Protein 7RBW (pdb70)

B-factor: mean 51.73, std 18.12, range [24.75, 126.08]

InterPro domains:
  IPR000215 Serpin family [PTHR11461] (55-416)
  IPR023796 Serpin domain [PF00079] (55-415)
  IPR023796 Serpin domain [SM00093] (61-415)
  IPR036186 Serpin superfamily [SSF56574] (24-415)
  IPR042178 Serpin superfamily, domain 1 [G3DSA:3.30.497.10] (59-372)
  IPR042185 Serpin superfamily, domain 2 [G3DSA:2.30.39.10] (221-313)

Foldseek 3Di:
DPDPDPDDPPDDDDDDDDDQDADPLQVLLQQLVLVLQLVVCVVPVQDWAKFFSLQVLLQLLLLLLLFDDPLNVLSCVLSPDDCVVPPSVVNLQLSQVVVVLQPPVVFPFPKFKAKEKEFAQVFDWDVVSQVSCCRRPVYYYHHDQCLPWVVCQCVVQVVVCVSNVNLRRHFDDTDHNPFGMAIEIEMEGEFAFPDFFDPVQWDWDWFALAPPDIDIFIKTKDWDWWFWDDDPFKIKTWTDHTRQKIKIKMDGPGPCVSVVSNPDGVVVVVVVVVVTDTDTEMEIDTFAKDKHKDFCQVSVVVSRNHQQADQNTGSVSTGPDDRRHHPTYMYMYIYGYDGHSDDDDPDHHYYHHNSAKMKMWMARSVNRHTRMIIICSDRVD/DDPDPDDPVDDDDPDDDDADADDLQVLLQQLVLVLQLLVCVVPVQDWDKFFSLLVLLQLLLLLLLFDDPLNVLSCVLSPHDPPPPHSVVNLQLSLVVVCLQPPPVQPWLKAKAKEKEFAPPFDWDVVSQCSCCPRVVYYYHHDQLLPWQGRQVVVQVVVCVSNVNPRRHFDDTDDNPFGMAIEIEMEGEFLFPAFFDPVQWDWDWFDLAPPDIDIFIKTKDKDKWFWDDDPFKIKTWTDHGRQKIKIKMDGPGPCVSVVSNPDGDVVVVVVSVVTDIDTAMEIDTWAKDKDKDFVQVSVVVSRNPQQADQNTGSVSTGPDHSHHHPTYMYMYIYGYDGNNDDDPDHHYYHHNRYKMKMWMARNVNRHTRMIIICSDRVD

Organism: Boana punctata (NCBI:txid2499473)

Structure (mmCIF, N/CA/C/O backbone):
data_7RBW
#
_entry.id   7RBW
#
_cell.length_a   72.069
_cell.length_b   75.910
_cell.length_c   143.751
_cell.angle_alpha   90.00
_cell.angle_beta   90.00
_cell.angle_gamma   90.00
#
_symmetry.space_group_name_H-M   'P 21 21 21'
#
loop_
_entity.id
_entity.type
_entity.pdbx_description
1 polymer 'Biliverdin bindin serpin'
2 non-polymer 'BILIVERDINE IX ALPHA'
3 water water
#
loop_
_atom_site.group_PDB
_atom_site.id
_atom_site.type_symbol
_atom_site.label_atom_id
_atom_site.label_alt_id
_atom_site.label_comp_id
_atom_site.label_asym_id
_atom_site.label_entity_id
_atom_site.label_seq_id
_atom_site.pdbx_PDB_ins_code
_atom_site.Cartn_x
_atom_site.Cartn_y
_atom_site.Cartn_z
_atom_site.occupancy
_atom_site.B_iso_or_equiv
_atom_site.auth_seq_id
_atom_site.auth_comp_id
_atom_site.auth_asym_id
_atom_site.auth_atom_id
_atom_site.pdbx_PDB_model_num
ATOM 1 N N . GLU A 1 22 ? 31.726 50.520 -23.087 1.00 109.28 28 GLU A N 1
ATOM 2 C CA . GLU A 1 22 ? 31.186 49.612 -22.041 1.00 107.28 28 GLU A CA 1
ATOM 3 C C . GLU A 1 22 ? 30.401 50.446 -21.031 1.00 108.09 28 GLU A C 1
ATOM 4 O O . GLU A 1 22 ? 30.823 50.528 -19.866 1.00 108.48 28 GLU A O 1
ATOM 10 N N . ASP A 1 23 ? 29.312 51.061 -21.482 1.00 97.12 29 ASP A N 1
ATOM 11 C CA . ASP A 1 23 ? 28.423 51.818 -20.573 1.00 88.49 29 ASP A CA 1
ATOM 12 C C . ASP A 1 23 ? 27.310 50.874 -20.116 1.00 77.97 29 ASP A C 1
ATOM 13 O O . ASP A 1 23 ? 26.174 51.332 -20.020 1.00 78.27 29 ASP A O 1
ATOM 18 N N . LEU A 1 24 ? 27.641 49.627 -19.791 1.00 70.73 30 LEU A N 1
ATOM 19 C CA . LEU A 1 24 ? 26.611 48.615 -19.441 1.00 58.77 30 LEU A CA 1
ATOM 20 C C . LEU A 1 24 ? 26.003 48.882 -18.060 1.00 51.67 30 LEU A C 1
ATOM 21 O O . LEU A 1 24 ? 26.738 49.266 -17.146 1.00 51.22 30 LEU A O 1
ATOM 26 N N . LYS A 1 25 ? 24.702 48.668 -17.930 1.00 44.27 31 LYS A N 1
ATOM 27 C CA . LYS A 1 25 ? 23.970 48.907 -16.688 1.00 43.59 31 LYS A CA 1
ATOM 28 C C . LYS A 1 25 ? 24.531 48.075 -15.539 1.00 43.60 31 LYS A C 1
ATOM 29 O O . LYS A 1 25 ? 24.583 48.540 -14.394 1.00 44.09 31 LYS A O 1
ATOM 35 N N . ASP A 1 26 ? 24.960 46.845 -15.824 1.00 42.13 32 ASP A N 1
ATOM 36 C CA . ASP A 1 26 ? 25.526 45.951 -14.824 1.00 43.62 32 ASP A CA 1
ATOM 37 C C . ASP A 1 26 ? 26.865 45.435 -15.331 1.00 44.78 32 ASP A C 1
ATOM 38 O O . ASP A 1 26 ? 27.027 45.198 -16.531 1.00 43.11 32 ASP A O 1
ATOM 43 N N . ASP A 1 27 ? 27.823 45.252 -14.419 1.00 45.77 33 ASP A N 1
ATOM 44 C CA . ASP A 1 27 ? 29.129 44.743 -14.825 1.00 46.86 33 ASP A CA 1
ATOM 45 C C . ASP A 1 27 ? 29.115 43.244 -15.113 1.00 49.71 33 ASP A C 1
ATOM 46 O O . ASP A 1 27 ? 30.028 42.748 -15.782 1.00 50.58 33 ASP A O 1
ATOM 51 N N . HIS A 1 28 ? 28.110 42.516 -14.628 1.00 44.22 34 HIS A N 1
ATOM 52 C CA . HIS A 1 28 ? 27.845 41.147 -15.044 1.00 43.42 34 HIS A CA 1
ATOM 53 C C . HIS A 1 28 ? 26.409 41.043 -15.535 1.00 41.99 34 HIS A C 1
ATOM 54 O O . HIS A 1 28 ? 25.528 41.774 -15.073 1.00 41.13 34 HIS A O 1
ATOM 61 N N . ASP A 1 29 ? 26.178 40.123 -16.477 1.00 38.46 35 ASP A N 1
ATOM 62 C CA . ASP A 1 29 ? 24.848 39.865 -17.019 1.00 37.29 35 ASP A CA 1
ATOM 63 C C . ASP A 1 29 ? 23.914 39.441 -15.891 1.00 40.40 35 ASP A C 1
ATOM 64 O O . ASP A 1 29 ? 24.080 38.355 -15.321 1.00 38.85 35 ASP A O 1
ATOM 69 N N . PRO A 1 30 ? 22.912 40.259 -15.552 1.00 39.00 36 PRO A N 1
ATOM 70 C CA . PRO A 1 30 ? 22.022 39.915 -14.433 1.00 40.99 36 PRO A CA 1
ATOM 71 C C . PRO A 1 30 ? 21.020 38.817 -14.752 1.00 37.45 36 PRO A C 1
ATOM 72 O O . PRO A 1 30 ? 20.369 38.311 -13.828 1.00 41.97 36 PRO A O 1
ATOM 76 N N . PHE A 1 31 ? 20.873 38.437 -16.018 1.00 35.07 37 PHE A N 1
ATOM 77 C CA . PHE A 1 31 ? 19.949 37.381 -16.406 1.00 38.58 37 PHE A CA 1
ATOM 78 C C . PHE A 1 31 ? 20.609 36.011 -16.494 1.00 40.35 37 PHE A C 1
ATOM 79 O O . PHE A 1 31 ? 19.895 35.004 -16.554 1.00 39.94 37 PHE A O 1
ATOM 87 N N . LEU A 1 32 ? 21.936 35.949 -16.502 1.00 37.74 38 LEU A N 1
ATOM 88 C CA . LEU A 1 32 ? 22.630 34.687 -16.716 1.00 40.10 38 LEU A CA 1
ATOM 89 C C . LEU A 1 32 ? 22.320 33.711 -15.583 1.00 40.44 38 LEU A C 1
ATOM 90 O O . LEU A 1 32 ? 22.415 34.085 -14.406 1.00 39.98 38 LEU A O 1
ATOM 95 N N . PRO A 1 33 ? 21.955 32.469 -15.887 1.00 41.41 39 PRO A N 1
ATOM 96 C CA . PRO A 1 33 ? 21.639 31.511 -14.822 1.00 45.41 39 PRO A CA 1
ATOM 97 C C . PRO A 1 33 ? 22.905 31.007 -14.148 1.00 51.32 39 PRO A C 1
ATOM 98 O O . PRO A 1 33 ? 24.031 31.270 -14.579 1.00 47.07 39 PRO A O 1
ATOM 102 N N . GLU A 1 34 ? 22.695 30.267 -13.060 1.00 52.26 40 GLU A N 1
ATOM 103 C CA . GLU A 1 34 ? 23.810 29.724 -12.299 1.00 59.77 40 GLU A CA 1
ATOM 104 C C . GLU A 1 34 ? 24.677 28.836 -13.180 1.00 62.72 40 GLU A C 1
ATOM 105 O O . GLU A 1 34 ? 24.179 28.080 -14.019 1.00 56.03 40 GLU A O 1
ATOM 111 N N . ASP A 1 35 ? 25.985 28.950 -12.988 1.00 75.14 41 ASP A N 1
ATOM 112 C CA . ASP A 1 35 ? 26.940 28.109 -13.689 1.00 77.07 41 ASP A CA 1
ATOM 113 C C . ASP A 1 35 ? 26.925 26.706 -13.092 1.00 76.03 41 ASP A C 1
ATOM 114 O O . ASP A 1 35 ? 26.897 26.542 -11.869 1.00 75.22 41 ASP A O 1
ATOM 119 N N . HIS A 1 36 ? 26.907 25.690 -13.959 1.00 71.79 42 HIS A N 1
ATOM 120 C CA . HIS A 1 36 ? 26.756 24.308 -13.515 1.00 71.85 42 HIS A CA 1
ATOM 121 C C . HIS A 1 36 ? 27.819 23.386 -14.101 1.00 74.72 42 HIS A C 1
ATOM 122 O O . HIS A 1 36 ? 27.653 22.163 -14.061 1.00 72.47 42 HIS A O 1
ATOM 129 N N . LYS A 1 37 ? 28.899 23.935 -14.648 1.00 74.80 43 LYS A N 1
ATOM 130 C CA . LYS A 1 37 ? 29.960 23.085 -15.162 1.00 76.59 43 LYS A CA 1
ATOM 131 C C . LYS A 1 37 ? 30.598 22.309 -14.019 1.00 73.96 43 LYS A C 1
ATOM 132 O O . LYS A 1 37 ? 30.644 22.776 -12.878 1.00 74.56 43 LYS A O 1
ATOM 138 N N . LYS A 1 38 ? 31.053 21.099 -14.319 1.00 70.93 44 LYS A N 1
ATOM 139 C CA . LYS A 1 38 ? 31.789 20.298 -13.355 1.00 69.85 44 LYS A CA 1
ATOM 140 C C . LYS A 1 38 ? 32.889 19.551 -14.092 1.00 63.89 44 LYS A C 1
ATOM 141 O O . LYS A 1 38 ? 32.919 19.500 -15.325 1.00 62.24 44 LYS A O 1
ATOM 147 N N . ALA A 1 39 ? 33.813 18.984 -13.324 1.00 68.60 45 ALA A N 1
ATOM 148 C CA . ALA A 1 39 ? 34.877 18.200 -13.925 1.00 66.49 45 ALA A CA 1
ATOM 149 C C . ALA A 1 39 ? 34.319 16.893 -14.481 1.00 70.45 45 ALA A C 1
ATOM 150 O O . ALA A 1 39 ? 33.210 16.464 -14.149 1.00 68.72 45 ALA A O 1
ATOM 152 N N . LEU A 1 40 ? 35.104 16.265 -15.353 1.00 63.38 46 LEU A N 1
ATOM 153 C CA . LEU A 1 40 ? 34.690 15.011 -15.967 1.00 66.62 46 LEU A CA 1
ATOM 154 C C . LEU A 1 40 ? 34.578 13.915 -14.916 1.00 71.11 46 LEU A C 1
ATOM 155 O O . LEU A 1 40 ? 35.457 13.767 -14.061 1.00 69.56 46 LEU A O 1
ATOM 160 N N . PHE A 1 41 ? 33.487 13.154 -14.975 1.00 79.70 47 PHE A N 1
ATOM 161 C CA . PHE A 1 41 ? 33.318 12.011 -14.089 1.00 80.69 47 PHE A CA 1
ATOM 162 C C . PHE A 1 41 ? 34.434 11.002 -14.324 1.00 80.06 47 PHE A C 1
ATOM 163 O O . PHE A 1 41 ? 34.564 10.454 -15.422 1.00 76.46 47 PHE A O 1
ATOM 171 N N . VAL A 1 42 ? 35.247 10.764 -13.299 1.00 68.53 48 VAL A N 1
ATOM 172 C CA . VAL A 1 42 ? 36.287 9.743 -13.354 1.00 67.67 48 VAL A CA 1
ATOM 173 C C . VAL A 1 42 ? 35.739 8.468 -12.730 1.00 68.64 48 VAL A C 1
ATOM 174 O O . VAL A 1 42 ? 35.042 8.507 -11.707 1.00 68.68 48 VAL A O 1
ATOM 178 N N . TYR A 1 43 ? 36.027 7.336 -13.364 1.00 58.58 49 TYR A N 1
ATOM 179 C CA . TYR A 1 43 ? 35.473 6.051 -12.967 1.00 52.66 49 TYR A CA 1
ATOM 180 C C . TYR A 1 43 ? 36.599 5.074 -12.674 1.00 52.20 49 TYR A C 1
ATOM 181 O O . TYR A 1 43 ? 37.582 5.007 -13.418 1.00 54.17 49 TYR A O 1
ATOM 190 N N . GLN A 1 44 ? 36.453 4.319 -11.592 1.00 44.72 50 GLN A N 1
ATOM 191 C CA . GLN A 1 44 ? 37.311 3.170 -11.355 1.00 45.60 50 GLN A CA 1
ATOM 192 C C . GLN A 1 44 ? 36.736 1.947 -12.063 1.00 44.32 50 GLN A C 1
ATOM 193 O O . GLN A 1 44 ? 35.535 1.861 -12.329 1.00 45.79 50 GLN A O 1
ATOM 199 N N . LYS A 1 45 ? 37.616 0.996 -12.371 1.00 41.72 51 LYS A N 1
ATOM 200 C CA . LYS A 1 45 ? 37.182 -0.197 -13.094 1.00 41.69 51 LYS A CA 1
ATOM 201 C C . LYS A 1 45 ? 36.135 -1.015 -12.337 1.00 39.91 51 LYS A C 1
ATOM 202 O O . LYS A 1 45 ? 35.179 -1.478 -12.985 1.00 38.64 51 LYS A O 1
ATOM 208 N N . PRO A 1 46 ? 36.231 -1.235 -11.017 1.00 37.97 52 PRO A N 1
ATOM 209 C CA . PRO A 1 46 ? 35.136 -1.956 -10.338 1.00 37.90 52 PRO A CA 1
ATOM 210 C C . PRO A 1 46 ? 33.780 -1.295 -10.525 1.00 36.30 52 PRO A C 1
ATOM 211 O O . PRO A 1 46 ? 32.791 -1.983 -10.813 1.00 32.83 52 PRO A O 1
ATOM 215 N N . ALA A 1 47 ? 33.708 0.031 -10.386 1.00 37.07 53 ALA A N 1
ATOM 216 C CA . ALA A 1 47 ? 32.438 0.726 -10.578 1.00 36.37 53 ALA A CA 1
ATOM 217 C C . ALA A 1 47 ? 31.900 0.521 -11.989 1.00 34.33 53 ALA A C 1
ATOM 218 O O . ALA A 1 47 ? 30.694 0.324 -12.176 1.00 34.05 53 ALA A O 1
ATOM 220 N N . LEU A 1 48 ? 32.779 0.568 -12.995 1.00 34.69 54 LEU A N 1
ATOM 221 C CA . LEU A 1 48 ? 32.339 0.361 -14.373 1.00 37.81 54 LEU A CA 1
ATOM 222 C C . LEU A 1 48 ? 31.785 -1.043 -14.575 1.00 35.14 54 LEU A C 1
ATOM 223 O O . LEU A 1 48 ? 30.779 -1.225 -15.272 1.00 32.71 54 LEU A O 1
ATOM 228 N N . ASN A 1 49 ? 32.437 -2.050 -13.990 1.00 33.63 55 ASN A N 1
ATOM 229 C CA . ASN A 1 49 ? 31.916 -3.411 -14.072 1.00 36.74 55 ASN A CA 1
ATOM 230 C C . ASN A 1 49 ? 30.556 -3.521 -13.395 1.00 32.83 55 ASN A C 1
ATOM 231 O O . ASN A 1 49 ? 29.636 -4.151 -13.930 1.00 31.08 55 ASN A O 1
ATOM 236 N N . ASN A 1 50 ? 30.408 -2.916 -12.214 1.00 32.87 56 ASN A N 1
ATOM 237 C CA . ASN A 1 50 ? 29.118 -2.955 -11.533 1.00 34.44 56 ASN A CA 1
ATOM 238 C C . ASN A 1 50 ? 28.050 -2.199 -12.314 1.00 32.41 56 ASN A C 1
ATOM 239 O O . ASN A 1 50 ? 26.883 -2.609 -12.321 1.00 28.92 56 ASN A O 1
ATOM 244 N N . ILE A 1 51 ? 28.428 -1.102 -12.975 1.00 32.13 57 ILE A N 1
ATOM 245 C CA . ILE A 1 51 ? 27.466 -0.330 -13.756 1.00 31.97 57 ILE A CA 1
ATOM 246 C C . ILE A 1 51 ? 26.977 -1.142 -14.948 1.00 31.33 57 ILE A C 1
ATOM 247 O O . ILE A 1 51 ? 25.773 -1.208 -15.226 1.00 30.66 57 ILE A O 1
ATOM 252 N N . ASN A 1 52 ? 27.903 -1.774 -15.672 1.00 31.17 58 ASN A N 1
ATOM 253 C CA . ASN A 1 52 ? 27.513 -2.573 -16.829 1.00 33.53 58 ASN A CA 1
ATOM 254 C C . ASN A 1 52 ? 26.722 -3.809 -16.416 1.00 33.57 58 ASN A C 1
ATOM 255 O O . ASN A 1 52 ? 25.811 -4.230 -17.141 1.00 34.18 58 ASN A O 1
ATOM 260 N N . PHE A 1 53 ? 27.046 -4.395 -15.260 1.00 32.35 59 PHE A N 1
ATOM 261 C CA . PHE A 1 53 ? 26.259 -5.516 -14.754 1.00 31.29 59 PHE A CA 1
ATOM 262 C C . PHE A 1 53 ? 24.842 -5.083 -14.401 1.00 31.28 59 PHE A C 1
ATOM 263 O O . PHE A 1 53 ? 23.887 -5.843 -14.599 1.00 31.76 59 PHE A O 1
ATOM 271 N N . ALA A 1 54 ? 24.689 -3.869 -13.866 1.00 30.33 60 ALA A N 1
ATOM 272 C CA . ALA A 1 54 ? 23.361 -3.349 -13.555 1.00 29.85 60 ALA A CA 1
ATOM 273 C C . ALA A 1 54 ? 22.482 -3.298 -14.800 1.00 30.34 60 ALA A C 1
ATOM 274 O O . ALA A 1 54 ? 21.317 -3.709 -14.768 1.00 30.36 60 ALA A O 1
ATOM 276 N N . PHE A 1 55 ? 23.024 -2.780 -15.906 1.00 29.23 61 PHE A N 1
ATOM 277 C CA . PHE A 1 55 ? 22.262 -2.704 -17.150 1.00 32.95 61 PHE A CA 1
ATOM 278 C C . PHE A 1 55 ? 21.850 -4.090 -17.627 1.00 33.87 61 PHE A C 1
ATOM 279 O O . PHE A 1 55 ? 20.676 -4.338 -17.926 1.00 32.79 61 PHE A O 1
ATOM 287 N N . LYS A 1 56 ? 22.823 -4.995 -17.733 1.00 33.37 62 LYS A N 1
ATOM 288 C CA . LYS A 1 56 ? 22.559 -6.365 -18.157 1.00 37.37 62 LYS A CA 1
ATOM 289 C C . LYS A 1 56 ? 21.464 -7.002 -17.312 1.00 34.49 62 LYS A C 1
ATOM 290 O O . LYS A 1 56 ? 20.518 -7.599 -17.840 1.00 36.30 62 LYS A O 1
ATOM 296 N N . MET A 1 57 ? 21.576 -6.875 -15.989 1.00 32.30 63 MET A N 1
ATOM 297 C CA . MET A 1 57 ? 20.620 -7.526 -15.102 1.00 34.54 63 MET A CA 1
ATOM 298 C C . MET A 1 57 ? 19.240 -6.887 -15.197 1.00 36.60 63 MET A C 1
ATOM 299 O O . MET A 1 57 ? 18.227 -7.595 -15.224 1.00 33.61 63 MET A O 1
ATOM 304 N N . TYR A 1 58 ? 19.174 -5.552 -15.252 1.00 32.35 64 TYR A N 1
ATOM 305 C CA . TYR A 1 58 ? 17.866 -4.904 -15.271 1.00 35.36 64 TYR A CA 1
ATOM 306 C C . TYR A 1 58 ? 17.109 -5.206 -16.557 1.00 35.28 64 TYR A C 1
ATOM 307 O O . TYR A 1 58 ? 15.901 -5.464 -16.519 1.00 36.30 64 TYR A O 1
ATOM 316 N N . ARG A 1 59 ? 17.790 -5.158 -17.707 1.00 33.58 65 ARG A N 1
ATOM 317 C CA . ARG A 1 59 ? 17.111 -5.456 -18.966 1.00 40.36 65 ARG A CA 1
ATOM 318 C C . ARG A 1 59 ? 16.461 -6.831 -18.921 1.00 43.02 65 ARG A C 1
ATOM 319 O O . ARG A 1 59 ? 15.323 -7.004 -19.373 1.00 38.58 65 ARG A O 1
ATOM 327 N N . GLN A 1 60 ? 17.162 -7.817 -18.357 1.00 40.41 66 GLN A N 1
ATOM 328 C CA A GLN A 1 60 ? 16.596 -9.158 -18.254 0.63 45.52 66 GLN A CA 1
ATOM 329 C CA B GLN A 1 60 ? 16.599 -9.160 -18.251 0.37 47.00 66 GLN A CA 1
ATOM 330 C C . GLN A 1 60 ? 15.437 -9.198 -17.266 1.00 44.07 66 GLN A C 1
ATOM 331 O O . GLN A 1 60 ? 14.399 -9.812 -17.544 1.00 42.11 66 GLN A O 1
ATOM 342 N N . LEU A 1 61 ? 15.596 -8.556 -16.107 1.00 40.87 67 LEU A N 1
ATOM 343 C CA . LEU A 1 61 ? 14.507 -8.493 -15.138 1.00 41.86 67 LEU A CA 1
ATOM 344 C C . LEU A 1 61 ? 13.282 -7.809 -15.731 1.00 46.90 67 LEU A C 1
ATOM 345 O O . LEU A 1 61 ? 12.144 -8.231 -15.486 1.00 43.84 67 LEU A O 1
ATOM 350 N N . ALA A 1 62 ? 13.495 -6.748 -16.512 1.00 41.86 68 ALA A N 1
ATOM 351 C CA . ALA A 1 62 ? 12.374 -6.038 -17.117 1.00 43.73 68 ALA A CA 1
ATOM 352 C C . ALA A 1 62 ? 11.658 -6.897 -18.151 1.00 45.42 68 ALA A C 1
ATOM 353 O O . ALA A 1 62 ? 10.459 -6.711 -18.382 1.00 45.37 68 ALA A O 1
ATOM 355 N N . ARG A 1 63 ? 12.372 -7.830 -18.784 1.00 43.85 69 ARG A N 1
ATOM 356 C CA . ARG A 1 63 ? 11.722 -8.781 -19.681 1.00 47.69 69 ARG A CA 1
ATOM 357 C C . ARG A 1 63 ? 10.900 -9.793 -18.896 1.00 49.93 69 ARG A C 1
ATOM 358 O O . ARG A 1 63 ? 9.754 -10.093 -19.251 1.00 52.48 69 ARG A O 1
ATOM 366 N N . ASP A 1 64 ? 11.474 -10.328 -17.819 1.00 47.32 70 ASP A N 1
ATOM 367 C CA . ASP A 1 64 ? 10.903 -11.466 -17.115 1.00 50.85 70 ASP A CA 1
ATOM 368 C C . ASP A 1 64 ? 9.792 -11.081 -16.147 1.00 49.82 70 ASP A C 1
ATOM 369 O O . ASP A 1 64 ? 9.055 -11.964 -15.699 1.00 49.12 70 ASP A O 1
ATOM 374 N N . HIS A 1 65 ? 9.654 -9.800 -15.811 1.00 49.47 71 HIS A N 1
ATOM 375 C CA . HIS A 1 65 ? 8.596 -9.315 -14.927 1.00 49.18 71 HIS A CA 1
ATOM 376 C C . HIS A 1 65 ? 7.963 -8.113 -15.612 1.00 51.27 71 HIS A C 1
ATOM 377 O O . HIS A 1 65 ? 8.288 -6.960 -15.301 1.00 49.63 71 HIS A O 1
ATOM 384 N N . PRO A 1 66 ? 7.047 -8.352 -16.553 1.00 48.43 72 PRO A N 1
ATOM 385 C CA . PRO A 1 66 ? 6.648 -7.275 -17.472 1.00 54.14 72 PRO A CA 1
ATOM 386 C C . PRO A 1 66 ? 5.816 -6.169 -16.840 1.00 54.36 72 PRO A C 1
ATOM 387 O O . PRO A 1 66 ? 5.887 -5.028 -17.313 1.00 57.07 72 PRO A O 1
ATOM 391 N N . THR A 1 67 ? 5.030 -6.450 -15.799 1.00 53.63 73 THR A N 1
ATOM 392 C CA . THR A 1 67 ? 4.040 -5.489 -15.329 1.00 56.90 73 THR A CA 1
ATOM 393 C C . THR A 1 67 ? 4.222 -5.015 -13.892 1.00 54.66 73 THR A C 1
ATOM 394 O O . THR A 1 67 ? 3.537 -4.068 -13.488 1.00 53.74 73 THR A O 1
ATOM 398 N N . GLU A 1 68 ? 5.107 -5.624 -13.113 1.00 52.40 74 GLU A N 1
ATOM 399 C CA . GLU A 1 68 ? 5.155 -5.329 -11.690 1.00 52.02 74 GLU A CA 1
ATOM 400 C C . GLU A 1 68 ? 6.171 -4.233 -11.378 1.00 45.60 74 GLU A C 1
ATOM 401 O O . GLU A 1 68 ? 7.003 -3.855 -12.206 1.00 44.08 74 GLU A O 1
ATOM 407 N N . ASN A 1 69 ? 6.080 -3.715 -10.155 1.00 41.40 75 ASN A N 1
ATOM 408 C CA . ASN A 1 69 ? 7.144 -2.882 -9.618 1.00 42.48 75 ASN A CA 1
ATOM 409 C C . ASN A 1 69 ? 8.433 -3.687 -9.532 1.00 43.93 75 ASN A C 1
ATOM 410 O O . ASN A 1 69 ? 8.421 -4.871 -9.182 1.00 39.45 75 ASN A O 1
ATOM 415 N N . ILE A 1 70 ? 9.549 -3.045 -9.859 1.00 36.44 76 ILE A N 1
ATOM 416 C CA . ILE A 1 70 ? 10.872 -3.632 -9.692 1.00 37.38 76 ILE A CA 1
ATOM 417 C C . ILE A 1 70 ? 11.691 -2.685 -8.832 1.00 35.75 76 ILE A C 1
ATOM 418 O O . ILE A 1 70 ? 11.734 -1.480 -9.101 1.00 33.54 76 ILE A O 1
ATOM 423 N N . VAL A 1 71 ? 12.298 -3.219 -7.774 1.00 33.61 77 VAL A N 1
ATOM 424 C CA . VAL A 1 71 ? 13.198 -2.461 -6.909 1.00 36.06 77 VAL A CA 1
ATOM 425 C C . VAL A 1 71 ? 14.362 -3.384 -6.588 1.00 34.59 77 VAL A C 1
ATOM 426 O O . VAL A 1 71 ? 14.187 -4.376 -5.872 1.00 31.31 77 VAL A O 1
ATOM 430 N N . ILE A 1 72 ? 15.543 -3.080 -7.125 1.00 31.12 78 ILE A N 1
ATOM 431 C CA . ILE A 1 72 ? 16.729 -3.886 -6.865 1.00 31.72 78 ILE A CA 1
ATOM 432 C C . ILE A 1 72 ? 17.916 -2.966 -6.628 1.00 31.34 78 ILE A C 1
ATOM 433 O O . ILE A 1 72 ? 17.975 -1.845 -7.144 1.00 29.11 78 ILE A O 1
ATOM 438 N N . SER A 1 73 ? 18.865 -3.452 -5.829 1.00 29.43 79 SER A N 1
ATOM 439 C CA . SER A 1 73 ? 20.139 -2.785 -5.614 1.00 29.12 79 SER A CA 1
ATOM 440 C C . SER A 1 73 ? 21.211 -3.553 -6.369 1.00 28.57 79 SER A C 1
ATOM 441 O O . SER A 1 73 ? 21.676 -4.595 -5.883 1.00 27.46 79 SER A O 1
ATOM 444 N N . PRO A 1 74 ? 21.625 -3.106 -7.556 1.00 30.11 80 PRO A N 1
ATOM 445 C CA . PRO A 1 74 ? 22.633 -3.873 -8.307 1.00 30.69 80 PRO A CA 1
ATOM 446 C C . PRO A 1 74 ? 23.959 -4.009 -7.581 1.00 31.67 80 PRO A C 1
ATOM 447 O O . PRO A 1 74 ? 24.547 -5.096 -7.587 1.00 31.20 80 PRO A O 1
ATOM 451 N N . VAL A 1 75 ? 24.453 -2.941 -6.947 1.00 31.46 81 VAL A N 1
ATOM 452 C CA . VAL A 1 75 ? 25.745 -3.047 -6.274 1.00 32.49 81 VAL A CA 1
ATOM 453 C C . VAL A 1 75 ? 25.660 -4.004 -5.090 1.00 34.28 81 VAL A C 1
ATOM 454 O O . VAL A 1 75 ? 26.639 -4.689 -4.766 1.00 32.39 81 VAL A O 1
ATOM 458 N N . SER A 1 76 ? 24.493 -4.097 -4.446 1.00 29.98 82 SER A N 1
ATOM 459 C CA . SER A 1 76 ? 24.349 -5.007 -3.316 1.00 33.13 82 SER A CA 1
ATOM 460 C C . SER A 1 76 ? 24.248 -6.455 -3.781 1.00 33.94 82 SER A C 1
ATOM 461 O O . SER A 1 76 ? 24.733 -7.362 -3.093 1.00 33.01 82 SER A O 1
ATOM 464 N N . ILE A 1 77 ? 23.636 -6.692 -4.943 1.00 29.57 83 ILE A N 1
ATOM 465 C CA . ILE A 1 77 ? 23.618 -8.036 -5.511 1.00 34.10 83 ILE A CA 1
ATOM 466 C C . ILE A 1 77 ? 25.025 -8.448 -5.929 1.00 34.26 83 ILE A C 1
ATOM 467 O O . ILE A 1 77 ? 25.472 -9.565 -5.641 1.00 33.91 83 ILE A O 1
ATOM 472 N N . SER A 1 78 ? 25.744 -7.548 -6.608 1.00 32.44 84 SER A N 1
ATOM 473 C CA . SER A 1 78 ? 27.133 -7.822 -6.965 1.00 32.91 84 SER A CA 1
ATOM 474 C C . SER A 1 78 ? 27.970 -8.104 -5.724 1.00 35.42 84 SER A C 1
ATOM 475 O O . SER A 1 78 ? 28.803 -9.019 -5.719 1.00 34.19 84 SER A O 1
ATOM 478 N N . SER A 1 79 ? 27.753 -7.328 -4.660 1.00 31.21 85 SER A N 1
ATOM 479 C CA . SER A 1 79 ? 28.498 -7.516 -3.420 1.00 35.13 85 SER A CA 1
ATOM 480 C C . SER A 1 79 ? 28.251 -8.900 -2.834 1.00 37.35 85 SER A C 1
ATOM 481 O O . SER A 1 79 ? 29.190 -9.591 -2.418 1.00 34.72 85 SER A O 1
ATOM 484 N N . ALA A 1 80 ? 26.985 -9.322 -2.796 1.00 36.13 86 ALA A N 1
ATOM 485 C CA . ALA A 1 80 ? 26.645 -10.598 -2.176 1.00 37.52 86 ALA A CA 1
ATOM 486 C C . ALA A 1 80 ? 27.269 -11.765 -2.931 1.00 38.84 86 ALA A C 1
ATOM 487 O O . ALA A 1 80 ? 27.673 -12.762 -2.322 1.00 38.04 86 ALA A O 1
ATOM 489 N N . LEU A 1 81 ? 27.363 -11.658 -4.258 1.00 37.12 87 LEU A N 1
ATOM 490 C CA . LEU A 1 81 ? 27.959 -12.731 -5.045 1.00 38.34 87 LEU A CA 1
ATOM 491 C C . LEU A 1 81 ? 29.475 -12.726 -4.924 1.00 38.88 87 LEU A C 1
ATOM 492 O O . LEU A 1 81 ? 30.100 -13.791 -4.876 1.00 39.52 87 LEU A O 1
ATOM 497 N N . ALA A 1 82 ? 30.080 -11.538 -4.880 1.00 36.27 88 ALA A N 1
ATOM 498 C CA . ALA A 1 82 ? 31.518 -11.454 -4.661 1.00 40.20 88 ALA A CA 1
ATOM 499 C C . ALA A 1 82 ? 31.895 -12.043 -3.308 1.00 41.46 88 ALA A C 1
ATOM 500 O O . ALA A 1 82 ? 32.944 -12.685 -3.171 1.00 42.16 88 ALA A O 1
ATOM 502 N N . LEU A 1 83 ? 31.040 -11.852 -2.299 1.00 39.75 89 LEU A N 1
ATOM 503 C CA . LEU A 1 83 ? 31.251 -12.521 -1.019 1.00 44.35 89 LEU A CA 1
ATOM 504 C C . LEU A 1 83 ? 31.141 -14.033 -1.169 1.00 44.82 89 LEU A C 1
ATOM 505 O O . LEU A 1 83 ? 31.943 -14.782 -0.601 1.00 41.83 89 LEU A O 1
ATOM 510 N N . LEU A 1 84 ? 30.146 -14.499 -1.928 1.00 40.55 90 LEU A N 1
ATOM 511 C CA . LEU A 1 84 ? 30.004 -15.930 -2.178 1.00 43.64 90 LEU A CA 1
ATOM 512 C C . LEU A 1 84 ? 31.235 -16.493 -2.875 1.00 42.91 90 LEU A C 1
ATOM 513 O O . LEU A 1 84 ? 31.634 -17.635 -2.618 1.00 41.78 90 LEU A O 1
ATOM 518 N N . SER A 1 85 ? 31.854 -15.704 -3.757 1.00 42.32 91 SER A N 1
ATOM 519 C CA . SER A 1 85 ? 33.061 -16.151 -4.444 1.00 44.13 91 SER A CA 1
ATOM 520 C C . SER A 1 85 ? 34.239 -16.334 -3.496 1.00 44.99 91 SER A C 1
ATOM 521 O O . SER A 1 85 ? 35.176 -17.067 -3.832 1.00 47.04 91 SER A O 1
ATOM 524 N N . LEU A 1 86 ? 34.220 -15.688 -2.326 1.00 42.43 92 LEU A N 1
ATOM 525 C CA . LEU A 1 86 ? 35.275 -15.917 -1.343 1.00 44.27 92 LEU A CA 1
ATOM 526 C C . LEU A 1 86 ? 35.269 -17.355 -0.842 1.00 46.65 92 LEU A C 1
ATOM 527 O O . LEU A 1 86 ? 36.331 -17.914 -0.540 1.00 48.06 92 LEU A O 1
ATOM 532 N N . GLY A 1 87 ? 34.092 -17.969 -0.746 1.00 45.87 93 GLY A N 1
ATOM 533 C CA . GLY A 1 87 ? 33.971 -19.347 -0.326 1.00 48.13 93 GLY A CA 1
ATOM 534 C C . GLY A 1 87 ? 33.944 -20.363 -1.442 1.00 48.45 93 GLY A C 1
ATOM 535 O O . GLY A 1 87 ? 33.834 -21.564 -1.172 1.00 52.07 93 GLY A O 1
ATOM 536 N N . ALA A 1 88 ? 34.046 -19.925 -2.692 1.00 43.84 94 ALA A N 1
ATOM 537 C CA . ALA A 1 88 ? 34.005 -20.812 -3.844 1.00 45.69 94 ALA A CA 1
ATOM 538 C C . ALA A 1 88 ? 35.410 -21.085 -4.366 1.00 48.14 94 ALA A C 1
ATOM 539 O O . ALA A 1 88 ? 36.334 -20.293 -4.168 1.00 44.55 94 ALA A O 1
ATOM 541 N N . LYS A 1 89 ? 35.560 -22.222 -5.041 1.00 48.27 95 LYS A N 1
ATOM 542 C CA . LYS A 1 89 ? 36.817 -22.606 -5.666 1.00 46.48 95 LYS A CA 1
ATOM 543 C C . LYS A 1 89 ? 36.558 -23.028 -7.106 1.00 50.29 95 LYS A C 1
ATOM 544 O O . LYS A 1 89 ? 35.414 -23.219 -7.528 1.00 49.05 95 LYS A O 1
ATOM 550 N N . GLY A 1 90 ? 37.647 -23.171 -7.857 1.00 48.63 96 GLY A N 1
ATOM 551 C CA . GLY A 1 90 ? 37.571 -23.723 -9.199 1.00 49.82 96 GLY A CA 1
ATOM 552 C C . GLY A 1 90 ? 36.677 -22.915 -10.119 1.00 48.14 96 GLY A C 1
ATOM 553 O O . GLY A 1 90 ? 36.635 -21.681 -10.070 1.00 46.45 96 GLY A O 1
ATOM 554 N N . HIS A 1 91 ? 35.944 -23.630 -10.976 1.00 48.32 97 HIS A N 1
ATOM 555 C CA . HIS A 1 91 ? 35.083 -22.971 -11.953 1.00 47.73 97 HIS A CA 1
ATOM 556 C C . HIS A 1 91 ? 33.936 -22.224 -11.285 1.00 46.84 97 HIS A C 1
ATOM 557 O O . HIS A 1 91 ? 33.469 -21.209 -11.816 1.00 46.20 97 HIS A O 1
ATOM 564 N N . THR A 1 92 ? 33.460 -22.711 -10.134 1.00 45.96 98 THR A N 1
ATOM 565 C CA . THR A 1 92 ? 32.411 -22.001 -9.409 1.00 48.95 98 THR A CA 1
ATOM 566 C C . THR A 1 92 ? 32.855 -20.588 -9.054 1.00 46.76 98 THR A C 1
ATOM 567 O O . THR A 1 92 ? 32.082 -19.631 -9.187 1.00 46.52 98 THR A O 1
ATOM 571 N N . HIS A 1 93 ? 34.107 -20.438 -8.619 1.00 46.30 99 HIS A N 1
ATOM 572 C CA . HIS A 1 93 ? 34.625 -19.124 -8.257 1.00 44.98 99 HIS A CA 1
ATOM 573 C C . HIS A 1 93 ? 34.825 -18.247 -9.487 1.00 44.92 99 HIS A C 1
ATOM 574 O O . HIS A 1 93 ? 34.343 -17.109 -9.534 1.00 43.85 99 HIS A O 1
ATOM 581 N N . SER A 1 94 ? 35.541 -18.759 -10.493 1.00 44.93 100 SER A N 1
ATOM 582 C CA . SER A 1 94 ? 35.884 -17.937 -11.651 1.00 43.47 100 SER A CA 1
ATOM 583 C C . SER A 1 94 ? 34.652 -17.543 -12.456 1.00 43.07 100 SER A C 1
ATOM 584 O O . SER A 1 94 ? 34.645 -16.480 -13.088 1.00 42.10 100 SER A O 1
ATOM 587 N N . GLN A 1 95 ? 33.606 -18.371 -12.445 1.00 43.47 101 GLN A N 1
ATOM 588 C CA . GLN A 1 95 ? 32.386 -18.022 -13.168 1.00 43.87 101 GLN A CA 1
ATOM 589 C C . GLN A 1 95 ? 31.681 -16.831 -12.526 1.00 42.63 101 GLN A C 1
ATOM 590 O O . GLN A 1 95 ? 31.196 -15.939 -13.231 1.00 39.11 101 GLN A O 1
ATOM 596 N N . ILE A 1 96 ? 31.613 -16.801 -11.193 1.00 40.93 102 ILE A N 1
ATOM 597 C CA . ILE A 1 96 ? 30.998 -15.667 -10.507 1.00 41.04 102 ILE A CA 1
ATOM 598 C C . ILE A 1 96 ? 31.771 -14.389 -10.802 1.00 40.71 102 ILE A C 1
ATOM 599 O O . ILE A 1 96 ? 31.189 -13.358 -11.160 1.00 40.40 102 ILE A O 1
ATOM 604 N N . VAL A 1 97 ? 33.097 -14.443 -10.664 1.00 38.55 103 VAL A N 1
ATOM 605 C CA . VAL A 1 97 ? 33.923 -13.257 -10.877 1.00 41.36 103 VAL A CA 1
ATOM 606 C C . VAL A 1 97 ? 33.768 -12.740 -12.302 1.00 42.08 103 VAL A C 1
ATOM 607 O O . VAL A 1 97 ? 33.660 -11.527 -12.530 1.00 40.07 103 VAL A O 1
ATOM 611 N N . GLU A 1 98 ? 33.744 -13.647 -13.282 1.00 39.78 104 GLU A N 1
ATOM 612 C CA . GLU A 1 98 ? 33.670 -13.228 -14.679 1.00 40.93 104 GLU A CA 1
ATOM 613 C C . GLU A 1 98 ? 32.288 -12.679 -15.023 1.00 42.62 104 GLU A C 1
ATOM 614 O O . GLU A 1 98 ? 32.169 -11.632 -15.670 1.00 40.47 104 GLU A O 1
ATOM 616 N N . ARG A 1 99 ? 31.227 -13.370 -14.596 1.00 41.34 105 ARG A N 1
ATOM 617 C CA . ARG A 1 99 ? 29.878 -12.939 -14.945 1.00 39.51 105 ARG A CA 1
ATOM 618 C C . ARG A 1 99 ? 29.477 -11.648 -14.239 1.00 40.31 105 ARG A C 1
ATOM 619 O O . ARG A 1 99 ? 28.578 -10.947 -14.718 1.00 37.11 105 ARG A O 1
ATOM 627 N N . LEU A 1 100 ? 30.121 -11.316 -13.118 1.00 39.19 106 LEU A N 1
ATOM 628 C CA . LEU A 1 100 ? 29.937 -9.997 -12.525 1.00 38.40 106 LEU A CA 1
ATOM 629 C C . LEU A 1 100 ? 30.592 -8.896 -13.348 1.00 38.66 106 LEU A C 1
ATOM 630 O O . LEU A 1 100 ? 30.348 -7.715 -13.077 1.00 37.96 106 LEU A O 1
ATOM 635 N N . GLY A 1 101 ? 31.414 -9.251 -14.337 1.00 37.81 107 GLY A N 1
ATOM 636 C CA . GLY A 1 101 ? 32.038 -8.290 -15.226 1.00 40.11 107 GLY A CA 1
ATOM 637 C C . GLY A 1 101 ? 33.505 -8.029 -14.968 1.00 42.19 107 GLY A C 1
ATOM 638 O O . GLY A 1 101 ? 34.085 -7.164 -15.635 1.00 41.08 107 GLY A O 1
ATOM 639 N N . TYR A 1 102 ? 34.131 -8.743 -14.040 1.00 40.19 108 TYR A N 1
ATOM 640 C CA . TYR A 1 102 ? 35.515 -8.494 -13.669 1.00 40.53 108 TYR A CA 1
ATOM 641 C C . TYR A 1 102 ? 36.452 -9.414 -14.442 1.00 49.95 108 TYR A C 1
ATOM 642 O O . TYR A 1 102 ? 36.183 -10.610 -14.593 1.00 46.78 108 TYR A O 1
ATOM 651 N N . ASN A 1 103 ? 37.553 -8.848 -14.929 1.00 54.82 109 ASN A N 1
ATOM 652 C CA . ASN A 1 103 ? 38.604 -9.604 -15.599 1.00 64.97 109 ASN A CA 1
ATOM 653 C C . ASN A 1 103 ? 39.802 -9.644 -14.659 1.00 70.24 109 ASN A C 1
ATOM 654 O O . ASN A 1 103 ? 40.486 -8.632 -14.472 1.00 70.92 109 ASN A O 1
ATOM 659 N N . THR A 1 104 ? 40.052 -10.813 -14.067 1.00 69.42 110 THR A N 1
ATOM 660 C CA . THR A 1 104 ? 41.131 -10.947 -13.097 1.00 75.79 110 THR A CA 1
ATOM 661 C C . THR A 1 104 ? 42.512 -10.814 -13.724 1.00 78.18 110 THR A C 1
ATOM 662 O O . THR A 1 104 ? 43.507 -10.808 -12.991 1.00 82.43 110 THR A O 1
ATOM 666 N N . SER A 1 105 ? 42.602 -10.718 -15.051 1.00 74.30 111 SER A N 1
ATOM 667 C CA . SER A 1 105 ? 43.854 -10.333 -15.686 1.00 80.73 111 SER A CA 1
ATOM 668 C C . SER A 1 105 ? 44.123 -8.840 -15.561 1.00 81.65 111 SER A C 1
ATOM 669 O O . SER A 1 105 ? 45.260 -8.406 -15.775 1.00 83.57 111 SER A O 1
ATOM 672 N N . GLU A 1 106 ? 43.104 -8.051 -15.220 1.00 75.80 112 GLU A N 1
ATOM 673 C CA . GLU A 1 106 ? 43.230 -6.613 -15.017 1.00 75.66 112 GLU A CA 1
ATOM 674 C C . GLU A 1 106 ? 43.126 -6.201 -13.559 1.00 70.40 112 GLU A C 1
ATOM 675 O O . GLU A 1 106 ? 43.832 -5.286 -13.130 1.00 70.66 112 GLU A O 1
ATOM 681 N N . ILE A 1 107 ? 42.262 -6.847 -12.786 1.00 68.03 113 ILE A N 1
ATOM 682 C CA . ILE A 1 107 ? 42.032 -6.506 -11.390 1.00 66.44 113 ILE A CA 1
ATOM 683 C C . ILE A 1 107 ? 42.426 -7.707 -10.539 1.00 64.65 113 ILE A C 1
ATOM 684 O O . ILE A 1 107 ? 41.848 -8.787 -10.694 1.00 64.61 113 ILE A O 1
ATOM 689 N N . PRO A 1 108 ? 43.397 -7.576 -9.640 1.00 67.98 114 PRO A N 1
ATOM 690 C CA . PRO A 1 108 ? 43.652 -8.656 -8.679 1.00 70.28 114 PRO A CA 1
ATOM 691 C C . PRO A 1 108 ? 42.416 -8.906 -7.830 1.00 65.56 114 PRO A C 1
ATOM 692 O O . PRO A 1 108 ? 41.653 -7.988 -7.519 1.00 60.41 114 PRO A O 1
ATOM 696 N N . GLU A 1 109 ? 42.224 -10.176 -7.463 1.00 62.82 115 GLU A N 1
ATOM 697 C CA . GLU A 1 109 ? 40.976 -10.585 -6.826 1.00 60.15 115 GLU A CA 1
ATOM 698 C C . GLU A 1 109 ? 40.744 -9.839 -5.517 1.00 57.04 115 GLU A C 1
ATOM 699 O O . GLU A 1 109 ? 39.605 -9.484 -5.191 1.00 56.13 115 GLU A O 1
ATOM 705 N N . GLN A 1 110 ? 41.809 -9.577 -4.755 1.00 54.69 116 GLN A N 1
ATOM 706 C CA . GLN A 1 110 ? 41.621 -8.883 -3.487 1.00 54.76 116 GLN A CA 1
ATOM 707 C C . GLN A 1 110 ? 41.238 -7.419 -3.672 1.00 52.28 116 GLN A C 1
ATOM 708 O O . GLN A 1 110 ? 40.617 -6.843 -2.774 1.00 46.94 116 GLN A O 1
ATOM 714 N N . GLN A 1 111 ? 41.571 -6.807 -4.813 1.00 49.74 117 GLN A N 1
ATOM 715 C CA . GLN A 1 111 ? 41.083 -5.458 -5.079 1.00 50.19 117 GLN A CA 1
ATOM 716 C C . GLN A 1 111 ? 39.583 -5.431 -5.343 1.00 48.80 117 GLN A C 1
ATOM 717 O O . GLN A 1 111 ? 38.949 -4.391 -5.136 1.00 45.57 117 GLN A O 1
ATOM 723 N N . ILE A 1 112 ? 39.005 -6.542 -5.803 1.00 46.64 118 ILE A N 1
ATOM 724 C CA . ILE A 1 112 ? 37.555 -6.616 -5.940 1.00 46.31 118 ILE A CA 1
ATOM 725 C C . ILE A 1 112 ? 36.896 -6.561 -4.569 1.00 43.53 118 ILE A C 1
ATOM 726 O O . ILE A 1 112 ? 35.960 -5.786 -4.340 1.00 37.91 118 ILE A O 1
ATOM 731 N N . HIS A 1 113 ? 37.381 -7.382 -3.634 1.00 40.18 119 HIS A N 1
ATOM 732 C CA . HIS A 1 113 ? 36.809 -7.392 -2.293 1.00 43.45 119 HIS A CA 1
ATOM 733 C C . HIS A 1 113 ? 37.042 -6.064 -1.586 1.00 42.26 119 HIS A C 1
ATOM 734 O O . HIS A 1 113 ? 36.175 -5.590 -0.842 1.00 41.33 119 HIS A O 1
ATOM 741 N N . GLU A 1 114 ? 38.206 -5.448 -1.809 1.00 37.63 120 GLU A N 1
ATOM 742 C CA . GLU A 1 114 ? 38.464 -4.128 -1.243 1.00 43.47 120 GLU A CA 1
ATOM 743 C C . GLU A 1 114 ? 37.484 -3.095 -1.781 1.00 40.42 120 GLU A C 1
ATOM 744 O O . GLU A 1 114 ? 37.018 -2.224 -1.036 1.00 41.30 120 GLU A O 1
ATOM 750 N N . SER A 1 115 ? 37.158 -3.174 -3.074 1.00 40.24 121 SER A N 1
ATOM 751 C CA . SER A 1 115 ? 36.255 -2.193 -3.669 1.00 39.19 121 SER A CA 1
ATOM 752 C C . SER A 1 115 ? 34.854 -2.301 -3.079 1.00 39.45 121 SER A C 1
ATOM 753 O O . SER A 1 115 ? 34.213 -1.281 -2.801 1.00 34.90 121 SER A O 1
ATOM 756 N N . PHE A 1 116 ? 34.357 -3.525 -2.879 1.00 37.02 122 PHE A N 1
ATOM 757 C CA . PHE A 1 116 ? 33.061 -3.679 -2.226 1.00 38.77 122 PHE A CA 1
ATOM 758 C C . PHE A 1 116 ? 33.130 -3.289 -0.756 1.00 39.17 122 PHE A C 1
ATOM 759 O O . PHE A 1 116 ? 32.142 -2.798 -0.199 1.00 36.86 122 PHE A O 1
ATOM 767 N N . HIS A 1 117 ? 34.284 -3.490 -0.118 1.00 39.30 123 HIS A N 1
ATOM 768 C CA . HIS A 1 117 ? 34.459 -3.040 1.259 1.00 40.27 123 HIS A CA 1
ATOM 769 C C . HIS A 1 117 ? 34.384 -1.521 1.346 1.00 41.57 123 HIS A C 1
ATOM 770 O O . HIS A 1 117 ? 33.685 -0.969 2.205 1.00 39.38 123 HIS A O 1
ATOM 777 N N . LYS A 1 118 ? 35.100 -0.829 0.455 1.00 39.48 124 LYS A N 1
ATOM 778 C CA . LYS A 1 118 ? 35.074 0.630 0.445 1.00 40.91 124 LYS A CA 1
ATOM 779 C C . LYS A 1 118 ? 33.662 1.158 0.228 1.00 40.67 124 LYS A C 1
ATOM 780 O O . LYS A 1 118 ? 33.262 2.148 0.851 1.00 38.65 124 LYS A O 1
ATOM 784 N N . GLN A 1 119 ? 32.892 0.505 -0.649 1.00 38.61 125 GLN A N 1
ATOM 785 C CA . GLN A 1 119 ? 31.523 0.941 -0.907 1.00 39.67 125 GLN A CA 1
ATOM 786 C C . GLN A 1 119 ? 30.672 0.866 0.355 1.00 42.30 125 GLN A C 1
ATOM 787 O O . GLN A 1 119 ? 29.825 1.735 0.595 1.00 39.12 125 GLN A O 1
ATOM 793 N N . LEU A 1 120 ? 30.887 -0.162 1.180 1.00 40.56 126 LEU A N 1
ATOM 794 C CA . LEU A 1 120 ? 30.168 -0.242 2.447 1.00 42.88 126 LEU A CA 1
ATOM 795 C C . LEU A 1 120 ? 30.576 0.887 3.384 1.00 44.05 126 LEU A C 1
ATOM 796 O O . LEU A 1 120 ? 29.727 1.477 4.062 1.00 44.21 126 LEU A O 1
ATOM 801 N N . ASP A 1 121 ? 31.870 1.209 3.428 1.00 41.83 127 ASP A N 1
ATOM 802 C CA . ASP A 1 121 ? 32.342 2.218 4.370 1.00 43.49 127 ASP A CA 1
ATOM 803 C C . ASP A 1 121 ? 31.862 3.613 3.981 1.00 44.10 127 ASP A C 1
ATOM 804 O O . ASP A 1 121 ? 31.444 4.392 4.846 1.00 47.39 127 ASP A O 1
ATOM 809 N N . VAL A 1 122 ? 31.912 3.949 2.688 1.00 43.64 128 VAL A N 1
ATOM 810 C CA . VAL A 1 122 ? 31.524 5.294 2.268 1.00 47.69 128 VAL A CA 1
ATOM 811 C C . VAL A 1 122 ? 30.025 5.502 2.432 1.00 48.68 128 VAL A C 1
ATOM 812 O O . VAL A 1 122 ? 29.571 6.626 2.669 1.00 44.77 128 VAL A O 1
ATOM 816 N N . VAL A 1 123 ? 29.235 4.435 2.312 1.00 45.32 129 VAL A N 1
ATOM 817 C CA . VAL A 1 123 ? 27.794 4.543 2.511 1.00 48.22 129 VAL A CA 1
ATOM 818 C C . VAL A 1 123 ? 27.450 4.590 3.994 1.00 49.55 129 VAL A C 1
ATOM 819 O O . VAL A 1 123 ? 26.548 5.328 4.409 1.00 54.74 129 VAL A O 1
ATOM 823 N N . ASP A 1 124 ? 28.164 3.821 4.815 1.00 48.09 130 ASP A N 1
ATOM 824 C CA . ASP A 1 124 ? 27.934 3.826 6.253 1.00 52.79 130 ASP A CA 1
ATOM 825 C C . ASP A 1 124 ? 28.562 5.027 6.951 1.00 57.30 130 ASP A C 1
ATOM 826 O O . ASP A 1 124 ? 28.333 5.211 8.152 1.00 62.94 130 ASP A O 1
ATOM 831 N N . ASP A 1 125 ? 29.350 5.833 6.242 1.00 56.85 131 ASP A N 1
ATOM 832 C CA . ASP A 1 125 ? 29.855 7.076 6.810 1.00 62.07 131 ASP A CA 1
ATOM 833 C C . ASP A 1 125 ? 28.680 7.968 7.186 1.00 66.79 131 ASP A C 1
ATOM 834 O O . ASP A 1 125 ? 27.844 8.303 6.342 1.00 66.59 131 ASP A O 1
ATOM 839 N N . LYS A 1 126 ? 28.611 8.341 8.459 1.00 73.59 132 LYS A N 1
ATOM 840 C CA . LYS A 1 126 ? 27.478 9.082 8.992 1.00 78.08 132 LYS A CA 1
ATOM 841 C C . LYS A 1 126 ? 27.689 10.588 8.987 1.00 77.20 132 LYS A C 1
ATOM 842 O O . LYS A 1 126 ? 26.714 11.331 9.133 1.00 79.80 132 LYS A O 1
ATOM 848 N N . ASP A 1 127 ? 28.929 11.054 8.825 1.00 75.78 133 ASP A N 1
ATOM 849 C CA . ASP A 1 127 ? 29.132 12.426 8.379 1.00 77.48 133 ASP A CA 1
ATOM 850 C C . ASP A 1 127 ? 28.523 12.643 7.002 1.00 73.89 133 ASP A C 1
ATOM 851 O O . ASP A 1 127 ? 28.299 13.790 6.599 1.00 75.30 133 ASP A O 1
ATOM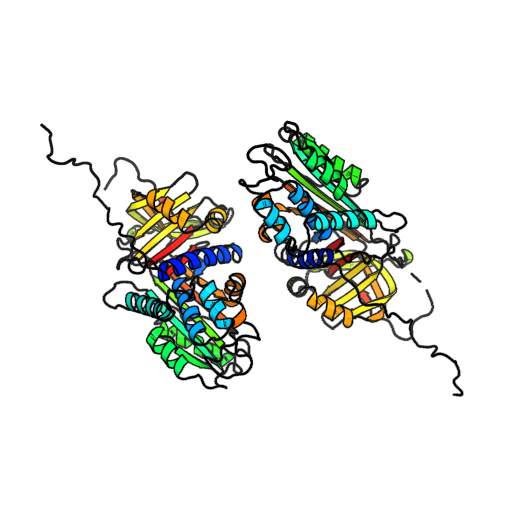 856 N N . ARG A 1 128 ? 28.268 11.560 6.276 1.00 71.50 134 ARG A N 1
ATOM 857 C CA . ARG A 1 128 ? 27.461 11.574 5.067 1.00 68.56 134 ARG A CA 1
ATOM 858 C C . ARG A 1 128 ? 25.993 11.414 5.445 1.00 67.42 134 ARG A C 1
ATOM 859 O O . ARG A 1 128 ? 25.633 10.488 6.178 1.00 67.68 134 ARG A O 1
ATOM 867 N N . ASP A 1 129 ? 25.151 12.318 4.951 1.00 64.57 135 ASP A N 1
ATOM 868 C CA . ASP A 1 129 ? 23.732 12.337 5.308 1.00 66.78 135 ASP A CA 1
ATOM 869 C C . ASP A 1 129 ? 22.979 11.442 4.331 1.00 63.86 135 ASP A C 1
ATOM 870 O O . ASP A 1 129 ? 22.472 11.893 3.303 1.00 65.54 135 ASP A O 1
ATOM 875 N N . LEU A 1 130 ? 22.903 10.153 4.659 1.00 60.17 136 LEU A N 1
ATOM 876 C CA . LEU A 1 130 ? 22.280 9.165 3.788 1.00 59.77 136 LEU A CA 1
ATOM 877 C C . LEU A 1 130 ? 21.405 8.236 4.614 1.00 61.10 136 LEU A C 1
ATOM 878 O O . LEU A 1 130 ? 21.844 7.724 5.648 1.00 63.89 136 LEU A O 1
ATOM 883 N N . GLU A 1 131 ? 20.173 8.018 4.155 1.00 60.86 137 GLU A N 1
ATOM 884 C CA . GLU A 1 131 ? 19.266 7.061 4.790 1.00 62.23 137 GLU A CA 1
ATOM 885 C C . GLU A 1 131 ? 19.188 5.794 3.938 1.00 58.53 137 GLU A C 1
ATOM 886 O O . GLU A 1 131 ? 18.176 5.484 3.307 1.00 56.30 137 GLU A O 1
ATOM 892 N N . PHE A 1 132 ? 20.296 5.055 3.936 1.00 53.13 138 PHE A N 1
ATOM 893 C CA . PHE A 1 132 ? 20.469 3.862 3.107 1.00 50.06 138 PHE A CA 1
ATOM 894 C C . PHE A 1 132 ? 20.836 2.697 4.024 1.00 49.73 138 PHE A C 1
ATOM 895 O O . PHE A 1 132 ? 22.004 2.516 4.373 1.00 51.61 138 PHE A O 1
ATOM 903 N N . GLU A 1 133 ? 19.837 1.904 4.409 1.00 48.61 139 GLU A N 1
ATOM 904 C CA . GLU A 1 133 ? 20.060 0.740 5.257 1.00 47.99 139 GLU A CA 1
ATOM 905 C C . GLU A 1 133 ? 20.250 -0.499 4.390 1.00 45.04 139 GLU A C 1
ATOM 906 O O . GLU A 1 133 ? 19.484 -0.731 3.448 1.00 39.68 139 GLU A O 1
ATOM 912 N N . HIS A 1 134 ? 21.275 -1.287 4.706 1.00 39.70 140 HIS A N 1
ATOM 913 C CA . HIS A 1 134 ? 21.634 -2.445 3.903 1.00 44.29 140 HIS A CA 1
ATOM 914 C C . HIS A 1 134 ? 22.046 -3.588 4.819 1.00 44.02 140 HIS A C 1
ATOM 915 O O . HIS A 1 134 ? 22.443 -3.381 5.968 1.00 44.09 140 HIS A O 1
ATOM 922 N N . GLY A 1 135 ? 21.946 -4.803 4.294 1.00 42.38 141 GLY A N 1
ATOM 923 C CA . GLY A 1 135 ? 22.289 -5.978 5.069 1.00 42.50 141 GLY A CA 1
ATOM 924 C C . GLY A 1 135 ? 22.498 -7.174 4.175 1.00 42.00 141 GLY A C 1
ATOM 925 O O . GLY A 1 135 ? 21.869 -7.303 3.120 1.00 39.70 141 GLY A O 1
ATOM 926 N N . ASN A 1 136 ? 23.392 -8.057 4.608 1.00 39.30 142 ASN A N 1
ATOM 927 C CA . ASN A 1 136 ? 23.712 -9.286 3.896 1.00 39.96 142 ASN A CA 1
ATOM 928 C C . ASN A 1 136 ? 24.048 -10.352 4.926 1.00 42.19 142 ASN A C 1
ATOM 929 O O . ASN A 1 136 ? 24.848 -10.103 5.833 1.00 40.18 142 ASN A O 1
ATOM 934 N N . ALA A 1 137 ? 23.438 -11.528 4.796 1.00 40.44 143 ALA A N 1
ATOM 935 C CA . ALA A 1 137 ? 23.695 -12.607 5.738 1.00 47.65 143 ALA A CA 1
ATOM 936 C C . ALA A 1 137 ? 23.584 -13.947 5.029 1.00 46.69 143 ALA A C 1
ATOM 937 O O . ALA A 1 137 ? 22.781 -14.115 4.107 1.00 43.25 143 ALA A O 1
ATOM 939 N N . LEU A 1 138 ? 24.406 -14.896 5.467 1.00 46.36 144 LEU A N 1
ATOM 940 C CA . LEU A 1 138 ? 24.340 -16.279 5.013 1.00 47.01 144 LEU A CA 1
ATOM 941 C C . LEU A 1 138 ? 23.859 -17.140 6.171 1.00 52.63 144 LEU A C 1
ATOM 942 O O . LEU A 1 138 ? 24.486 -17.158 7.236 1.00 52.86 144 LEU A O 1
ATOM 947 N N . PHE A 1 139 ? 22.750 -17.842 5.965 1.00 50.25 145 PHE A N 1
ATOM 948 C CA . PHE A 1 139 ? 22.203 -18.757 6.957 1.00 56.23 145 PHE A CA 1
ATOM 949 C C . PHE A 1 139 ? 22.543 -20.181 6.534 1.00 60.76 145 PHE A C 1
ATOM 950 O O . PHE A 1 139 ? 22.163 -20.612 5.440 1.00 56.41 145 PHE A O 1
ATOM 958 N N . THR A 1 140 ? 23.267 -20.898 7.390 1.00 63.97 146 THR A N 1
ATOM 959 C CA . THR A 1 140 ? 23.762 -22.231 7.077 1.00 67.34 146 THR A CA 1
ATOM 960 C C . THR A 1 140 ? 23.238 -23.244 8.086 1.00 72.86 146 THR A C 1
ATOM 961 O O . THR A 1 140 ? 22.572 -22.903 9.068 1.00 72.51 146 THR A O 1
ATOM 965 N N . CYS A 1 141 ? 23.559 -24.509 7.831 1.00 74.81 147 CYS A N 1
ATOM 966 C CA . CYS A 1 141 ? 23.139 -25.586 8.716 1.00 77.61 147 CYS A CA 1
ATOM 967 C C . CYS A 1 141 ? 23.966 -25.571 9.998 1.00 80.51 147 CYS A C 1
ATOM 968 O O . CYS A 1 141 ? 25.193 -25.436 9.958 1.00 80.62 147 CYS A O 1
ATOM 971 N N . LYS A 1 142 ? 23.282 -25.710 11.139 1.00 85.77 148 LYS A N 1
ATOM 972 C CA . LYS A 1 142 ? 23.958 -25.677 12.434 1.00 88.95 148 LYS A CA 1
ATOM 973 C C . LYS A 1 142 ? 24.983 -26.797 12.564 1.00 94.67 148 LYS A C 1
ATOM 974 O O . LYS A 1 142 ? 26.059 -26.601 13.142 1.00 95.03 148 LYS A O 1
ATOM 980 N N . GLU A 1 143 ? 24.675 -27.973 12.023 1.00 103.43 149 GLU A N 1
ATOM 981 C CA . GLU A 1 143 ? 25.479 -29.167 12.249 1.00 108.62 149 GLU A CA 1
ATOM 982 C C . GLU A 1 143 ? 26.783 -29.187 11.458 1.00 107.49 149 GLU A C 1
ATOM 983 O O . GLU A 1 143 ? 27.511 -30.182 11.531 1.00 112.05 149 GLU A O 1
ATOM 989 N N . HIS A 1 144 ? 27.115 -28.123 10.732 1.00 99.04 150 HIS A N 1
ATOM 990 C CA . HIS A 1 144 ? 28.356 -28.067 9.973 1.00 95.57 150 HIS A CA 1
ATOM 991 C C . HIS A 1 144 ? 29.174 -26.845 10.366 1.00 90.67 150 HIS A C 1
ATOM 992 O O . HIS A 1 144 ? 28.631 -25.755 10.570 1.00 89.78 150 HIS A O 1
ATOM 999 N N . LYS A 1 145 ? 30.486 -27.044 10.464 1.00 83.10 151 LYS A N 1
ATOM 1000 C CA . LYS A 1 145 ? 31.410 -26.014 10.921 1.00 79.38 151 LYS A CA 1
ATOM 1001 C C . LYS A 1 145 ? 31.854 -25.162 9.739 1.00 71.54 151 LYS A C 1
ATOM 1002 O O . LYS A 1 145 ? 32.384 -25.686 8.754 1.00 72.84 151 LYS A O 1
ATOM 1008 N N . ILE A 1 146 ? 31.640 -23.856 9.839 1.00 70.93 152 ILE A N 1
ATOM 1009 C CA . ILE A 1 146 ? 32.069 -22.933 8.796 1.00 66.62 152 ILE A CA 1
ATOM 1010 C C . ILE A 1 146 ? 33.555 -22.653 8.967 1.00 63.64 152 ILE A C 1
ATOM 1011 O O . ILE A 1 146 ? 34.041 -22.460 10.088 1.00 64.18 152 ILE A O 1
ATOM 1016 N N . HIS A 1 147 ? 34.286 -22.649 7.853 1.00 61.67 153 HIS A N 1
ATOM 1017 C CA . HIS A 1 147 ? 35.716 -22.375 7.895 1.00 60.43 153 HIS A CA 1
ATOM 1018 C C . HIS A 1 147 ? 35.978 -20.981 8.450 1.00 58.27 153 HIS A C 1
ATOM 1019 O O . HIS A 1 147 ? 35.277 -20.019 8.120 1.00 53.45 153 HIS A O 1
ATOM 1026 N N . GLN A 1 148 ? 36.999 -20.876 9.305 1.00 56.62 154 GLN A N 1
ATOM 1027 C CA . GLN A 1 148 ? 37.289 -19.600 9.949 1.00 57.33 154 GLN A CA 1
ATOM 1028 C C . GLN A 1 148 ? 37.753 -18.549 8.948 1.00 55.57 154 GLN A C 1
ATOM 1029 O O . GLN A 1 148 ? 37.446 -17.364 9.114 1.00 53.64 154 GLN A O 1
ATOM 1035 N N . THR A 1 149 ? 38.488 -18.958 7.910 1.00 56.04 155 THR A N 1
ATOM 1036 C CA . THR A 1 149 ? 38.950 -17.999 6.912 1.00 52.76 155 THR A CA 1
ATOM 1037 C C . THR A 1 149 ? 37.785 -17.353 6.173 1.00 53.82 155 THR A C 1
ATOM 1038 O O . THR A 1 149 ? 37.865 -16.178 5.797 1.00 50.79 155 THR A O 1
ATOM 1042 N N . PHE A 1 150 ? 36.699 -18.099 5.954 1.00 53.29 156 PHE A N 1
ATOM 1043 C CA . PHE A 1 150 ? 35.515 -17.508 5.337 1.00 55.25 156 PHE A CA 1
ATOM 1044 C C . PHE A 1 150 ? 34.777 -16.605 6.316 1.00 52.34 156 PHE A C 1
ATOM 1045 O O . PHE A 1 150 ? 34.324 -15.517 5.943 1.00 53.22 156 PHE A O 1
ATOM 1053 N N . LEU A 1 151 ? 34.636 -17.047 7.569 1.00 52.58 157 LEU A N 1
ATOM 1054 C CA . LEU A 1 151 ? 34.045 -16.198 8.600 1.00 54.40 157 LEU A CA 1
ATOM 1055 C C . LEU A 1 151 ? 34.793 -14.876 8.714 1.00 53.06 157 LEU A C 1
ATOM 1056 O O . LEU A 1 151 ? 34.176 -13.809 8.827 1.00 52.38 157 LEU A O 1
ATOM 1061 N N . ASP A 1 152 ? 36.127 -14.930 8.670 1.00 54.42 158 ASP A N 1
ATOM 1062 C CA . ASP A 1 152 ? 36.946 -13.731 8.826 1.00 53.81 158 ASP A CA 1
ATOM 1063 C C . ASP A 1 152 ? 36.741 -12.761 7.667 1.00 50.93 158 ASP A C 1
ATOM 1064 O O . ASP A 1 152 ? 36.533 -11.561 7.879 1.00 49.76 158 ASP A O 1
ATOM 1069 N N . ASP A 1 153 ? 36.795 -13.262 6.428 1.00 51.88 159 ASP A N 1
ATOM 1070 C CA . ASP A 1 153 ? 36.672 -12.376 5.271 1.00 50.81 159 ASP A CA 1
ATOM 1071 C C . ASP A 1 153 ? 35.242 -11.889 5.069 1.00 50.33 159 ASP A C 1
ATOM 1072 O O . ASP A 1 153 ? 35.036 -10.759 4.610 1.00 48.37 159 ASP A O 1
ATOM 1077 N N . ALA A 1 154 ? 34.247 -12.722 5.384 1.00 50.80 160 ALA A N 1
ATOM 1078 C CA . ALA A 1 154 ? 32.861 -12.276 5.283 1.00 49.79 160 ALA A CA 1
ATOM 1079 C C . ALA A 1 154 ? 32.595 -11.112 6.226 1.00 50.39 160 ALA A C 1
ATOM 1080 O O . ALA A 1 154 ? 31.885 -10.162 5.871 1.00 47.37 160 ALA A O 1
ATOM 1082 N N . LYS A 1 155 ? 33.171 -11.160 7.427 1.00 48.46 161 LYS A N 1
ATOM 1083 C CA . LYS A 1 155 ? 33.020 -10.055 8.365 1.00 50.06 161 LYS A CA 1
ATOM 1084 C C . LYS A 1 155 ? 33.891 -8.868 7.969 1.00 49.50 161 LYS A C 1
ATOM 1085 O O . LYS A 1 155 ? 33.433 -7.720 7.996 1.00 49.04 161 LYS A O 1
ATOM 1091 N N . LYS A 1 156 ? 35.146 -9.124 7.591 1.00 48.83 162 LYS A N 1
ATOM 1092 C CA . LYS A 1 156 ? 36.082 -8.034 7.326 1.00 47.05 162 LYS A CA 1
ATOM 1093 C C . LYS A 1 156 ? 35.697 -7.258 6.069 1.00 46.79 162 LYS A C 1
ATOM 1094 O O . LYS A 1 156 ? 35.552 -6.030 6.104 1.00 47.88 162 LYS A O 1
ATOM 1100 N N . PHE A 1 157 ? 35.527 -7.957 4.948 1.00 47.64 163 PHE A N 1
ATOM 1101 C CA . PHE A 1 157 ? 35.327 -7.294 3.665 1.00 45.69 163 PHE A CA 1
ATOM 1102 C C . PHE A 1 157 ? 33.876 -6.919 3.402 1.00 46.10 163 PHE A C 1
ATOM 1103 O O . PHE A 1 157 ? 33.620 -5.933 2.701 1.00 43.95 163 PHE A O 1
ATOM 1111 N N . TYR A 1 158 ? 32.920 -7.670 3.945 1.00 45.07 164 TYR A N 1
ATOM 1112 C CA . TYR A 1 158 ? 31.522 -7.496 3.581 1.00 44.95 164 TYR A CA 1
ATOM 1113 C C . TYR A 1 158 ? 30.594 -7.237 4.758 1.00 45.45 164 TYR A C 1
ATOM 1114 O O . TYR A 1 158 ? 29.382 -7.110 4.544 1.00 45.42 164 TYR A O 1
ATOM 1123 N N . HIS A 1 159 ? 31.119 -7.138 5.982 1.00 44.23 165 HIS A N 1
ATOM 1124 C CA . HIS A 1 159 ? 30.298 -6.900 7.173 1.00 46.97 165 HIS A CA 1
ATOM 1125 C C . HIS A 1 159 ? 29.122 -7.871 7.237 1.00 49.04 165 HIS A C 1
ATOM 1126 O O . HIS A 1 159 ? 28.006 -7.508 7.615 1.00 48.18 165 HIS A O 1
ATOM 1133 N N . SER A 1 160 ? 29.372 -9.117 6.849 1.00 46.24 166 SER A N 1
ATOM 1134 C CA . SER A 1 160 ? 28.327 -10.117 6.713 1.00 49.66 166 SER A CA 1
ATOM 1135 C C . SER A 1 160 ? 28.529 -11.231 7.727 1.00 52.27 166 SER A C 1
ATOM 1136 O O . SER A 1 160 ? 29.656 -11.679 7.959 1.00 51.80 166 SER A O 1
ATOM 1139 N N . GLU A 1 161 ? 27.430 -11.679 8.318 1.00 54.77 167 GLU A N 1
ATOM 1140 C CA . GLU A 1 161 ? 27.445 -12.763 9.284 1.00 56.36 167 GLU A CA 1
ATOM 1141 C C . GLU A 1 161 ? 27.025 -14.067 8.620 1.00 54.72 167 GLU A C 1
ATOM 1142 O O . GLU A 1 161 ? 26.191 -14.087 7.710 1.00 50.44 167 GLU A O 1
ATOM 1148 N N . VAL A 1 162 ? 27.627 -15.158 9.077 1.00 55.71 168 VAL A N 1
ATOM 1149 C CA . VAL A 1 162 ? 27.221 -16.508 8.708 1.00 54.99 168 VAL A CA 1
ATOM 1150 C C . VAL A 1 162 ? 26.571 -17.117 9.942 1.00 58.28 168 VAL A C 1
ATOM 1151 O O . VAL A 1 162 ? 27.251 -17.414 10.932 1.00 62.36 168 VAL A O 1
ATOM 1155 N N . ILE A 1 163 ? 25.257 -17.296 9.892 1.00 59.17 169 ILE A N 1
ATOM 1156 C CA . ILE A 1 163 ? 24.444 -17.580 11.070 1.00 63.11 169 ILE A CA 1
ATOM 1157 C C . ILE A 1 163 ? 24.007 -19.045 11.019 1.00 66.68 169 ILE A C 1
ATOM 1158 O O . ILE A 1 163 ? 23.338 -19.452 10.062 1.00 64.61 169 ILE A O 1
ATOM 1163 N N . PRO A 1 164 ? 24.369 -19.857 12.010 1.00 69.65 170 PRO A N 1
ATOM 1164 C CA . PRO A 1 164 ? 23.887 -21.244 12.038 1.00 74.90 170 PRO A CA 1
ATOM 1165 C C . PRO A 1 164 ? 22.374 -21.305 12.202 1.00 75.52 170 PRO A C 1
ATOM 1166 O O . PRO A 1 164 ? 21.764 -20.477 12.883 1.00 73.47 170 PRO A O 1
ATOM 1170 N N . THR A 1 165 ? 21.768 -22.306 11.563 1.00 79.80 171 THR A N 1
ATOM 1171 C CA . THR A 1 165 ? 20.321 -22.472 11.576 1.00 80.78 171 THR A CA 1
ATOM 1172 C C . THR A 1 165 ? 19.988 -23.956 11.495 1.00 83.63 171 THR A C 1
ATOM 1173 O O . THR A 1 165 ? 20.834 -24.784 11.148 1.00 85.94 171 THR A O 1
ATOM 1177 N N . ASP A 1 166 ? 18.739 -24.285 11.826 1.00 86.64 172 ASP A N 1
ATOM 1178 C CA . ASP A 1 166 ? 18.191 -25.626 11.645 1.00 91.71 172 ASP A CA 1
ATOM 1179 C C . ASP A 1 166 ? 17.041 -25.529 10.652 1.00 94.34 172 ASP A C 1
ATOM 1180 O O . ASP A 1 166 ? 15.950 -25.065 11.002 1.00 96.82 172 ASP A O 1
ATOM 1185 N N . PHE A 1 167 ? 17.283 -25.965 9.416 1.00 90.95 173 PHE A N 1
ATOM 1186 C CA . PHE A 1 167 ? 16.243 -25.933 8.397 1.00 92.68 173 PHE A CA 1
ATOM 1187 C C . PHE A 1 167 ? 15.272 -27.101 8.510 1.00 101.28 173 PHE A C 1
ATOM 1188 O O . PHE A 1 167 ? 14.162 -27.015 7.973 1.00 100.06 173 PHE A O 1
ATOM 1196 N N . LYS A 1 168 ? 15.661 -28.185 9.191 1.00 113.09 174 LYS A N 1
ATOM 1197 C CA . LYS A 1 168 ? 14.739 -29.299 9.394 1.00 118.65 174 LYS A CA 1
ATOM 1198 C C . LYS A 1 168 ? 13.505 -28.862 10.171 1.00 120.19 174 LYS A C 1
ATOM 1199 O O . LYS A 1 168 ? 12.404 -29.367 9.925 1.00 122.77 174 LYS A O 1
ATOM 1205 N N . ASN A 1 169 ? 13.670 -27.933 11.113 1.00 112.30 175 ASN A N 1
ATOM 1206 C CA . ASN A 1 169 ? 12.544 -27.243 11.741 1.00 113.03 175 ASN A CA 1
ATOM 1207 C C . ASN A 1 169 ? 12.322 -25.976 10.927 1.00 111.83 175 ASN A C 1
ATOM 1208 O O . ASN A 1 169 ? 12.960 -24.946 11.149 1.00 110.05 175 ASN A O 1
ATOM 1213 N N . THR A 1 170 ? 11.403 -26.061 9.963 1.00 112.54 176 THR A N 1
ATOM 1214 C CA . THR A 1 170 ? 11.265 -25.000 8.971 1.00 108.60 176 THR A CA 1
ATOM 1215 C C . THR A 1 170 ? 10.691 -23.725 9.578 1.00 109.09 176 THR A C 1
ATOM 1216 O O . THR A 1 170 ? 11.071 -22.618 9.178 1.00 106.09 176 THR A O 1
ATOM 1220 N N . GLU A 1 171 ? 9.779 -23.854 10.543 1.00 109.97 177 GLU A N 1
ATOM 1221 C CA . GLU A 1 171 ? 9.040 -22.684 11.004 1.00 112.27 177 GLU A CA 1
ATOM 1222 C C . GLU A 1 171 ? 9.875 -21.771 11.893 1.00 111.03 177 GLU A C 1
ATOM 1223 O O . GLU A 1 171 ? 9.617 -20.563 11.937 1.00 105.59 177 GLU A O 1
ATOM 1229 N N . GLU A 1 172 ? 10.871 -22.307 12.603 1.00 104.88 178 GLU A N 1
ATOM 1230 C CA . GLU A 1 172 ? 11.730 -21.427 13.388 1.00 101.38 178 GLU A CA 1
ATOM 1231 C C . GLU A 1 172 ? 12.700 -20.661 12.497 1.00 92.84 178 GLU A C 1
ATOM 1232 O O . GLU A 1 172 ? 13.047 -19.516 12.807 1.00 87.08 178 GLU A O 1
ATOM 1238 N N . ALA A 1 173 ? 13.136 -21.266 11.387 1.00 94.57 179 ALA A N 1
ATOM 1239 C CA . ALA A 1 173 ? 14.018 -20.566 10.458 1.00 87.31 179 ALA A CA 1
ATOM 1240 C C . ALA A 1 173 ? 13.290 -19.420 9.768 1.00 76.93 179 ALA A C 1
ATOM 1241 O O . ALA A 1 173 ? 13.876 -18.355 9.538 1.00 72.47 179 ALA A O 1
ATOM 1243 N N . LYS A 1 174 ? 12.016 -19.623 9.424 1.00 80.54 180 LYS A N 1
ATOM 1244 C CA . LYS A 1 174 ? 11.215 -18.548 8.847 1.00 78.61 180 LYS A CA 1
ATOM 1245 C C . LYS A 1 174 ? 11.154 -17.349 9.785 1.00 76.77 180 LYS A C 1
ATOM 1246 O O . LYS A 1 174 ? 11.439 -16.214 9.384 1.00 69.52 180 LYS A O 1
ATOM 1252 N N . ASN A 1 175 ? 10.789 -17.589 11.046 1.00 75.23 181 ASN A N 1
ATOM 1253 C CA . ASN A 1 175 ? 10.705 -16.503 12.014 1.00 72.78 181 ASN A CA 1
ATOM 1254 C C . ASN A 1 175 ? 12.078 -15.920 12.326 1.00 68.45 181 ASN A C 1
ATOM 1255 O O . ASN A 1 175 ? 12.198 -14.708 12.538 1.00 66.04 181 ASN A O 1
ATOM 1260 N N . GLN A 1 176 ? 13.119 -16.755 12.343 1.00 68.69 182 GLN A N 1
ATOM 1261 C CA . GLN A 1 176 ? 14.455 -16.275 12.690 1.00 67.22 182 GLN A CA 1
ATOM 1262 C C . GLN A 1 176 ? 15.049 -15.426 11.572 1.00 64.32 182 GLN A C 1
ATOM 1263 O O . GLN A 1 176 ? 15.600 -14.348 11.825 1.00 58.13 182 GLN A O 1
ATOM 1269 N N . ILE A 1 177 ? 14.959 -15.902 10.328 1.00 63.92 183 ILE A N 1
ATOM 1270 C CA . ILE A 1 177 ? 15.479 -15.131 9.201 1.00 62.52 183 ILE A CA 1
ATOM 1271 C C . ILE A 1 177 ? 14.740 -13.805 9.084 1.00 61.45 183 ILE A C 1
ATOM 1272 O O . ILE A 1 177 ? 15.354 -12.748 8.898 1.00 58.50 183 ILE A O 1
ATOM 1277 N N . ASN A 1 178 ? 13.413 -13.837 9.216 1.00 60.70 184 ASN A N 1
ATOM 1278 C CA . ASN A 1 178 ? 12.630 -12.613 9.098 1.00 59.85 184 ASN A CA 1
ATOM 1279 C C . ASN A 1 178 ? 12.907 -11.661 10.255 1.00 59.09 184 ASN A C 1
ATOM 1280 O O . ASN A 1 178 ? 12.946 -10.440 10.061 1.00 54.92 184 ASN A O 1
ATOM 1285 N N . SER A 1 179 ? 13.100 -12.195 11.465 1.00 58.95 185 SER A N 1
ATOM 1286 C CA . SER A 1 179 ? 13.423 -11.338 12.602 1.00 60.28 185 SER A CA 1
ATOM 1287 C C . SER A 1 179 ? 14.809 -10.724 12.463 1.00 59.18 185 SER A C 1
ATOM 1288 O O . SER A 1 179 ? 15.029 -9.590 12.903 1.00 57.01 185 SER A O 1
ATOM 1291 N N . TYR A 1 180 ? 15.753 -11.453 11.866 1.00 56.04 186 TYR A N 1
ATOM 1292 C CA . TYR A 1 180 ? 17.065 -10.876 11.595 1.00 55.81 186 TYR A CA 1
ATOM 1293 C C . TYR A 1 180 ? 16.951 -9.708 10.625 1.00 55.42 186 TYR A C 1
ATOM 1294 O O . TYR A 1 180 ? 17.565 -8.654 10.825 1.00 54.36 186 TYR A O 1
ATOM 1303 N N . VAL A 1 181 ? 16.169 -9.883 9.558 1.00 54.93 187 VAL A N 1
ATOM 1304 C CA . VAL A 1 181 ? 15.971 -8.797 8.604 1.00 54.25 187 VAL A CA 1
ATOM 1305 C C . VAL A 1 181 ? 15.230 -7.644 9.267 1.00 56.81 187 VAL A C 1
ATOM 1306 O O . VAL A 1 181 ? 15.549 -6.469 9.044 1.00 53.42 187 VAL A O 1
ATOM 1310 N N . GLU A 1 182 ? 14.240 -7.962 10.105 1.00 53.93 188 GLU A N 1
ATOM 1311 C CA . GLU A 1 182 ? 13.520 -6.921 10.830 1.00 58.32 188 GLU A CA 1
ATOM 1312 C C . GLU A 1 182 ? 14.450 -6.148 11.757 1.00 59.47 188 GLU A C 1
ATOM 1313 O O . GLU A 1 182 ? 14.359 -4.918 11.853 1.00 59.71 188 GLU A O 1
ATOM 1319 N N . LYS A 1 183 ? 15.358 -6.850 12.440 1.00 56.54 189 LYS A N 1
ATOM 1320 C CA . LYS A 1 183 ? 16.235 -6.187 13.400 1.00 59.88 189 LYS A CA 1
ATOM 1321 C C . LYS A 1 183 ? 17.239 -5.275 12.704 1.00 58.62 189 LYS A C 1
ATOM 1322 O O . LYS A 1 183 ? 17.451 -4.135 13.134 1.00 60.91 189 LYS A O 1
ATOM 1328 N N . SER A 1 184 ? 17.865 -5.754 11.628 1.00 57.29 190 SER A N 1
ATOM 1329 C CA . SER A 1 184 ? 18.904 -4.975 10.965 1.00 58.38 190 SER A CA 1
ATOM 1330 C C . SER A 1 184 ? 18.350 -3.833 10.122 1.00 59.76 190 SER A C 1
ATOM 1331 O O . SER A 1 184 ? 19.095 -2.897 9.815 1.00 58.57 190 SER A O 1
ATOM 1334 N N . THR A 1 185 ? 17.078 -3.886 9.732 1.00 60.26 191 THR A N 1
ATOM 1335 C CA . THR A 1 185 ? 16.439 -2.774 9.041 1.00 63.68 191 THR A CA 1
ATOM 1336 C C . THR A 1 185 ? 15.618 -1.900 9.977 1.00 65.92 191 THR A C 1
ATOM 1337 O O . THR A 1 185 ? 14.947 -0.975 9.507 1.00 66.81 191 THR A O 1
ATOM 1341 N N . HIS A 1 186 ? 15.649 -2.178 11.281 1.00 64.10 192 HIS A N 1
ATOM 1342 C CA . HIS A 1 186 ? 14.898 -1.416 12.278 1.00 68.69 192 HIS A CA 1
ATOM 1343 C C . HIS A 1 186 ? 13.411 -1.381 11.936 1.00 69.06 192 HIS A C 1
ATOM 1344 O O . HIS A 1 186 ? 12.753 -0.340 11.990 1.00 72.98 192 HIS A O 1
ATOM 1351 N N . GLY A 1 187 ? 12.882 -2.548 11.574 1.00 67.44 193 GLY A N 1
ATOM 1352 C CA . GLY A 1 187 ? 11.471 -2.704 11.299 1.00 66.13 193 GLY A CA 1
ATOM 1353 C C . GLY A 1 187 ? 11.010 -2.214 9.945 1.00 65.95 193 GLY A C 1
ATOM 1354 O O . GLY A 1 187 ? 9.808 -2.288 9.659 1.00 67.40 193 GLY A O 1
ATOM 1355 N N . LYS A 1 188 ? 11.916 -1.717 9.099 1.00 64.26 194 LYS A N 1
ATOM 1356 C CA . LYS A 1 188 ? 11.491 -1.223 7.793 1.00 63.09 194 LYS A CA 1
ATOM 1357 C C . LYS A 1 188 ? 11.186 -2.365 6.832 1.00 65.03 194 LYS A C 1
ATOM 1358 O O . LYS A 1 188 ? 10.263 -2.260 6.016 1.00 64.93 194 LYS A O 1
ATOM 1364 N N . ILE A 1 189 ? 11.939 -3.456 6.909 1.00 59.29 195 ILE A N 1
ATOM 1365 C CA . ILE A 1 189 ? 11.647 -4.669 6.156 1.00 61.11 195 ILE A CA 1
ATOM 1366 C C . ILE A 1 189 ? 11.299 -5.740 7.179 1.00 61.75 195 ILE A C 1
ATOM 1367 O O . ILE A 1 189 ? 12.184 -6.268 7.863 1.00 58.99 195 ILE A O 1
ATOM 1372 N N . THR A 1 190 ? 10.008 -6.054 7.294 1.00 63.69 196 THR A N 1
ATOM 1373 C CA . THR A 1 190 ? 9.528 -6.967 8.325 1.00 66.67 196 THR A CA 1
ATOM 1374 C C . THR A 1 190 ? 9.457 -8.411 7.852 1.00 70.05 196 THR A C 1
ATOM 1375 O O . THR A 1 190 ? 9.517 -9.329 8.679 1.00 68.60 196 THR A O 1
ATOM 1379 N N . ASN A 1 191 ? 9.321 -8.635 6.547 1.00 77.37 197 ASN A N 1
ATOM 1380 C CA . ASN A 1 191 ? 9.167 -9.979 6.008 1.00 75.66 197 ASN A CA 1
ATOM 1381 C C . ASN A 1 191 ? 10.017 -10.105 4.755 1.00 71.71 197 ASN A C 1
ATOM 1382 O O . ASN A 1 191 ? 10.005 -9.216 3.898 1.00 69.32 197 ASN A O 1
ATOM 1387 N N . ILE A 1 192 ? 10.764 -11.203 4.661 1.00 65.47 198 ILE A N 1
ATOM 1388 C CA . ILE A 1 192 ? 11.550 -11.499 3.468 1.00 63.53 198 ILE A CA 1
ATOM 1389 C C . ILE A 1 192 ? 11.366 -12.925 2.981 1.00 64.44 198 ILE A C 1
ATOM 1390 O O . ILE A 1 192 ? 11.600 -13.203 1.790 1.00 60.62 198 ILE A O 1
ATOM 1395 N N . LEU A 1 193 ? 10.915 -13.845 3.828 1.00 66.62 199 LEU A N 1
ATOM 1396 C CA . LEU A 1 193 ? 10.883 -15.266 3.518 1.00 70.17 199 LEU A CA 1
ATOM 1397 C C . LEU A 1 193 ? 9.534 -15.828 3.934 1.00 76.04 199 LEU A C 1
ATOM 1398 O O . LEU A 1 193 ? 9.090 -15.600 5.062 1.00 74.37 199 LEU A O 1
ATOM 1403 N N . ASP A 1 194 ? 8.881 -16.550 3.022 1.00 87.39 200 ASP A N 1
ATOM 1404 C CA . ASP A 1 194 ? 7.589 -17.162 3.315 1.00 90.02 200 ASP A CA 1
ATOM 1405 C C . ASP A 1 194 ? 7.728 -18.602 3.797 1.00 85.80 200 ASP A C 1
ATOM 1406 O O . ASP A 1 194 ? 6.991 -19.028 4.694 1.00 88.07 200 ASP A O 1
ATOM 1411 N N . SER A 1 195 ? 8.657 -19.356 3.217 1.00 80.58 201 SER A N 1
ATOM 1412 C CA . SER A 1 195 ? 8.928 -20.723 3.637 1.00 80.68 201 SER A CA 1
ATOM 1413 C C . SER A 1 195 ? 10.288 -21.128 3.089 1.00 76.56 201 SER A C 1
ATOM 1414 O O . SER A 1 195 ? 10.795 -20.531 2.136 1.00 75.39 201 SER A O 1
ATOM 1417 N N . VAL A 1 196 ? 10.879 -22.141 3.716 1.00 76.11 202 VAL A N 1
ATOM 1418 C CA . VAL A 1 196 ? 12.181 -22.657 3.311 1.00 75.62 202 VAL A CA 1
ATOM 1419 C C . VAL A 1 196 ? 12.118 -24.177 3.339 1.00 76.05 202 VAL A C 1
ATOM 1420 O O . VAL A 1 196 ? 11.469 -24.766 4.211 1.00 77.92 202 VAL A O 1
ATOM 1424 N N . ASP A 1 197 ? 12.773 -24.811 2.369 1.00 70.04 203 ASP A N 1
ATOM 1425 C CA . ASP A 1 197 ? 12.788 -26.266 2.292 1.00 75.94 203 ASP A CA 1
ATOM 1426 C C . ASP A 1 197 ? 13.577 -26.854 3.459 1.00 75.33 203 ASP A C 1
ATOM 1427 O O . ASP A 1 197 ? 14.578 -26.285 3.901 1.00 76.31 203 ASP A O 1
ATOM 1432 N N . GLN A 1 198 ? 13.122 -28.007 3.960 1.00 78.21 204 GLN A N 1
ATOM 1433 C CA . GLN A 1 198 ? 13.807 -28.638 5.085 1.00 82.24 204 GLN A CA 1
ATOM 1434 C C . GLN A 1 198 ? 15.176 -29.192 4.700 1.00 80.72 204 GLN A C 1
ATOM 1435 O O . GLN A 1 198 ? 15.982 -29.482 5.591 1.00 84.13 204 GLN A O 1
ATOM 1441 N N . ASP A 1 199 ? 15.454 -29.344 3.404 1.00 74.01 205 ASP A N 1
ATOM 1442 C CA . ASP A 1 199 ? 16.742 -29.823 2.917 1.00 74.30 205 ASP A CA 1
ATOM 1443 C C . ASP A 1 199 ? 17.695 -28.688 2.546 1.00 71.77 205 ASP A C 1
ATOM 1444 O O . ASP A 1 199 ? 18.681 -28.926 1.838 1.00 69.31 205 ASP A O 1
ATOM 1449 N N . ALA A 1 200 ? 17.430 -27.470 3.008 1.00 73.77 206 ALA A N 1
ATOM 1450 C CA . ALA A 1 200 ? 18.252 -26.332 2.623 1.00 73.86 206 ALA A CA 1
ATOM 1451 C C . ALA A 1 200 ? 19.625 -26.396 3.284 1.00 63.13 206 ALA A C 1
ATOM 1452 O O . ALA A 1 200 ? 19.763 -26.815 4.436 1.00 63.29 206 ALA A O 1
ATOM 1454 N N . MET A 1 201 ? 20.645 -25.963 2.541 1.00 63.54 207 MET A N 1
ATOM 1455 C CA . MET A 1 201 ? 22.020 -25.938 3.023 1.00 63.02 207 MET A CA 1
ATOM 1456 C C . MET A 1 201 ? 22.489 -24.521 3.332 1.00 58.89 207 MET A C 1
ATOM 1457 O O . MET A 1 201 ? 22.929 -24.246 4.451 1.00 63.70 207 MET A O 1
ATOM 1462 N N . ILE A 1 202 ? 22.412 -23.615 2.361 1.00 58.80 208 ILE A N 1
ATOM 1463 C CA . ILE A 1 202 ? 22.776 -22.215 2.545 1.00 53.04 208 ILE A CA 1
ATOM 1464 C C . ILE A 1 202 ? 21.644 -21.356 2.003 1.00 54.14 208 ILE A C 1
ATOM 1465 O O . ILE A 1 202 ? 21.141 -21.609 0.902 1.00 55.26 208 ILE A O 1
ATOM 1470 N N . ALA A 1 203 ? 21.243 -20.346 2.771 1.00 51.02 209 ALA A N 1
ATOM 1471 C CA . ALA A 1 203 ? 20.233 -19.381 2.348 1.00 49.37 209 ALA A CA 1
ATOM 1472 C C . ALA A 1 203 ? 20.870 -17.997 2.350 1.00 49.54 209 ALA A C 1
ATOM 1473 O O . ALA A 1 203 ? 21.245 -17.483 3.409 1.00 49.91 209 ALA A O 1
ATOM 1475 N N . LEU A 1 204 ? 21.001 -17.403 1.167 1.00 44.64 210 LEU A N 1
ATOM 1476 C CA . LEU A 1 204 ? 21.549 -16.060 1.022 1.00 45.08 210 LEU A CA 1
ATOM 1477 C C . LEU A 1 204 ? 20.415 -15.050 1.152 1.00 44.46 210 LEU A C 1
ATOM 1478 O O . LEU A 1 204 ? 19.437 -15.106 0.399 1.00 45.29 210 LEU A O 1
ATOM 1483 N N . ILE A 1 205 ? 20.546 -14.134 2.107 1.00 41.81 211 ILE A N 1
ATOM 1484 C CA . ILE A 1 205 ? 19.518 -13.144 2.403 1.00 42.77 211 ILE A CA 1
ATOM 1485 C C . ILE A 1 205 ? 20.146 -11.763 2.282 1.00 43.22 211 ILE A C 1
ATOM 1486 O O . ILE A 1 205 ? 21.095 -11.441 3.008 1.00 39.51 211 ILE A O 1
ATOM 1491 N N . ASN A 1 206 ? 19.610 -10.951 1.371 1.00 40.12 212 ASN A N 1
ATOM 1492 C CA . ASN A 1 206 ? 20.161 -9.645 1.033 1.00 38.73 212 ASN A CA 1
ATOM 1493 C C . ASN A 1 206 ? 19.021 -8.645 0.919 1.00 39.74 212 ASN A C 1
ATOM 1494 O O . ASN A 1 206 ? 18.046 -8.898 0.208 1.00 39.94 212 ASN A O 1
ATOM 1499 N N . PHE A 1 207 ? 19.141 -7.513 1.611 1.00 37.83 213 PHE A N 1
ATOM 1500 C CA . PHE A 1 207 ? 18.021 -6.589 1.711 1.00 40.57 213 PHE A CA 1
ATOM 1501 C C . PHE A 1 207 ? 18.516 -5.149 1.731 1.00 41.39 213 PHE A C 1
ATOM 1502 O O . PHE A 1 207 ? 19.641 -4.866 2.157 1.00 38.79 213 PHE A O 1
ATOM 1510 N N . ILE A 1 208 ? 17.656 -4.244 1.263 1.00 39.67 214 ILE A N 1
ATOM 1511 C CA . ILE A 1 208 ? 17.978 -2.825 1.116 1.00 38.13 214 ILE A CA 1
ATOM 1512 C C . ILE A 1 208 ? 16.731 -2.003 1.423 1.00 40.22 214 ILE A C 1
ATOM 1513 O O . ILE A 1 208 ? 15.638 -2.323 0.946 1.00 37.65 214 ILE A O 1
ATOM 1518 N N . TYR A 1 209 ? 16.893 -0.939 2.211 1.00 41.79 215 TYR A N 1
ATOM 1519 C CA . TYR A 1 209 ? 15.866 0.088 2.360 1.00 41.29 215 TYR A CA 1
ATOM 1520 C C . TYR A 1 209 ? 16.481 1.451 2.083 1.00 42.36 215 TYR A C 1
ATOM 1521 O O . TYR A 1 209 ? 17.523 1.790 2.653 1.00 40.62 215 TYR A O 1
ATOM 1530 N N . LEU A 1 210 ? 15.828 2.235 1.228 1.00 39.32 216 LEU A N 1
ATOM 1531 C CA . LEU A 1 210 ? 16.291 3.573 0.882 1.00 41.44 216 LEU A CA 1
ATOM 1532 C C . LEU A 1 210 ? 15.137 4.556 0.999 1.00 45.71 216 LEU A C 1
ATOM 1533 O O . LEU A 1 210 ? 14.085 4.360 0.382 1.00 39.32 216 LEU A O 1
ATOM 1538 N N . ARG A 1 211 ? 15.337 5.609 1.782 1.00 45.80 217 ARG A N 1
ATOM 1539 C CA . ARG A 1 211 ? 14.418 6.736 1.848 1.00 46.87 217 ARG A CA 1
ATOM 1540 C C . ARG A 1 211 ? 15.059 7.916 1.132 1.00 44.66 217 ARG A C 1
ATOM 1541 O O . ARG A 1 211 ? 16.179 8.314 1.468 1.00 42.95 217 ARG A O 1
ATOM 1549 N N . ALA A 1 212 ? 14.359 8.463 0.144 1.00 42.63 218 ALA A N 1
ATOM 1550 C CA . ALA A 1 212 ? 14.883 9.607 -0.590 1.00 42.28 218 ALA A CA 1
ATOM 1551 C C . ALA A 1 212 ? 14.995 10.816 0.331 1.00 41.63 218 ALA A C 1
ATOM 1552 O O . ALA A 1 212 ? 13.990 11.300 0.862 1.00 45.70 218 ALA A O 1
ATOM 1554 N N . ASN A 1 213 ? 16.222 11.291 0.536 1.00 40.49 219 ASN A N 1
ATOM 1555 C CA . ASN A 1 213 ? 16.488 12.472 1.356 1.00 44.37 219 ASN A CA 1
ATOM 1556 C C . ASN A 1 213 ? 16.804 13.628 0.410 1.00 41.94 219 ASN A C 1
ATOM 1557 O O . ASN A 1 213 ? 17.963 13.951 0.153 1.00 33.96 219 ASN A O 1
ATOM 1562 N N . TRP A 1 214 ? 15.745 14.258 -0.102 1.00 41.00 220 TRP A N 1
ATOM 1563 C CA . TRP A 1 214 ? 15.878 15.301 -1.114 1.00 39.92 220 TRP A CA 1
ATOM 1564 C C . TRP A 1 214 ? 16.799 16.420 -0.651 1.00 39.08 220 TRP A C 1
ATOM 1565 O O . TRP A 1 214 ? 16.687 16.910 0.476 1.00 38.71 220 TRP A O 1
ATOM 1576 N N . GLN A 1 215 ? 17.713 16.826 -1.535 1.00 36.88 221 GLN A N 1
ATOM 1577 C CA . GLN A 1 215 ? 18.501 18.024 -1.274 1.00 38.39 221 GLN A CA 1
ATOM 1578 C C . GLN A 1 215 ? 17.596 19.238 -1.111 1.00 41.02 221 GLN A C 1
ATOM 1579 O O . GLN A 1 215 ? 17.863 20.118 -0.285 1.00 39.69 221 GLN A O 1
ATOM 1585 N N . HIS A 1 216 ? 16.513 19.294 -1.883 1.00 38.38 222 HIS A N 1
ATOM 1586 C CA . HIS A 1 216 ? 15.504 20.346 -1.761 1.00 41.17 222 HIS A CA 1
ATOM 1587 C C . HIS A 1 216 ? 14.168 19.686 -1.459 1.00 41.74 222 HIS A C 1
ATOM 1588 O O . HIS A 1 216 ? 13.507 19.167 -2.377 1.00 40.07 222 HIS A O 1
ATOM 1595 N N . PRO A 1 217 ? 13.732 19.673 -0.202 1.00 42.00 223 PRO A N 1
ATOM 1596 C CA . PRO A 1 217 ? 12.530 18.915 0.161 1.00 46.38 223 PRO A CA 1
ATOM 1597 C C . PRO A 1 217 ? 11.266 19.543 -0.408 1.00 45.59 223 PRO A C 1
ATOM 1598 O O . PRO A 1 217 ? 11.249 20.693 -0.851 1.00 38.52 223 PRO A O 1
ATOM 1602 N N . PHE A 1 218 ? 10.195 18.755 -0.390 1.00 46.69 224 PHE A N 1
ATOM 1603 C CA . PHE A 1 218 ? 8.895 19.199 -0.865 1.00 48.93 224 PHE A CA 1
ATOM 1604 C C . PHE A 1 218 ? 8.091 19.825 0.271 1.00 52.54 224 PHE A C 1
ATOM 1605 O O . PHE A 1 218 ? 8.302 19.535 1.450 1.00 51.30 224 PHE A O 1
ATOM 1613 N N . ASP A 1 219 ? 7.157 20.694 -0.104 1.00 49.23 225 ASP A N 1
ATOM 1614 C CA . ASP A 1 219 ? 6.243 21.317 0.846 1.00 53.85 225 ASP A CA 1
ATOM 1615 C C . ASP A 1 219 ? 4.994 20.450 0.958 1.00 53.95 225 ASP A C 1
ATOM 1616 O O . ASP A 1 219 ? 4.292 20.235 -0.037 1.00 52.78 225 ASP A O 1
ATOM 1621 N N . GLU A 1 220 ? 4.724 19.948 2.167 1.00 53.63 226 GLU A N 1
ATOM 1622 C CA . GLU A 1 220 ? 3.536 19.128 2.381 1.00 56.29 226 GLU A CA 1
ATOM 1623 C C . GLU A 1 220 ? 2.256 19.896 2.076 1.00 55.52 226 GLU A C 1
ATOM 1624 O O . GLU A 1 220 ? 1.245 19.290 1.704 1.00 56.47 226 GLU A O 1
ATOM 1630 N N . LYS A 1 221 ? 2.281 21.225 2.217 1.00 54.08 227 LYS A N 1
ATOM 1631 C CA . LYS A 1 221 ? 1.104 22.029 1.900 1.00 58.94 227 LYS A CA 1
ATOM 1632 C C . LYS A 1 221 ? 0.738 21.939 0.423 1.00 57.32 227 LYS A C 1
ATOM 1633 O O . LYS A 1 221 ? -0.433 22.105 0.064 1.00 56.32 227 LYS A O 1
ATOM 1639 N N . LEU A 1 222 ? 1.715 21.685 -0.444 1.00 57.61 228 LEU A N 1
ATOM 1640 C CA . LEU A 1 222 ? 1.480 21.616 -1.880 1.00 56.96 228 LEU A CA 1
ATOM 1641 C C . LEU A 1 222 ? 1.188 20.204 -2.373 1.00 56.94 228 LEU A C 1
ATOM 1642 O O . LEU A 1 222 ? 0.955 20.021 -3.572 1.00 55.35 228 LEU A O 1
ATOM 1647 N N . THR A 1 223 ? 1.195 19.210 -1.489 1.00 57.85 229 THR A N 1
ATOM 1648 C CA . THR A 1 223 ? 0.895 17.839 -1.880 1.00 55.39 229 THR A CA 1
ATOM 1649 C C . THR A 1 223 ? -0.603 17.668 -2.108 1.00 59.58 229 THR A C 1
ATOM 1650 O O . THR A 1 223 ? -1.412 17.997 -1.236 1.00 57.45 229 THR A O 1
ATOM 1654 N N . LYS A 1 224 ? -0.968 17.147 -3.279 1.00 54.52 230 LYS A N 1
ATOM 1655 C CA . LYS A 1 224 ? -2.361 16.928 -3.643 1.00 57.50 230 LYS A CA 1
ATOM 1656 C C . LYS A 1 224 ? -2.553 15.500 -4.130 1.00 52.66 230 LYS A C 1
ATOM 1657 O O . LYS A 1 224 ? -1.620 14.865 -4.629 1.00 53.78 230 LYS A O 1
ATOM 1663 N N . GLU A 1 225 ? -3.780 15.003 -3.990 1.00 56.35 231 GLU A N 1
ATOM 1664 C CA . GLU A 1 225 ? -4.144 13.719 -4.567 1.00 56.58 231 GLU A CA 1
ATOM 1665 C C . GLU A 1 225 ? -4.318 13.861 -6.074 1.00 55.25 231 GLU A C 1
ATOM 1666 O O . GLU A 1 225 ? -4.889 14.843 -6.558 1.00 56.37 231 GLU A O 1
ATOM 1672 N N . GLY A 1 226 ? -3.814 12.878 -6.818 1.00 54.54 232 GLY A N 1
ATOM 1673 C CA . GLY A 1 226 ? -3.898 12.904 -8.262 1.00 55.97 232 GLY A CA 1
ATOM 1674 C C . GLY A 1 226 ? -4.027 11.505 -8.825 1.00 59.04 232 GLY A C 1
ATOM 1675 O O . GLY A 1 226 ? -4.019 10.513 -8.093 1.00 58.63 232 GLY A O 1
ATOM 1676 N N . ASP A 1 227 ? -4.148 11.437 -10.148 1.00 57.30 233 ASP A N 1
ATOM 1677 C CA . ASP A 1 227 ? -4.255 10.171 -10.859 1.00 55.51 233 ASP A CA 1
ATOM 1678 C C . ASP A 1 227 ? -2.870 9.652 -11.220 1.00 54.93 233 ASP A C 1
ATOM 1679 O O . ASP A 1 227 ? -2.064 10.377 -11.813 1.00 52.01 233 ASP A O 1
ATOM 1684 N N . PHE A 1 228 ? -2.596 8.401 -10.861 1.00 55.94 234 PHE A N 1
ATOM 1685 C CA . PHE A 1 228 ? -1.489 7.649 -11.435 1.00 52.63 234 PHE A CA 1
ATOM 1686 C C . PHE A 1 228 ? -2.068 6.605 -12.375 1.00 55.01 234 PHE A C 1
ATOM 1687 O O . PHE A 1 228 ? -2.952 5.836 -11.986 1.00 51.47 234 PHE A O 1
ATOM 1695 N N . HIS A 1 229 ? -1.574 6.582 -13.607 1.00 50.11 235 HIS A N 1
ATOM 1696 C CA . HIS A 1 229 ? -2.102 5.696 -14.637 1.00 54.13 235 HIS A CA 1
ATOM 1697 C C . HIS A 1 229 ? -1.278 4.414 -14.646 1.00 55.64 235 HIS A C 1
ATOM 1698 O O . HIS A 1 229 ? -0.109 4.421 -15.042 1.00 46.44 235 HIS A O 1
ATOM 1705 N N . VAL A 1 230 ? -1.883 3.314 -14.194 1.00 53.66 236 VAL A N 1
ATOM 1706 C CA . VAL A 1 230 ? -1.167 2.042 -14.155 1.00 56.60 236 VAL A CA 1
ATOM 1707 C C . VAL A 1 230 ? -1.030 1.461 -15.558 1.00 59.44 236 VAL A C 1
ATOM 1708 O O . VAL A 1 230 ? 0.016 0.907 -15.915 1.00 54.28 236 VAL A O 1
ATOM 1712 N N . ASP A 1 231 ? -2.072 1.580 -16.372 1.00 60.47 237 ASP A N 1
ATOM 1713 C CA . ASP A 1 231 ? -2.018 1.167 -17.770 1.00 65.00 237 ASP A CA 1
ATOM 1714 C C . ASP A 1 231 ? -3.085 1.946 -18.538 1.00 72.01 237 ASP A C 1
ATOM 1715 O O . ASP A 1 231 ? -3.700 2.876 -18.005 1.00 68.47 237 ASP A O 1
ATOM 1720 N N . LYS A 1 232 ? -3.315 1.553 -19.794 1.00 76.64 238 LYS A N 1
ATOM 1721 C CA . LYS A 1 232 ? -4.188 2.319 -20.678 1.00 77.80 238 LYS A CA 1
ATOM 1722 C C . LYS A 1 232 ? -5.626 2.400 -20.176 1.00 78.56 238 LYS A C 1
ATOM 1723 O O . LYS A 1 232 ? -6.382 3.255 -20.649 1.00 78.56 238 LYS A O 1
ATOM 1729 N N . ASP A 1 233 ? -6.024 1.544 -19.229 1.00 80.84 239 ASP A N 1
ATOM 1730 C CA . ASP A 1 233 ? -7.388 1.570 -18.713 1.00 84.22 239 ASP A CA 1
ATOM 1731 C C . ASP A 1 233 ? -7.472 1.470 -17.192 1.00 82.46 239 ASP A C 1
ATOM 1732 O O . ASP A 1 233 ? -8.574 1.296 -16.661 1.00 83.67 239 ASP A O 1
ATOM 1737 N N . THR A 1 234 ? -6.355 1.578 -16.476 1.00 75.80 240 THR A N 1
ATOM 1738 C CA . THR A 1 234 ? -6.357 1.470 -15.022 1.00 73.22 240 THR A CA 1
ATOM 1739 C C . THR A 1 234 ? -5.681 2.690 -14.413 1.00 67.84 240 THR A C 1
ATOM 1740 O O . THR A 1 234 ? -4.544 3.018 -14.767 1.00 59.57 240 THR A O 1
ATOM 1744 N N . THR A 1 235 ? -6.382 3.347 -13.491 1.00 65.03 241 THR A N 1
ATOM 1745 C CA . THR A 1 235 ? -5.917 4.557 -12.828 1.00 63.85 241 THR A CA 1
ATOM 1746 C C . THR A 1 235 ? -6.137 4.414 -11.328 1.00 63.59 241 THR A C 1
ATOM 1747 O O . THR A 1 235 ? -7.186 3.932 -10.895 1.00 64.80 241 THR A O 1
ATOM 1751 N N . VAL A 1 236 ? -5.140 4.815 -10.536 1.00 62.13 242 VAL A N 1
ATOM 1752 C CA . VAL A 1 236 ? -5.244 4.792 -9.083 1.00 61.55 242 VAL A CA 1
ATOM 1753 C C . VAL A 1 236 ? -4.947 6.184 -8.541 1.00 59.74 242 VAL A C 1
ATOM 1754 O O . VAL A 1 236 ? -4.273 6.998 -9.177 1.00 59.41 242 VAL A O 1
ATOM 1758 N N . LYS A 1 237 ? -5.467 6.450 -7.345 1.00 61.88 243 LYS A N 1
ATOM 1759 C CA . LYS A 1 237 ? -5.348 7.753 -6.702 1.00 62.35 243 LYS A CA 1
ATOM 1760 C C . LYS A 1 237 ? -4.201 7.714 -5.699 1.00 61.07 243 LYS A C 1
ATOM 1761 O O . LYS A 1 237 ? -4.192 6.875 -4.792 1.00 61.61 243 LYS A O 1
ATOM 1767 N N . VAL A 1 238 ? -3.238 8.618 -5.863 1.00 57.14 244 VAL A N 1
ATOM 1768 C CA . VAL A 1 238 ? -2.089 8.692 -4.958 1.00 55.66 244 VAL A CA 1
ATOM 1769 C C . VAL A 1 238 ? -1.764 10.142 -4.674 1.00 55.83 244 VAL A C 1
ATOM 1770 O O . VAL A 1 238 ? -2.060 11.045 -5.476 1.00 57.24 244 VAL A O 1
ATOM 1774 N N . PRO A 1 239 ? -1.155 10.411 -3.520 1.00 54.20 245 PRO A N 1
ATOM 1775 C CA . PRO A 1 239 ? -0.684 11.770 -3.236 1.00 51.39 245 PRO A CA 1
ATOM 1776 C C . PRO A 1 239 ? 0.505 12.133 -4.113 1.00 50.10 245 PRO A C 1
ATOM 1777 O O . PRO A 1 239 ? 1.430 11.339 -4.300 1.00 48.16 245 PRO A O 1
ATOM 1781 N N . PHE A 1 240 ? 0.468 13.348 -4.656 1.00 50.25 246 PHE A N 1
ATOM 1782 C CA . PHE A 1 240 ? 1.523 13.862 -5.522 1.00 47.57 246 PHE A CA 1
ATOM 1783 C C . PHE A 1 240 ? 2.201 15.043 -4.842 1.00 47.64 246 PHE A C 1
ATOM 1784 O O . PHE A 1 240 ? 1.539 16.019 -4.473 1.00 49.27 246 PHE A O 1
ATOM 1792 N N . MET A 1 241 ? 3.512 14.939 -4.675 1.00 41.26 247 MET A N 1
ATOM 1793 C CA . MET A 1 241 ? 4.324 16.032 -4.169 1.00 45.56 247 MET A CA 1
ATOM 1794 C C . MET A 1 241 ? 4.686 16.952 -5.329 1.00 41.52 247 MET A C 1
ATOM 1795 O O . MET A 1 241 ? 4.917 16.486 -6.446 1.00 39.56 247 MET A O 1
ATOM 1800 N N . ARG A 1 242 ? 4.726 18.260 -5.074 1.00 43.64 248 ARG A N 1
ATOM 1801 C CA . ARG A 1 242 ? 4.949 19.232 -6.142 1.00 41.28 248 ARG A CA 1
ATOM 1802 C C . ARG A 1 242 ? 5.931 20.301 -5.690 1.00 42.13 248 ARG A C 1
ATOM 1803 O O . ARG A 1 242 ? 5.762 20.886 -4.616 1.00 44.13 248 ARG A O 1
ATOM 1811 N N . ARG A 1 243 ? 6.958 20.529 -6.509 1.00 40.43 249 ARG A N 1
ATOM 1812 C CA . ARG A 1 243 ? 7.973 21.566 -6.211 1.00 37.81 249 ARG A CA 1
ATOM 1813 C C . ARG A 1 243 ? 8.445 22.261 -7.485 1.00 39.90 249 ARG A C 1
ATOM 1814 O O . ARG A 1 243 ? 8.611 21.590 -8.501 1.00 36.52 249 ARG A O 1
ATOM 1822 N N . ARG A 1 244 ? 8.653 23.562 -7.406 1.00 34.63 250 ARG A N 1
ATOM 1823 C CA . ARG A 1 244 ? 9.215 24.346 -8.498 1.00 38.11 250 ARG A CA 1
ATOM 1824 C C . ARG A 1 244 ? 10.685 24.620 -8.209 1.00 40.36 250 ARG A C 1
ATOM 1825 O O . ARG A 1 244 ? 11.025 25.131 -7.136 1.00 42.80 250 ARG A O 1
ATOM 1833 N N . GLY A 1 245 ? 11.550 24.279 -9.155 1.00 37.25 251 GLY A N 1
ATOM 1834 C CA . GLY A 1 245 ? 12.971 24.483 -8.945 1.00 37.60 251 GLY A CA 1
ATOM 1835 C C . GLY A 1 245 ? 13.759 24.128 -10.185 1.00 37.54 251 GLY A C 1
ATOM 1836 O O . GLY A 1 245 ? 13.211 23.687 -11.202 1.00 35.14 251 GLY A O 1
ATOM 1837 N N . ILE A 1 246 ? 15.069 24.328 -10.080 1.00 33.52 252 ILE A N 1
ATOM 1838 C CA . ILE A 1 246 ? 15.992 24.075 -11.180 1.00 33.19 252 ILE A CA 1
ATOM 1839 C C . ILE A 1 246 ? 16.511 22.647 -11.063 1.00 35.32 252 ILE A C 1
ATOM 1840 O O . ILE A 1 246 ? 17.136 22.284 -10.061 1.00 32.69 252 ILE A O 1
ATOM 1845 N N . TYR A 1 247 ? 16.249 21.837 -12.087 1.00 32.99 253 TYR A N 1
ATOM 1846 C CA . TYR A 1 247 ? 16.710 20.459 -12.140 1.00 33.43 253 TYR A CA 1
ATOM 1847 C C . TYR A 1 247 ? 17.340 20.181 -13.496 1.00 34.83 253 TYR A C 1
ATOM 1848 O O . TYR A 1 247 ? 16.929 20.738 -14.518 1.00 29.66 253 TYR A O 1
ATOM 1857 N N . LYS A 1 248 ? 18.344 19.310 -13.496 1.00 32.23 254 LYS A N 1
ATOM 1858 C CA . LYS A 1 248 ? 18.850 18.768 -14.747 1.00 33.58 254 LYS A CA 1
ATOM 1859 C C . LYS A 1 248 ? 17.775 17.891 -15.379 1.00 32.56 254 LYS A C 1
ATOM 1860 O O . LYS A 1 248 ? 17.252 16.974 -14.739 1.00 31.00 254 LYS A O 1
ATOM 1866 N N . MET A 1 249 ? 17.435 18.174 -16.633 1.00 31.79 255 MET A N 1
ATOM 1867 C CA . MET A 1 249 ? 16.274 17.550 -17.247 1.00 28.16 255 MET A CA 1
ATOM 1868 C C . MET A 1 249 ? 16.481 17.449 -18.749 1.00 30.12 255 MET A C 1
ATOM 1869 O O . MET A 1 249 ? 17.345 18.114 -19.325 1.00 32.73 255 MET A O 1
ATOM 1874 N N . ALA A 1 250 ? 15.655 16.616 -19.377 1.00 29.00 256 ALA A N 1
ATOM 1875 C CA . ALA A 1 250 ? 15.535 16.567 -20.826 1.00 32.44 256 ALA A CA 1
ATOM 1876 C C . ALA A 1 250 ? 14.143 16.062 -21.158 1.00 32.10 256 ALA A C 1
ATOM 1877 O O . ALA A 1 250 ? 13.501 15.386 -20.352 1.00 29.84 256 ALA A O 1
ATOM 1879 N N . TYR A 1 251 ? 13.674 16.404 -22.354 1.00 32.80 257 TYR A N 1
ATOM 1880 C CA . TYR A 1 251 ? 12.342 15.982 -22.758 1.00 32.29 257 TYR A CA 1
ATOM 1881 C C . TYR A 1 251 ? 12.231 16.027 -24.272 1.00 32.69 257 TYR A C 1
ATOM 1882 O O . TYR A 1 251 ? 12.844 16.870 -24.934 1.00 32.62 257 TYR A O 1
ATOM 1891 N N . THR A 1 252 ? 11.461 15.083 -24.807 1.00 33.51 258 THR A N 1
ATOM 1892 C CA . THR A 1 252 ? 10.978 15.154 -26.178 1.00 37.93 258 THR A CA 1
ATOM 1893 C C . THR A 1 252 ? 9.464 15.011 -26.136 1.00 39.43 258 THR A C 1
ATOM 1894 O O . THR A 1 252 ? 8.853 15.132 -25.068 1.00 37.33 258 THR A O 1
ATOM 1898 N N . ASP A 1 253 ? 8.845 14.749 -27.286 1.00 39.28 259 ASP A N 1
ATOM 1899 C CA . ASP A 1 253 ? 7.422 14.443 -27.292 1.00 44.26 259 ASP A CA 1
ATOM 1900 C C . ASP A 1 253 ? 7.116 13.056 -26.737 1.00 43.47 259 ASP A C 1
ATOM 1901 O O . ASP A 1 253 ? 5.953 12.780 -26.424 1.00 44.71 259 ASP A O 1
ATOM 1906 N N . ASP A 1 254 ? 8.126 12.191 -26.586 1.00 40.13 260 ASP A N 1
ATOM 1907 C CA . ASP A 1 254 ? 7.914 10.800 -26.206 1.00 41.79 260 ASP A CA 1
ATOM 1908 C C . ASP A 1 254 ? 8.509 10.418 -24.857 1.00 39.10 260 ASP A C 1
ATOM 1909 O O . ASP A 1 254 ? 8.255 9.303 -24.386 1.00 37.22 260 ASP A O 1
ATOM 1914 N N . ILE A 1 255 ? 9.297 11.289 -24.225 1.00 33.76 261 ILE A N 1
ATOM 1915 C CA . ILE A 1 255 ? 9.994 10.920 -23.000 1.00 35.89 261 ILE A CA 1
ATOM 1916 C C . ILE A 1 255 ? 10.305 12.185 -22.216 1.00 36.69 261 ILE A C 1
ATOM 1917 O O . ILE A 1 255 ? 10.521 13.254 -22.795 1.00 35.20 261 ILE A O 1
ATOM 1922 N N . ILE A 1 256 ? 10.306 12.064 -20.889 1.00 31.88 262 ILE A N 1
ATOM 1923 C CA . ILE A 1 256 ? 10.854 13.082 -20.002 1.00 32.36 262 ILE A CA 1
ATOM 1924 C C . ILE A 1 256 ? 11.808 12.398 -19.034 1.00 32.59 262 ILE A C 1
ATOM 1925 O O . ILE A 1 256 ? 11.616 11.237 -18.659 1.00 30.63 262 ILE A O 1
ATOM 1930 N N . MET A 1 257 ? 12.856 13.120 -18.641 1.00 29.69 263 MET A N 1
ATOM 1931 C CA . MET A 1 257 ? 13.812 12.580 -17.687 1.00 31.16 263 MET A CA 1
ATOM 1932 C C . MET A 1 257 ? 14.352 13.709 -16.822 1.00 33.81 263 MET A C 1
ATOM 1933 O O . MET A 1 257 ? 14.543 14.835 -17.290 1.00 27.95 263 MET A O 1
ATOM 1938 N N . VAL A 1 258 ? 14.615 13.390 -15.556 1.00 31.30 264 VAL A N 1
ATOM 1939 C CA . VAL A 1 258 ? 15.084 14.380 -14.596 1.00 29.73 264 VAL A CA 1
ATOM 1940 C C . VAL A 1 258 ? 16.063 13.708 -13.648 1.00 31.31 264 VAL A C 1
ATOM 1941 O O . VAL A 1 258 ? 15.965 12.509 -13.369 1.00 30.66 264 VAL A O 1
ATOM 1945 N N . THR A 1 259 ? 17.033 14.484 -13.175 1.00 28.77 265 THR A N 1
ATOM 1946 C CA . THR A 1 259 ? 17.945 14.059 -12.123 1.00 30.46 265 THR A CA 1
ATOM 1947 C C . THR A 1 259 ? 17.658 14.880 -10.876 1.00 32.94 265 THR A C 1
ATOM 1948 O O . THR A 1 259 ? 17.632 16.115 -10.934 1.00 32.01 265 THR A O 1
ATOM 1952 N N . ILE A 1 260 ? 17.430 14.195 -9.760 1.00 30.38 266 ILE A N 1
ATOM 1953 C CA . ILE A 1 260 ? 17.055 14.834 -8.502 1.00 30.41 266 ILE A CA 1
ATOM 1954 C C . ILE A 1 260 ? 18.121 14.529 -7.459 1.00 32.20 266 ILE A C 1
ATOM 1955 O O . ILE A 1 260 ? 18.271 13.368 -7.052 1.00 33.26 266 ILE A O 1
ATOM 1960 N N . PRO A 1 261 ? 18.874 15.521 -6.994 1.00 34.38 267 PRO A N 1
ATOM 1961 C CA . PRO A 1 261 ? 19.915 15.239 -6.003 1.00 35.08 267 PRO A CA 1
ATOM 1962 C C . PRO A 1 261 ? 19.320 14.944 -4.634 1.00 36.40 267 PRO A C 1
ATOM 1963 O O . PRO A 1 261 ? 18.340 15.562 -4.211 1.00 32.97 267 PRO A O 1
ATOM 1967 N N . TYR A 1 262 ? 19.906 13.963 -3.960 1.00 31.29 268 TYR A N 1
ATOM 1968 C CA . TYR A 1 262 ? 19.737 13.811 -2.527 1.00 35.32 268 TYR A CA 1
ATOM 1969 C C . TYR A 1 262 ? 20.832 14.602 -1.821 1.00 38.29 268 TYR A C 1
ATOM 1970 O O . TYR A 1 262 ? 21.775 15.098 -2.443 1.00 38.45 268 TYR A O 1
ATOM 1979 N N . ASN A 1 263 ? 20.712 14.707 -0.502 1.00 37.95 269 ASN A N 1
ATOM 1980 C CA . ASN A 1 263 ? 21.868 15.110 0.280 1.00 41.53 269 ASN A CA 1
ATOM 1981 C C . ASN A 1 263 ? 22.871 13.961 0.339 1.00 40.68 269 ASN A C 1
ATOM 1982 O O . ASN A 1 263 ? 22.534 12.795 0.118 1.00 36.97 269 ASN A O 1
ATOM 1987 N N . GLY A 1 264 ? 24.121 14.307 0.624 1.00 40.87 270 GLY A N 1
ATOM 1988 C CA . GLY A 1 264 ? 25.146 13.296 0.778 1.00 42.88 270 GLY A CA 1
ATOM 1989 C C . GLY A 1 264 ? 25.690 12.721 -0.509 1.00 40.25 270 GLY A C 1
ATOM 1990 O O . GLY A 1 264 ? 26.084 11.550 -0.533 1.00 41.03 270 GLY A O 1
ATOM 1991 N N . SER A 1 265 ? 25.715 13.509 -1.586 1.00 33.34 271 SER A N 1
ATOM 1992 C CA . SER A 1 265 ? 26.378 13.125 -2.834 1.00 36.37 271 SER A CA 1
ATOM 1993 C C . SER A 1 265 ? 25.748 11.870 -3.435 1.00 37.25 271 SER A C 1
ATOM 1994 O O . SER A 1 265 ? 26.424 10.886 -3.742 1.00 33.21 271 SER A O 1
ATOM 1997 N N . VAL A 1 266 ? 24.429 11.913 -3.590 1.00 34.65 272 VAL A N 1
ATOM 1998 C CA . VAL A 1 266 ? 23.662 10.849 -4.225 1.00 31.88 272 VAL A CA 1
ATOM 1999 C C . VAL A 1 266 ? 22.610 11.512 -5.101 1.00 33.71 272 VAL A C 1
ATOM 2000 O O . VAL A 1 266 ? 21.982 12.493 -4.690 1.00 32.25 272 VAL A O 1
ATOM 2004 N N . GLU A 1 267 ? 22.432 10.998 -6.317 1.00 30.02 273 GLU A N 1
ATOM 2005 C CA . GLU A 1 267 ? 21.445 11.546 -7.238 1.00 32.94 273 GLU A CA 1
ATOM 2006 C C . GLU A 1 267 ? 20.530 10.450 -7.753 1.00 29.89 273 GLU A C 1
ATOM 2007 O O . GLU A 1 267 ? 20.976 9.337 -8.048 1.00 30.28 273 GLU A O 1
ATOM 2013 N N . MET A 1 268 ? 19.247 10.778 -7.869 1.00 28.70 274 MET A N 1
ATOM 2014 C CA . MET A 1 268 ? 18.255 9.874 -8.427 1.00 27.58 274 MET A CA 1
ATOM 2015 C C . MET A 1 268 ? 17.879 10.347 -9.821 1.00 31.05 274 MET A C 1
ATOM 2016 O O . MET A 1 268 ? 17.519 11.515 -10.013 1.00 29.88 274 MET A O 1
ATOM 2021 N N . PHE A 1 269 ? 17.958 9.442 -10.786 1.00 27.19 275 PHE A N 1
ATOM 2022 C CA . PHE A 1 269 ? 17.522 9.717 -12.144 1.00 29.07 275 PHE A CA 1
ATOM 2023 C C . PHE A 1 269 ? 16.165 9.066 -12.380 1.00 30.48 275 PHE A C 1
ATOM 2024 O O . PHE A 1 269 ? 15.940 7.922 -11.975 1.00 29.55 275 PHE A O 1
ATOM 2032 N N . LEU A 1 270 ? 15.262 9.802 -13.029 1.00 25.07 276 LEU A N 1
ATOM 2033 C CA . LEU A 1 270 ? 13.927 9.318 -13.364 1.00 26.71 276 LEU A CA 1
ATOM 2034 C C . LEU A 1 270 ? 13.685 9.485 -14.857 1.00 27.24 276 LEU A C 1
ATOM 2035 O O . LEU A 1 270 ? 14.083 10.494 -15.442 1.00 27.18 276 LEU A O 1
ATOM 2040 N N . ALA A 1 271 ? 13.020 8.505 -15.468 1.00 26.21 277 ALA A N 1
ATOM 2041 C CA . ALA A 1 271 ? 12.668 8.577 -16.880 1.00 27.57 277 ALA A CA 1
ATOM 2042 C C . ALA A 1 271 ? 11.273 8.008 -17.088 1.00 33.05 277 ALA A C 1
ATOM 2043 O O . ALA A 1 271 ? 10.918 6.986 -16.493 1.00 30.67 277 ALA A O 1
ATOM 2045 N N . MET A 1 272 ? 10.489 8.670 -17.943 1.00 31.00 278 MET A N 1
ATOM 2046 C CA . MET A 1 272 ? 9.098 8.308 -18.187 1.00 31.85 278 MET A CA 1
ATOM 2047 C C . MET A 1 272 ? 8.774 8.418 -19.667 1.00 35.95 278 MET A C 1
ATOM 2048 O O . MET A 1 272 ? 9.154 9.392 -20.323 1.00 33.14 278 MET A O 1
ATOM 2053 N N . THR A 1 273 ? 8.045 7.432 -20.176 1.00 36.95 279 THR A N 1
ATOM 2054 C CA . THR A 1 273 ? 7.572 7.414 -21.551 1.00 36.19 279 THR A CA 1
ATOM 2055 C C . THR A 1 273 ? 6.052 7.487 -21.582 1.00 39.64 279 THR A C 1
ATOM 2056 O O . THR A 1 273 ? 5.376 7.465 -20.549 1.00 35.30 279 THR A O 1
ATOM 2060 N N . LYS A 1 274 ? 5.515 7.568 -22.797 1.00 39.51 280 LYS A N 1
ATOM 2061 C CA . LYS A 1 274 ? 4.077 7.464 -22.973 1.00 43.68 280 LYS A CA 1
ATOM 2062 C C . LYS A 1 274 ? 3.588 6.084 -22.541 1.00 44.53 280 LYS A C 1
ATOM 2063 O O . LYS A 1 274 ? 4.363 5.133 -22.400 1.00 41.03 280 LYS A O 1
ATOM 2069 N N . MET A 1 275 ? 2.276 5.988 -22.338 1.00 45.11 281 MET A N 1
ATOM 2070 C CA . MET A 1 275 ? 1.657 4.763 -21.846 1.00 50.38 281 MET A CA 1
ATOM 2071 C C . MET A 1 275 ? 1.978 3.588 -22.763 1.00 52.25 281 MET A C 1
ATOM 2072 O O . MET A 1 275 ? 1.694 3.629 -23.965 1.00 52.88 281 MET A O 1
ATOM 2077 N N . GLY A 1 276 ? 2.569 2.539 -22.192 1.00 49.75 282 GLY A N 1
ATOM 2078 C CA . GLY A 1 276 ? 2.876 1.335 -22.933 1.00 49.72 282 GLY A CA 1
ATOM 2079 C C . GLY A 1 276 ? 4.198 1.346 -23.667 1.00 49.38 282 GLY A C 1
ATOM 2080 O O . GLY A 1 276 ? 4.540 0.343 -24.307 1.00 48.10 282 GLY A O 1
ATOM 2081 N N . LYS A 1 277 ? 4.953 2.440 -23.599 1.00 46.82 283 LYS A N 1
ATOM 2082 C CA . LYS A 1 277 ? 6.240 2.541 -24.271 1.00 43.87 283 LYS A CA 1
ATOM 2083 C C . LYS A 1 277 ? 7.417 2.310 -23.334 1.00 42.42 283 LYS A C 1
ATOM 2084 O O . LYS A 1 277 ? 8.564 2.307 -23.795 1.00 40.67 283 LYS A O 1
ATOM 2090 N N . LEU A 1 278 ? 7.166 2.121 -22.035 1.00 40.31 284 LEU A N 1
ATOM 2091 C CA . LEU A 1 278 ? 8.268 1.985 -21.085 1.00 42.51 284 LEU A CA 1
ATOM 2092 C C . LEU A 1 278 ? 9.144 0.782 -21.404 1.00 39.42 284 LEU A C 1
ATOM 2093 O O . LEU A 1 278 ? 10.364 0.837 -21.210 1.00 39.61 284 LEU A O 1
ATOM 2098 N N . SER A 1 279 ? 8.549 -0.304 -21.902 1.00 39.29 285 SER A N 1
ATOM 2099 C CA . SER A 1 279 ? 9.341 -1.477 -22.260 1.00 40.08 285 SER A CA 1
ATOM 2100 C C . SER A 1 279 ? 10.317 -1.159 -23.386 1.00 41.98 285 SER A C 1
ATOM 2101 O O . SER A 1 279 ? 11.446 -1.662 -23.400 1.00 40.16 285 SER A O 1
ATOM 2104 N N . GLU A 1 280 ? 9.899 -0.318 -24.338 1.00 40.51 286 GLU A N 1
ATOM 2105 C CA . GLU A 1 280 ? 10.799 0.100 -25.408 1.00 41.68 286 GLU A CA 1
ATOM 2106 C C . GLU A 1 280 ? 11.998 0.863 -24.860 1.00 42.07 286 GLU A C 1
ATOM 2107 O O . GLU A 1 280 ? 13.095 0.789 -25.424 1.00 41.30 286 GLU A O 1
ATOM 2110 N N . LEU A 1 281 ? 11.810 1.598 -23.763 1.00 39.68 287 LEU A N 1
ATOM 2111 C CA . LEU A 1 281 ? 12.932 2.279 -23.129 1.00 38.47 287 LEU A CA 1
ATOM 2112 C C . LEU A 1 281 ? 13.809 1.293 -22.366 1.00 37.70 287 LEU A C 1
ATOM 2113 O O . LEU A 1 281 ? 15.037 1.299 -22.512 1.00 37.10 287 LEU A O 1
ATOM 2118 N N . GLU A 1 282 ? 13.193 0.423 -21.560 1.00 36.29 288 GLU A N 1
ATOM 2119 C CA . GLU A 1 282 ? 13.966 -0.462 -20.691 1.00 37.95 288 GLU A CA 1
ATOM 2120 C C . GLU A 1 282 ? 14.845 -1.420 -21.485 1.00 36.58 288 GLU A C 1
ATOM 2121 O O . GLU A 1 282 ? 15.972 -1.721 -21.075 1.00 35.79 288 GLU A O 1
ATOM 2127 N N . GLN A 1 283 ? 14.350 -1.920 -22.614 1.00 38.47 289 GLN A N 1
ATOM 2128 C CA . GLN A 1 283 ? 15.117 -2.884 -23.394 1.00 39.97 289 GLN A CA 1
ATOM 2129 C C . GLN A 1 283 ? 16.177 -2.235 -24.274 1.00 40.65 289 GLN A C 1
ATOM 2130 O O . GLN A 1 283 ? 16.864 -2.949 -25.012 1.00 41.98 289 GLN A O 1
ATOM 2136 N N . ASN A 1 284 ? 16.334 -0.913 -24.208 1.00 40.48 290 ASN A N 1
ATOM 2137 C CA . ASN A 1 284 ? 17.351 -0.205 -24.976 1.00 40.98 290 ASN A CA 1
ATOM 2138 C C . ASN A 1 284 ? 18.385 0.472 -24.084 1.00 39.19 290 ASN A C 1
ATOM 2139 O O . ASN A 1 284 ? 19.247 1.196 -24.593 1.00 37.36 290 ASN A O 1
ATOM 2144 N N . LEU A 1 285 ? 18.329 0.244 -22.773 1.00 36.64 291 LEU A N 1
ATOM 2145 C CA . LEU A 1 285 ? 19.231 0.906 -21.840 1.00 33.45 291 LEU A CA 1
ATOM 2146 C C . LEU A 1 285 ? 20.638 0.321 -21.920 1.00 35.52 291 LEU A C 1
ATOM 2147 O O . LEU A 1 285 ? 20.815 -0.902 -21.917 1.00 35.88 291 LEU A O 1
ATOM 2152 N N . ASN A 1 286 ? 21.641 1.196 -21.982 1.00 32.70 292 ASN A N 1
ATOM 2153 C CA . ASN A 1 286 ? 23.024 0.807 -21.727 1.00 36.26 292 ASN A CA 1
ATOM 2154 C C . ASN A 1 286 ? 23.804 2.060 -21.340 1.00 34.67 292 ASN A C 1
ATOM 2155 O O . ASN A 1 286 ? 23.271 3.173 -21.344 1.00 32.33 292 ASN A O 1
ATOM 2160 N N . ARG A 1 287 ? 25.079 1.868 -20.995 1.00 34.56 293 ARG A N 1
ATOM 2161 C CA . ARG A 1 287 ? 25.878 2.982 -20.495 1.00 35.59 293 ARG A CA 1
ATOM 2162 C C . ARG A 1 287 ? 26.174 3.997 -21.593 1.00 33.44 293 ARG A C 1
ATOM 2163 O O . ARG A 1 287 ? 26.126 5.209 -21.351 1.00 35.01 293 ARG A O 1
ATOM 2171 N N . GLU A 1 288 ? 26.481 3.526 -22.802 1.00 34.47 294 GLU A N 1
ATOM 2172 C CA . GLU A 1 288 ? 26.822 4.443 -23.886 1.00 39.19 294 GLU A CA 1
ATOM 2173 C C . GLU A 1 288 ? 25.664 5.381 -24.205 1.00 38.52 294 GLU A C 1
ATOM 2174 O O . GLU A 1 288 ? 25.866 6.583 -24.416 1.00 36.45 294 GLU A O 1
ATOM 2176 N N . ARG A 1 289 ? 24.441 4.852 -24.232 1.00 33.69 295 ARG A N 1
ATOM 2177 C CA . ARG A 1 289 ? 23.279 5.694 -24.497 1.00 34.90 295 ARG A CA 1
ATOM 2178 C C . ARG A 1 289 ? 22.943 6.577 -23.303 1.00 35.85 295 ARG A C 1
ATOM 2179 O O . ARG A 1 289 ? 22.421 7.684 -23.479 1.00 34.33 295 ARG A O 1
ATOM 2187 N N . SER A 1 290 ? 23.232 6.102 -22.089 1.00 31.09 296 SER A N 1
ATOM 2188 C CA . SER A 1 290 ? 23.093 6.933 -20.899 1.00 31.66 296 SER A CA 1
ATOM 2189 C C . SER A 1 290 ? 23.993 8.160 -20.972 1.00 36.07 296 SER A C 1
ATOM 2190 O O . SER A 1 290 ? 23.563 9.278 -20.658 1.00 31.28 296 SER A O 1
ATOM 2193 N N . LEU A 1 291 ? 25.252 7.966 -21.368 1.00 34.02 297 LEU A N 1
ATOM 2194 C CA . LEU A 1 291 ? 26.184 9.084 -21.455 1.00 38.89 297 LEU A CA 1
ATOM 2195 C C . LEU A 1 291 ? 25.748 10.092 -22.508 1.00 38.55 297 LEU A C 1
ATOM 2196 O O . LEU A 1 291 ? 25.962 11.296 -22.334 1.00 38.62 297 LEU A O 1
ATOM 2201 N N . LYS A 1 292 ? 25.142 9.623 -23.601 1.00 39.15 298 LYS A N 1
ATOM 2202 C CA . LYS A 1 292 ? 24.648 10.537 -24.625 1.00 38.85 298 LYS A CA 1
ATOM 2203 C C . LYS A 1 292 ? 23.526 11.413 -24.083 1.00 38.98 298 LYS A C 1
ATOM 2204 O O . LYS A 1 292 ? 23.492 12.621 -24.343 1.00 37.65 298 LYS A O 1
ATOM 2210 N N . TRP A 1 293 ? 22.601 10.824 -23.323 1.00 35.56 299 TRP A N 1
ATOM 2211 C CA . TRP A 1 293 ? 21.528 11.612 -22.727 1.00 37.00 299 TRP A CA 1
ATOM 2212 C C . TRP A 1 293 ? 22.050 12.544 -21.641 1.00 35.40 299 TRP A C 1
ATOM 2213 O O . TRP A 1 293 ? 21.491 13.628 -21.438 1.00 31.09 299 TRP A O 1
ATOM 2224 N N . ARG A 1 294 ? 23.112 12.142 -20.934 1.00 34.58 300 ARG A N 1
ATOM 2225 C CA . ARG A 1 294 ? 23.708 13.019 -19.929 1.00 37.71 300 ARG A CA 1
ATOM 2226 C C . ARG A 1 294 ? 24.168 14.335 -20.546 1.00 36.52 300 ARG A C 1
ATOM 2227 O O . ARG A 1 294 ? 24.050 15.397 -19.922 1.00 33.54 300 ARG A O 1
ATOM 2235 N N . GLU A 1 295 ? 24.697 14.287 -21.772 1.00 35.88 301 GLU A N 1
ATOM 2236 C CA . GLU A 1 295 ? 25.133 15.511 -22.436 1.00 37.16 301 GLU A CA 1
ATOM 2237 C C . GLU A 1 295 ? 23.953 16.333 -22.937 1.00 35.39 301 GLU A C 1
ATOM 2238 O O . GLU A 1 295 ? 24.060 17.560 -23.052 1.00 36.64 301 GLU A O 1
ATOM 2244 N N . ILE A 1 296 ? 22.825 15.686 -23.238 1.00 36.00 302 ILE A N 1
ATOM 2245 C CA . ILE A 1 296 ? 21.656 16.413 -23.725 1.00 33.73 302 ILE A CA 1
ATOM 2246 C C . ILE A 1 296 ? 20.962 17.150 -22.586 1.00 36.82 302 ILE A C 1
ATOM 2247 O O . ILE A 1 296 ? 20.493 18.283 -22.758 1.00 34.60 302 ILE A O 1
ATOM 2252 N N . MET A 1 297 ? 20.886 16.528 -21.410 1.00 31.50 303 MET A N 1
ATOM 2253 C CA . MET A 1 297 ? 20.197 17.148 -20.286 1.00 32.38 303 MET A CA 1
ATOM 2254 C C . MET A 1 297 ? 20.866 18.457 -19.890 1.00 32.11 303 MET A C 1
ATOM 2255 O O . MET A 1 297 ? 22.087 18.611 -19.978 1.00 31.48 303 MET A O 1
ATOM 2260 N N . GLN A 1 298 ? 20.043 19.405 -19.451 1.00 31.31 304 GLN A N 1
ATOM 2261 C CA . GLN A 1 298 ? 20.507 20.702 -18.986 1.00 35.37 304 GLN A CA 1
ATOM 2262 C C . GLN A 1 298 ? 19.723 21.080 -17.739 1.00 33.50 304 GLN A C 1
ATOM 2263 O O . GLN A 1 298 ? 18.603 20.614 -17.520 1.00 33.83 304 GLN A O 1
ATOM 2269 N N . TYR A 1 299 ? 20.325 21.937 -16.922 1.00 31.32 305 TYR A N 1
ATOM 2270 C CA . TYR A 1 299 ? 19.632 22.457 -15.750 1.00 35.77 305 TYR A CA 1
ATOM 2271 C C . TYR A 1 299 ? 18.602 23.490 -16.189 1.00 35.10 305 TYR A C 1
ATOM 2272 O O . TYR A 1 299 ? 18.949 24.491 -16.825 1.00 34.06 305 TYR A O 1
ATOM 2281 N N . GLN A 1 300 ? 17.333 23.237 -15.877 1.00 32.85 306 GLN A N 1
ATOM 2282 C CA . GLN A 1 300 ? 16.261 24.138 -16.271 1.00 36.35 306 GLN A CA 1
ATOM 2283 C C . GLN A 1 300 ? 15.297 24.315 -15.111 1.00 35.75 306 GLN A C 1
ATOM 2284 O O . GLN A 1 300 ? 15.198 23.466 -14.223 1.00 32.72 306 GLN A O 1
ATOM 2290 N N . LEU A 1 301 ? 14.593 25.443 -15.130 1.00 31.79 307 LEU A N 1
ATOM 2291 C CA . LEU A 1 301 ? 13.498 25.671 -14.198 1.00 33.11 307 LEU A CA 1
ATOM 2292 C C . LEU A 1 301 ? 12.299 24.838 -14.626 1.00 34.86 307 LEU A C 1
ATOM 2293 O O . LEU A 1 301 ? 11.815 24.974 -15.755 1.00 33.37 307 LEU A O 1
ATOM 2298 N N . ILE A 1 302 ? 11.825 23.966 -13.734 1.00 34.06 308 ILE A N 1
ATOM 2299 C CA . ILE A 1 302 ? 10.705 23.080 -14.025 1.00 34.32 308 ILE A CA 1
ATOM 2300 C C . ILE A 1 302 ? 9.799 22.995 -12.806 1.00 35.57 308 ILE A C 1
ATOM 2301 O O . ILE A 1 302 ? 10.181 23.344 -11.687 1.00 33.96 308 ILE A O 1
ATOM 2306 N N . ASP A 1 303 ? 8.582 22.520 -13.043 1.00 32.95 309 ASP A N 1
ATOM 2307 C CA . ASP A 1 303 ? 7.700 22.057 -11.984 1.00 34.71 309 ASP A CA 1
ATOM 2308 C C . ASP A 1 303 ? 7.816 20.540 -11.923 1.00 36.33 309 ASP A C 1
ATOM 2309 O O . ASP A 1 303 ? 7.631 19.861 -12.938 1.00 36.12 309 ASP A O 1
ATOM 2314 N N . LEU A 1 304 ? 8.145 20.012 -10.748 1.00 35.74 310 LEU A N 1
ATOM 2315 C CA . LEU A 1 304 ? 8.376 18.583 -10.573 1.00 36.58 310 LEU A CA 1
ATOM 2316 C C . LEU A 1 304 ? 7.306 18.008 -9.655 1.00 38.46 310 LEU A C 1
ATOM 2317 O O . LEU A 1 304 ? 7.161 18.454 -8.511 1.00 37.41 310 LEU A O 1
ATOM 2322 N N . SER A 1 305 ? 6.565 17.021 -10.158 1.00 38.35 311 SER A N 1
ATOM 2323 C CA . SER A 1 305 ? 5.533 16.330 -9.394 1.00 38.68 311 SER A CA 1
ATOM 2324 C C . SER A 1 305 ? 5.928 14.870 -9.236 1.00 39.11 311 SER A C 1
ATOM 2325 O O . SER A 1 305 ? 6.147 14.175 -10.233 1.00 38.18 311 SER A O 1
ATOM 2328 N N . LEU A 1 306 ? 6.007 14.408 -7.987 1.00 38.61 312 LEU A N 1
ATOM 2329 C CA . LEU A 1 306 ? 6.410 13.045 -7.683 1.00 40.72 312 LEU A CA 1
ATOM 2330 C C . LEU A 1 306 ? 5.332 12.369 -6.844 1.00 40.92 312 LEU A C 1
ATOM 2331 O O . LEU A 1 306 ? 4.835 12.968 -5.875 1.00 40.17 312 LEU A O 1
ATOM 2336 N N . PRO A 1 307 ? 4.956 11.133 -7.164 1.00 38.59 313 PRO A N 1
ATOM 2337 C CA . PRO A 1 307 ? 4.010 10.415 -6.301 1.00 44.01 313 PRO A CA 1
ATOM 2338 C C . PRO A 1 307 ? 4.663 10.060 -4.973 1.00 43.38 313 PRO A C 1
ATOM 2339 O O . PRO A 1 307 ? 5.802 9.590 -4.932 1.00 41.60 313 PRO A O 1
ATOM 2343 N N . LYS A 1 308 ? 3.948 10.324 -3.883 1.00 43.28 314 LYS A N 1
ATOM 2344 C CA . LYS A 1 308 ? 4.327 9.744 -2.604 1.00 42.97 314 LYS A CA 1
ATOM 2345 C C . LYS A 1 308 ? 4.229 8.230 -2.715 1.00 46.50 314 LYS A C 1
ATOM 2346 O O . LYS A 1 308 ? 3.321 7.697 -3.361 1.00 47.83 314 LYS A O 1
ATOM 2352 N N . LEU A 1 309 ? 5.169 7.530 -2.093 1.00 43.19 315 LEU A N 1
ATOM 2353 C CA . LEU A 1 309 ? 5.428 6.179 -2.555 1.00 45.90 315 LEU A CA 1
ATOM 2354 C C . LEU A 1 309 ? 6.183 5.396 -1.491 1.00 46.56 315 LEU A C 1
ATOM 2355 O O . LEU A 1 309 ? 6.970 5.958 -0.725 1.00 42.66 315 LEU A O 1
ATOM 2360 N N . SER A 1 310 ? 5.924 4.088 -1.458 1.00 45.27 316 SER A N 1
ATOM 2361 C CA . SER A 1 310 ? 6.655 3.169 -0.582 1.00 45.30 316 SER A CA 1
ATOM 2362 C C . SER A 1 310 ? 6.514 1.781 -1.216 1.00 47.19 316 SER A C 1
ATOM 2363 O O . SER A 1 310 ? 5.570 1.049 -0.919 1.00 45.17 316 SER A O 1
ATOM 2366 N N . VAL A 1 311 ? 7.458 1.443 -2.091 1.00 44.95 317 VAL A N 1
ATOM 2367 C CA . VAL A 1 311 ? 7.325 0.312 -2.999 1.00 46.31 317 VAL A CA 1
ATOM 2368 C C . VAL A 1 311 ? 8.408 -0.714 -2.693 1.00 46.12 317 VAL A C 1
ATOM 2369 O O . VAL A 1 311 ? 9.540 -0.355 -2.349 1.00 42.46 317 VAL A O 1
ATOM 2373 N N . SER A 1 312 ? 8.053 -1.994 -2.817 1.00 45.22 318 SER A N 1
ATOM 2374 C CA . SER A 1 312 ? 8.927 -3.110 -2.491 1.00 43.84 318 SER A CA 1
ATOM 2375 C C . SER A 1 312 ? 9.136 -4.007 -3.705 1.00 45.27 318 SER A C 1
ATOM 2376 O O . SER A 1 312 ? 8.252 -4.153 -4.556 1.00 42.12 318 SER A O 1
ATOM 2379 N N . GLY A 1 313 ? 10.317 -4.613 -3.768 1.00 41.53 319 GLY A N 1
ATOM 2380 C CA . GLY A 1 313 ? 10.609 -5.621 -4.767 1.00 42.93 319 GLY A CA 1
ATOM 2381 C C . GLY A 1 313 ? 11.314 -6.813 -4.152 1.00 43.37 319 GLY A C 1
ATOM 2382 O O . GLY A 1 313 ? 12.282 -6.644 -3.407 1.00 41.02 319 GLY A O 1
ATOM 2383 N N . ILE A 1 314 ? 10.834 -8.020 -4.438 1.00 44.01 320 ILE A N 1
ATOM 2384 C CA . ILE A 1 314 ? 11.439 -9.251 -3.943 1.00 44.15 320 ILE A CA 1
ATOM 2385 C C . ILE A 1 314 ? 11.967 -10.030 -5.137 1.00 45.67 320 ILE A C 1
ATOM 2386 O O . ILE A 1 314 ? 11.252 -10.218 -6.128 1.00 47.83 320 ILE A O 1
ATOM 2391 N N . LEU A 1 315 ? 13.211 -10.485 -5.039 1.00 41.62 321 LEU A N 1
ATOM 2392 C CA . LEU A 1 315 ? 13.908 -11.119 -6.147 1.00 41.79 321 LEU A CA 1
ATOM 2393 C C . LEU A 1 315 ? 14.385 -12.506 -5.739 1.00 45.49 321 LEU A C 1
ATOM 2394 O O . LEU A 1 315 ? 15.062 -12.657 -4.717 1.00 44.68 321 LEU A O 1
ATOM 2399 N N . ASN A 1 316 ? 14.017 -13.512 -6.529 1.00 44.13 322 ASN A N 1
ATOM 2400 C CA . ASN A 1 316 ? 14.616 -14.842 -6.427 1.00 46.09 322 ASN A CA 1
ATOM 2401 C C . ASN A 1 316 ? 15.912 -14.803 -7.224 1.00 45.73 322 ASN A C 1
ATOM 2402 O O . ASN A 1 316 ? 15.903 -14.881 -8.454 1.00 47.41 322 ASN A O 1
ATOM 2407 N N . LEU A 1 317 ? 17.038 -14.679 -6.519 1.00 44.99 323 LEU A N 1
ATOM 2408 C CA . LEU A 1 317 ? 18.318 -14.504 -7.193 1.00 46.94 323 LEU A CA 1
ATOM 2409 C C . LEU A 1 317 ? 18.768 -15.753 -7.938 1.00 46.52 323 LEU A C 1
ATOM 2410 O O . LEU A 1 317 ? 19.605 -15.645 -8.839 1.00 45.25 323 LEU A O 1
ATOM 2415 N N . LYS A 1 318 ? 18.243 -16.929 -7.591 1.00 47.95 324 LYS A N 1
ATOM 2416 C CA . LYS A 1 318 ? 18.647 -18.142 -8.296 1.00 47.13 324 LYS A CA 1
ATOM 2417 C C . LYS A 1 318 ? 18.227 -18.090 -9.760 1.00 46.56 324 LYS A C 1
ATOM 2418 O O . LYS A 1 318 ? 19.047 -18.309 -10.659 1.00 46.14 324 LYS A O 1
ATOM 2424 N N . GLU A 1 319 ? 16.950 -17.798 -10.017 1.00 47.37 325 GLU A N 1
ATOM 2425 C CA . GLU A 1 319 ? 16.461 -17.759 -11.393 1.00 48.76 325 GLU A CA 1
ATOM 2426 C C . GLU A 1 319 ? 17.076 -16.601 -12.169 1.00 46.91 325 GLU A C 1
ATOM 2427 O O . GLU A 1 319 ? 17.422 -16.748 -13.347 1.00 48.26 325 GLU A O 1
ATOM 2429 N N . THR A 1 320 ? 17.224 -15.444 -11.525 1.00 46.14 326 THR A N 1
ATOM 2430 C CA . THR A 1 320 ? 17.729 -14.267 -12.225 1.00 44.96 326 THR A CA 1
ATOM 2431 C C . THR A 1 320 ? 19.202 -14.418 -12.581 1.00 44.53 326 THR A C 1
ATOM 2432 O O . THR A 1 320 ? 19.605 -14.154 -13.720 1.00 44.63 326 THR A O 1
ATOM 2436 N N . LEU A 1 321 ? 20.023 -14.838 -11.616 1.00 43.64 327 LEU A N 1
ATOM 2437 C CA . LEU A 1 321 ? 21.459 -14.935 -11.859 1.00 45.24 327 LEU A CA 1
ATOM 2438 C C . LEU A 1 321 ? 21.799 -16.096 -12.782 1.00 46.65 327 LEU A C 1
ATOM 2439 O O . LEU A 1 321 ? 22.806 -16.039 -13.498 1.00 44.08 327 LEU A O 1
ATOM 2444 N N . SER A 1 322 ? 20.986 -17.155 -12.774 1.00 45.11 328 SER A N 1
ATOM 2445 C CA . SER A 1 322 ? 21.227 -18.269 -13.683 1.00 43.70 328 SER A CA 1
ATOM 2446 C C . SER A 1 322 ? 21.087 -17.828 -15.132 1.00 45.54 328 SER A C 1
ATOM 2447 O O . SER A 1 322 ? 21.894 -18.211 -15.987 1.00 47.76 328 SER A O 1
ATOM 2450 N N . LYS A 1 323 ? 20.072 -17.011 -15.425 1.00 49.41 329 LYS A N 1
ATOM 2451 C CA . LYS A 1 323 ? 19.929 -16.456 -16.764 1.00 50.13 329 LYS A CA 1
ATOM 2452 C C . LYS A 1 323 ? 21.099 -15.555 -17.133 1.00 48.44 329 LYS A C 1
ATOM 2453 O O . LYS A 1 323 ? 21.343 -15.327 -18.322 1.00 51.44 329 LYS A O 1
ATOM 2459 N N . LEU A 1 324 ? 21.823 -15.040 -16.144 1.00 45.85 330 LEU A N 1
ATOM 2460 C CA . LEU A 1 324 ? 22.989 -14.201 -16.381 1.00 46.42 330 LEU A CA 1
ATOM 2461 C C . LEU A 1 324 ? 24.293 -14.989 -16.408 1.00 46.74 330 LEU A C 1
ATOM 2462 O O . LEU A 1 324 ? 25.362 -14.380 -16.515 1.00 48.03 330 LEU A O 1
ATOM 2467 N N . GLY A 1 325 ? 24.237 -16.318 -16.309 1.00 47.14 331 GLY A N 1
ATOM 2468 C CA . GLY A 1 325 ? 25.419 -17.152 -16.406 1.00 44.53 331 GLY A CA 1
ATOM 2469 C C . GLY A 1 325 ? 25.996 -17.637 -15.092 1.00 45.24 331 GLY A C 1
ATOM 2470 O O . GLY A 1 325 ? 26.965 -18.406 -15.110 1.00 44.73 331 GLY A O 1
ATOM 2471 N N . ILE A 1 326 ? 25.448 -17.210 -13.956 1.00 44.11 332 ILE A N 1
ATOM 2472 C CA . ILE A 1 326 ? 25.907 -17.668 -12.649 1.00 45.83 332 ILE A CA 1
ATOM 2473 C C . ILE A 1 326 ? 25.059 -18.882 -12.283 1.00 45.62 332 ILE A C 1
ATOM 2474 O O . ILE A 1 326 ? 23.929 -18.751 -11.811 1.00 44.21 332 ILE A O 1
ATOM 2479 N N . VAL A 1 327 ? 25.612 -20.075 -12.502 1.00 44.68 333 VAL A N 1
ATOM 2480 C CA . VAL A 1 327 ? 24.870 -21.318 -12.380 1.00 46.26 333 VAL A CA 1
ATOM 2481 C C . VAL A 1 327 ? 25.518 -22.277 -11.389 1.00 45.95 333 VAL A C 1
ATOM 2482 O O . VAL A 1 327 ? 24.822 -22.893 -10.574 1.00 47.08 333 VAL A O 1
ATOM 2486 N N . ASP A 1 328 ? 26.849 -22.403 -11.428 1.00 48.27 334 ASP A N 1
ATOM 2487 C CA . ASP A 1 328 ? 27.536 -23.423 -10.635 1.00 46.95 334 ASP A CA 1
ATOM 2488 C C . ASP A 1 328 ? 27.202 -23.314 -9.152 1.00 45.13 334 ASP A C 1
ATOM 2489 O O . ASP A 1 328 ? 26.940 -24.329 -8.496 1.00 44.48 334 ASP A O 1
ATOM 2494 N N . VAL A 1 329 ? 27.194 -22.094 -8.609 1.00 43.88 335 VAL A N 1
ATOM 2495 C CA . VAL A 1 329 ? 27.018 -21.906 -7.172 1.00 46.71 335 VAL A CA 1
ATOM 2496 C C . VAL A 1 329 ? 25.651 -22.386 -6.696 1.00 44.13 335 VAL A C 1
ATOM 2497 O O . VAL A 1 329 ? 25.492 -22.731 -5.520 1.00 43.48 335 VAL A O 1
ATOM 2501 N N . PHE A 1 330 ? 24.660 -22.435 -7.585 1.00 42.96 336 PHE A N 1
ATOM 2502 C CA . PHE A 1 330 ? 23.331 -22.931 -7.253 1.00 44.29 336 PHE A CA 1
ATOM 2503 C C . PHE A 1 330 ? 23.125 -24.385 -7.655 1.00 49.72 336 PHE A C 1
ATOM 2504 O O . PHE A 1 330 ? 22.014 -24.903 -7.507 1.00 49.95 336 PHE A O 1
ATOM 2512 N N . SER A 1 331 ? 24.162 -25.055 -8.146 1.00 46.51 337 SER A N 1
ATOM 2513 C CA . SER A 1 331 ? 24.029 -26.365 -8.764 1.00 47.43 337 SER A CA 1
ATOM 2514 C C . SER A 1 331 ? 24.483 -27.475 -7.823 1.00 50.75 337 SER A C 1
ATOM 2515 O O . SER A 1 331 ? 25.044 -27.238 -6.750 1.00 49.53 337 SER A O 1
ATOM 2518 N N . ASN A 1 332 ? 24.243 -28.710 -8.258 1.00 53.03 338 ASN A N 1
ATOM 2519 C CA . ASN A 1 332 ? 24.669 -29.904 -7.538 1.00 56.00 338 ASN A CA 1
ATOM 2520 C C . ASN A 1 332 ? 26.143 -30.224 -7.739 1.00 56.83 338 ASN A C 1
ATOM 2521 O O . ASN A 1 332 ? 26.603 -31.275 -7.280 1.00 59.72 338 ASN A O 1
ATOM 2526 N N . HIS A 1 333 ? 26.885 -29.357 -8.427 1.00 54.74 339 HIS A N 1
ATOM 2527 C CA . HIS A 1 333 ? 28.332 -29.487 -8.541 1.00 55.45 339 HIS A CA 1
ATOM 2528 C C . HIS A 1 333 ? 29.042 -28.232 -8.050 1.00 52.42 339 HIS A C 1
ATOM 2529 O O . HIS A 1 333 ? 30.206 -28.004 -8.396 1.00 52.57 339 HIS A O 1
ATOM 2536 N N . ALA A 1 334 ? 28.354 -27.407 -7.262 1.00 49.99 340 ALA A N 1
ATOM 2537 C CA . ALA A 1 334 ? 28.978 -26.238 -6.662 1.00 50.38 340 ALA A CA 1
ATOM 2538 C C . ALA A 1 334 ? 30.188 -26.648 -5.835 1.00 49.01 340 ALA A C 1
ATOM 2539 O O . ALA A 1 334 ? 30.144 -27.626 -5.084 1.00 51.30 340 ALA A O 1
ATOM 2541 N N . ASP A 1 335 ? 31.277 -25.904 -5.985 1.00 48.13 341 ASP A N 1
ATOM 2542 C CA . ASP A 1 335 ? 32.470 -26.103 -5.168 1.00 49.57 341 ASP A CA 1
ATOM 2543 C C . ASP A 1 335 ? 32.494 -24.922 -4.199 1.00 50.53 341 ASP A C 1
ATOM 2544 O O . ASP A 1 335 ? 33.028 -23.855 -4.506 1.00 48.31 341 ASP A O 1
ATOM 2549 N N . LEU A 1 336 ? 31.874 -25.116 -3.035 1.00 51.73 342 LEU A N 1
ATOM 2550 C CA . LEU A 1 336 ? 31.864 -24.132 -1.961 1.00 50.58 342 LEU A CA 1
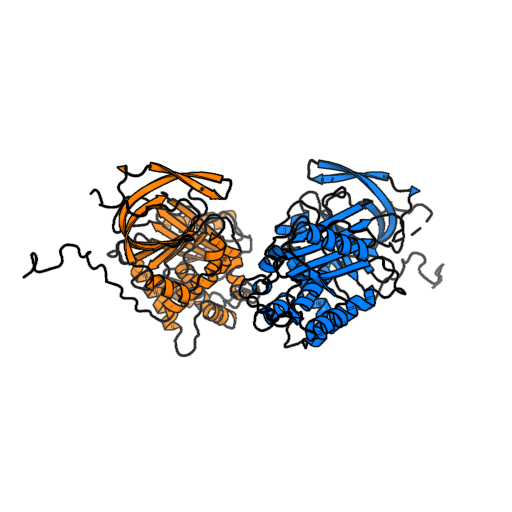ATOM 2551 C C . LEU A 1 336 ? 32.671 -24.613 -0.758 1.00 53.03 342 LEU A C 1
ATOM 2552 O O . LEU A 1 336 ? 32.329 -24.320 0.391 1.00 52.32 342 LEU A O 1
ATOM 2557 N N . SER A 1 337 ? 33.753 -25.352 -1.016 1.00 52.56 343 SER A N 1
ATOM 2558 C CA . SER A 1 337 ? 34.577 -25.892 0.057 1.00 56.91 343 SER A CA 1
ATOM 2559 C C . SER A 1 337 ? 35.340 -24.815 0.816 1.00 57.54 343 SER A C 1
ATOM 2560 O O . SER A 1 337 ? 35.985 -25.132 1.821 1.00 55.21 343 SER A O 1
ATOM 2563 N N . GLY A 1 338 ? 35.289 -23.558 0.365 1.00 54.73 344 GLY A N 1
ATOM 2564 C CA . GLY A 1 338 ? 35.811 -22.468 1.167 1.00 52.07 344 GLY A CA 1
ATOM 2565 C C . GLY A 1 338 ? 34.939 -22.103 2.348 1.00 53.12 344 GLY A C 1
ATOM 2566 O O . GLY A 1 338 ? 35.405 -21.412 3.260 1.00 54.74 344 GLY A O 1
ATOM 2567 N N . ILE A 1 339 ? 33.689 -22.552 2.352 1.00 53.56 345 ILE A N 1
ATOM 2568 C CA . ILE A 1 339 ? 32.762 -22.291 3.446 1.00 56.92 345 ILE A CA 1
ATOM 2569 C C . ILE A 1 339 ? 32.699 -23.464 4.414 1.00 63.22 345 ILE A C 1
ATOM 2570 O O . ILE A 1 339 ? 32.902 -23.298 5.617 1.00 62.77 345 ILE A O 1
ATOM 2575 N N . THR A 1 340 ? 32.415 -24.660 3.902 1.00 63.12 346 THR A N 1
ATOM 2576 C CA . THR A 1 340 ? 32.337 -25.863 4.717 1.00 68.14 346 THR A CA 1
ATOM 2577 C C . THR A 1 340 ? 32.774 -27.043 3.860 1.00 71.30 346 THR A C 1
ATOM 2578 O O . THR A 1 340 ? 32.681 -27.008 2.631 1.00 68.47 346 THR A O 1
ATOM 2582 N N . ASP A 1 341 ? 33.267 -28.090 4.521 1.00 83.67 347 ASP A N 1
ATOM 2583 C CA . ASP A 1 341 ? 33.673 -29.312 3.844 1.00 86.55 347 ASP A CA 1
ATOM 2584 C C . ASP A 1 341 ? 32.525 -30.302 3.665 1.00 87.08 347 ASP A C 1
ATOM 2585 O O . ASP A 1 341 ? 32.779 -31.496 3.467 1.00 88.99 347 ASP A O 1
ATOM 2590 N N . GLU A 1 342 ? 31.276 -29.840 3.737 1.00 89.11 348 GLU A N 1
ATOM 2591 C CA . GLU A 1 342 ? 30.150 -30.701 3.400 1.00 89.43 348 GLU A CA 1
ATOM 2592 C C . GLU A 1 342 ? 30.236 -31.102 1.934 1.00 90.56 348 GLU A C 1
ATOM 2593 O O . GLU A 1 342 ? 30.673 -30.319 1.086 1.00 90.10 348 GLU A O 1
ATOM 2599 N N . SER A 1 343 ? 29.825 -32.337 1.643 1.00 87.88 349 SER A N 1
ATOM 2600 C CA . SER A 1 343 ? 29.997 -32.935 0.324 1.00 89.68 349 SER A CA 1
ATOM 2601 C C . SER A 1 343 ? 29.405 -32.080 -0.791 1.00 88.50 349 SER A C 1
ATOM 2602 O O . SER A 1 343 ? 30.142 -31.543 -1.626 1.00 88.89 349 SER A O 1
ATOM 2605 N N . HIS A 1 344 ? 28.081 -31.939 -0.813 1.00 84.55 350 HIS A N 1
ATOM 2606 C CA . HIS A 1 344 ? 27.421 -31.277 -1.931 1.00 83.60 350 HIS A CA 1
ATOM 2607 C C . HIS A 1 344 ? 26.822 -29.943 -1.503 1.00 77.93 350 HIS A C 1
ATOM 2608 O O . HIS A 1 344 ? 25.668 -29.639 -1.825 1.00 77.58 350 HIS A O 1
ATOM 2615 N N . LEU A 1 345 ? 27.609 -29.141 -0.789 1.00 78.25 351 LEU A N 1
ATOM 2616 C CA . LEU A 1 345 ? 27.145 -27.841 -0.321 1.00 72.58 351 LEU A CA 1
ATOM 2617 C C . LEU A 1 345 ? 26.822 -26.925 -1.493 1.00 63.58 351 LEU A C 1
ATOM 2618 O O . LEU A 1 345 ? 27.630 -26.758 -2.410 1.00 58.11 351 LEU A O 1
ATOM 2623 N N . LYS A 1 346 ? 25.634 -26.326 -1.456 1.00 58.66 352 LYS A N 1
ATOM 2624 C CA . LYS A 1 346 ? 25.220 -25.393 -2.492 1.00 57.33 352 LYS A CA 1
ATOM 2625 C C . LYS A 1 346 ? 24.266 -24.371 -1.890 1.00 53.13 352 LYS A C 1
ATOM 2626 O O . LYS A 1 346 ? 23.650 -24.605 -0.847 1.00 55.01 352 LYS A O 1
ATOM 2632 N N . VAL A 1 347 ? 24.153 -23.230 -2.563 1.00 53.69 353 VAL A N 1
ATOM 2633 C CA . VAL A 1 347 ? 23.190 -22.202 -2.179 1.00 54.65 353 VAL A CA 1
ATOM 2634 C C . VAL A 1 347 ? 21.807 -22.670 -2.625 1.00 54.18 353 VAL A C 1
ATOM 2635 O O . VAL A 1 347 ? 21.505 -22.689 -3.821 1.00 54.04 353 VAL A O 1
ATOM 2639 N N . SER A 1 348 ? 20.966 -23.052 -1.662 1.00 51.78 354 SER A N 1
ATOM 2640 C CA . SER A 1 348 ? 19.624 -23.537 -1.961 1.00 54.86 354 SER A CA 1
ATOM 2641 C C . SER A 1 348 ? 18.607 -22.415 -2.116 1.00 53.41 354 SER A C 1
ATOM 2642 O O . SER A 1 348 ? 17.602 -22.593 -2.816 1.00 54.13 354 SER A O 1
ATOM 2645 N N . LYS A 1 349 ? 18.840 -21.267 -1.481 1.00 49.87 355 LYS A N 1
ATOM 2646 C CA . LYS A 1 349 ? 17.917 -20.141 -1.526 1.00 50.80 355 LYS A CA 1
ATOM 2647 C C . LYS A 1 349 ? 18.716 -18.850 -1.580 1.00 46.34 355 LYS A C 1
ATOM 2648 O O . LYS A 1 349 ? 19.689 -18.692 -0.838 1.00 45.90 355 LYS A O 1
ATOM 2654 N N . ALA A 1 350 ? 18.308 -17.934 -2.455 1.00 44.47 356 ALA A N 1
ATOM 2655 C CA . ALA A 1 350 ? 18.980 -16.644 -2.598 1.00 44.67 356 ALA A CA 1
ATOM 2656 C C . ALA A 1 350 ? 17.920 -15.586 -2.866 1.00 46.01 356 ALA A C 1
ATOM 2657 O O . ALA A 1 350 ? 17.299 -15.583 -3.933 1.00 46.95 356 ALA A O 1
ATOM 2659 N N . ILE A 1 351 ? 17.718 -14.688 -1.902 1.00 43.01 357 ILE A N 1
ATOM 2660 C CA . ILE A 1 351 ? 16.630 -13.719 -1.935 1.00 43.63 357 ILE A CA 1
ATOM 2661 C C . ILE A 1 351 ? 17.206 -12.314 -1.831 1.00 41.75 357 ILE A C 1
ATOM 2662 O O . ILE A 1 351 ? 18.105 -12.056 -1.023 1.00 34.62 357 ILE A O 1
ATOM 2667 N N . HIS A 1 352 ? 16.681 -11.408 -2.654 1.00 37.32 358 HIS A N 1
ATOM 2668 C CA . HIS A 1 352 ? 17.018 -9.991 -2.598 1.00 38.51 358 HIS A CA 1
ATOM 2669 C C . HIS A 1 352 ? 15.723 -9.202 -2.484 1.00 40.64 358 HIS A C 1
ATOM 2670 O O . HIS A 1 352 ? 14.864 -9.287 -3.368 1.00 37.60 358 HIS A O 1
ATOM 2677 N N . LYS A 1 353 ? 15.574 -8.448 -1.398 1.00 36.29 359 LYS A N 1
ATOM 2678 C CA . LYS A 1 353 ? 14.416 -7.588 -1.201 1.00 42.67 359 LYS A CA 1
ATOM 2679 C C . LYS A 1 353 ? 14.880 -6.148 -1.049 1.00 38.33 359 LYS A C 1
ATOM 2680 O O . LYS A 1 353 ? 15.778 -5.863 -0.252 1.00 36.16 359 LYS A O 1
ATOM 2686 N N . ALA A 1 354 ? 14.270 -5.246 -1.809 1.00 35.53 360 ALA A N 1
ATOM 2687 C CA . ALA A 1 354 ? 14.616 -3.833 -1.760 1.00 36.88 360 ALA A CA 1
ATOM 2688 C C . ALA A 1 354 ? 13.355 -3.004 -1.574 1.00 40.67 360 ALA A C 1
ATOM 2689 O O . ALA A 1 354 ? 12.303 -3.327 -2.135 1.00 40.34 360 ALA A O 1
ATOM 2691 N N . MET A 1 355 ? 13.464 -1.943 -0.775 1.00 35.37 361 MET A N 1
ATOM 2692 C CA . MET A 1 355 ? 12.353 -1.049 -0.491 1.00 41.79 361 MET A CA 1
ATOM 2693 C C . MET A 1 355 ? 12.800 0.380 -0.762 1.00 40.20 361 MET A C 1
ATOM 2694 O O . MET A 1 355 ? 13.927 0.757 -0.424 1.00 37.80 361 MET A O 1
ATOM 2699 N N . MET A 1 356 ? 11.924 1.176 -1.369 1.00 38.93 362 MET A N 1
ATOM 2700 C CA . MET A 1 356 ? 12.195 2.592 -1.578 1.00 38.34 362 MET A CA 1
ATOM 2701 C C . MET A 1 356 ? 10.972 3.405 -1.179 1.00 42.39 362 MET A C 1
ATOM 2702 O O . MET A 1 356 ? 9.835 3.011 -1.457 1.00 43.54 362 MET A O 1
ATOM 2707 N N . SER A 1 357 ? 11.213 4.540 -0.525 1.00 41.56 363 SER A N 1
ATOM 2708 C CA . SER A 1 357 ? 10.154 5.371 0.032 1.00 44.13 363 SER A CA 1
ATOM 2709 C C . SER A 1 357 ? 10.321 6.809 -0.441 1.00 44.10 363 SER A C 1
ATOM 2710 O O . SER A 1 357 ? 11.424 7.361 -0.377 1.00 43.00 363 S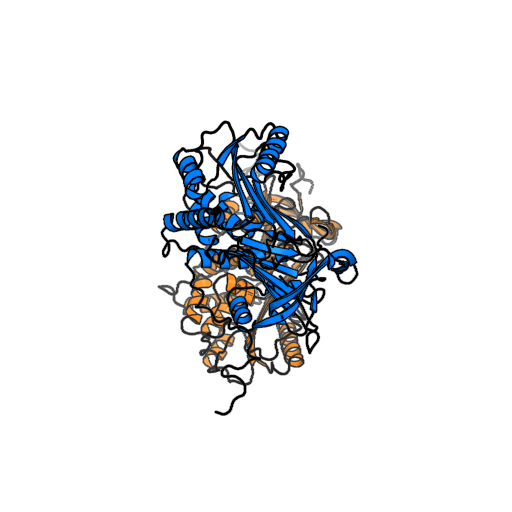ER A O 1
ATOM 2713 N N . PHE A 1 358 ? 9.231 7.405 -0.923 1.00 43.00 364 PHE A N 1
ATOM 2714 C CA . PHE A 1 358 ? 9.182 8.814 -1.301 1.00 45.38 364 PHE A CA 1
ATOM 2715 C C . PHE A 1 358 ? 8.257 9.547 -0.338 1.00 46.19 364 PHE A C 1
ATOM 2716 O O . PHE A 1 358 ? 7.062 9.239 -0.273 1.00 44.20 364 PHE A O 1
ATOM 2724 N N . ASP A 1 359 ? 8.801 10.518 0.394 1.00 47.79 365 ASP A N 1
ATOM 2725 C CA . ASP A 1 359 ? 7.999 11.408 1.222 1.00 51.12 365 ASP A CA 1
ATOM 2726 C C . ASP A 1 359 ? 8.544 12.825 1.076 1.00 52.33 365 ASP A C 1
ATOM 2727 O O . ASP A 1 359 ? 9.484 13.073 0.313 1.00 46.43 365 ASP A O 1
ATOM 2732 N N . GLU A 1 360 ? 7.941 13.765 1.809 1.00 52.66 366 GLU A N 1
ATOM 2733 C CA . GLU A 1 360 ? 8.192 15.184 1.559 1.00 58.71 366 GLU A CA 1
ATOM 2734 C C . GLU A 1 360 ? 9.568 15.616 2.054 1.00 60.60 366 GLU A C 1
ATOM 2735 O O . GLU A 1 360 ? 10.340 16.227 1.307 1.00 53.87 366 GLU A O 1
ATOM 2741 N N . HIS A 1 361 ? 9.888 15.330 3.313 1.00 72.80 367 HIS A N 1
ATOM 2742 C CA . HIS A 1 361 ? 11.155 15.742 3.916 1.00 73.61 367 HIS A CA 1
ATOM 2743 C C . HIS A 1 361 ? 11.936 14.486 4.282 1.00 77.14 367 HIS A C 1
ATOM 2744 O O . HIS A 1 361 ? 11.731 13.908 5.352 1.00 85.65 367 HIS A O 1
ATOM 2751 N N . GLY A 1 362 ? 12.841 14.073 3.399 1.00 61.15 368 GLY A N 1
ATOM 2752 C CA . GLY A 1 362 ? 13.671 12.907 3.653 1.00 62.12 368 GLY A CA 1
ATOM 2753 C C . GLY A 1 362 ? 14.639 13.095 4.805 1.00 68.64 368 GLY A C 1
ATOM 2754 O O . GLY A 1 362 ? 15.127 14.202 5.041 1.00 75.16 368 GLY A O 1
ATOM 2755 N N . GLU A 1 372 ? 8.938 34.456 -3.660 1.00 89.28 378 GLU A N 1
ATOM 2756 C CA . GLU A 1 372 ? 8.859 33.424 -4.688 1.00 88.24 378 GLU A CA 1
ATOM 2757 C C . GLU A 1 372 ? 7.876 33.835 -5.781 1.00 86.83 378 GLU A C 1
ATOM 2758 O O . GLU A 1 372 ? 6.861 33.173 -5.998 1.00 89.85 378 GLU A O 1
ATOM 2764 N N . ALA A 1 373 ? 8.197 34.927 -6.472 1.00 79.44 379 ALA A N 1
ATOM 2765 C CA . ALA A 1 373 ? 7.290 35.511 -7.448 1.00 72.09 379 ALA A CA 1
ATOM 2766 C C . ALA A 1 373 ? 7.054 34.557 -8.619 1.00 69.47 379 ALA A C 1
ATOM 2767 O O . ALA A 1 373 ? 7.740 33.546 -8.793 1.00 68.19 379 ALA A O 1
ATOM 2769 N N . ASP A 1 374 ? 6.059 34.903 -9.431 1.00 61.36 380 ASP A N 1
ATOM 2770 C CA . ASP A 1 374 ? 5.698 34.073 -10.570 1.00 59.65 380 ASP A CA 1
ATOM 2771 C C . ASP A 1 374 ? 6.751 34.192 -11.670 1.00 54.24 380 ASP A C 1
ATOM 2772 O O . ASP A 1 374 ? 7.273 35.283 -11.919 1.00 47.48 380 ASP A O 1
ATOM 2777 N N . PRO A 1 375 ? 7.087 33.094 -12.340 1.00 52.27 381 PRO A N 1
ATOM 2778 C CA . PRO A 1 375 ? 7.993 33.181 -13.488 1.00 46.40 381 PRO A CA 1
ATOM 2779 C C . PRO A 1 375 ? 7.307 33.821 -14.684 1.00 45.82 381 PRO A C 1
ATOM 2780 O O . PRO A 1 375 ? 6.079 33.855 -14.793 1.00 47.69 381 PRO A O 1
ATOM 2784 N N . LEU A 1 376 ? 8.135 34.341 -15.593 1.00 44.46 382 LEU A N 1
ATOM 2785 C CA . LEU A 1 376 ? 7.611 34.978 -16.797 1.00 43.14 382 LEU A CA 1
ATOM 2786 C C . LEU A 1 376 ? 6.843 33.982 -17.656 1.00 42.98 382 LEU A C 1
ATOM 2787 O O . LEU A 1 376 ? 5.756 34.292 -18.161 1.00 37.98 382 LEU A O 1
ATOM 2792 N N . MET A 1 377 ? 7.405 32.789 -17.839 1.00 38.34 383 MET A N 1
ATOM 2793 C CA . MET A 1 377 ? 6.781 31.686 -18.552 1.00 41.98 383 MET A CA 1
ATOM 2794 C C . MET A 1 377 ? 6.457 30.559 -17.582 1.00 41.18 383 MET A C 1
ATOM 2795 O O . MET A 1 377 ? 7.267 30.228 -16.712 1.00 39.65 383 MET A O 1
ATOM 2800 N N . LEU A 1 378 ? 5.290 29.955 -17.753 1.00 41.52 384 LEU A N 1
ATOM 2801 C CA . LEU A 1 378 ? 4.948 28.763 -16.990 1.00 40.99 384 LEU A CA 1
ATOM 2802 C C . LEU A 1 378 ? 5.952 27.654 -17.285 1.00 39.05 384 LEU A C 1
ATOM 2803 O O . LEU A 1 378 ? 6.071 27.230 -18.444 1.00 38.27 384 LEU A O 1
ATOM 2808 N N . PRO A 1 379 ? 6.685 27.163 -16.291 1.00 40.62 385 PRO A N 1
ATOM 2809 C CA . PRO A 1 379 ? 7.707 26.145 -16.553 1.00 38.57 385 PRO A CA 1
ATOM 2810 C C . PRO A 1 379 ? 7.072 24.843 -17.001 1.00 38.70 385 PRO A C 1
ATOM 2811 O O . PRO A 1 379 ? 5.887 24.594 -16.731 1.00 38.42 385 PRO A O 1
ATOM 2815 N N . PRO A 1 380 ? 7.816 23.996 -17.709 1.00 38.90 386 PRO A N 1
ATOM 2816 C CA . PRO A 1 380 ? 7.296 22.662 -18.026 1.00 39.86 386 PRO A CA 1
ATOM 2817 C C . PRO A 1 380 ? 7.051 21.872 -16.750 1.00 38.97 386 PRO A C 1
ATOM 2818 O O . PRO A 1 380 ? 7.824 21.949 -15.792 1.00 37.28 386 PRO A O 1
ATOM 2822 N N . HIS A 1 381 ? 5.959 21.114 -16.743 1.00 38.18 387 HIS A N 1
ATOM 2823 C CA . HIS A 1 381 ? 5.537 20.355 -15.570 1.00 35.08 387 HIS A CA 1
ATOM 2824 C C . HIS A 1 381 ? 5.920 18.895 -15.778 1.00 39.80 387 HIS A C 1
ATOM 2825 O O . HIS A 1 381 ? 5.241 18.159 -16.498 1.00 37.98 387 HIS A O 1
ATOM 2832 N N . PHE A 1 382 ? 7.016 18.482 -15.141 1.00 33.67 388 PHE A N 1
ATOM 2833 C CA . PHE A 1 382 ? 7.453 17.086 -15.123 1.00 36.55 388 PHE A CA 1
ATOM 2834 C C . PHE A 1 382 ? 6.638 16.352 -14.068 1.00 38.20 388 PHE A C 1
ATOM 2835 O O . PHE A 1 382 ? 7.018 16.284 -12.898 1.00 37.30 388 PHE A O 1
ATOM 2843 N N . LYS A 1 383 ? 5.500 15.801 -14.476 1.00 37.07 389 LYS A N 1
ATOM 2844 C CA . LYS A 1 383 ? 4.654 15.022 -13.582 1.00 38.17 389 LYS A CA 1
ATOM 2845 C C . LYS A 1 383 ? 4.830 13.542 -13.893 1.00 37.46 389 LYS A C 1
ATOM 2846 O O . LYS A 1 383 ? 4.565 13.099 -15.015 1.00 34.66 389 LYS A O 1
ATOM 2852 N N . PHE A 1 384 ? 5.271 12.784 -12.897 1.00 37.09 390 PHE A N 1
ATOM 2853 C CA . PHE A 1 384 ? 5.506 11.356 -13.070 1.00 37.23 390 PHE A CA 1
ATOM 2854 C C . PHE A 1 384 ? 4.281 10.579 -12.589 1.00 36.56 390 PHE A C 1
ATOM 2855 O O . PHE A 1 384 ? 4.268 9.947 -11.533 1.00 35.65 390 PHE A O 1
ATOM 2863 N N . ASP A 1 385 ? 3.227 10.662 -13.403 1.00 39.58 391 ASP A N 1
ATOM 2864 C CA . ASP A 1 385 ? 1.973 9.957 -13.161 1.00 41.06 391 ASP A CA 1
ATOM 2865 C C . ASP A 1 385 ? 1.762 8.775 -14.103 1.00 45.20 391 ASP A C 1
ATOM 2866 O O . ASP A 1 385 ? 0.662 8.211 -14.138 1.00 47.07 391 ASP A O 1
ATOM 2871 N N . TYR A 1 386 ? 2.776 8.403 -14.876 1.00 40.94 392 TYR A N 1
ATOM 2872 C CA . TYR A 1 386 ? 2.788 7.209 -15.705 1.00 42.44 392 TYR A CA 1
ATOM 2873 C C . TYR A 1 386 ? 3.937 6.319 -15.245 1.00 39.87 392 TYR A C 1
ATOM 2874 O O . TYR A 1 386 ? 4.858 6.793 -14.567 1.00 38.55 392 TYR A O 1
ATOM 2883 N N . PRO A 1 387 ? 3.909 5.025 -15.569 1.00 40.77 393 PRO A N 1
ATOM 2884 C CA . PRO A 1 387 ? 5.014 4.146 -15.168 1.00 37.54 393 PRO A CA 1
ATOM 2885 C C . PRO A 1 387 ? 6.362 4.719 -15.577 1.00 36.89 393 PRO A C 1
ATOM 2886 O O . PRO A 1 387 ? 6.558 5.154 -16.714 1.00 34.24 393 PRO A O 1
ATOM 2890 N N . PHE A 1 388 ? 7.292 4.745 -14.625 1.00 35.20 394 PHE A N 1
ATOM 2891 C CA . PHE A 1 388 ? 8.596 5.344 -14.847 1.00 33.50 394 PHE A CA 1
ATOM 2892 C C . PHE A 1 388 ? 9.669 4.465 -14.224 1.00 35.62 394 PHE A C 1
ATOM 2893 O O . PHE A 1 388 ? 9.392 3.609 -13.380 1.00 31.06 394 PHE A O 1
ATOM 2901 N N . ILE A 1 389 ? 10.903 4.678 -14.669 1.00 31.20 395 ILE A N 1
ATOM 2902 C CA . ILE A 1 389 ? 12.056 3.953 -14.155 1.00 31.58 395 ILE A CA 1
ATOM 2903 C C . ILE A 1 389 ? 12.892 4.918 -13.332 1.00 32.49 395 ILE A C 1
ATOM 2904 O O . ILE A 1 389 ? 12.849 6.138 -13.535 1.00 29.68 395 ILE A O 1
ATOM 2909 N N . PHE A 1 390 ? 13.652 4.369 -12.388 1.00 28.73 396 PHE A N 1
ATOM 2910 C CA . PHE A 1 390 ? 14.456 5.188 -11.497 1.00 29.14 396 PHE A CA 1
ATOM 2911 C C . PHE A 1 390 ? 15.838 4.579 -11.341 1.00 30.03 396 PHE A C 1
ATOM 2912 O O . PHE A 1 390 ? 16.020 3.366 -11.479 1.00 27.57 396 PHE A O 1
ATOM 2920 N N . ARG A 1 391 ? 16.804 5.449 -11.051 1.00 26.40 397 ARG A N 1
ATOM 2921 C CA . ARG A 1 391 ? 18.184 4.972 -10.803 1.00 27.29 397 ARG A CA 1
ATOM 2922 C C . ARG A 1 391 ? 18.801 5.869 -9.732 1.00 29.56 397 ARG A C 1
ATOM 2923 O O . ARG A 1 391 ? 18.796 7.082 -9.915 1.00 27.98 397 ARG A O 1
ATOM 2931 N N . VAL A 1 392 ? 19.212 5.293 -8.614 1.00 28.28 398 VAL A N 1
ATOM 2932 C CA . VAL A 1 392 ? 19.899 6.004 -7.545 1.00 27.45 398 VAL A CA 1
ATOM 2933 C C . VAL A 1 392 ? 21.382 5.672 -7.641 1.00 29.60 398 VAL A C 1
ATOM 2934 O O . VAL A 1 392 ? 21.764 4.496 -7.621 1.00 28.46 398 VAL A O 1
ATOM 2938 N N . GLN A 1 393 ? 22.223 6.699 -7.747 1.00 30.46 399 GLN A N 1
ATOM 2939 C CA . GLN A 1 393 ? 23.658 6.516 -7.930 1.00 29.17 399 GLN A CA 1
ATOM 2940 C C . GLN A 1 393 ? 24.435 7.203 -6.815 1.00 31.59 399 GLN A C 1
ATOM 2941 O O . GLN A 1 393 ? 24.152 8.355 -6.466 1.00 29.04 399 GLN A O 1
ATOM 2947 N N . ASP A 1 394 ? 25.412 6.489 -6.263 1.00 30.22 400 ASP A N 1
ATOM 2948 C CA . ASP A 1 394 ? 26.378 7.069 -5.339 1.00 32.52 400 ASP A CA 1
ATOM 2949 C C . ASP A 1 394 ? 27.378 7.893 -6.143 1.00 34.89 400 ASP A C 1
ATOM 2950 O O . ASP A 1 394 ? 28.109 7.343 -6.969 1.00 34.36 400 ASP A O 1
ATOM 2955 N N . LEU A 1 395 ? 27.421 9.206 -5.911 1.00 33.22 401 LEU A N 1
ATOM 2956 C CA . LEU A 1 395 ? 28.312 10.044 -6.706 1.00 36.44 401 LEU A CA 1
ATOM 2957 C C . LEU A 1 395 ? 29.776 9.914 -6.307 1.00 37.79 401 LEU A C 1
ATOM 2958 O O . LEU A 1 395 ? 30.652 10.280 -7.099 1.00 39.60 401 LEU A O 1
ATOM 2963 N N . LYS A 1 396 ? 30.064 9.420 -5.103 1.00 34.65 402 LYS A N 1
ATOM 2964 C CA . LYS A 1 396 ? 31.455 9.243 -4.702 1.00 37.14 402 LYS A CA 1
ATOM 2965 C C . LYS A 1 396 ? 32.078 8.022 -5.370 1.00 39.40 402 LYS A C 1
ATOM 2966 O O . LYS A 1 396 ? 33.237 8.072 -5.797 1.00 39.11 402 LYS A O 1
ATOM 2972 N N . THR A 1 397 ? 31.324 6.926 -5.482 1.00 35.53 403 THR A N 1
ATOM 2973 C CA . THR A 1 397 ? 31.831 5.691 -6.069 1.00 38.21 403 THR A CA 1
ATOM 2974 C C . THR A 1 397 ? 31.335 5.436 -7.485 1.00 37.26 403 THR A C 1
ATOM 2975 O O . THR A 1 397 ? 31.958 4.644 -8.200 1.00 35.14 403 THR A O 1
ATOM 2979 N N . LYS A 1 398 ? 30.246 6.090 -7.901 1.00 34.76 404 LYS A N 1
ATOM 2980 C CA . LYS A 1 398 ? 29.535 5.898 -9.170 1.00 34.64 404 LYS A CA 1
ATOM 2981 C C . LYS A 1 398 ? 28.749 4.594 -9.219 1.00 32.97 404 LYS A C 1
ATOM 2982 O O . LYS A 1 398 ? 28.168 4.274 -10.263 1.00 31.38 404 LYS A O 1
ATOM 2988 N N . ASN A 1 399 ? 28.697 3.838 -8.123 1.00 31.97 405 ASN A N 1
ATOM 2989 C CA . ASN A 1 399 ? 27.993 2.566 -8.137 1.00 30.44 405 ASN A CA 1
ATOM 2990 C C . ASN A 1 399 ? 26.480 2.779 -8.154 1.00 31.61 405 ASN A C 1
ATOM 2991 O O . ASN A 1 399 ? 25.972 3.735 -7.561 1.00 29.33 405 ASN A O 1
ATOM 2996 N N . PRO A 1 400 ? 25.738 1.891 -8.821 1.00 31.94 406 PRO A N 1
ATOM 2997 C CA . PRO A 1 400 ? 24.268 1.953 -8.780 1.00 29.93 406 PRO A CA 1
ATOM 2998 C C . PRO A 1 400 ? 23.731 1.406 -7.471 1.00 30.53 406 PRO A C 1
ATOM 2999 O O . PRO A 1 400 ? 23.764 0.193 -7.219 1.00 32.49 406 PRO A O 1
ATOM 3003 N N . LEU A 1 401 ? 23.227 2.301 -6.620 1.00 29.10 407 LEU A N 1
ATOM 3004 C CA . LEU A 1 401 ? 22.706 1.899 -5.318 1.00 29.59 407 LEU A CA 1
ATOM 3005 C C . LEU A 1 401 ? 21.342 1.232 -5.423 1.00 32.22 407 LEU A C 1
ATOM 3006 O O . LEU A 1 401 ? 21.035 0.331 -4.633 1.00 30.41 407 LEU A O 1
ATOM 3011 N N . LEU A 1 402 ? 20.520 1.664 -6.376 1.00 30.33 408 LEU A N 1
ATOM 3012 C CA . LEU A 1 402 ? 19.154 1.177 -6.506 1.00 29.97 408 LEU A CA 1
ATOM 3013 C C . LEU A 1 402 ? 18.633 1.564 -7.880 1.00 30.68 408 LEU A C 1
ATOM 3014 O O . LEU A 1 402 ? 18.847 2.692 -8.333 1.00 30.77 408 LEU A O 1
ATOM 3019 N N . VAL A 1 403 ? 17.963 0.619 -8.543 1.00 26.24 409 VAL A N 1
ATOM 3020 C CA . VAL A 1 403 ? 17.312 0.863 -9.824 1.00 27.86 409 VAL A CA 1
ATOM 3021 C C . VAL A 1 403 ? 15.991 0.109 -9.820 1.00 31.34 409 VAL A C 1
ATOM 3022 O O . VAL A 1 403 ? 15.763 -0.783 -9.001 1.00 29.93 409 VAL A O 1
ATOM 3026 N N . GLY A 1 404 ? 15.116 0.468 -10.750 1.00 29.84 410 GLY A N 1
ATOM 3027 C CA . GLY A 1 404 ? 13.910 -0.320 -10.913 1.00 30.71 410 GLY A CA 1
ATOM 3028 C C . GLY A 1 404 ? 12.839 0.435 -11.680 1.00 33.24 410 GLY A C 1
ATOM 3029 O O . GLY A 1 404 ? 13.124 1.393 -12.395 1.00 33.73 410 GLY A O 1
ATOM 3030 N N . ARG A 1 405 ? 11.605 -0.036 -11.503 1.00 32.94 411 ARG A N 1
ATOM 3031 C CA . ARG A 1 405 ? 10.440 0.453 -12.224 1.00 35.92 411 ARG A CA 1
ATOM 3032 C C . ARG A 1 405 ? 9.316 0.720 -11.238 1.00 36.60 411 ARG A C 1
ATOM 3033 O O . ARG A 1 405 ? 9.004 -0.134 -10.402 1.00 32.88 411 ARG A O 1
ATOM 3041 N N . ILE A 1 406 ? 8.709 1.896 -11.335 1.00 34.82 412 ILE A N 1
ATOM 3042 C CA . ILE A 1 406 ? 7.514 2.222 -10.562 1.00 37.24 412 ILE A CA 1
ATOM 3043 C C . ILE A 1 406 ? 6.339 2.051 -11.517 1.00 41.24 412 ILE A C 1
ATOM 3044 O O . ILE A 1 406 ? 5.975 2.957 -12.269 1.00 37.50 412 ILE A O 1
ATOM 3049 N N . ALA A 1 407 ? 5.741 0.861 -11.493 1.00 39.67 413 ALA A N 1
ATOM 3050 C CA . ALA A 1 407 ? 4.574 0.576 -12.314 1.00 43.89 413 ALA A CA 1
ATOM 3051 C C . ALA A 1 407 ? 3.265 0.879 -11.601 1.00 45.04 413 ALA A C 1
ATOM 3052 O O . ALA A 1 407 ? 2.244 1.088 -12.268 1.00 45.29 413 ALA A O 1
ATOM 3054 N N . ASN A 1 408 ? 3.278 0.912 -10.269 1.00 48.27 414 ASN A N 1
ATOM 3055 C CA . ASN A 1 408 ? 2.100 1.184 -9.458 1.00 55.44 414 ASN A CA 1
ATOM 3056 C C . ASN A 1 408 ? 2.541 1.592 -8.057 1.00 58.74 414 ASN A C 1
ATOM 3057 O O . ASN A 1 408 ? 3.010 0.748 -7.284 1.00 58.85 414 ASN A O 1
ATOM 3062 N N . PRO A 1 409 ? 2.388 2.867 -7.682 1.00 56.38 415 PRO A N 1
ATOM 3063 C CA . PRO A 1 409 ? 2.855 3.310 -6.359 1.00 60.93 415 PRO A CA 1
ATOM 3064 C C . PRO A 1 409 ? 1.985 2.804 -5.217 1.00 69.42 415 PRO A C 1
ATOM 3065 O O . PRO A 1 409 ? 2.184 3.189 -4.061 1.00 70.07 415 PRO A O 1
ATOM 3069 N N . GLN A 1 410 ? 1.019 1.939 -5.530 1.00 81.89 416 GLN A N 1
ATOM 3070 C CA . GLN A 1 410 ? 0.181 1.281 -4.535 1.00 84.76 416 GLN A CA 1
ATOM 3071 C C . GLN A 1 410 ? 0.542 -0.193 -4.384 1.00 88.49 416 GLN A C 1
ATOM 3072 O O . GLN A 1 410 ? -0.323 -1.015 -4.070 1.00 94.69 416 GLN A O 1
ATOM 3078 N N . LYS A 1 411 ? 1.814 -0.528 -4.599 1.00 86.13 417 LYS A N 1
ATOM 3079 C CA . LYS A 1 411 ? 2.297 -1.909 -4.707 1.00 86.54 417 LYS A CA 1
ATOM 3080 C C . LYS A 1 411 ? 1.662 -2.611 -5.905 1.00 85.21 417 LYS A C 1
ATOM 3081 O O . LYS A 1 411 ? 0.466 -2.904 -5.910 1.00 84.61 417 LYS A O 1
ATOM 3087 N N . ASP B 1 23 ? 22.746 -82.837 -26.919 1.00 70.72 29 ASP B N 1
ATOM 3088 C CA . ASP B 1 23 ? 21.480 -83.484 -26.599 1.00 72.85 29 ASP B CA 1
ATOM 3089 C C . ASP B 1 23 ? 20.396 -82.435 -26.352 1.00 72.43 29 ASP B C 1
ATOM 3090 O O . ASP B 1 23 ? 19.694 -82.483 -25.343 1.00 72.29 29 ASP B O 1
ATOM 3095 N N . LEU B 1 24 ? 20.271 -81.482 -27.272 1.00 62.59 30 LEU B N 1
ATOM 3096 C CA . LEU B 1 24 ? 19.309 -80.396 -27.157 1.00 55.01 30 LEU B CA 1
ATOM 3097 C C . LEU B 1 24 ? 18.203 -80.553 -28.193 1.00 52.43 30 LEU B C 1
ATOM 3098 O O . LEU B 1 24 ? 18.360 -81.242 -29.204 1.00 53.42 30 LEU B O 1
ATOM 3103 N N . LYS B 1 25 ? 17.075 -79.890 -27.928 1.00 50.87 31 LYS B N 1
ATOM 3104 C CA . LYS B 1 25 ? 15.924 -79.991 -28.822 1.00 51.22 31 LYS B CA 1
ATOM 3105 C C . LYS B 1 25 ? 16.211 -79.338 -30.170 1.00 50.88 31 LYS B C 1
ATOM 3106 O O . LYS B 1 25 ? 15.905 -79.907 -31.224 1.00 51.05 31 LYS B O 1
ATOM 3112 N N . ASP B 1 26 ? 16.797 -78.144 -30.156 1.00 48.83 32 ASP B N 1
ATOM 3113 C CA . ASP B 1 26 ? 17.101 -77.399 -31.369 1.00 51.17 32 ASP B CA 1
ATOM 3114 C C . ASP B 1 26 ? 18.601 -77.162 -31.478 1.00 55.04 32 ASP B C 1
ATOM 3115 O O . ASP B 1 26 ? 19.297 -77.003 -30.470 1.00 52.73 32 ASP B O 1
ATOM 3120 N N . ASP B 1 27 ? 19.091 -77.127 -32.720 1.00 55.01 33 ASP B N 1
ATOM 3121 C CA . ASP B 1 27 ? 20.499 -76.824 -32.952 1.00 57.09 33 ASP B CA 1
ATOM 3122 C C . ASP B 1 27 ? 20.835 -75.393 -32.554 1.00 55.55 33 ASP B C 1
ATOM 3123 O O . ASP B 1 27 ? 21.987 -75.098 -32.216 1.00 54.33 33 ASP B O 1
ATOM 3128 N N . HIS B 1 28 ? 19.849 -74.500 -32.583 1.00 55.61 34 HIS B N 1
ATOM 3129 C CA A HIS B 1 28 ? 20.052 -73.109 -32.219 0.62 52.35 34 HIS B CA 1
ATOM 3130 C CA B HIS B 1 28 ? 20.032 -73.097 -32.244 0.38 51.08 34 HIS B CA 1
ATOM 3131 C C . HIS B 1 28 ? 18.986 -72.686 -31.219 1.00 53.91 34 HIS B C 1
ATOM 3132 O O . HIS B 1 28 ? 17.878 -73.226 -31.198 1.00 52.07 34 HIS B O 1
ATOM 3145 N N . ASP B 1 29 ? 19.346 -71.723 -30.372 1.00 48.18 35 ASP B N 1
ATOM 3146 C CA . ASP B 1 29 ? 18.437 -71.213 -29.352 1.00 48.59 35 ASP B CA 1
ATOM 3147 C C . ASP B 1 29 ? 17.247 -70.547 -30.035 1.00 48.87 35 ASP B C 1
ATOM 3148 O O . ASP B 1 29 ? 17.396 -69.482 -30.644 1.00 48.18 35 ASP B O 1
ATOM 3153 N N . PRO B 1 30 ? 16.049 -71.136 -29.948 1.00 47.74 36 PRO B N 1
ATOM 3154 C CA . PRO B 1 30 ? 14.903 -70.595 -30.690 1.00 46.83 36 PRO B CA 1
ATOM 3155 C C . PRO B 1 30 ? 14.281 -69.355 -30.068 1.00 45.86 36 PRO B C 1
ATOM 3156 O O . PRO B 1 30 ? 13.375 -68.772 -30.679 1.00 45.92 36 PRO B O 1
ATOM 3160 N N . PHE B 1 31 ? 14.729 -68.931 -28.886 1.00 42.89 37 PHE B N 1
ATOM 3161 C CA . PHE B 1 31 ? 14.206 -67.729 -28.252 1.00 43.09 37 PHE B CA 1
ATOM 3162 C C . PHE B 1 31 ? 15.062 -66.495 -28.508 1.00 43.11 37 PHE B C 1
ATOM 3163 O O . PHE B 1 31 ? 14.658 -65.393 -28.123 1.00 39.67 37 PHE B O 1
ATOM 3171 N N . LEU B 1 32 ? 16.220 -66.650 -29.145 1.00 45.00 38 LEU B N 1
ATOM 3172 C CA . LEU B 1 32 ? 17.139 -65.533 -29.312 1.00 44.61 38 LEU B CA 1
ATOM 3173 C C . LEU B 1 32 ? 16.539 -64.481 -30.244 1.00 47.72 38 LEU B C 1
ATOM 3174 O O . LEU B 1 32 ? 15.965 -64.824 -31.283 1.00 46.72 38 LEU B O 1
ATOM 3179 N N . PRO B 1 33 ? 16.654 -63.200 -29.903 1.00 49.75 39 PRO B N 1
ATOM 3180 C CA . PRO B 1 33 ? 16.151 -62.151 -30.796 1.00 53.45 39 PRO B CA 1
ATOM 3181 C C . PRO B 1 33 ? 16.985 -62.067 -32.065 1.00 58.31 39 PRO B C 1
ATOM 3182 O O . PRO B 1 33 ? 18.102 -62.585 -32.148 1.00 58.87 39 PRO B O 1
ATOM 3186 N N . GLU B 1 34 ? 16.419 -61.408 -33.071 1.00 61.62 40 GLU B N 1
ATOM 3187 C CA . GLU B 1 34 ? 17.167 -61.157 -34.295 1.00 69.91 40 GLU B CA 1
ATOM 3188 C C . GLU B 1 34 ? 18.288 -60.169 -34.005 1.00 74.56 40 GLU B C 1
ATOM 3189 O O . GLU B 1 34 ? 18.055 -59.106 -33.420 1.00 73.71 40 GLU B O 1
ATOM 3195 N N . ASP B 1 35 ? 19.508 -60.525 -34.396 1.00 77.71 41 ASP B N 1
ATOM 3196 C CA . ASP B 1 35 ? 20.657 -59.657 -34.160 1.00 80.03 41 ASP B CA 1
ATOM 3197 C C . ASP B 1 35 ? 20.542 -58.418 -35.040 1.00 81.36 41 ASP B C 1
ATOM 3198 O O . ASP B 1 35 ? 20.672 -58.498 -36.265 1.00 82.65 41 ASP B O 1
ATOM 3203 N N . HIS B 1 36 ? 20.283 -57.272 -34.412 1.00 81.68 42 HIS B N 1
ATOM 3204 C CA . HIS B 1 36 ? 20.134 -56.001 -35.103 1.00 79.79 42 HIS B CA 1
ATOM 3205 C C . HIS B 1 36 ? 21.440 -55.225 -35.183 1.00 84.89 42 HIS B C 1
ATOM 3206 O O . HIS B 1 36 ? 21.413 -54.003 -35.371 1.00 85.46 42 HIS B O 1
ATOM 3213 N N . LYS B 1 37 ? 22.577 -55.894 -35.033 1.00 91.23 43 LYS B N 1
ATOM 3214 C CA . LYS B 1 37 ? 23.846 -55.191 -34.868 1.00 94.92 43 LYS B CA 1
ATOM 3215 C C . LYS B 1 37 ? 24.382 -54.815 -36.241 1.00 99.64 43 LYS B C 1
ATOM 3216 O O . LYS B 1 37 ? 24.909 -55.655 -36.972 1.00 100.07 43 LYS B O 1
ATOM 3222 N N . LYS B 1 38 ? 24.257 -53.540 -36.591 1.00 101.58 44 LYS B N 1
ATOM 3223 C CA . LYS B 1 38 ? 24.868 -52.979 -37.784 1.00 102.54 44 LYS B CA 1
ATOM 3224 C C . LYS B 1 38 ? 25.173 -51.519 -37.445 1.00 104.81 44 LYS B C 1
ATOM 3225 O O . LYS B 1 38 ? 24.526 -50.583 -37.909 1.00 108.86 44 LYS B O 1
ATOM 3231 N N . ALA B 1 39 ? 26.190 -51.326 -36.605 1.00 101.14 45 ALA B N 1
ATOM 3232 C CA . ALA B 1 39 ? 26.442 -50.026 -35.997 1.00 94.93 45 ALA B CA 1
ATOM 3233 C C . ALA B 1 39 ? 27.786 -49.436 -36.409 1.00 91.43 45 ALA B C 1
ATOM 3234 O O . ALA B 1 39 ? 28.623 -49.130 -35.554 1.00 86.88 45 ALA B O 1
ATOM 3236 N N . LEU B 1 40 ? 27.994 -49.258 -37.712 1.00 93.15 46 LEU B N 1
ATOM 3237 C CA . LEU B 1 40 ? 29.211 -48.634 -38.224 1.00 89.88 46 LEU B CA 1
ATOM 3238 C C . LEU B 1 40 ? 29.111 -47.124 -38.032 1.00 84.01 46 LEU B C 1
ATOM 3239 O O . LEU B 1 40 ? 28.275 -46.465 -38.660 1.00 80.93 46 LEU B O 1
ATOM 3244 N N . PHE B 1 41 ? 29.964 -46.569 -37.165 1.00 76.66 47 PHE B N 1
ATOM 3245 C CA . PHE B 1 41 ? 29.983 -45.131 -36.881 1.00 69.69 47 PHE B CA 1
ATOM 3246 C C . PHE B 1 41 ? 31.411 -44.619 -37.071 1.00 65.33 47 PHE B C 1
ATOM 3247 O O . PHE B 1 41 ? 32.167 -44.470 -36.109 1.00 62.83 47 PHE B O 1
ATOM 3255 N N . VAL B 1 42 ? 31.768 -44.347 -38.325 1.00 65.36 48 VAL B N 1
ATOM 3256 C CA . VAL B 1 42 ? 33.066 -43.794 -38.695 1.00 62.35 48 VAL B CA 1
ATOM 3257 C C . VAL B 1 42 ? 32.865 -42.339 -39.097 1.00 59.74 48 VAL B C 1
ATOM 3258 O O . VAL B 1 42 ? 31.938 -42.017 -39.850 1.00 63.10 48 VAL B O 1
ATOM 3262 N N . TYR B 1 43 ? 33.739 -41.462 -38.605 1.00 59.37 49 TYR B N 1
ATOM 3263 C CA . TYR B 1 43 ? 33.541 -40.024 -38.713 1.00 57.26 49 TYR B CA 1
ATOM 3264 C C . TYR B 1 43 ? 34.702 -39.352 -39.435 1.00 57.41 49 TYR B C 1
ATOM 3265 O O . TYR B 1 43 ? 35.858 -39.772 -39.323 1.00 55.22 49 TYR B O 1
ATOM 3274 N N . GLN B 1 44 ? 34.377 -38.294 -40.170 1.00 50.78 50 GLN B N 1
ATOM 3275 C CA . GLN B 1 44 ? 35.352 -37.379 -40.742 1.00 50.40 50 GLN B CA 1
ATOM 3276 C C . GLN B 1 44 ? 35.398 -36.100 -39.911 1.00 48.34 50 GLN B C 1
ATOM 3277 O O . GLN B 1 44 ? 34.464 -35.778 -39.174 1.00 45.03 50 GLN B O 1
ATOM 3283 N N . LYS B 1 45 ? 36.502 -35.368 -40.044 1.00 45.70 51 LYS B N 1
ATOM 3284 C CA . LYS B 1 45 ? 36.694 -34.175 -39.222 1.00 44.29 51 LYS B CA 1
ATOM 3285 C C . LYS B 1 45 ? 35.664 -33.077 -39.477 1.00 45.89 51 LYS B C 1
ATOM 3286 O O . LYS B 1 45 ? 35.188 -32.486 -38.491 1.00 44.41 51 LYS B O 1
ATOM 3292 N N . PRO B 1 46 ? 35.291 -32.735 -40.720 1.00 42.80 52 PRO B N 1
ATOM 3293 C CA . PRO B 1 46 ? 34.265 -31.691 -40.889 1.00 42.96 52 PRO B CA 1
ATOM 3294 C C . PRO B 1 46 ? 32.941 -32.041 -40.234 1.00 40.72 52 PRO B C 1
ATOM 3295 O O . PRO B 1 46 ? 32.319 -31.175 -39.608 1.00 37.49 52 PRO B O 1
ATOM 3299 N N . ALA B 1 47 ? 32.498 -33.295 -40.352 1.00 40.66 53 ALA B N 1
ATOM 3300 C CA . ALA B 1 47 ? 31.247 -33.699 -39.714 1.00 40.29 53 ALA B CA 1
ATOM 3301 C C . ALA B 1 47 ? 31.333 -33.575 -38.198 1.00 38.13 53 ALA B C 1
ATOM 3302 O O . ALA B 1 47 ? 30.369 -33.155 -37.548 1.00 34.96 53 ALA B O 1
ATOM 3304 N N . LEU B 1 48 ? 32.477 -33.938 -37.614 1.00 36.29 54 LEU B N 1
ATOM 3305 C CA . LEU B 1 48 ? 32.639 -33.780 -36.172 1.00 38.31 54 LEU B CA 1
ATOM 3306 C C . LEU B 1 48 ? 32.523 -32.318 -35.764 1.00 37.50 54 LEU B C 1
ATOM 3307 O O . LEU B 1 48 ? 31.890 -31.998 -34.750 1.00 36.62 54 LEU B O 1
ATOM 3312 N N . ASN B 1 49 ? 33.125 -31.415 -36.543 1.00 35.57 55 ASN B N 1
ATOM 3313 C CA . ASN B 1 49 ? 32.984 -29.991 -36.261 1.00 36.67 55 ASN B CA 1
ATOM 3314 C C . ASN B 1 49 ? 31.535 -29.549 -36.399 1.00 35.01 55 ASN B C 1
ATOM 3315 O O . ASN B 1 49 ? 31.030 -28.784 -35.570 1.00 32.64 55 ASN B O 1
ATOM 3320 N N . ASN B 1 50 ? 30.847 -30.032 -37.438 1.00 34.52 56 ASN B N 1
ATOM 3321 C CA . ASN B 1 50 ? 29.441 -29.691 -37.628 1.00 33.48 56 ASN B CA 1
ATOM 3322 C C . ASN B 1 50 ? 28.580 -30.252 -36.503 1.00 34.46 56 ASN B C 1
ATOM 3323 O O . ASN B 1 50 ? 27.600 -29.620 -36.088 1.00 30.77 56 ASN B O 1
ATOM 3328 N N . ILE B 1 51 ? 28.928 -31.439 -36.005 1.00 34.33 57 ILE B N 1
ATOM 3329 C CA . ILE B 1 51 ? 28.172 -32.049 -34.917 1.00 32.71 57 ILE B CA 1
ATOM 3330 C C . ILE B 1 51 ? 28.323 -31.230 -33.643 1.00 32.25 57 ILE B C 1
ATOM 3331 O O . ILE B 1 51 ? 27.341 -30.934 -32.953 1.00 29.38 57 ILE B O 1
ATOM 3336 N N . ASN B 1 52 ? 29.558 -30.853 -33.312 1.00 33.16 58 ASN B N 1
ATOM 3337 C CA . ASN B 1 52 ? 29.795 -30.092 -32.091 1.00 33.34 58 ASN B CA 1
ATOM 3338 C C . ASN B 1 52 ? 29.229 -28.684 -32.187 1.00 32.13 58 ASN B C 1
ATOM 3339 O O . ASN B 1 52 ? 28.798 -28.122 -31.173 1.00 32.12 58 ASN B O 1
ATOM 3344 N N . PHE B 1 53 ? 29.217 -28.105 -33.391 1.00 30.82 59 PHE B N 1
ATOM 3345 C CA . PHE B 1 53 ? 28.574 -26.811 -33.588 1.00 34.01 59 PHE B CA 1
ATOM 3346 C C . PHE B 1 53 ? 27.071 -26.907 -33.367 1.00 31.11 59 PHE B C 1
ATOM 3347 O O . PHE B 1 53 ? 26.459 -25.984 -32.818 1.00 32.62 59 PHE B O 1
ATOM 3355 N N . ALA B 1 54 ? 26.461 -28.018 -33.789 1.00 29.95 60 ALA B N 1
ATOM 3356 C CA . ALA B 1 54 ? 25.025 -28.206 -33.604 1.00 30.47 60 ALA B CA 1
ATOM 3357 C C . ALA B 1 54 ? 24.653 -28.193 -32.125 1.00 31.49 60 ALA B C 1
ATOM 3358 O O . ALA B 1 54 ? 23.664 -27.565 -31.725 1.00 27.70 60 ALA B O 1
ATOM 3360 N N . PHE B 1 55 ? 25.434 -28.892 -31.300 1.00 29.24 61 PHE B N 1
ATOM 3361 C CA . PHE B 1 55 ? 25.181 -28.910 -29.862 1.00 29.65 61 PHE B CA 1
ATOM 3362 C C . PHE B 1 55 ? 25.246 -27.512 -29.275 1.00 30.28 61 PHE B C 1
ATOM 3363 O O . PHE B 1 55 ? 24.318 -27.065 -28.589 1.00 31.26 61 PHE B O 1
ATOM 3371 N N . LYS B 1 56 ? 26.363 -26.822 -29.507 1.00 32.42 62 LYS B N 1
ATOM 3372 C CA . LYS B 1 56 ? 26.549 -25.478 -28.975 1.00 35.44 62 LYS B CA 1
ATOM 3373 C C . LYS B 1 56 ? 25.435 -24.546 -29.437 1.00 31.74 62 LYS B C 1
ATOM 3374 O O . LYS B 1 56 ? 24.877 -23.787 -28.636 1.00 32.38 62 LYS B O 1
ATOM 3380 N N . MET B 1 57 ? 25.073 -24.616 -30.720 1.00 30.55 63 MET B N 1
ATOM 3381 C CA . MET B 1 57 ? 24.024 -23.747 -31.242 1.00 32.85 63 MET B CA 1
ATOM 3382 C C . MET B 1 57 ? 22.660 -24.094 -30.657 1.00 33.72 63 MET B C 1
ATOM 3383 O O . MET B 1 57 ? 21.875 -23.195 -30.331 1.00 33.99 63 MET B O 1
ATOM 3388 N N . TYR B 1 58 ? 22.352 -25.386 -30.519 1.00 30.06 64 TYR B N 1
ATOM 3389 C CA . TYR B 1 58 ? 21.032 -25.754 -30.017 1.00 30.20 64 TYR B CA 1
ATOM 3390 C C . TYR B 1 58 ? 20.872 -25.386 -28.548 1.00 31.94 64 TYR B C 1
ATOM 3391 O O . TYR B 1 58 ? 19.801 -24.925 -28.137 1.00 31.30 64 TYR B O 1
ATOM 3400 N N . ARG B 1 59 ? 21.911 -25.603 -27.736 1.00 29.64 65 ARG B N 1
ATOM 3401 C CA . ARG B 1 59 ? 21.826 -25.217 -26.331 1.00 35.59 65 ARG B CA 1
ATOM 3402 C C . ARG B 1 59 ? 21.563 -23.723 -26.196 1.00 36.14 65 ARG B C 1
ATOM 3403 O O . ARG B 1 59 ? 20.788 -23.294 -25.334 1.00 35.04 65 ARG B O 1
ATOM 3411 N N . GLN B 1 60 ? 22.198 -22.916 -27.048 1.00 33.67 66 GLN B N 1
ATOM 3412 C CA . GLN B 1 60 ? 21.938 -21.480 -27.056 1.00 42.01 66 GLN B CA 1
ATOM 3413 C C . GLN B 1 60 ? 20.504 -21.187 -27.480 1.00 38.18 66 GLN B C 1
ATOM 3414 O O . GLN B 1 60 ? 19.806 -20.386 -26.846 1.00 37.92 66 GLN B O 1
ATOM 3420 N N . LEU B 1 61 ? 20.045 -21.835 -28.552 1.00 38.22 67 LEU B N 1
ATOM 3421 C CA . LEU B 1 61 ? 18.687 -21.609 -29.038 1.00 39.30 67 LEU B CA 1
ATOM 3422 C C . LEU B 1 61 ? 17.647 -21.983 -27.992 1.00 42.02 67 LEU B C 1
ATOM 3423 O O . LEU B 1 61 ? 16.671 -21.251 -27.787 1.00 39.03 67 LEU B O 1
ATOM 3428 N N . ALA B 1 62 ? 17.833 -23.127 -27.329 1.00 36.99 68 ALA B N 1
ATOM 3429 C CA . ALA B 1 62 ? 16.873 -23.562 -26.322 1.00 39.26 68 ALA B CA 1
ATOM 3430 C C . ALA B 1 62 ? 16.833 -22.608 -25.135 1.00 40.33 68 ALA B C 1
ATOM 3431 O O . ALA B 1 62 ? 15.806 -22.510 -24.455 1.00 39.76 68 ALA B O 1
ATOM 3433 N N . ARG B 1 63 ? 17.936 -21.903 -24.872 1.00 39.04 69 ARG B N 1
ATOM 3434 C CA . ARG B 1 63 ? 17.943 -20.893 -23.818 1.00 41.55 69 ARG B CA 1
ATOM 3435 C C . ARG B 1 63 ? 17.156 -19.657 -24.240 1.00 42.34 69 ARG B C 1
ATOM 3436 O O . ARG B 1 63 ? 16.335 -19.139 -23.474 1.00 45.57 69 ARG B O 1
ATOM 3444 N N . ASP B 1 64 ? 17.397 -19.170 -25.460 1.00 41.79 70 ASP B N 1
ATOM 3445 C CA . ASP B 1 64 ? 16.793 -17.926 -25.927 1.00 46.81 70 ASP B CA 1
ATOM 3446 C C . ASP B 1 64 ? 15.329 -18.077 -26.317 1.00 46.40 70 ASP B C 1
ATOM 3447 O O . ASP B 1 64 ? 14.615 -17.072 -26.388 1.00 47.03 70 ASP B O 1
ATOM 3452 N N . HIS B 1 65 ? 14.869 -19.298 -26.583 1.00 46.45 71 HIS B N 1
ATOM 3453 C CA . HIS B 1 65 ? 13.492 -19.561 -27.000 1.00 45.46 71 HIS B CA 1
ATOM 3454 C C . HIS B 1 65 ? 12.960 -20.673 -26.110 1.00 47.19 71 HIS B C 1
ATOM 3455 O O . HIS B 1 65 ? 12.897 -21.840 -26.518 1.00 44.17 71 HIS B O 1
ATOM 3462 N N . PRO B 1 66 ? 12.559 -20.342 -24.880 1.00 45.85 72 PRO B N 1
ATOM 3463 C CA . PRO B 1 66 ? 12.350 -21.393 -23.871 1.00 46.40 72 PRO B CA 1
ATOM 3464 C C . PRO B 1 66 ? 11.063 -22.188 -24.030 1.00 47.34 72 PRO B C 1
ATOM 3465 O O . PRO B 1 66 ? 10.985 -23.299 -23.491 1.00 49.75 72 PRO B O 1
ATOM 3469 N N . THR B 1 67 ? 10.052 -21.676 -24.737 1.00 45.61 73 THR B N 1
ATOM 3470 C CA . THR B 1 67 ? 8.739 -22.307 -24.739 1.00 46.57 73 THR B CA 1
ATOM 3471 C C . THR B 1 67 ? 8.212 -22.710 -26.111 1.00 44.08 73 THR B C 1
ATOM 3472 O O . THR B 1 67 ? 7.206 -23.425 -26.172 1.00 47.31 73 THR B O 1
ATOM 3476 N N . GLU B 1 68 ? 8.835 -22.284 -27.201 1.00 42.75 74 GLU B N 1
ATOM 3477 C CA . GLU B 1 68 ? 8.276 -22.508 -28.525 1.00 45.30 74 GLU B CA 1
ATOM 3478 C C . GLU B 1 68 ? 8.864 -23.758 -29.175 1.00 38.16 74 GLU B C 1
ATOM 3479 O O . GLU B 1 68 ? 9.841 -24.345 -28.702 1.00 36.03 74 GLU B O 1
ATOM 3485 N N . ASN B 1 69 ? 8.242 -24.165 -30.280 1.00 35.26 75 ASN B N 1
ATOM 3486 C CA . ASN B 1 69 ? 8.839 -25.183 -31.131 1.00 37.77 75 ASN B CA 1
ATOM 3487 C C . ASN B 1 69 ? 10.138 -24.659 -31.723 1.00 35.91 75 ASN B C 1
ATOM 3488 O O . ASN B 1 69 ? 10.251 -23.481 -32.065 1.00 33.34 75 ASN B O 1
ATOM 3493 N N . ILE B 1 70 ? 11.123 -25.539 -31.836 1.00 31.05 76 ILE B N 1
ATOM 3494 C CA . ILE B 1 70 ? 12.389 -25.229 -32.485 1.00 32.73 76 ILE B CA 1
ATOM 3495 C C . ILE B 1 70 ? 12.595 -26.249 -33.595 1.00 33.82 76 ILE B C 1
ATOM 3496 O O . ILE B 1 70 ? 12.443 -27.454 -33.371 1.00 30.43 76 ILE B O 1
ATOM 3501 N N . VAL B 1 71 ? 12.876 -25.764 -34.803 1.00 32.48 77 VAL B N 1
ATOM 3502 C CA . VAL B 1 71 ? 13.207 -26.618 -35.941 1.00 30.42 77 VAL B CA 1
ATOM 3503 C C . VAL B 1 71 ? 14.326 -25.918 -36.698 1.00 34.50 77 VAL B C 1
ATOM 3504 O O . VAL B 1 71 ? 14.098 -24.869 -37.310 1.00 32.12 77 VAL B O 1
ATOM 3508 N N . ILE B 1 72 ? 15.531 -26.482 -36.652 1.00 29.57 78 ILE B N 1
ATOM 3509 C CA . ILE B 1 72 ? 16.675 -25.923 -37.359 1.00 30.44 78 ILE B CA 1
ATOM 3510 C C . ILE B 1 72 ? 17.444 -27.050 -38.029 1.00 30.77 78 ILE B C 1
ATOM 3511 O O . ILE B 1 72 ? 17.421 -28.200 -37.580 1.00 28.65 78 ILE B O 1
ATOM 3516 N N . SER B 1 73 ? 18.131 -26.705 -39.117 1.00 30.80 79 SER B N 1
ATOM 3517 C CA . SER B 1 73 ? 19.058 -27.611 -39.785 1.00 31.83 79 SER B CA 1
ATOM 3518 C C . SER B 1 73 ? 20.474 -27.126 -39.520 1.00 31.70 79 SER B C 1
ATOM 3519 O O . SER B 1 73 ? 20.935 -26.176 -40.171 1.00 31.50 79 SER B O 1
ATOM 3522 N N . PRO B 1 74 ? 21.199 -27.727 -38.575 1.00 30.77 80 PRO B N 1
ATOM 3523 C CA . PRO B 1 74 ? 22.540 -27.216 -38.253 1.00 32.98 80 PRO B CA 1
ATOM 3524 C C . PRO B 1 74 ? 23.519 -27.284 -39.413 1.00 30.37 80 PRO B C 1
ATOM 3525 O O . PRO B 1 74 ? 24.299 -26.344 -39.605 1.00 31.50 80 PRO B O 1
ATOM 3529 N N . VAL B 1 75 ? 23.508 -28.371 -40.191 1.00 31.67 81 VAL B N 1
ATOM 3530 C CA . VAL B 1 75 ? 24.448 -28.469 -41.304 1.00 32.04 81 VAL B CA 1
ATOM 3531 C C . VAL B 1 75 ? 24.105 -27.449 -42.381 1.00 33.67 81 VAL B C 1
ATOM 3532 O O . VAL B 1 75 ? 25.000 -26.901 -43.037 1.00 32.86 81 VAL B O 1
ATOM 3536 N N . SER B 1 76 ? 22.816 -27.149 -42.561 1.00 31.44 82 SER B N 1
ATOM 3537 C CA . SER B 1 76 ? 22.428 -26.126 -43.523 1.00 32.08 82 SER B CA 1
ATOM 3538 C C . SER B 1 76 ? 22.879 -24.746 -43.063 1.00 33.28 82 SER B C 1
ATOM 3539 O O . SER B 1 76 ? 23.292 -23.915 -43.880 1.00 32.74 82 SER B O 1
ATOM 3542 N N . ILE B 1 77 ? 22.822 -24.486 -41.756 1.00 31.85 83 ILE B N 1
ATOM 3543 C CA . ILE B 1 77 ? 23.306 -23.210 -41.237 1.00 32.26 83 ILE B CA 1
ATOM 3544 C C . ILE B 1 77 ? 24.824 -23.133 -41.362 1.00 31.26 83 ILE B C 1
ATOM 3545 O O . ILE B 1 77 ? 25.378 -22.108 -41.779 1.00 30.46 83 ILE B O 1
ATOM 3550 N N . SER B 1 78 ? 25.519 -24.221 -41.013 1.00 31.06 84 SER B N 1
ATOM 3551 C CA . SER B 1 78 ? 26.971 -24.256 -41.179 1.00 33.07 84 SER B CA 1
ATOM 3552 C C . SER B 1 78 ? 27.362 -24.056 -42.638 1.00 33.32 84 SER B C 1
ATOM 3553 O O . SER B 1 78 ? 28.308 -23.319 -42.941 1.00 34.15 84 SER B O 1
ATOM 3556 N N . SER B 1 79 ? 26.637 -24.702 -43.555 1.00 31.70 85 SER B N 1
ATOM 3557 C CA . SER B 1 79 ? 26.939 -24.585 -44.979 1.00 34.37 85 SER B CA 1
ATOM 3558 C C . SER B 1 79 ? 26.783 -23.150 -45.466 1.00 34.30 85 SER B C 1
ATOM 3559 O O . SER B 1 79 ? 27.631 -22.644 -46.212 1.00 34.38 85 SER B O 1
ATOM 3562 N N . ALA B 1 80 ? 25.700 -22.480 -45.061 1.00 32.66 86 ALA B N 1
ATOM 3563 C CA . ALA B 1 80 ? 25.481 -21.102 -45.488 1.00 33.62 86 ALA B CA 1
ATOM 3564 C C . ALA B 1 80 ? 26.580 -20.181 -44.974 1.00 34.82 86 ALA B C 1
ATOM 3565 O O . ALA B 1 80 ? 26.995 -19.246 -45.670 1.00 33.52 86 ALA B O 1
ATOM 3567 N N . LEU B 1 81 ? 27.062 -20.426 -43.754 1.00 33.79 87 LEU B N 1
ATOM 3568 C CA . LEU B 1 81 ? 28.126 -19.594 -43.200 1.00 34.51 87 LEU B CA 1
ATOM 3569 C C . LEU B 1 81 ? 29.465 -19.890 -43.867 1.00 34.70 87 LEU B C 1
ATOM 3570 O O . LEU B 1 81 ? 30.279 -18.980 -44.070 1.00 38.37 87 LEU B O 1
ATOM 3575 N N . ALA B 1 82 ? 29.714 -21.156 -44.208 1.00 33.33 88 ALA B N 1
ATOM 3576 C CA . ALA B 1 82 ? 30.951 -21.504 -44.899 1.00 36.94 88 ALA B CA 1
ATOM 3577 C C . ALA B 1 82 ? 31.014 -20.850 -46.275 1.00 39.16 88 ALA B C 1
ATOM 3578 O O . ALA B 1 82 ? 32.072 -20.364 -46.694 1.00 37.17 88 ALA B O 1
ATOM 3580 N N . LEU B 1 83 ? 29.888 -20.825 -46.993 1.00 36.27 89 LEU B N 1
ATOM 3581 C CA . LEU B 1 83 ? 29.838 -20.081 -48.247 1.00 39.44 89 LEU B CA 1
ATOM 3582 C C . LEU B 1 83 ? 30.068 -18.594 -48.006 1.00 39.95 89 LEU B C 1
ATOM 3583 O O . LEU B 1 83 ? 30.793 -17.938 -48.764 1.00 38.27 89 LEU B O 1
ATOM 3588 N N . LEU B 1 84 ? 29.460 -18.050 -46.949 1.00 37.65 90 LEU B N 1
ATOM 3589 C CA . LEU B 1 84 ? 29.656 -16.645 -46.606 1.00 38.38 90 LEU B CA 1
ATOM 3590 C C . LEU B 1 84 ? 31.133 -16.319 -46.413 1.00 39.98 90 LEU B C 1
ATOM 3591 O O . LEU B 1 84 ? 31.607 -15.266 -46.856 1.00 40.34 90 LEU B O 1
ATOM 3596 N N . SER B 1 85 ? 31.882 -17.217 -45.764 1.00 37.94 91 SER B N 1
ATOM 3597 C CA . SER B 1 85 ? 33.299 -16.969 -45.518 1.00 41.84 91 SER B CA 1
ATOM 3598 C C . SER B 1 85 ? 34.117 -16.927 -46.801 1.00 43.30 91 SER B C 1
ATOM 3599 O O . SER B 1 85 ? 35.217 -16.365 -46.798 1.00 46.21 91 SER B O 1
ATOM 3602 N N . LEU B 1 86 ? 33.616 -17.512 -47.893 1.00 41.26 92 LEU B N 1
ATOM 3603 C CA . LEU B 1 86 ? 34.314 -17.397 -49.169 1.00 44.08 92 LEU B CA 1
ATOM 3604 C C . LEU B 1 86 ? 34.321 -15.962 -49.675 1.00 43.36 92 LEU B C 1
ATOM 3605 O O . LEU B 1 86 ? 35.231 -15.572 -50.413 1.00 44.15 92 LEU B O 1
ATOM 3610 N N . GLY B 1 87 ? 33.320 -15.171 -49.302 1.00 46.01 93 GLY B N 1
ATOM 3611 C CA . GLY B 1 87 ? 33.283 -13.767 -49.646 1.00 47.38 93 GLY B CA 1
ATOM 3612 C C . GLY B 1 87 ? 33.868 -12.843 -48.606 1.00 51.67 93 GLY B C 1
ATOM 3613 O O . GLY B 1 87 ? 33.896 -11.626 -48.814 1.00 52.46 93 GLY B O 1
ATOM 3614 N N . ALA B 1 88 ? 34.343 -13.383 -47.490 1.00 47.47 94 ALA B N 1
ATOM 3615 C CA . ALA B 1 88 ? 34.885 -12.594 -46.396 1.00 52.68 94 ALA B CA 1
ATOM 3616 C C . ALA B 1 88 ? 36.407 -12.652 -46.393 1.00 54.10 94 ALA B C 1
ATOM 3617 O O . ALA B 1 88 ? 37.013 -13.613 -46.874 1.00 51.66 94 ALA B O 1
ATOM 3619 N N . LYS B 1 89 ? 37.021 -11.604 -45.848 1.00 54.88 95 LYS B N 1
ATOM 3620 C CA . LYS B 1 89 ? 38.468 -11.526 -45.711 1.00 56.39 95 LYS B CA 1
ATOM 3621 C C . LYS B 1 89 ? 38.808 -11.027 -44.314 1.00 57.91 95 LYS B C 1
ATOM 3622 O O . LYS B 1 89 ? 37.939 -10.580 -43.560 1.00 56.76 95 LYS B O 1
ATOM 3628 N N . GLY B 1 90 ? 40.092 -11.112 -43.974 1.00 57.65 96 GLY B N 1
ATOM 3629 C CA . GLY B 1 90 ? 40.561 -10.589 -42.703 1.00 57.20 96 GLY B CA 1
ATOM 3630 C C . GLY B 1 90 ? 39.936 -11.304 -41.523 1.00 58.42 96 GLY B C 1
ATOM 3631 O O . GLY B 1 90 ? 39.728 -12.522 -41.535 1.00 55.87 96 GLY B O 1
ATOM 3632 N N . HIS B 1 91 ? 39.620 -10.527 -40.483 1.00 59.00 97 HIS B N 1
ATOM 3633 C CA . HIS B 1 91 ? 39.082 -11.102 -39.256 1.00 59.85 97 HIS B CA 1
ATOM 3634 C C . HIS B 1 91 ? 37.653 -11.598 -39.450 1.00 60.07 97 HIS B C 1
ATOM 3635 O O . HIS B 1 91 ? 37.215 -12.514 -38.745 1.00 55.81 97 HIS B O 1
ATOM 3642 N N . THR B 1 92 ? 36.918 -11.015 -40.401 1.00 61.65 98 THR B N 1
ATOM 3643 C CA . THR B 1 92 ? 35.570 -11.496 -40.689 1.00 59.37 98 THR B CA 1
ATOM 3644 C C . THR B 1 92 ? 35.588 -12.940 -41.178 1.00 56.12 98 THR B C 1
ATOM 3645 O O . THR B 1 92 ? 34.668 -13.711 -40.878 1.00 52.89 98 THR B O 1
ATOM 3649 N N . HIS B 1 93 ? 36.632 -13.325 -41.915 1.00 54.98 99 HIS B N 1
ATOM 3650 C CA . HIS B 1 93 ? 36.736 -14.682 -42.443 1.00 52.52 99 HIS B CA 1
ATOM 3651 C C . HIS B 1 93 ? 37.119 -15.680 -41.355 1.00 52.77 99 HIS B C 1
ATOM 3652 O O . HIS B 1 93 ? 36.433 -16.690 -41.163 1.00 48.30 99 HIS B O 1
ATOM 3659 N N . SER B 1 94 ? 38.218 -15.417 -40.640 1.00 52.40 100 SER B N 1
ATOM 3660 C CA . SER B 1 94 ? 38.694 -16.364 -39.636 1.00 50.44 100 SER B CA 1
ATOM 3661 C C . SER B 1 94 ? 37.688 -16.546 -38.507 1.00 50.34 100 SER B C 1
ATOM 3662 O O . SER B 1 94 ? 37.589 -17.638 -37.936 1.00 45.90 100 SER B O 1
ATOM 3665 N N . GLN B 1 95 ? 36.935 -15.497 -38.173 1.00 50.95 101 GLN B N 1
ATOM 3666 C CA . GLN B 1 95 ? 35.933 -15.614 -37.119 1.00 48.51 101 GLN B CA 1
ATOM 3667 C C . GLN B 1 95 ? 34.863 -16.633 -37.492 1.00 47.64 101 GLN B C 1
ATOM 3668 O O . GLN B 1 95 ? 34.481 -17.477 -36.674 1.00 47.49 101 GLN B O 1
ATOM 3674 N N . ILE B 1 96 ? 34.373 -16.578 -38.733 1.00 46.57 102 ILE B N 1
ATOM 3675 C CA . ILE B 1 96 ? 33.340 -17.516 -39.165 1.00 48.34 102 ILE B CA 1
ATOM 3676 C C . ILE B 1 96 ? 33.877 -18.941 -39.150 1.00 47.61 102 ILE B C 1
ATOM 3677 O O . ILE B 1 96 ? 33.246 -19.858 -38.610 1.00 43.33 102 ILE B O 1
ATOM 3682 N N . VAL B 1 97 ? 35.060 -19.143 -39.735 1.00 44.77 103 VAL B N 1
ATOM 3683 C CA . VAL B 1 97 ? 35.617 -20.488 -39.862 1.00 45.70 103 VAL B CA 1
ATOM 3684 C C . VAL B 1 97 ? 35.890 -21.084 -38.485 1.00 49.47 103 VAL B C 1
ATOM 3685 O O . VAL B 1 97 ? 35.544 -22.240 -38.208 1.00 46.19 103 VAL B O 1
ATOM 3689 N N . GLU B 1 98 ? 36.500 -20.297 -37.595 1.00 47.56 104 GLU B N 1
ATOM 3690 C CA . GLU B 1 98 ? 36.828 -20.800 -36.264 1.00 49.66 104 GLU B CA 1
ATOM 3691 C C . GLU B 1 98 ? 35.570 -21.085 -35.450 1.00 48.20 104 GLU B C 1
ATOM 3692 O O . GLU B 1 98 ? 35.461 -22.136 -34.807 1.00 47.36 104 GLU B O 1
ATOM 3694 N N . ARG B 1 99 ? 34.605 -20.159 -35.464 1.00 44.38 105 ARG B N 1
ATOM 3695 C CA . ARG B 1 99 ? 33.397 -20.349 -34.665 1.00 46.08 105 ARG B CA 1
ATOM 3696 C C . ARG B 1 99 ? 32.549 -21.506 -35.178 1.00 43.60 105 ARG B C 1
ATOM 3697 O O . ARG B 1 99 ? 31.808 -22.118 -34.402 1.00 43.49 105 ARG B O 1
ATOM 3705 N N . LEU B 1 100 ? 32.637 -21.823 -36.471 1.00 44.47 106 LEU B N 1
ATOM 3706 C CA . LEU B 1 100 ? 32.002 -23.036 -36.970 1.00 43.19 106 LEU B CA 1
ATOM 3707 C C . LEU B 1 100 ? 32.689 -24.299 -36.466 1.00 41.45 106 LEU B C 1
ATOM 3708 O O . LEU B 1 100 ? 32.170 -25.398 -36.690 1.00 39.63 106 LEU B O 1
ATOM 3713 N N . GLY B 1 101 ? 33.831 -24.170 -35.792 1.00 43.75 107 GLY B N 1
ATOM 3714 C CA . GLY B 1 101 ? 34.547 -25.304 -35.249 1.00 42.42 107 GLY B CA 1
ATOM 3715 C C . GLY B 1 101 ? 35.744 -25.753 -36.056 1.00 48.00 107 GLY B C 1
ATOM 3716 O O . GLY B 1 101 ? 36.382 -26.747 -35.685 1.00 46.67 107 GLY B O 1
ATOM 3717 N N . TYR B 1 102 ? 36.076 -25.054 -37.137 1.00 48.39 108 TYR B N 1
ATOM 3718 C CA . TYR B 1 102 ? 37.155 -25.451 -38.030 1.00 50.41 108 TYR B CA 1
ATOM 3719 C C . TYR B 1 102 ? 38.417 -24.677 -37.674 1.00 59.66 108 TYR B C 1
ATOM 3720 O O . TYR B 1 102 ? 38.406 -23.442 -37.642 1.00 60.51 108 TYR B O 1
ATOM 3729 N N . ASN B 1 103 ? 39.496 -25.401 -37.407 1.00 63.85 109 ASN B N 1
ATOM 3730 C CA . ASN B 1 103 ? 40.802 -24.803 -37.167 1.00 77.28 109 ASN B CA 1
ATOM 3731 C C . ASN B 1 103 ? 41.617 -24.937 -38.447 1.00 84.06 109 ASN B C 1
ATOM 3732 O O . ASN B 1 103 ? 41.937 -26.050 -38.875 1.00 84.58 109 ASN B O 1
ATOM 3737 N N . THR B 1 104 ? 41.950 -23.795 -39.053 1.00 99.26 110 THR B N 1
ATOM 3738 C CA . THR B 1 104 ? 42.491 -23.787 -40.406 1.00 102.93 110 THR B CA 1
ATOM 3739 C C . THR B 1 104 ? 43.882 -24.404 -40.502 1.00 100.63 110 THR B C 1
ATOM 3740 O O . THR B 1 104 ? 44.340 -24.676 -41.618 1.00 97.08 110 THR B O 1
ATOM 3744 N N . SER B 1 105 ? 44.565 -24.634 -39.380 1.00 93.81 111 SER B N 1
ATOM 3745 C CA . SER B 1 105 ? 45.889 -25.239 -39.447 1.00 88.89 111 SER B CA 1
ATOM 3746 C C . SER B 1 105 ? 45.792 -26.708 -39.830 1.00 88.48 111 SER B C 1
ATOM 3747 O O . SER B 1 105 ? 44.903 -27.435 -39.371 1.00 89.92 111 SER B O 1
ATOM 3750 N N . GLU B 1 106 ? 46.706 -27.123 -40.709 1.00 81.67 112 GLU B N 1
ATOM 3751 C CA . GLU B 1 106 ? 46.922 -28.507 -41.111 1.00 85.28 112 GLU B CA 1
ATOM 3752 C C . GLU B 1 106 ? 45.796 -29.014 -42.004 1.00 82.11 112 GLU B C 1
ATOM 3753 O O . GLU B 1 106 ? 46.053 -29.686 -43.009 1.00 80.23 112 GLU B O 1
ATOM 3759 N N . ILE B 1 107 ? 44.552 -28.667 -41.676 1.00 83.68 113 ILE B N 1
ATOM 3760 C CA . ILE B 1 107 ? 43.389 -29.124 -42.422 1.00 80.45 113 ILE B CA 1
ATOM 3761 C C . ILE B 1 107 ? 42.943 -27.990 -43.350 1.00 73.52 113 ILE B C 1
ATOM 3762 O O . ILE B 1 107 ? 42.473 -26.950 -42.861 1.00 74.34 113 ILE B O 1
ATOM 3767 N N . PRO B 1 108 ? 43.057 -28.153 -44.659 1.00 68.70 114 PRO B N 1
ATOM 3768 C CA . PRO B 1 108 ? 42.866 -27.025 -45.578 1.00 62.94 114 PRO B CA 1
ATOM 3769 C C . PRO B 1 108 ? 41.411 -26.602 -45.698 1.00 63.62 114 PRO B C 1
ATOM 3770 O O . PRO B 1 108 ? 40.481 -27.357 -45.410 1.00 58.72 114 PRO B O 1
ATOM 3774 N N . GLU B 1 109 ? 41.232 -25.356 -46.154 1.00 54.85 115 GLU B N 1
ATOM 3775 C CA . GLU B 1 109 ? 39.896 -24.806 -46.353 1.00 57.10 115 GLU B CA 1
ATOM 3776 C C . GLU B 1 109 ? 39.197 -25.436 -47.548 1.00 51.95 115 GLU B C 1
ATOM 3777 O O . GLU B 1 109 ? 37.965 -25.525 -47.562 1.00 49.97 115 GLU B O 1
ATOM 3783 N N . GLN B 1 110 ? 39.956 -25.841 -48.571 1.00 53.29 116 GLN B N 1
ATOM 3784 C CA . GLN B 1 110 ? 39.365 -26.556 -49.698 1.00 50.77 116 GLN B CA 1
ATOM 3785 C C . GLN B 1 110 ? 38.605 -27.788 -49.226 1.00 47.89 116 GLN B C 1
ATOM 3786 O O . GLN B 1 110 ? 37.535 -28.111 -49.756 1.00 46.52 116 GLN B O 1
ATOM 3792 N N . GLN B 1 111 ? 39.140 -28.481 -48.218 1.00 47.50 117 GLN B N 1
ATOM 3793 C CA . GLN B 1 111 ? 38.445 -29.634 -47.655 1.00 48.19 117 GLN B CA 1
ATOM 3794 C C . GLN B 1 111 ? 37.131 -29.236 -46.997 1.00 46.13 117 GLN B C 1
ATOM 3795 O O . GLN B 1 111 ? 36.161 -30.002 -47.038 1.00 44.73 117 GLN B O 1
ATOM 3801 N N . ILE B 1 112 ? 37.076 -28.048 -46.388 1.00 46.47 118 ILE B N 1
ATOM 3802 C CA . ILE B 1 112 ? 35.833 -27.584 -45.773 1.00 47.59 118 ILE B CA 1
ATOM 3803 C C . ILE B 1 112 ? 34.736 -27.477 -46.823 1.00 44.12 118 ILE B C 1
ATOM 3804 O O . ILE B 1 112 ? 33.661 -28.073 -46.694 1.00 39.92 118 ILE B O 1
ATOM 3809 N N . HIS B 1 113 ? 34.999 -26.715 -47.885 1.00 42.91 119 HIS B N 1
ATOM 3810 C CA . HIS B 1 113 ? 33.984 -26.497 -48.906 1.00 44.92 119 HIS B CA 1
ATOM 3811 C C . HIS B 1 113 ? 33.676 -27.780 -49.667 1.00 44.64 119 HIS B C 1
ATOM 3812 O O . HIS B 1 113 ? 32.521 -28.029 -50.027 1.00 41.71 119 HIS B O 1
ATOM 3819 N N . GLU B 1 114 ? 34.693 -28.610 -49.912 1.00 40.94 120 GLU B N 1
ATOM 3820 C CA . GLU B 1 114 ? 34.447 -29.903 -50.539 1.00 42.73 120 GLU B CA 1
ATOM 3821 C C . GLU B 1 114 ? 33.536 -30.767 -49.678 1.00 41.50 120 GLU B C 1
ATOM 3822 O O . GLU B 1 114 ? 32.703 -31.516 -50.200 1.00 41.45 120 GLU B O 1
ATOM 3828 N N . SER B 1 115 ? 33.678 -30.677 -48.354 1.00 39.90 121 SER B N 1
ATOM 3829 C CA . SER B 1 115 ? 32.829 -31.476 -47.476 1.00 41.33 121 SER B CA 1
ATOM 3830 C C . SER B 1 115 ? 31.377 -31.019 -47.548 1.00 40.88 121 SER B C 1
ATOM 3831 O O . SER B 1 115 ? 30.460 -31.847 -47.545 1.00 40.18 121 SER B O 1
ATOM 3834 N N . PHE B 1 116 ? 31.144 -29.704 -47.613 1.00 39.92 122 PHE B N 1
ATOM 3835 C CA . PHE B 1 116 ? 29.776 -29.213 -47.745 1.00 40.11 122 PHE B CA 1
ATOM 3836 C C . PHE B 1 116 ? 29.213 -29.504 -49.128 1.00 43.67 122 PHE B C 1
ATOM 3837 O O . PHE B 1 116 ? 28.008 -29.741 -49.267 1.00 39.75 122 PHE B O 1
ATOM 3845 N N . HIS B 1 117 ? 30.061 -29.488 -50.158 1.00 41.53 123 HIS B N 1
ATOM 3846 C CA . HIS B 1 117 ? 29.615 -29.897 -51.485 1.00 44.20 123 HIS B CA 1
ATOM 3847 C C . HIS B 1 117 ? 29.229 -31.371 -51.501 1.00 45.27 123 HIS B C 1
ATOM 3848 O O . HIS B 1 117 ? 28.227 -31.752 -52.117 1.00 46.05 123 HIS B O 1
ATOM 3855 N N . LYS B 1 118 ? 30.015 -32.213 -50.824 1.00 42.71 124 LYS B N 1
ATOM 3856 C CA . LYS B 1 118 ? 29.677 -33.630 -50.721 1.00 44.57 124 LYS B CA 1
ATOM 3857 C C . LYS B 1 118 ? 28.337 -33.826 -50.019 1.00 43.30 124 LYS B C 1
ATOM 3858 O O . LYS B 1 118 ? 27.539 -34.683 -50.418 1.00 44.43 124 LYS B O 1
ATOM 3864 N N . GLN B 1 119 ? 28.067 -33.035 -48.976 1.00 43.23 125 GLN B N 1
ATOM 3865 C CA . GLN B 1 119 ? 26.812 -33.184 -48.244 1.00 42.39 125 GLN B CA 1
ATOM 3866 C C . GLN B 1 119 ? 25.615 -32.827 -49.116 1.00 45.51 125 GLN B C 1
ATOM 3867 O O . GLN B 1 119 ? 24.586 -33.510 -49.076 1.00 43.48 125 GLN B O 1
ATOM 3873 N N . LEU B 1 120 ? 25.729 -31.761 -49.913 1.00 44.09 126 LEU B N 1
ATOM 3874 C CA . LEU B 1 120 ? 24.640 -31.407 -50.816 1.00 48.76 126 LEU B CA 1
ATOM 3875 C C . LEU B 1 120 ? 24.408 -32.492 -51.857 1.00 51.80 126 LEU B C 1
ATOM 3876 O O . LEU B 1 120 ? 23.268 -32.718 -52.276 1.00 54.23 126 LEU B O 1
ATOM 3881 N N . ASP B 1 121 ? 25.472 -33.179 -52.276 1.00 48.00 127 ASP B N 1
ATOM 3882 C CA . ASP B 1 121 ? 25.336 -34.186 -53.322 1.00 50.12 127 ASP B CA 1
ATOM 3883 C C . ASP B 1 121 ? 24.635 -35.438 -52.808 1.00 50.33 127 ASP B C 1
ATOM 3884 O O . ASP B 1 121 ? 23.825 -36.036 -53.525 1.00 52.28 127 ASP B O 1
ATOM 3889 N N . VAL B 1 122 ? 24.930 -35.853 -51.572 1.00 50.31 128 VAL B N 1
ATOM 3890 C CA . VAL B 1 122 ? 24.358 -37.09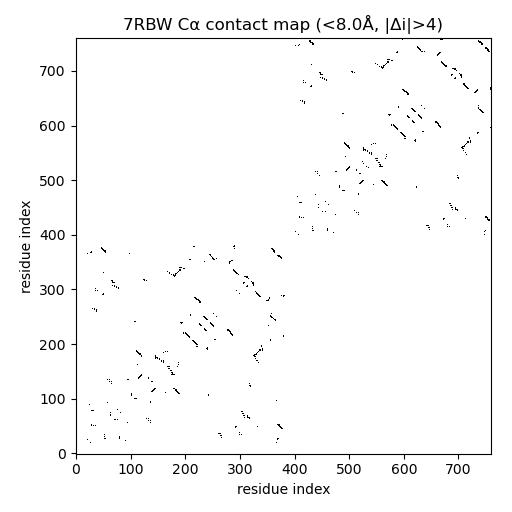8 -51.068 1.00 52.98 128 VAL B CA 1
ATOM 3891 C C . VAL B 1 122 ? 22.880 -36.951 -50.726 1.00 53.90 128 VAL B C 1
ATOM 3892 O O . VAL B 1 122 ? 22.164 -37.956 -50.668 1.00 55.86 128 VAL B O 1
ATOM 3896 N N . VAL B 1 123 ? 22.396 -35.727 -50.503 1.00 52.59 129 VAL B N 1
ATOM 3897 C CA . VAL B 1 123 ? 20.967 -35.528 -50.279 1.00 57.09 129 VAL B CA 1
ATOM 3898 C C . VAL B 1 123 ? 20.217 -35.196 -51.564 1.00 61.10 129 VAL B C 1
ATOM 3899 O O . VAL B 1 123 ? 19.002 -35.431 -51.640 1.00 64.63 129 VAL B O 1
ATOM 3903 N N . ASP B 1 124 ? 20.900 -34.656 -52.573 1.00 56.27 130 ASP B N 1
ATOM 3904 C CA . ASP B 1 124 ? 20.292 -34.433 -53.878 1.00 60.44 130 ASP B CA 1
ATOM 3905 C C . ASP B 1 124 ? 20.276 -35.689 -54.737 1.00 63.54 130 ASP B C 1
ATOM 3906 O O . ASP B 1 124 ? 19.686 -35.669 -55.824 1.00 67.11 130 ASP B O 1
ATOM 3911 N N . ASP B 1 125 ? 20.912 -36.766 -54.280 1.00 64.62 131 ASP B N 1
ATOM 3912 C CA . ASP B 1 125 ? 20.947 -38.015 -55.028 1.00 70.13 131 ASP B CA 1
ATOM 3913 C C . ASP B 1 125 ? 19.527 -38.516 -55.259 1.00 74.34 131 ASP B C 1
ATOM 3914 O O . ASP B 1 125 ? 18.801 -38.815 -54.305 1.00 73.26 131 ASP B O 1
ATOM 3919 N N . LYS B 1 126 ? 19.128 -38.601 -56.532 1.00 77.60 132 LYS B N 1
ATOM 3920 C CA . LYS B 1 126 ? 17.766 -39.017 -56.850 1.00 77.64 132 LYS B CA 1
ATOM 3921 C C . LYS B 1 126 ? 17.518 -40.479 -56.498 1.00 79.45 132 LYS B C 1
ATOM 3922 O O . LYS B 1 126 ? 16.376 -40.859 -56.217 1.00 79.75 132 LYS B O 1
ATOM 3928 N N . ASP B 1 127 ? 18.562 -41.313 -56.510 1.00 78.21 133 ASP B N 1
ATOM 3929 C CA . ASP B 1 127 ? 18.390 -42.707 -56.113 1.00 78.65 133 ASP B CA 1
ATOM 3930 C C . ASP B 1 127 ? 18.147 -42.838 -54.615 1.00 75.30 133 ASP B C 1
ATOM 3931 O O . ASP B 1 127 ? 17.404 -43.727 -54.185 1.00 71.96 133 ASP B O 1
ATOM 3936 N N . ARG B 1 128 ? 18.757 -41.972 -53.810 1.00 75.30 134 ARG B N 1
ATOM 3937 C CA . ARG B 1 128 ? 18.553 -42.014 -52.368 1.00 74.01 134 ARG B CA 1
ATOM 3938 C C . ARG B 1 128 ? 17.137 -41.560 -52.034 1.00 73.59 134 ARG B C 1
ATOM 3939 O O . ARG B 1 128 ? 16.724 -40.458 -52.409 1.00 74.00 134 ARG B O 1
ATOM 3947 N N . ASP B 1 129 ? 16.395 -42.411 -51.328 1.00 65.91 135 ASP B N 1
ATOM 3948 C CA . ASP B 1 129 ? 15.005 -42.134 -50.970 1.00 68.01 135 ASP B CA 1
ATOM 3949 C C . ASP B 1 129 ? 15.010 -41.346 -49.666 1.00 68.53 135 ASP B C 1
ATOM 3950 O O . ASP B 1 129 ? 14.994 -41.910 -48.572 1.00 67.18 135 ASP B O 1
ATOM 3955 N N . LEU B 1 130 ? 15.034 -40.019 -49.784 1.00 67.60 136 LEU B N 1
ATOM 3956 C CA . LEU B 1 130 ? 15.209 -39.148 -48.628 1.00 66.92 136 LEU B CA 1
ATOM 3957 C C . LEU B 1 130 ? 14.387 -38.139 -49.416 1.00 69.41 136 LEU B C 1
ATOM 3958 O O . LEU B 1 130 ? 14.556 -38.043 -50.634 1.00 73.97 136 LEU B O 1
ATOM 3963 N N . GLU B 1 131 ? 13.517 -37.371 -48.760 1.00 63.60 137 GLU B N 1
ATOM 3964 C CA . GLU B 1 131 ? 12.614 -36.432 -49.433 1.00 64.98 137 GLU B CA 1
ATOM 3965 C C . GLU B 1 131 ? 13.053 -35.332 -48.463 1.00 61.87 137 GLU B C 1
ATOM 3966 O O . GLU B 1 131 ? 12.390 -35.025 -47.470 1.00 56.52 137 GLU B O 1
ATOM 3972 N N . PHE B 1 132 ? 14.203 -34.740 -48.775 1.00 59.21 138 PHE B N 1
ATOM 3973 C CA . PHE B 1 132 ? 14.815 -33.695 -47.957 1.00 55.07 138 PHE B CA 1
ATOM 3974 C C . PHE B 1 132 ? 15.071 -32.504 -48.871 1.00 54.15 138 PHE B C 1
ATOM 3975 O O . PHE B 1 132 ? 16.017 -32.510 -49.665 1.00 55.19 138 PHE B O 1
ATOM 3983 N N . GLU B 1 133 ? 14.227 -31.490 -48.765 1.00 52.51 139 GLU B N 1
ATOM 3984 C CA . GLU B 1 133 ? 14.291 -30.347 -49.657 1.00 51.44 139 GLU B CA 1
ATOM 3985 C C . GLU B 1 133 ? 14.968 -29.179 -48.947 1.00 48.28 139 GLU B C 1
ATOM 3986 O O . GLU B 1 133 ? 14.819 -28.992 -47.736 1.00 44.24 139 GLU B O 1
ATOM 3992 N N . HIS B 1 134 ? 15.727 -28.396 -49.710 1.00 47.29 140 HIS B N 1
ATOM 3993 C CA . HIS B 1 134 ? 16.599 -27.396 -49.109 1.00 46.95 140 HIS B CA 1
ATOM 3994 C C . HIS B 1 134 ? 16.967 -26.348 -50.146 1.00 45.66 140 HIS B C 1
ATOM 3995 O O . HIS B 1 134 ? 16.928 -26.596 -51.353 1.00 46.66 140 HIS B O 1
ATOM 4002 N N . GLY B 1 135 ? 17.349 -25.178 -49.652 1.00 43.05 141 GLY B N 1
ATOM 4003 C CA . GLY B 1 135 ? 17.807 -24.112 -50.519 1.00 41.36 141 GLY B CA 1
ATOM 4004 C C . GLY B 1 135 ? 18.544 -23.069 -49.717 1.00 37.96 141 GLY B C 1
ATOM 4005 O O . GLY B 1 135 ? 18.374 -22.958 -48.498 1.00 31.73 141 GLY B O 1
ATOM 4006 N N . ASN B 1 136 ? 19.375 -22.303 -50.417 1.00 37.24 142 ASN B N 1
ATOM 4007 C CA . ASN B 1 136 ? 20.170 -21.257 -49.794 1.00 39.18 142 ASN B CA 1
ATOM 4008 C C . ASN B 1 136 ? 20.390 -20.153 -50.814 1.00 41.05 142 ASN B C 1
ATOM 4009 O O . ASN B 1 136 ? 20.709 -20.427 -51.974 1.00 37.19 142 ASN B O 1
ATOM 4014 N N . ALA B 1 137 ? 20.214 -18.907 -50.383 1.00 38.26 143 ALA B N 1
ATOM 4015 C CA . ALA B 1 137 ? 20.350 -17.786 -51.299 1.00 44.42 143 ALA B CA 1
ATOM 4016 C C . ALA B 1 137 ? 20.877 -16.572 -50.552 1.00 44.79 143 ALA B C 1
ATOM 4017 O O . ALA B 1 137 ? 20.629 -16.400 -49.356 1.00 42.50 143 ALA B O 1
ATOM 4019 N N . LEU B 1 138 ? 21.612 -15.738 -51.276 1.00 42.02 144 LEU B N 1
ATOM 4020 C CA . LEU B 1 138 ? 22.041 -14.432 -50.798 1.00 45.08 144 LEU B CA 1
ATOM 4021 C C . LEU B 1 138 ? 21.369 -13.377 -51.661 1.00 48.47 144 LEU B C 1
ATOM 4022 O O . LEU B 1 138 ? 21.532 -13.376 -52.886 1.00 49.64 144 LEU B O 1
ATOM 4027 N N . PHE B 1 139 ? 20.605 -12.496 -51.029 1.00 50.19 145 PHE B N 1
ATOM 4028 C CA . PHE B 1 139 ? 19.936 -11.403 -51.723 1.00 53.45 145 PHE B CA 1
ATOM 4029 C C . PHE B 1 139 ? 20.708 -10.122 -51.431 1.00 56.33 145 PHE B C 1
ATOM 4030 O O . PHE B 1 139 ? 20.742 -9.656 -50.288 1.00 56.83 145 PHE B O 1
ATOM 4038 N N . THR B 1 140 ? 21.338 -9.567 -52.463 1.00 59.45 146 THR B N 1
ATOM 4039 C CA . THR B 1 140 ? 22.205 -8.408 -52.330 1.00 59.99 146 THR B CA 1
ATOM 4040 C C . THR B 1 140 ? 21.615 -7.231 -53.093 1.00 64.39 146 THR B C 1
ATOM 4041 O O . THR B 1 140 ? 20.932 -7.407 -54.107 1.00 61.65 146 THR B O 1
ATOM 4045 N N . CYS B 1 141 ? 21.880 -6.026 -52.595 1.00 64.64 147 CYS B N 1
ATOM 4046 C CA . CYS B 1 141 ? 21.413 -4.829 -53.278 1.00 69.31 147 CYS B CA 1
ATOM 4047 C C . CYS B 1 141 ? 22.065 -4.729 -54.651 1.00 70.45 147 CYS B C 1
ATOM 4048 O O . CYS B 1 141 ? 23.275 -4.926 -54.797 1.00 71.79 147 CYS B O 1
ATOM 4051 N N . LYS B 1 142 ? 21.250 -4.437 -55.666 1.00 72.84 148 LYS B N 1
ATOM 4052 C CA . LYS B 1 142 ? 21.741 -4.389 -57.037 1.00 75.47 148 LYS B CA 1
ATOM 4053 C C . LYS B 1 142 ? 22.610 -3.172 -57.317 1.00 78.32 148 LYS B C 1
ATOM 4054 O O . LYS B 1 142 ? 23.157 -3.070 -58.420 1.00 83.06 148 LYS B O 1
ATOM 4060 N N . GLU B 1 143 ? 22.756 -2.256 -56.357 1.00 80.97 149 GLU B N 1
ATOM 4061 C CA . GLU B 1 143 ? 23.568 -1.063 -56.569 1.00 84.15 149 GLU B CA 1
ATOM 4062 C C . GLU B 1 143 ? 25.048 -1.374 -56.749 1.00 87.88 149 GLU B C 1
ATOM 4063 O O . GLU B 1 143 ? 25.815 -0.467 -57.092 1.00 89.37 149 GLU B O 1
ATOM 4069 N N . HIS B 1 144 ? 25.471 -2.618 -56.532 1.00 89.58 150 HIS B N 1
ATOM 4070 C CA . HIS B 1 144 ? 26.875 -2.977 -56.657 1.00 90.20 150 HIS B CA 1
ATOM 4071 C C . HIS B 1 144 ? 27.003 -4.366 -57.263 1.00 84.12 150 HIS B C 1
ATOM 4072 O O . HIS B 1 144 ? 26.186 -5.251 -56.996 1.00 80.12 150 HIS B O 1
ATOM 4079 N N . LYS B 1 145 ? 28.043 -4.547 -58.074 1.00 79.68 151 LYS B N 1
ATOM 4080 C CA . LYS B 1 145 ? 28.234 -5.758 -58.860 1.00 72.12 151 LYS B CA 1
ATOM 4081 C C . LYS B 1 145 ? 28.950 -6.831 -58.048 1.00 68.00 151 LYS B C 1
ATOM 4082 O O . LYS B 1 145 ? 29.937 -6.556 -57.360 1.00 64.83 151 LYS B O 1
ATOM 4088 N N . ILE B 1 146 ? 28.454 -8.061 -58.151 1.00 66.68 152 ILE B N 1
ATOM 4089 C CA . ILE B 1 146 ? 29.010 -9.180 -57.399 1.00 61.45 152 ILE B CA 1
ATOM 4090 C C . ILE B 1 146 ? 30.235 -9.715 -58.127 1.00 60.93 152 ILE B C 1
ATOM 4091 O O . ILE B 1 146 ? 30.206 -9.925 -59.345 1.00 61.72 152 ILE B O 1
ATOM 4096 N N . HIS B 1 147 ? 31.316 -9.938 -57.379 1.00 60.36 153 HIS B N 1
ATOM 4097 C CA . HIS B 1 147 ? 32.523 -10.518 -57.952 1.00 59.33 153 HIS B CA 1
ATOM 4098 C C . HIS B 1 147 ? 32.227 -11.895 -58.534 1.00 55.06 153 HIS B C 1
ATOM 4099 O O . HIS B 1 147 ? 31.542 -12.714 -57.917 1.00 52.16 153 HIS B O 1
ATOM 4106 N N . GLN B 1 148 ? 32.748 -12.145 -59.738 1.00 55.05 154 GLN B N 1
ATOM 4107 C CA . GLN B 1 148 ? 32.473 -13.409 -60.413 1.00 54.26 154 GLN B CA 1
ATOM 4108 C C . GLN B 1 148 ? 33.052 -14.594 -59.654 1.00 54.45 154 GLN B C 1
ATOM 4109 O O . GLN B 1 148 ? 32.493 -15.696 -59.707 1.00 52.40 154 GLN B O 1
ATOM 4115 N N . THR B 1 149 ? 34.165 -14.389 -58.945 1.00 52.78 155 THR B N 1
ATOM 4116 C CA . THR B 1 149 ? 34.734 -15.457 -58.129 1.00 53.94 155 THR B CA 1
ATOM 4117 C C . THR B 1 149 ? 33.737 -15.946 -57.085 1.00 52.43 155 THR B C 1
ATOM 4118 O O . THR B 1 149 ? 33.581 -17.157 -56.884 1.00 51.90 155 THR B O 1
ATOM 4122 N N . PHE B 1 150 ? 33.044 -15.021 -56.416 1.00 52.08 156 PHE B N 1
ATOM 4123 C CA . PHE B 1 150 ? 32.063 -15.427 -55.416 1.00 49.59 156 PHE B CA 1
ATOM 4124 C C . PHE B 1 150 ? 30.815 -16.018 -56.058 1.00 52.32 156 PHE B C 1
ATOM 4125 O O . PHE B 1 150 ? 30.177 -16.899 -55.471 1.00 50.44 156 PHE B O 1
ATOM 4133 N N . LEU B 1 151 ? 30.449 -15.549 -57.251 1.00 52.09 157 LEU B N 1
ATOM 4134 C CA . LEU B 1 151 ? 29.290 -16.111 -57.936 1.00 53.66 157 LEU B CA 1
ATOM 4135 C C . LEU B 1 151 ? 29.543 -17.557 -58.349 1.00 56.32 157 LEU B C 1
ATOM 4136 O O . LEU B 1 151 ? 28.652 -18.406 -58.236 1.00 54.59 157 LEU B O 1
ATOM 4141 N N . ASP B 1 152 ? 30.756 -17.859 -58.816 1.00 53.14 158 ASP B N 1
ATOM 4142 C CA . ASP B 1 152 ? 31.075 -19.228 -59.210 1.00 54.57 158 ASP B CA 1
ATOM 4143 C C . ASP B 1 152 ? 31.144 -20.151 -57.998 1.00 54.24 158 ASP B C 1
ATOM 4144 O O . ASP B 1 152 ? 30.693 -21.301 -58.061 1.00 55.86 158 ASP B O 1
ATOM 4149 N N . ASP B 1 153 ? 31.702 -19.668 -56.885 1.00 51.28 159 ASP B N 1
ATOM 4150 C CA . ASP B 1 153 ? 31.760 -20.481 -55.673 1.00 52.14 159 ASP B CA 1
ATOM 4151 C C . ASP B 1 153 ? 30.367 -20.766 -55.126 1.00 52.05 159 ASP B C 1
ATOM 4152 O O . ASP B 1 153 ? 30.080 -21.889 -54.697 1.00 52.01 159 ASP B O 1
ATOM 4157 N N . ALA B 1 154 ? 29.490 -19.760 -55.132 1.00 53.25 160 ALA B N 1
ATOM 4158 C CA . ALA B 1 154 ? 28.139 -19.950 -54.615 1.00 55.60 160 ALA B CA 1
ATOM 4159 C C . ALA B 1 154 ? 27.357 -20.949 -55.457 1.00 56.83 160 ALA B C 1
ATOM 4160 O O . ALA B 1 154 ? 26.575 -21.743 -54.921 1.00 54.75 160 ALA B O 1
ATOM 4162 N N . LYS B 1 155 ? 27.559 -20.932 -56.775 1.00 57.64 161 LYS B N 1
ATOM 4163 C CA . LYS B 1 155 ? 26.804 -21.812 -57.661 1.00 60.37 161 LYS B CA 1
ATOM 4164 C C . LYS B 1 155 ? 27.361 -23.233 -57.652 1.00 63.02 161 LYS B C 1
ATOM 4165 O O . LYS B 1 155 ? 26.636 -24.193 -57.370 1.00 63.37 161 LYS B O 1
ATOM 4171 N N . LYS B 1 156 ? 28.653 -23.383 -57.951 1.00 71.62 162 LYS B N 1
ATOM 4172 C CA . LYS B 1 156 ? 29.213 -24.712 -58.186 1.00 71.90 162 LYS B CA 1
ATOM 4173 C C . LYS B 1 156 ? 29.291 -25.521 -56.897 1.00 74.56 162 LYS B C 1
ATOM 4174 O O . LYS B 1 156 ? 28.884 -26.688 -56.860 1.00 77.67 162 LYS B O 1
ATOM 4180 N N . PHE B 1 157 ? 29.809 -24.920 -55.827 1.00 59.62 163 PHE B N 1
ATOM 4181 C CA . PHE B 1 157 ? 30.046 -25.658 -54.593 1.00 57.77 163 PHE B CA 1
ATOM 4182 C C . PHE B 1 157 ? 28.814 -25.740 -53.703 1.00 54.57 163 PHE B C 1
ATOM 4183 O O . PHE B 1 157 ? 28.577 -26.777 -53.073 1.00 53.00 163 PHE B O 1
ATOM 4191 N N . TYR B 1 158 ? 28.024 -24.672 -53.625 1.00 50.57 164 TYR B N 1
ATOM 4192 C CA . TYR B 1 158 ? 26.952 -24.597 -52.646 1.00 48.98 164 TYR B CA 1
ATOM 4193 C C . TYR B 1 158 ? 25.561 -24.607 -53.259 1.00 48.23 164 TYR B C 1
ATOM 4194 O O . TYR B 1 158 ? 24.578 -24.584 -52.510 1.00 48.45 164 TYR B O 1
ATOM 4203 N N . HIS B 1 159 ? 25.450 -24.655 -54.588 1.00 50.27 165 HIS B N 1
ATOM 4204 C CA . HIS B 1 159 ? 24.154 -24.652 -55.270 1.00 50.25 165 HIS B CA 1
ATOM 4205 C C . HIS B 1 159 ? 23.275 -23.510 -54.767 1.00 49.82 165 HIS B C 1
ATOM 4206 O O . HIS B 1 159 ? 22.056 -23.641 -54.632 1.00 47.67 165 HIS B O 1
ATOM 4213 N N . SER B 1 160 ? 23.910 -22.381 -54.471 1.00 47.61 166 SER B N 1
ATOM 4214 C CA . SER B 1 160 ? 23.244 -21.207 -53.937 1.00 49.27 166 SER B CA 1
ATOM 4215 C C . SER B 1 160 ? 23.201 -20.115 -54.995 1.00 52.80 166 SER B C 1
ATOM 4216 O O . SER B 1 160 ? 24.104 -19.994 -55.827 1.00 55.38 166 SER B O 1
ATOM 4219 N N . GLU B 1 161 ? 22.141 -19.319 -54.957 1.00 50.44 167 GLU B N 1
ATOM 4220 C CA . GLU B 1 161 ? 21.990 -18.190 -55.859 1.00 52.40 167 GLU B CA 1
ATOM 4221 C C . GLU B 1 161 ? 22.323 -16.898 -55.127 1.00 49.42 167 GLU B C 1
ATOM 4222 O O . GLU B 1 161 ? 22.009 -16.742 -53.944 1.00 44.16 167 GLU B O 1
ATOM 4228 N N . VAL B 1 162 ? 22.983 -15.986 -55.830 1.00 50.86 168 VAL B N 1
ATOM 4229 C CA . VAL B 1 162 ? 23.176 -14.619 -55.366 1.00 50.25 168 VAL B CA 1
ATOM 4230 C C . VAL B 1 162 ? 22.314 -13.738 -56.256 1.00 51.78 168 VAL B C 1
ATOM 4231 O O . VAL B 1 162 ? 22.592 -13.586 -57.452 1.00 51.10 168 VAL B O 1
ATOM 4235 N N . ILE B 1 163 ? 21.262 -13.169 -55.688 1.00 51.40 169 ILE B N 1
ATOM 4236 C CA . ILE B 1 163 ? 20.202 -12.530 -56.460 1.00 54.61 169 ILE B CA 1
ATOM 4237 C C . ILE B 1 163 ? 20.239 -11.032 -56.179 1.00 56.38 169 ILE B C 1
ATOM 4238 O O . ILE B 1 163 ? 20.101 -10.623 -55.018 1.00 54.56 169 ILE B O 1
ATOM 4243 N N . PRO B 1 164 ? 20.423 -10.186 -57.191 1.00 57.68 170 PRO B N 1
ATOM 4244 C CA . PRO B 1 164 ? 20.332 -8.738 -56.965 1.00 58.64 170 PRO B CA 1
ATOM 4245 C C . PRO B 1 164 ? 18.907 -8.333 -56.627 1.00 62.40 170 PRO B C 1
ATOM 4246 O O . PRO B 1 164 ? 17.947 -8.794 -57.250 1.00 61.92 170 PRO B O 1
ATOM 4250 N N . THR B 1 165 ? 18.772 -7.460 -55.630 1.00 67.23 171 THR B N 1
ATOM 4251 C CA . THR B 1 165 ? 17.462 -7.065 -55.135 1.00 69.61 171 THR B CA 1
ATOM 4252 C C . THR B 1 165 ? 17.445 -5.576 -54.821 1.00 74.03 171 THR B C 1
ATOM 4253 O O . THR B 1 165 ? 18.408 -5.039 -54.267 1.00 72.81 171 THR B O 1
ATOM 4257 N N . ASP B 1 166 ? 16.343 -4.914 -55.174 1.00 69.40 172 ASP B N 1
ATOM 4258 C CA . ASP B 1 166 ? 16.139 -3.502 -54.852 1.00 75.11 172 ASP B CA 1
ATOM 4259 C C . ASP B 1 166 ? 15.496 -3.443 -53.471 1.00 78.68 172 ASP B C 1
ATOM 4260 O O . ASP B 1 166 ? 14.274 -3.510 -53.324 1.00 80.20 172 ASP B O 1
ATOM 4265 N N . PHE B 1 167 ? 16.335 -3.315 -52.441 1.00 77.30 173 PHE B N 1
ATOM 4266 C CA . PHE B 1 167 ? 15.851 -3.298 -51.067 1.00 81.02 173 PHE B CA 1
ATOM 4267 C C . PHE B 1 167 ? 15.194 -1.977 -50.686 1.00 89.52 173 PHE B C 1
ATOM 4268 O O . PHE B 1 167 ? 14.416 -1.946 -49.725 1.00 91.54 173 PHE B O 1
ATOM 4276 N N . LYS B 1 168 ? 15.493 -0.890 -51.404 1.00 89.97 174 LYS B N 1
ATOM 4277 C CA . LYS B 1 168 ? 14.737 0.345 -51.216 1.00 92.94 174 LYS B CA 1
ATOM 4278 C C . LYS B 1 168 ? 13.252 0.102 -51.447 1.00 93.22 174 LYS B C 1
ATOM 4279 O O . LYS B 1 168 ? 12.406 0.574 -50.678 1.00 98.51 174 LYS B O 1
ATOM 4285 N N . ASN B 1 169 ? 12.920 -0.636 -52.504 1.00 91.04 175 ASN B N 1
ATOM 4286 C CA . ASN B 1 169 ? 11.551 -1.061 -52.785 1.00 90.97 175 ASN B CA 1
ATOM 4287 C C . ASN B 1 169 ? 11.270 -2.269 -51.899 1.00 95.26 175 ASN B C 1
ATOM 4288 O O . ASN B 1 169 ? 11.497 -3.418 -52.282 1.00 92.69 175 ASN B O 1
ATOM 4293 N N . THR B 1 170 ? 10.775 -2.000 -50.687 1.00 103.37 176 THR B N 1
ATOM 4294 C CA . THR B 1 170 ? 10.642 -3.055 -49.684 1.00 99.37 176 THR B CA 1
ATOM 4295 C C . THR B 1 170 ? 9.553 -4.052 -50.057 1.00 93.87 176 THR B C 1
ATOM 4296 O O . THR B 1 170 ? 9.736 -5.265 -49.895 1.00 94.72 176 THR B O 1
ATOM 4300 N N . GLU B 1 171 ? 8.409 -3.561 -50.541 1.00 92.55 177 GLU B N 1
ATOM 4301 C CA . GLU B 1 171 ? 7.338 -4.457 -50.968 1.00 94.66 177 GLU B CA 1
ATOM 4302 C C . GLU B 1 171 ? 7.807 -5.403 -52.063 1.00 91.55 177 GLU B C 1
ATOM 4303 O O . GLU B 1 171 ? 7.338 -6.545 -52.143 1.00 91.11 177 GLU B O 1
ATOM 4309 N N . GLU B 1 172 ? 8.743 -4.961 -52.901 1.00 90.10 178 GLU B N 1
ATOM 4310 C CA . GLU B 1 172 ? 9.143 -5.790 -54.029 1.00 88.27 178 GLU B CA 1
ATOM 4311 C C . GLU B 1 172 ? 10.208 -6.818 -53.664 1.00 80.58 178 GLU B C 1
ATOM 4312 O O . GLU B 1 172 ? 10.237 -7.902 -54.259 1.00 75.67 178 GLU B O 1
ATOM 4318 N N . ALA B 1 173 ? 11.092 -6.506 -52.713 1.00 83.77 179 ALA B N 1
ATOM 4319 C CA . ALA B 1 173 ? 12.069 -7.495 -52.265 1.00 82.45 179 ALA B CA 1
ATOM 4320 C C . ALA B 1 173 ? 11.380 -8.694 -51.627 1.00 78.08 179 ALA B C 1
ATOM 4321 O O . ALA B 1 173 ? 11.810 -9.839 -51.808 1.00 72.73 179 ALA B O 1
ATOM 4323 N N . LYS B 1 174 ? 10.302 -8.445 -50.883 1.00 76.02 180 LYS B N 1
ATOM 4324 C CA . LYS B 1 174 ? 9.581 -9.521 -50.211 1.00 75.16 180 LYS B CA 1
ATOM 4325 C C . LYS B 1 174 ? 9.009 -10.517 -51.213 1.00 73.96 180 LYS B C 1
ATOM 4326 O O . LYS B 1 174 ? 9.133 -11.735 -51.036 1.00 69.62 180 LYS B O 1
ATOM 4332 N N . ASN B 1 175 ? 8.387 -10.016 -52.284 1.00 73.02 181 ASN B N 1
ATOM 4333 C CA . ASN B 1 175 ? 7.786 -10.906 -53.272 1.00 73.16 181 ASN B CA 1
ATOM 4334 C C . ASN B 1 175 ? 8.838 -11.681 -54.050 1.00 72.27 181 ASN B C 1
ATOM 4335 O O . ASN B 1 175 ? 8.569 -12.796 -54.512 1.00 70.93 181 ASN B O 1
ATOM 4340 N N . GLN B 1 176 ? 10.034 -11.113 -54.208 1.00 70.22 182 GLN B N 1
ATOM 4341 C CA . GLN B 1 176 ? 11.112 -11.824 -54.886 1.00 67.74 182 GLN B CA 1
ATOM 4342 C C . GLN B 1 176 ? 11.637 -12.967 -54.026 1.00 63.62 182 GLN B C 1
ATOM 4343 O O . GLN B 1 176 ? 11.830 -14.088 -54.512 1.00 61.76 182 GLN B O 1
ATOM 4349 N N . ILE B 1 177 ? 11.865 -12.701 -52.738 1.00 68.73 183 ILE B N 1
ATOM 4350 C CA . ILE B 1 177 ? 12.416 -13.719 -51.847 1.00 65.71 183 ILE B CA 1
ATOM 4351 C C . ILE B 1 177 ? 11.427 -14.865 -51.670 1.00 66.57 183 ILE B C 1
ATOM 4352 O O . ILE B 1 177 ? 11.787 -16.043 -51.788 1.00 61.88 183 ILE B O 1
ATOM 4357 N N . ASN B 1 178 ? 10.162 -14.536 -51.390 1.00 67.25 184 ASN B N 1
ATOM 4358 C CA . ASN B 1 178 ? 9.168 -15.572 -51.123 1.00 66.26 184 ASN B CA 1
ATOM 4359 C C . ASN B 1 178 ? 8.931 -16.449 -52.346 1.00 67.76 184 ASN B C 1
ATOM 4360 O O . ASN B 1 178 ? 8.809 -17.674 -52.224 1.00 66.20 184 ASN B O 1
ATOM 4365 N N . SER B 1 179 ? 8.862 -15.844 -53.534 1.00 66.11 185 SER B N 1
ATOM 4366 C CA . SER B 1 179 ? 8.640 -16.635 -54.740 1.00 67.61 185 SER B CA 1
ATOM 4367 C C . SER B 1 179 ? 9.831 -17.533 -55.046 1.00 68.99 185 SER B C 1
ATOM 4368 O O . SER B 1 179 ? 9.649 -18.652 -55.541 1.00 72.34 185 SER B O 1
ATOM 4371 N N . TYR B 1 180 ? 11.050 -17.069 -54.756 1.00 64.19 186 TYR B N 1
ATOM 4372 C CA . TYR B 1 180 ? 12.217 -17.927 -54.924 1.00 62.43 186 TYR B CA 1
ATOM 4373 C C . TYR B 1 180 ? 12.151 -19.128 -53.990 1.00 62.21 186 TYR B C 1
ATOM 4374 O O . TYR B 1 180 ? 12.535 -20.241 -54.370 1.00 62.22 186 TYR B O 1
ATOM 4383 N N . VAL B 1 181 ? 11.679 -18.922 -52.760 1.00 67.02 187 VAL B N 1
ATOM 4384 C CA . VAL B 1 181 ? 11.563 -20.029 -51.817 1.00 64.97 187 VAL B CA 1
ATOM 4385 C C . VAL B 1 181 ? 10.505 -21.019 -52.290 1.00 69.62 187 VAL B C 1
ATOM 4386 O O . VAL B 1 181 ? 10.668 -22.238 -52.153 1.00 69.33 187 VAL B O 1
ATOM 4390 N N . GLU B 1 182 ? 9.412 -20.515 -52.868 1.00 64.83 188 GLU B N 1
ATOM 4391 C CA . GLU B 1 182 ? 8.367 -21.399 -53.377 1.00 69.26 188 GLU B CA 1
ATOM 4392 C C . GLU B 1 182 ? 8.896 -22.269 -54.511 1.00 71.74 188 GLU B C 1
ATOM 4393 O O . GLU B 1 182 ? 8.763 -23.498 -54.480 1.00 71.81 188 GLU B O 1
ATOM 4399 N N . LYS B 1 183 ? 9.498 -21.643 -55.527 1.00 69.67 189 LYS B N 1
ATOM 4400 C CA . LYS B 1 183 ? 10.066 -22.402 -56.637 1.00 72.02 189 LYS B CA 1
ATOM 4401 C C . LYS B 1 183 ? 11.125 -23.383 -56.151 1.00 72.53 189 LYS B C 1
ATOM 4402 O O . LYS B 1 183 ? 11.145 -24.547 -56.570 1.00 75.43 189 LYS B O 1
ATOM 4408 N N . SER B 1 184 ? 12.005 -22.937 -55.255 1.00 69.44 190 SER B N 1
ATOM 4409 C CA . SER B 1 184 ? 13.097 -23.787 -54.803 1.00 69.54 190 SER B CA 1
ATOM 4410 C C . SER B 1 184 ? 12.621 -24.947 -53.941 1.00 70.86 190 SER B C 1
ATOM 4411 O O . SER B 1 184 ? 13.390 -25.888 -53.733 1.00 72.28 190 SER B O 1
ATOM 4414 N N . THR B 1 185 ? 11.386 -24.904 -53.434 1.00 76.85 191 THR B N 1
ATOM 4415 C CA . THR B 1 185 ? 10.854 -25.973 -52.598 1.00 77.99 191 THR B CA 1
ATOM 4416 C C . THR B 1 185 ? 9.670 -26.705 -53.213 1.00 79.75 191 THR B C 1
ATOM 4417 O O . THR B 1 185 ? 9.130 -27.614 -52.571 1.00 79.10 191 THR B O 1
ATOM 4421 N N . HIS B 1 186 ? 9.255 -26.344 -54.429 1.00 80.13 192 HIS B N 1
ATOM 4422 C CA . HIS B 1 186 ? 8.088 -26.942 -55.081 1.00 81.62 192 HIS B CA 1
ATOM 4423 C C . HIS B 1 186 ? 6.839 -26.801 -54.211 1.00 80.67 192 HIS B C 1
ATOM 4424 O O . HIS B 1 186 ? 6.096 -27.758 -53.987 1.00 82.16 192 HIS B O 1
ATOM 4431 N N . GLY B 1 187 ? 6.618 -25.588 -53.707 1.00 76.14 193 GLY B N 1
ATOM 4432 C CA . GLY B 1 187 ? 5.415 -25.265 -52.967 1.00 76.54 193 GLY B CA 1
ATOM 4433 C C . GLY B 1 187 ? 5.368 -25.741 -51.530 1.00 76.79 193 GLY B C 1
ATOM 4434 O O . GLY B 1 187 ? 4.403 -25.416 -50.824 1.00 77.33 193 GLY B O 1
ATOM 4435 N N . LYS B 1 188 ? 6.367 -26.498 -51.069 1.00 74.82 194 LYS B N 1
ATOM 4436 C CA . LYS B 1 188 ? 6.337 -26.993 -49.695 1.00 73.48 194 LYS B CA 1
ATOM 4437 C C . LYS B 1 188 ? 6.462 -25.851 -48.692 1.00 71.65 194 LYS B C 1
ATOM 4438 O O . LYS B 1 188 ? 5.786 -25.850 -47.657 1.00 72.22 194 LYS B O 1
ATOM 4444 N N . ILE B 1 189 ? 7.318 -24.874 -48.979 1.00 70.84 195 ILE B N 1
ATOM 4445 C CA . ILE B 1 189 ? 7.449 -23.665 -48.173 1.00 71.37 195 ILE B CA 1
ATOM 4446 C C . ILE B 1 189 ? 7.093 -22.488 -49.070 1.00 72.73 195 ILE B C 1
ATOM 4447 O O . ILE B 1 189 ? 7.851 -22.144 -49.987 1.00 70.52 195 ILE B O 1
ATOM 4452 N N . THR B 1 190 ? 5.939 -21.871 -48.811 1.00 76.74 196 THR B N 1
ATOM 4453 C CA . THR B 1 190 ? 5.432 -20.799 -49.657 1.00 78.14 196 THR B CA 1
ATOM 4454 C C . THR B 1 190 ? 5.819 -19.411 -49.168 1.00 79.23 196 THR B C 1
ATOM 4455 O O . THR B 1 190 ? 5.876 -18.478 -49.978 1.00 76.90 196 THR B O 1
ATOM 4459 N N . ASN B 1 191 ? 6.080 -19.251 -47.873 1.00 83.78 197 ASN B N 1
ATOM 4460 C CA . ASN B 1 191 ? 6.414 -17.956 -47.302 1.00 78.79 197 ASN B CA 1
ATOM 4461 C C . ASN B 1 191 ? 7.595 -18.109 -46.358 1.00 78.78 197 ASN B C 1
ATOM 4462 O O . ASN B 1 191 ? 7.670 -19.075 -45.594 1.00 80.70 197 ASN B O 1
ATOM 4467 N N . ILE B 1 192 ? 8.519 -17.151 -46.421 1.00 71.32 198 ILE B N 1
ATOM 4468 C CA . ILE B 1 192 ? 9.651 -17.123 -45.502 1.00 69.56 198 ILE B CA 1
ATOM 4469 C C . ILE B 1 192 ? 9.776 -15.811 -44.746 1.00 72.33 198 ILE B C 1
ATOM 4470 O O . ILE B 1 192 ? 10.347 -15.790 -43.640 1.00 70.35 198 ILE B O 1
ATOM 4475 N N . LEU B 1 193 ? 9.256 -14.701 -45.263 1.00 71.48 199 LEU B N 1
ATOM 4476 C CA . LEU B 1 193 ? 9.363 -13.421 -44.582 1.00 75.43 199 LEU B CA 1
ATOM 4477 C C . LEU B 1 193 ? 8.301 -12.483 -45.135 1.00 82.26 199 LEU B C 1
ATOM 4478 O O . LEU B 1 193 ? 7.736 -12.714 -46.208 1.00 80.77 199 LEU B O 1
ATOM 4483 N N . ASP B 1 194 ? 8.028 -11.423 -44.378 1.00 92.96 200 ASP B N 1
ATOM 4484 C CA . ASP B 1 194 ? 7.099 -10.393 -44.813 1.00 94.42 200 ASP B CA 1
ATOM 4485 C C . ASP B 1 194 ? 7.662 -8.990 -44.657 1.00 95.44 200 ASP B C 1
ATOM 4486 O O . ASP B 1 194 ? 6.931 -8.021 -44.889 1.00 96.29 200 ASP B O 1
ATOM 4491 N N . SER B 1 195 ? 8.931 -8.852 -44.283 1.00 91.32 201 SER B N 1
ATOM 4492 C CA . SER B 1 195 ? 9.507 -7.544 -44.018 1.00 92.55 201 SER B CA 1
ATOM 4493 C C . SER B 1 195 ? 10.994 -7.553 -44.324 1.00 91.15 201 SER B C 1
ATOM 4494 O O . SER B 1 195 ? 11.702 -8.508 -43.994 1.00 90.63 201 SER B O 1
ATOM 4497 N N . VAL B 1 196 ? 11.454 -6.477 -44.952 1.00 93.97 202 VAL B N 1
ATOM 4498 C CA . VAL B 1 196 ? 12.869 -6.218 -45.166 1.00 96.05 202 VAL B CA 1
ATOM 4499 C C . VAL B 1 196 ? 13.134 -4.761 -44.824 1.00 98.26 202 VAL B C 1
ATOM 4500 O O . VAL B 1 196 ? 12.348 -3.877 -45.180 1.00 97.79 202 VAL B O 1
ATOM 4504 N N . ASP B 1 197 ? 14.230 -4.515 -44.115 1.00 99.87 203 ASP B N 1
ATOM 4505 C CA . ASP B 1 197 ? 14.615 -3.145 -43.817 1.00 102.56 203 ASP B CA 1
ATOM 4506 C C . ASP B 1 197 ? 14.936 -2.408 -45.114 1.00 104.03 203 ASP B C 1
ATOM 4507 O O . ASP B 1 197 ? 15.458 -2.996 -46.067 1.00 103.21 203 ASP B O 1
ATOM 4512 N N . GLN B 1 198 ? 14.603 -1.115 -45.149 1.00 103.25 204 GLN B N 1
ATOM 4513 C CA . GLN B 1 198 ? 14.696 -0.349 -46.389 1.00 102.14 204 GLN B CA 1
ATOM 4514 C C . GLN B 1 198 ? 16.120 -0.330 -46.931 1.00 100.17 204 GLN B C 1
ATOM 4515 O O . GLN B 1 198 ? 16.348 -0.589 -48.119 1.00 94.21 204 GLN B O 1
ATOM 4521 N N . ASP B 1 199 ? 17.098 -0.023 -46.077 1.00 100.11 205 ASP B N 1
ATOM 4522 C CA . ASP B 1 199 ? 18.491 0.059 -46.496 1.00 99.38 205 ASP B CA 1
ATOM 4523 C C . ASP B 1 199 ? 19.276 -1.208 -46.166 1.00 92.95 205 ASP B C 1
ATOM 4524 O O . ASP B 1 199 ? 20.475 -1.138 -45.874 1.00 89.95 205 ASP B O 1
ATOM 4529 N N . ALA B 1 200 ? 18.621 -2.366 -46.209 1.00 94.18 206 ALA B N 1
ATOM 4530 C CA . ALA B 1 200 ? 19.334 -3.626 -46.084 1.00 87.26 206 ALA B CA 1
ATOM 4531 C C . ALA B 1 200 ? 20.288 -3.801 -47.260 1.00 79.45 206 ALA B C 1
ATOM 4532 O O . ALA B 1 200 ? 20.111 -3.217 -48.333 1.00 81.43 206 ALA B O 1
ATOM 4534 N N . MET B 1 201 ? 21.320 -4.613 -47.048 1.00 71.06 207 MET B N 1
ATOM 4535 C CA . MET B 1 201 ? 22.378 -4.757 -48.038 1.00 68.77 207 MET B CA 1
ATOM 4536 C C . MET B 1 201 ? 22.571 -6.200 -48.471 1.00 63.93 207 MET B C 1
ATOM 4537 O O . MET B 1 201 ? 22.657 -6.475 -49.674 1.00 63.24 207 MET B O 1
ATOM 4542 N N . ILE B 1 202 ? 22.637 -7.135 -47.526 1.00 60.64 208 ILE B N 1
ATOM 4543 C CA . ILE B 1 202 ? 22.691 -8.560 -47.827 1.00 59.06 208 ILE B CA 1
ATOM 4544 C C . ILE B 1 202 ? 21.685 -9.279 -46.942 1.00 57.99 208 ILE B C 1
ATOM 4545 O O . ILE B 1 202 ? 21.702 -9.118 -45.716 1.00 57.76 208 ILE B O 1
ATOM 4550 N N . ALA B 1 203 ? 20.814 -10.072 -47.562 1.00 55.45 209 ALA B N 1
ATOM 4551 C CA . ALA B 1 203 ? 19.844 -10.892 -46.851 1.00 54.56 209 ALA B CA 1
ATOM 4552 C C . ALA B 1 203 ? 20.145 -12.357 -47.136 1.00 49.30 209 ALA B C 1
ATOM 4553 O O . ALA B 1 203 ? 20.072 -12.797 -48.289 1.00 48.58 209 ALA B O 1
ATOM 4555 N N . LEU B 1 204 ? 20.491 -13.103 -46.092 1.00 45.56 210 LEU B N 1
ATOM 4556 C CA . LEU B 1 204 ? 20.784 -14.528 -46.199 1.00 44.55 210 LEU B CA 1
ATOM 4557 C C . LEU B 1 204 ? 19.509 -15.309 -45.904 1.00 46.47 210 LEU B C 1
ATOM 4558 O O . LEU B 1 204 ? 18.930 -15.174 -44.820 1.00 44.78 210 LEU B O 1
ATOM 4563 N N . ILE B 1 205 ? 19.069 -16.106 -46.874 1.00 42.45 211 ILE B N 1
ATOM 4564 C CA . ILE B 1 205 ? 17.808 -16.838 -46.804 1.00 43.05 211 ILE B CA 1
ATOM 4565 C C . ILE B 1 205 ? 18.126 -18.320 -46.923 1.00 42.00 211 ILE B C 1
ATOM 4566 O O . ILE B 1 205 ? 18.681 -18.762 -47.937 1.00 36.08 211 ILE B O 1
ATOM 4571 N N . ASN B 1 206 ? 17.769 -19.085 -45.896 1.00 36.40 212 ASN B N 1
ATOM 4572 C CA . ASN B 1 206 ? 18.116 -20.496 -45.819 1.00 37.23 212 ASN B CA 1
ATOM 4573 C C . ASN B 1 206 ? 16.890 -21.260 -45.341 1.00 36.65 212 ASN B C 1
ATOM 4574 O O . ASN B 1 206 ? 16.268 -20.867 -44.350 1.00 33.82 212 ASN B O 1
ATOM 4579 N N . PHE B 1 207 ? 16.532 -22.335 -46.043 1.00 35.02 213 PHE B N 1
ATOM 4580 C CA . PHE B 1 207 ? 15.270 -23.008 -45.765 1.00 39.63 213 PHE B CA 1
ATOM 4581 C C . PHE B 1 207 ? 15.403 -24.508 -45.991 1.00 37.88 213 PHE B C 1
ATOM 4582 O O . PHE B 1 207 ? 16.202 -24.960 -46.817 1.00 34.94 213 PHE B O 1
ATOM 4590 N N . ILE B 1 208 ? 14.600 -25.272 -45.250 1.00 36.00 214 ILE B N 1
ATOM 4591 C CA . ILE B 1 208 ? 14.673 -26.732 -45.227 1.00 37.22 214 ILE B CA 1
ATOM 4592 C C . ILE B 1 208 ? 13.267 -27.288 -45.044 1.00 38.67 214 ILE B C 1
ATOM 4593 O O . ILE B 1 208 ? 12.490 -26.781 -44.229 1.00 39.44 214 ILE B O 1
ATOM 4598 N N . TYR B 1 209 ? 12.940 -28.336 -45.800 1.00 38.96 215 TYR B N 1
ATOM 4599 C CA . TYR B 1 209 ? 11.736 -29.127 -45.570 1.00 45.06 215 TYR B CA 1
ATOM 4600 C C . TYR B 1 209 ? 12.122 -30.595 -45.484 1.00 45.05 215 TYR B C 1
ATOM 4601 O O . TYR B 1 209 ? 12.825 -31.107 -46.362 1.00 42.85 215 TYR B O 1
ATOM 4610 N N . LEU B 1 210 ? 11.657 -31.271 -44.437 1.00 43.83 216 LEU B N 1
ATOM 4611 C CA . LEU B 1 210 ? 11.913 -32.692 -44.254 1.00 45.36 216 LEU B CA 1
ATOM 4612 C C . LEU B 1 210 ? 10.616 -33.393 -43.885 1.00 48.58 216 LEU B C 1
ATOM 4613 O O . LEU B 1 210 ? 9.871 -32.917 -43.023 1.00 49.08 216 LEU B O 1
ATOM 4618 N N . ARG B 1 211 ? 10.343 -34.515 -44.542 1.00 51.18 217 ARG B N 1
ATOM 4619 C CA . ARG B 1 211 ? 9.235 -35.386 -44.181 1.00 54.78 217 ARG B CA 1
ATOM 4620 C C . ARG B 1 211 ? 9.803 -36.726 -43.743 1.00 56.27 217 ARG B C 1
ATOM 4621 O O . ARG B 1 211 ? 10.662 -37.293 -44.426 1.00 56.22 217 ARG B O 1
ATOM 4629 N N . ALA B 1 212 ? 9.337 -37.220 -42.600 1.00 47.25 218 ALA B N 1
ATOM 4630 C CA . ALA B 1 212 ? 9.840 -38.477 -42.064 1.00 47.35 218 ALA B CA 1
ATOM 4631 C C . ALA B 1 212 ? 9.398 -39.636 -42.949 1.00 50.15 218 ALA B C 1
ATOM 4632 O O . ALA B 1 212 ? 8.199 -39.906 -43.082 1.00 52.71 218 ALA B O 1
ATOM 4634 N N . ASN B 1 213 ? 10.366 -40.310 -43.565 1.00 49.62 219 ASN B N 1
ATOM 4635 C CA A ASN B 1 213 ? 10.106 -41.459 -44.425 0.58 49.64 219 ASN B CA 1
ATOM 4636 C CA B ASN B 1 213 ? 10.095 -41.463 -44.424 0.42 50.36 219 ASN B CA 1
ATOM 4637 C C . ASN B 1 213 ? 10.498 -42.720 -43.658 1.00 51.22 219 ASN B C 1
ATOM 4638 O O . ASN B 1 213 ? 11.563 -43.303 -43.871 1.00 45.40 219 ASN B O 1
ATOM 4647 N N . TRP B 1 214 ? 9.609 -43.140 -42.755 1.00 49.07 220 TRP B N 1
ATOM 4648 C CA . TRP B 1 214 ? 9.873 -44.259 -41.856 1.00 48.93 220 TRP B CA 1
ATOM 4649 C C . TRP B 1 214 ? 10.291 -45.510 -42.615 1.00 48.34 220 TRP B C 1
ATOM 4650 O O . TRP B 1 214 ? 9.656 -45.903 -43.597 1.00 44.21 220 TRP B O 1
ATOM 4661 N N . GLN B 1 215 ? 11.370 -46.139 -42.142 1.00 44.66 221 GLN B N 1
ATOM 4662 C CA . GLN B 1 215 ? 11.727 -47.459 -42.644 1.00 46.89 221 GLN B CA 1
ATOM 4663 C C . GLN B 1 215 ? 10.599 -48.451 -42.392 1.00 46.74 221 GLN B C 1
ATOM 4664 O O . GLN B 1 215 ? 10.317 -49.313 -43.232 1.00 45.04 221 GLN B O 1
ATOM 4670 N N . HIS B 1 216 ? 9.933 -48.331 -41.246 1.00 44.32 222 HIS B N 1
ATOM 4671 C CA . HIS B 1 216 ? 8.724 -49.098 -40.945 1.00 46.01 222 HIS B CA 1
ATOM 4672 C C . HIS B 1 216 ? 7.563 -48.128 -40.771 1.00 47.26 222 HIS B C 1
ATOM 4673 O O . HIS B 1 216 ? 7.435 -47.490 -39.710 1.00 43.14 222 HIS B O 1
ATOM 4680 N N . PRO B 1 217 ? 6.702 -47.976 -41.774 1.00 48.35 223 PRO B N 1
ATOM 4681 C CA . PRO B 1 217 ? 5.625 -46.982 -41.688 1.00 48.03 223 PRO B CA 1
ATOM 4682 C C . PRO B 1 217 ? 4.577 -47.378 -40.659 1.00 51.44 223 PRO B C 1
ATOM 4683 O O . PRO B 1 217 ? 4.509 -48.515 -40.188 1.00 47.19 223 PRO B O 1
ATOM 4687 N N . PHE B 1 218 ? 3.745 -46.401 -40.312 1.00 51.21 224 PHE B N 1
ATOM 4688 C CA . PHE B 1 218 ? 2.627 -46.614 -39.406 1.00 51.45 224 PHE B CA 1
ATOM 4689 C C . PHE B 1 218 ? 1.369 -46.969 -40.192 1.00 53.13 224 PHE B C 1
ATOM 4690 O O . PHE B 1 218 ? 1.231 -46.646 -41.374 1.00 55.93 224 PHE B O 1
ATOM 4698 N N . ASP B 1 219 ? 0.442 -47.640 -39.513 1.00 52.95 225 ASP B N 1
ATOM 4699 C CA . ASP B 1 219 ? -0.850 -47.983 -40.092 1.00 56.80 225 ASP B CA 1
ATOM 4700 C C . ASP B 1 219 ? -1.830 -46.846 -39.823 1.00 56.64 225 ASP B C 1
ATOM 4701 O O . ASP B 1 219 ? -2.105 -46.516 -38.664 1.00 56.82 225 ASP B O 1
ATOM 4706 N N . GLU B 1 220 ? -2.360 -46.257 -40.898 1.00 57.29 226 GLU B N 1
ATOM 4707 C CA . GLU B 1 220 ? -3.294 -45.143 -40.763 1.00 62.09 226 GLU B CA 1
ATOM 4708 C C . GLU B 1 220 ? -4.526 -45.524 -39.948 1.00 61.83 226 GLU B C 1
ATOM 4709 O O . GLU B 1 220 ? -5.101 -44.672 -39.261 1.00 61.12 226 GLU B O 1
ATOM 4715 N N . LYS B 1 221 ? -4.942 -46.792 -40.000 1.00 61.77 227 LYS B N 1
ATOM 4716 C CA . LYS B 1 221 ? -6.123 -47.210 -39.252 1.00 61.42 227 LYS B CA 1
ATOM 4717 C C . LYS B 1 221 ? -5.880 -47.242 -37.748 1.00 61.43 227 LYS B C 1
ATOM 4718 O O . LYS B 1 221 ? -6.844 -47.202 -36.977 1.00 59.41 227 LYS B O 1
ATOM 4724 N N . LEU B 1 222 ? -4.625 -47.311 -37.312 1.00 60.26 228 LEU B N 1
ATOM 4725 C CA . LEU B 1 222 ? -4.305 -47.304 -35.892 1.00 56.40 228 LEU B CA 1
ATOM 4726 C C . LEU B 1 222 ? -4.116 -45.899 -35.336 1.00 55.41 228 LEU B C 1
ATOM 4727 O O . LEU B 1 222 ? -3.906 -45.750 -34.127 1.00 55.42 228 LEU B O 1
ATOM 4732 N N . THR B 1 223 ? -4.187 -44.873 -36.181 1.00 57.11 229 THR B N 1
ATOM 4733 C CA . THR B 1 223 ? -3.996 -43.497 -35.739 1.00 56.17 229 THR B CA 1
ATOM 4734 C C . THR B 1 223 ? -5.268 -42.990 -35.069 1.00 56.65 229 THR B C 1
ATOM 4735 O O . THR B 1 223 ? -6.340 -42.986 -35.683 1.00 59.94 229 THR B O 1
ATOM 4739 N N . LYS B 1 224 ? -5.141 -42.555 -33.817 1.00 54.82 230 LYS B N 1
ATOM 4740 C CA . LYS B 1 224 ? -6.264 -42.100 -33.010 1.00 53.88 230 LYS B CA 1
ATOM 4741 C C . LYS B 1 224 ? -5.913 -40.773 -32.349 1.00 53.09 230 LYS B C 1
ATOM 4742 O O . LYS B 1 224 ? -4.745 -40.499 -32.056 1.00 49.67 230 LYS B O 1
ATOM 4748 N N . GLU B 1 225 ? -6.935 -39.955 -32.107 1.00 49.60 231 GLU B N 1
ATOM 4749 C CA . GLU B 1 225 ? -6.725 -38.678 -31.437 1.00 54.04 231 GLU B CA 1
ATOM 4750 C C . GLU B 1 225 ? -6.325 -38.895 -29.982 1.00 53.23 231 GLU B C 1
ATOM 4751 O O . GLU B 1 225 ? -6.802 -39.822 -29.322 1.00 50.19 231 GLU B O 1
ATOM 4757 N N . GLY B 1 226 ? -5.439 -38.033 -29.484 1.00 52.24 232 GLY B N 1
ATOM 4758 C CA . GLY B 1 226 ? -4.986 -38.111 -28.112 1.00 50.89 232 GLY B CA 1
ATOM 4759 C C . GLY B 1 226 ? -4.585 -36.747 -27.590 1.00 51.19 232 GLY B C 1
ATOM 4760 O O . GLY B 1 226 ? -4.616 -35.745 -28.308 1.00 50.71 232 GLY B O 1
ATOM 4761 N N . ASP B 1 227 ? -4.198 -36.725 -26.318 1.00 50.39 233 ASP B N 1
ATOM 4762 C CA . ASP B 1 227 ? -3.817 -35.500 -25.632 1.00 49.95 233 ASP B CA 1
ATOM 4763 C C . ASP B 1 227 ? -2.307 -35.311 -25.698 1.00 47.50 233 ASP B C 1
ATOM 4764 O O . ASP B 1 227 ? -1.549 -36.226 -25.368 1.00 45.47 233 ASP B O 1
ATOM 4769 N N . PHE B 1 228 ? -1.874 -34.126 -26.114 1.00 47.69 234 PHE B N 1
ATOM 4770 C CA . PHE B 1 228 ? -0.484 -33.713 -25.975 1.00 45.60 234 PHE B CA 1
ATOM 4771 C C . PHE B 1 228 ? -0.416 -32.636 -24.904 1.00 48.06 234 PHE B C 1
ATOM 4772 O O . PHE B 1 228 ? -1.136 -31.636 -24.979 1.00 45.36 234 PHE B O 1
ATOM 4780 N N . HIS B 1 229 ? 0.444 -32.840 -23.914 1.00 44.76 235 HIS B N 1
ATOM 4781 C CA . HIS B 1 229 ? 0.554 -31.924 -22.786 1.00 45.85 235 HIS B CA 1
ATOM 4782 C C . HIS B 1 229 ? 1.602 -30.865 -23.104 1.00 44.88 235 HIS B C 1
ATOM 4783 O O . HIS B 1 229 ? 2.793 -31.173 -23.229 1.00 40.69 235 HIS B O 1
ATOM 4790 N N . VAL B 1 230 ? 1.155 -29.616 -23.238 1.00 43.39 236 VAL B N 1
ATOM 4791 C CA . VAL B 1 230 ? 2.067 -28.518 -23.538 1.00 46.57 236 VAL B CA 1
ATOM 4792 C C . VAL B 1 230 ? 2.822 -28.087 -22.287 1.00 47.14 236 VAL B C 1
ATOM 4793 O O . VAL B 1 230 ? 4.041 -27.884 -22.324 1.00 42.96 236 VAL B O 1
ATOM 4797 N N . ASP B 1 231 ? 2.121 -27.943 -21.169 1.00 45.60 237 ASP B N 1
ATOM 4798 C CA . ASP B 1 231 ? 2.757 -27.642 -19.893 1.00 48.13 237 ASP B CA 1
ATOM 4799 C C . ASP B 1 231 ? 1.871 -28.200 -18.782 1.00 53.40 237 ASP B C 1
ATOM 4800 O O . ASP B 1 231 ? 0.979 -29.018 -19.034 1.00 52.16 237 ASP B O 1
ATOM 4805 N N . LYS B 1 232 ? 2.110 -27.745 -17.551 1.00 52.55 238 LYS B N 1
ATOM 4806 C CA . LYS B 1 232 ? 1.350 -28.234 -16.405 1.00 55.63 238 LYS B CA 1
ATOM 4807 C C . LYS B 1 232 ? -0.149 -28.000 -16.561 1.00 59.10 238 LYS B C 1
ATOM 4808 O O . LYS B 1 232 ? -0.954 -28.774 -16.029 1.00 59.30 238 LYS B O 1
ATOM 4814 N N . ASP B 1 233 ? -0.546 -26.949 -17.281 1.00 54.59 239 ASP B N 1
ATOM 4815 C CA . ASP B 1 233 ? -1.938 -26.519 -17.311 1.00 58.90 239 ASP B CA 1
ATOM 4816 C C . ASP B 1 233 ? -2.576 -26.518 -18.695 1.00 58.09 239 ASP B C 1
ATOM 4817 O O . ASP B 1 233 ? -3.732 -26.095 -18.817 1.00 56.73 239 ASP B O 1
ATOM 4822 N N . THR B 1 234 ? -1.881 -26.971 -19.736 1.00 53.78 240 THR B N 1
ATOM 4823 C CA . THR B 1 234 ? -2.400 -26.869 -21.095 1.00 55.39 240 THR B CA 1
ATOM 4824 C C . THR B 1 234 ? -2.230 -28.187 -21.833 1.00 52.36 240 THR B C 1
ATOM 4825 O O . THR B 1 234 ? -1.150 -28.786 -21.810 1.00 50.31 240 THR B O 1
ATOM 4829 N N . THR B 1 235 ? -3.296 -28.619 -22.501 1.00 51.76 241 THR B N 1
ATOM 4830 C CA . THR B 1 235 ? -3.307 -29.821 -23.320 1.00 52.48 241 THR B CA 1
ATOM 4831 C C . THR B 1 235 ? -4.002 -29.509 -24.639 1.00 53.56 241 THR B C 1
ATOM 4832 O O . THR B 1 235 ? -4.991 -28.772 -24.665 1.00 53.49 241 THR B O 1
ATOM 4836 N N . VAL B 1 236 ? -3.472 -30.051 -25.735 1.00 54.16 242 VAL B N 1
ATOM 4837 C CA . VAL B 1 236 ? -4.096 -29.919 -27.045 1.00 54.04 242 VAL B CA 1
ATOM 4838 C C . VAL B 1 236 ? -4.333 -31.310 -27.619 1.00 56.88 242 VAL B C 1
ATOM 4839 O O . VAL B 1 236 ? -3.642 -32.274 -27.272 1.00 49.75 242 VAL B O 1
ATOM 4843 N N . LYS B 1 237 ? -5.330 -31.409 -28.496 1.00 52.85 243 LYS B N 1
ATOM 4844 C CA . LYS B 1 237 ? -5.651 -32.663 -29.165 1.00 53.55 243 LYS B CA 1
ATOM 4845 C C . LYS B 1 237 ? -4.818 -32.799 -30.432 1.00 54.06 243 LYS B C 1
ATOM 4846 O O . LYS B 1 237 ? -4.733 -31.860 -31.229 1.00 55.65 243 LYS B O 1
ATOM 4852 N N . VAL B 1 238 ? -4.209 -33.969 -30.615 1.00 49.76 244 VAL B N 1
ATOM 4853 C CA . VAL B 1 238 ? -3.463 -34.267 -31.839 1.00 53.02 244 VAL B CA 1
ATOM 4854 C C . VAL B 1 238 ? -3.667 -35.728 -32.198 1.00 53.72 244 VAL B C 1
ATOM 4855 O O . VAL B 1 238 ? -3.929 -36.574 -31.339 1.00 50.56 244 VAL B O 1
ATOM 4859 N N . PRO B 1 239 ? -3.561 -36.045 -33.490 1.00 49.54 245 PRO B N 1
ATOM 4860 C CA . PRO B 1 239 ? -3.571 -37.459 -33.894 1.00 49.16 245 PRO B CA 1
ATOM 4861 C C . PRO B 1 239 ? -2.256 -38.131 -33.527 1.00 47.10 245 PRO B C 1
ATOM 4862 O O . PRO B 1 239 ? -1.174 -37.619 -33.827 1.00 47.11 245 PRO B O 1
ATOM 4866 N N . PHE B 1 240 ? -2.355 -39.281 -32.867 1.00 45.01 246 PHE B N 1
ATOM 4867 C CA . PHE B 1 240 ? -1.193 -40.057 -32.448 1.00 47.56 246 PHE B CA 1
ATOM 4868 C C . PHE B 1 240 ? -1.112 -41.327 -33.283 1.00 47.06 246 PHE B C 1
ATOM 4869 O O . PHE B 1 240 ? -2.029 -42.155 -33.250 1.00 48.02 246 PHE B O 1
ATOM 4877 N N . MET B 1 241 ? -0.021 -41.475 -34.029 1.00 42.09 247 MET B N 1
ATOM 4878 C CA . MET B 1 241 ? 0.273 -42.727 -34.709 1.00 44.18 247 MET B CA 1
ATOM 4879 C C . MET B 1 241 ? 0.908 -43.703 -33.730 1.00 44.27 247 MET B C 1
ATOM 4880 O O . MET B 1 241 ? 1.722 -43.313 -32.891 1.00 42.36 247 MET B O 1
ATOM 4885 N N . ARG B 1 242 ? 0.545 -44.977 -33.844 1.00 42.70 248 ARG B N 1
ATOM 4886 C CA . ARG B 1 242 ? 1.042 -45.983 -32.918 1.00 42.90 248 ARG B CA 1
ATOM 4887 C C . ARG B 1 242 ? 1.407 -47.248 -33.677 1.00 44.38 248 ARG B C 1
ATOM 4888 O O . ARG B 1 242 ? 0.669 -47.686 -34.564 1.00 41.92 248 ARG B O 1
ATOM 4896 N N . ARG B 1 243 ? 2.548 -47.832 -33.316 1.00 39.30 249 ARG B N 1
ATOM 4897 C CA . ARG B 1 243 ? 3.044 -49.035 -33.966 1.00 41.19 249 ARG B CA 1
ATOM 4898 C C . ARG B 1 243 ? 3.858 -49.850 -32.967 1.00 41.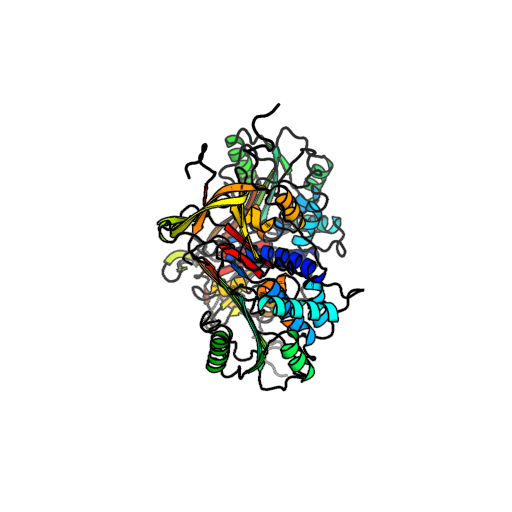24 249 ARG B C 1
ATOM 4899 O O . ARG B 1 243 ? 4.547 -49.287 -32.113 1.00 38.81 249 ARG B O 1
ATOM 4907 N N . ARG B 1 244 ? 3.761 -51.173 -33.070 1.00 40.51 250 ARG B N 1
ATOM 4908 C CA . ARG B 1 244 ? 4.539 -52.089 -32.246 1.00 42.22 250 ARG B CA 1
ATOM 4909 C C . ARG B 1 244 ? 5.702 -52.635 -33.067 1.00 41.30 250 ARG B C 1
ATOM 4910 O O . ARG B 1 244 ? 5.513 -53.054 -34.213 1.00 44.94 250 ARG B O 1
ATOM 4918 N N . GLY B 1 245 ? 6.898 -52.619 -32.492 1.00 39.91 251 GLY B N 1
ATOM 4919 C CA . GLY B 1 245 ? 8.056 -53.100 -33.224 1.00 40.07 251 GLY B CA 1
ATOM 4920 C C . GLY B 1 245 ? 9.323 -52.964 -32.409 1.00 38.30 251 GLY B C 1
ATOM 4921 O O . GLY B 1 245 ? 9.318 -52.475 -31.275 1.00 37.89 251 GLY B O 1
ATOM 4922 N N . ILE B 1 246 ? 10.419 -53.401 -33.020 1.00 38.34 252 ILE B N 1
ATOM 4923 C CA . ILE B 1 246 ? 11.728 -53.418 -32.376 1.00 37.97 252 ILE B CA 1
ATOM 4924 C C . ILE B 1 246 ? 12.437 -52.104 -32.678 1.00 38.33 252 ILE B C 1
ATOM 4925 O O . ILE B 1 246 ? 12.626 -51.746 -33.845 1.00 38.33 252 ILE B O 1
ATOM 4930 N N . TYR B 1 247 ? 12.838 -51.388 -31.628 1.00 34.92 253 TYR B N 1
ATOM 4931 C CA . TYR B 1 247 ? 13.550 -50.128 -31.772 1.00 35.65 253 TYR B CA 1
ATOM 4932 C C . TYR B 1 247 ? 14.699 -50.073 -30.778 1.00 37.86 253 TYR B C 1
ATOM 4933 O O . TYR B 1 247 ? 14.593 -50.574 -29.656 1.00 33.28 253 TYR B O 1
ATOM 4942 N N . LYS B 1 248 ? 15.801 -49.454 -31.195 1.00 34.09 254 LYS B N 1
ATOM 4943 C CA . LYS B 1 248 ? 16.840 -49.086 -30.244 1.00 35.12 254 LYS B CA 1
ATOM 4944 C C . LYS B 1 248 ? 16.285 -48.038 -29.287 1.00 33.88 254 LYS B C 1
ATOM 4945 O O . LYS B 1 248 ? 15.755 -47.010 -29.716 1.00 31.82 254 LYS B O 1
ATOM 4951 N N . MET B 1 249 ? 16.392 -48.298 -27.987 1.00 33.50 255 MET B N 1
ATOM 4952 C CA . MET B 1 249 ? 15.730 -47.446 -27.011 1.00 30.38 255 MET B CA 1
ATOM 4953 C C . MET B 1 249 ? 16.479 -47.504 -25.689 1.00 31.12 255 MET B C 1
ATOM 4954 O O . MET B 1 249 ? 17.260 -48.424 -25.433 1.00 32.89 255 MET B O 1
ATOM 4959 N N . ALA B 1 250 ? 16.219 -46.508 -24.847 1.00 29.01 256 ALA B N 1
ATOM 4960 C CA . ALA B 1 250 ? 16.652 -46.521 -23.459 1.00 29.29 256 ALA B CA 1
ATOM 4961 C C . ALA B 1 250 ? 15.623 -45.748 -22.654 1.00 30.70 256 ALA B C 1
ATOM 4962 O O . ALA B 1 250 ? 14.896 -44.909 -23.190 1.00 30.73 256 ALA B O 1
ATOM 4964 N N . TYR B 1 251 ? 15.548 -46.050 -21.362 1.00 27.24 257 TYR B N 1
ATOM 4965 C CA . TYR B 1 251 ? 14.605 -45.340 -20.511 1.00 30.84 257 TYR B CA 1
ATOM 4966 C C . TYR B 1 251 ? 15.056 -45.449 -19.065 1.00 32.75 257 TYR B C 1
ATOM 4967 O O . TYR B 1 251 ? 15.729 -46.409 -18.678 1.00 29.14 257 TYR B O 1
ATOM 4976 N N . THR B 1 252 ? 14.701 -44.431 -18.286 1.00 32.31 258 THR B N 1
ATOM 4977 C CA . THR B 1 252 ? 14.802 -44.475 -16.835 1.00 32.70 258 THR B CA 1
ATOM 4978 C C . THR B 1 252 ? 13.459 -44.029 -16.272 1.00 38.04 258 THR B C 1
ATOM 4979 O O . THR B 1 252 ? 12.470 -43.944 -17.010 1.00 36.02 258 THR B O 1
ATOM 4983 N N . ASP B 1 253 ? 13.406 -43.736 -14.975 1.00 34.21 259 ASP B N 1
ATOM 4984 C CA . ASP B 1 253 ? 12.200 -43.128 -14.427 1.00 39.81 259 ASP B CA 1
ATOM 4985 C C . ASP B 1 253 ? 12.031 -41.679 -14.874 1.00 38.60 259 ASP B C 1
ATOM 4986 O O . ASP B 1 253 ? 10.931 -41.132 -14.742 1.00 40.23 259 ASP B O 1
ATOM 4991 N N . ASP B 1 254 ? 13.080 -41.055 -15.418 1.00 33.37 260 ASP B N 1
ATOM 4992 C CA . ASP B 1 254 ? 13.069 -39.629 -15.729 1.00 35.82 260 ASP B CA 1
ATOM 4993 C C . ASP B 1 254 ? 13.200 -39.305 -17.214 1.00 34.42 260 ASP B C 1
ATOM 4994 O O . ASP B 1 254 ? 13.102 -38.127 -17.579 1.00 30.61 260 ASP B O 1
ATOM 4999 N N . ILE B 1 255 ? 13.410 -40.293 -18.080 1.00 27.42 261 ILE B N 1
ATOM 5000 C CA . ILE B 1 255 ? 13.664 -40.006 -19.489 1.00 29.25 261 ILE B CA 1
ATOM 5001 C C . ILE B 1 255 ? 13.357 -41.249 -20.314 1.00 32.06 261 ILE B C 1
ATOM 5002 O O . ILE B 1 255 ? 13.567 -42.380 -19.867 1.00 29.36 261 ILE B O 1
ATOM 5007 N N . ILE B 1 256 ? 12.842 -41.026 -21.523 1.00 27.46 262 ILE B N 1
ATOM 5008 C CA . ILE B 1 256 ? 12.739 -42.063 -22.540 1.00 29.25 262 ILE B CA 1
ATOM 5009 C C . ILE B 1 256 ? 13.389 -41.541 -23.811 1.00 29.93 262 ILE B C 1
ATOM 5010 O O . ILE B 1 256 ? 13.314 -40.344 -24.116 1.00 29.13 262 ILE B O 1
ATOM 5015 N N . MET B 1 257 ? 14.045 -42.436 -24.543 1.00 29.16 263 MET B N 1
ATOM 5016 C CA . MET B 1 257 ? 14.664 -42.070 -25.806 1.00 28.29 263 MET B CA 1
ATOM 5017 C C . MET B 1 257 ? 14.595 -43.249 -26.759 1.00 29.60 263 MET B C 1
ATOM 5018 O O . MET B 1 257 ? 14.696 -44.408 -26.351 1.00 29.41 263 MET B O 1
ATOM 5023 N N . VAL B 1 258 ? 14.436 -42.939 -28.042 1.00 29.59 264 VAL B N 1
ATOM 5024 C CA . VAL B 1 258 ? 14.318 -43.969 -29.063 1.00 30.45 264 VAL B CA 1
ATOM 5025 C C . VAL B 1 258 ? 14.968 -43.458 -30.339 1.00 31.91 264 VAL B C 1
ATOM 5026 O O . VAL B 1 258 ? 14.967 -42.256 -30.622 1.00 30.52 264 VAL B O 1
ATOM 5030 N N . THR B 1 259 ? 15.556 -44.379 -31.093 1.00 28.96 265 THR B N 1
ATOM 5031 C CA . THR B 1 259 ? 16.091 -44.095 -32.416 1.00 30.88 265 THR B CA 1
ATOM 5032 C C . THR B 1 259 ? 15.187 -44.747 -33.453 1.00 36.13 265 THR B C 1
ATOM 5033 O O . THR B 1 259 ? 14.906 -45.948 -33.369 1.00 28.30 265 THR B O 1
ATOM 5037 N N . ILE B 1 260 ? 14.722 -43.953 -34.414 1.00 32.95 266 ILE B N 1
ATOM 5038 C CA . ILE B 1 260 ? 13.774 -44.427 -35.419 1.00 33.75 266 ILE B CA 1
ATOM 5039 C C . ILE B 1 260 ? 14.406 -44.302 -36.798 1.00 36.85 266 ILE B C 1
ATOM 5040 O O . ILE B 1 260 ? 14.650 -43.181 -37.268 1.00 35.38 266 ILE B O 1
ATOM 5045 N N . PRO B 1 261 ? 14.671 -45.409 -37.486 1.00 35.99 267 PRO B N 1
ATOM 5046 C CA . PRO B 1 261 ? 15.327 -45.318 -38.794 1.00 38.97 267 PRO B CA 1
ATOM 5047 C C . PRO B 1 261 ? 14.376 -44.852 -39.884 1.00 39.95 267 PRO B C 1
ATOM 5048 O O . PRO B 1 261 ? 13.210 -45.253 -39.939 1.00 38.20 267 PRO B O 1
ATOM 5052 N N . TYR B 1 262 ? 14.889 -43.977 -40.743 1.00 40.99 268 TYR B N 1
ATOM 5053 C CA . TYR B 1 262 ? 14.258 -43.648 -42.010 1.00 43.29 268 TYR B CA 1
ATOM 5054 C C . TYR B 1 262 ? 14.780 -44.595 -43.087 1.00 44.94 268 TYR B C 1
ATOM 5055 O O . TYR B 1 262 ? 15.706 -45.378 -42.866 1.00 43.52 268 TYR B O 1
ATOM 5064 N N . ASN B 1 263 ? 14.191 -44.507 -44.274 1.00 46.89 269 ASN B N 1
ATOM 5065 C CA . ASN B 1 263 ? 14.844 -45.113 -45.422 1.00 49.35 269 ASN B CA 1
ATOM 5066 C C . ASN B 1 263 ? 15.954 -44.195 -45.923 1.00 49.23 269 ASN B C 1
ATOM 5067 O O . ASN B 1 263 ? 15.981 -42.996 -45.634 1.00 47.90 269 ASN B O 1
ATOM 5072 N N . GLY B 1 264 ? 16.888 -44.777 -46.670 1.00 48.24 270 GLY B N 1
ATOM 5073 C CA . GLY B 1 264 ? 17.965 -43.995 -47.245 1.00 49.31 270 GLY B CA 1
ATOM 5074 C C . GLY B 1 264 ? 19.052 -43.587 -46.274 1.00 48.23 270 GLY B C 1
ATOM 5075 O O . GLY B 1 264 ? 19.604 -42.489 -46.403 1.00 50.02 270 GLY B O 1
ATOM 5076 N N . SER B 1 265 ? 19.367 -44.442 -45.298 1.00 45.86 271 SER B N 1
ATOM 5077 C CA . SER B 1 265 ? 20.488 -44.234 -44.377 1.00 46.25 271 SER B CA 1
ATOM 5078 C C . SER B 1 265 ? 20.348 -42.923 -43.603 1.00 44.78 271 SER B C 1
ATOM 5079 O O . SER B 1 265 ? 21.257 -42.091 -43.563 1.00 42.35 271 SER B O 1
ATOM 5082 N N . VAL B 1 266 ? 19.190 -42.744 -42.980 1.00 43.10 272 VAL B N 1
ATOM 5083 C CA . VAL B 1 266 ? 18.918 -41.588 -42.136 1.00 42.07 272 VAL B CA 1
ATOM 5084 C C . VAL B 1 266 ? 18.200 -42.088 -40.892 1.00 40.83 272 VAL B C 1
ATOM 5085 O O . VAL B 1 266 ? 17.334 -42.965 -40.976 1.00 38.08 272 VAL B O 1
ATOM 5089 N N . GLU B 1 267 ? 18.576 -41.554 -39.731 1.00 38.31 273 GLU B N 1
ATOM 5090 C CA . GLU B 1 267 ? 18.018 -42.004 -38.464 1.00 36.85 273 GLU B CA 1
ATOM 5091 C C . GLU B 1 267 ? 17.590 -40.804 -37.631 1.00 35.12 273 GLU B C 1
ATOM 5092 O O . GLU B 1 267 ? 18.355 -39.847 -37.471 1.00 32.07 273 GLU B O 1
ATOM 5098 N N . MET B 1 268 ? 16.375 -40.863 -37.096 1.00 30.24 274 MET B N 1
ATOM 5099 C CA . MET B 1 268 ? 15.861 -39.831 -36.210 1.00 32.29 274 MET B CA 1
ATOM 5100 C C . MET B 1 268 ? 15.910 -40.312 -34.766 1.00 33.60 274 MET B C 1
ATOM 5101 O O . MET B 1 268 ? 15.408 -41.395 -34.447 1.00 32.30 274 MET B O 1
ATOM 5106 N N . PHE B 1 269 ? 16.504 -39.498 -33.901 1.00 29.44 275 PHE B N 1
ATOM 5107 C CA . PHE B 1 269 ? 16.568 -39.767 -32.474 1.00 28.69 275 PHE B CA 1
ATOM 5108 C C . PHE B 1 269 ? 15.582 -38.864 -31.743 1.00 30.34 275 PHE B C 1
ATOM 5109 O O . PHE B 1 269 ? 15.470 -37.674 -32.057 1.00 28.37 275 PHE B O 1
ATOM 5117 N N . LEU B 1 270 ? 14.867 -39.434 -30.767 1.00 27.71 276 LEU B N 1
ATOM 5118 C CA . LEU B 1 270 ? 13.885 -38.709 -29.965 1.00 28.32 276 LEU B CA 1
ATOM 5119 C C . LEU B 1 270 ? 14.187 -38.896 -28.487 1.00 28.37 276 LEU B C 1
ATOM 5120 O O . LEU B 1 270 ? 14.611 -39.976 -28.069 1.00 27.62 276 LEU B O 1
ATOM 5125 N N . ALA B 1 271 ? 13.946 -37.852 -27.692 1.00 24.75 277 ALA B N 1
ATOM 5126 C CA . ALA B 1 271 ? 14.144 -37.939 -26.251 1.00 28.39 277 ALA B CA 1
ATOM 5127 C C . ALA B 1 271 ? 13.112 -37.075 -25.541 1.00 29.50 277 ALA B C 1
ATOM 5128 O O . ALA B 1 271 ? 12.808 -35.963 -25.985 1.00 26.09 277 ALA B O 1
ATOM 5130 N N . MET B 1 272 ? 12.588 -37.589 -24.428 1.00 29.17 278 MET B N 1
ATOM 5131 C CA . MET B 1 272 ? 11.499 -36.942 -23.709 1.00 30.39 278 MET B CA 1
ATOM 5132 C C . MET B 1 272 ? 11.722 -37.093 -22.211 1.00 28.38 278 MET B C 1
ATOM 5133 O O . MET B 1 272 ? 12.136 -38.158 -21.743 1.00 28.84 278 MET B O 1
ATOM 5138 N N . THR B 1 273 ? 11.439 -36.033 -21.465 1.00 28.12 279 THR B N 1
ATOM 5139 C CA . THR B 1 273 ? 11.565 -36.021 -20.012 1.00 29.93 279 THR B CA 1
ATOM 5140 C C . THR B 1 273 ? 10.201 -35.783 -19.375 1.00 29.48 279 THR B C 1
ATOM 5141 O O . THR B 1 273 ? 9.194 -35.576 -20.060 1.00 28.18 279 THR B O 1
ATOM 5145 N N . LYS B 1 274 ? 10.182 -35.802 -18.043 1.00 29.89 280 LYS B N 1
ATOM 5146 C CA . LYS B 1 274 ? 8.997 -35.393 -17.305 1.00 32.54 280 LYS B CA 1
ATOM 5147 C C . LYS B 1 274 ? 8.694 -33.923 -17.575 1.00 36.75 280 LYS B C 1
ATOM 5148 O O . LYS B 1 274 ? 9.559 -33.149 -17.995 1.00 30.81 280 LYS B O 1
ATOM 5154 N N . MET B 1 275 ? 7.446 -33.542 -17.311 1.00 35.42 281 MET B N 1
ATOM 5155 C CA . MET B 1 275 ? 6.984 -32.195 -17.615 1.00 38.72 281 MET B CA 1
ATOM 5156 C C . MET B 1 275 ? 7.775 -31.160 -16.826 1.00 39.56 281 MET B C 1
ATOM 5157 O O . MET B 1 275 ? 7.878 -31.239 -15.598 1.00 39.73 281 MET B O 1
ATOM 5162 N N . GLY B 1 276 ? 8.337 -30.189 -17.539 1.00 37.52 282 GLY B N 1
ATOM 5163 C CA . GLY B 1 276 ? 9.130 -29.150 -16.922 1.00 37.57 282 GLY B CA 1
ATOM 5164 C C . GLY B 1 276 ? 10.602 -29.468 -16.784 1.00 38.08 282 GLY B C 1
ATOM 5165 O O . GLY B 1 276 ? 11.355 -28.629 -16.277 1.00 37.64 282 GLY B O 1
ATOM 5166 N N . LYS B 1 277 ? 11.041 -30.644 -17.219 1.00 33.03 283 LYS B N 1
ATOM 5167 C CA . LYS B 1 277 ? 12.437 -31.033 -17.091 1.00 37.22 283 LYS B CA 1
ATOM 5168 C C . LYS B 1 277 ? 13.174 -31.056 -18.420 1.00 34.16 283 LYS B C 1
ATOM 5169 O O . LYS B 1 277 ? 14.361 -31.399 -18.444 1.00 33.26 283 LYS B O 1
ATOM 5175 N N . LEU B 1 278 ? 12.511 -30.703 -19.524 1.00 32.27 284 LEU B N 1
ATOM 5176 C CA . LEU B 1 278 ? 13.164 -30.799 -20.826 1.00 34.83 284 LEU B CA 1
ATOM 5177 C C . LEU B 1 278 ? 14.352 -29.849 -20.925 1.00 32.39 284 LEU B C 1
ATOM 5178 O O . LEU B 1 278 ? 15.374 -30.187 -21.534 1.00 33.08 284 LEU B O 1
ATOM 5183 N N . SER B 1 279 ? 14.245 -28.660 -20.324 1.00 33.09 285 SER B N 1
ATOM 5184 C CA . SER B 1 279 ? 15.362 -27.720 -20.367 1.00 34.11 285 SER B CA 1
ATOM 5185 C C . SER B 1 279 ? 16.584 -28.267 -19.637 1.00 36.23 285 SER B C 1
ATOM 5186 O O . SER B 1 279 ? 17.720 -27.972 -20.026 1.00 37.51 285 SER B O 1
ATOM 5189 N N . GLU B 1 280 ? 16.373 -29.071 -18.593 1.00 33.61 286 GLU B N 1
ATOM 5190 C CA . GLU B 1 280 ? 17.487 -29.717 -17.909 1.00 35.06 286 GLU B CA 1
ATOM 5191 C C . GLU B 1 280 ? 18.194 -30.714 -18.820 1.00 36.34 286 GLU B C 1
ATOM 5192 O O . GLU B 1 280 ? 19.411 -30.902 -18.712 1.00 36.03 286 GLU B O 1
ATOM 5198 N N . LEU B 1 281 ? 17.453 -31.357 -19.726 1.00 32.12 287 LEU B N 1
ATOM 5199 C CA . LEU B 1 281 ? 18.088 -32.205 -20.726 1.00 32.74 287 LEU B CA 1
ATOM 5200 C C . LEU B 1 281 ? 18.761 -31.365 -21.803 1.00 32.87 287 LEU B C 1
ATOM 5201 O O . LEU B 1 281 ? 19.905 -31.635 -22.185 1.00 31.53 287 LEU B O 1
ATOM 5206 N N . GLU B 1 282 ? 18.069 -30.331 -22.288 1.00 29.96 288 GLU B N 1
ATOM 5207 C CA . GLU B 1 282 ? 18.586 -29.532 -23.396 1.00 31.85 288 GLU B CA 1
ATOM 5208 C C . GLU B 1 282 ? 19.889 -28.842 -23.025 1.00 32.49 288 GLU B C 1
ATOM 5209 O O . GLU B 1 282 ? 20.841 -28.825 -23.814 1.00 31.27 288 GLU B O 1
ATOM 5215 N N . GLN B 1 283 ? 19.951 -28.262 -21.830 1.00 29.04 289 GLN B N 1
ATOM 5216 C CA . GLN B 1 283 ? 21.143 -27.544 -21.402 1.00 34.34 289 GLN B CA 1
ATOM 5217 C C . GLN B 1 283 ? 22.285 -28.469 -20.999 1.00 35.63 289 GLN B C 1
ATOM 5218 O O . GLN B 1 283 ? 23.338 -27.973 -20.586 1.00 33.73 289 GLN B O 1
ATOM 5224 N N . ASN B 1 284 ? 22.110 -29.786 -21.114 1.00 30.62 290 ASN B N 1
ATOM 5225 C CA . ASN B 1 284 ? 23.146 -30.748 -20.761 1.00 34.79 290 ASN B CA 1
ATOM 5226 C C . ASN B 1 284 ? 23.608 -31.572 -21.956 1.00 33.78 290 ASN B C 1
ATOM 5227 O O . ASN B 1 284 ? 24.433 -32.479 -21.789 1.00 31.88 290 ASN B O 1
ATOM 5232 N N . LEU B 1 285 ? 23.114 -31.273 -23.155 1.00 30.92 291 LEU B N 1
ATOM 5233 C CA . LEU B 1 285 ? 23.441 -32.050 -24.343 1.00 29.70 291 LEU B CA 1
ATOM 5234 C C . LEU B 1 285 ? 24.863 -31.755 -24.810 1.00 32.01 291 LEU B C 1
ATOM 5235 O O . LEU B 1 285 ? 25.267 -30.591 -24.887 1.00 29.91 291 LEU B O 1
ATOM 5240 N N . ASN B 1 286 ? 25.621 -32.810 -25.117 1.00 29.84 292 ASN B N 1
ATOM 5241 C CA . ASN B 1 286 ? 26.870 -32.677 -25.864 1.00 32.37 292 ASN B CA 1
ATOM 5242 C C . ASN B 1 286 ? 27.210 -34.032 -26.482 1.00 33.77 292 ASN B C 1
ATOM 5243 O O . ASN B 1 286 ? 26.526 -35.034 -26.250 1.00 29.09 292 ASN B O 1
ATOM 5248 N N . ARG B 1 287 ? 28.285 -34.058 -27.273 1.00 30.36 293 ARG B N 1
ATOM 5249 C CA . ARG B 1 287 ? 28.582 -35.256 -28.051 1.00 32.97 293 ARG B CA 1
ATOM 5250 C C . ARG B 1 287 ? 29.071 -36.399 -27.169 1.00 32.17 293 ARG B C 1
ATOM 5251 O O . ARG B 1 287 ? 28.672 -37.552 -27.367 1.00 30.79 293 ARG B O 1
ATOM 5259 N N . GLU B 1 288 ? 29.944 -36.105 -26.201 1.00 30.77 294 GLU B N 1
ATOM 5260 C CA . GLU B 1 288 ? 30.471 -37.163 -25.341 1.00 34.04 294 GLU B CA 1
ATOM 5261 C C . GLU B 1 288 ? 29.354 -37.859 -24.572 1.00 36.35 294 GLU B C 1
ATOM 5262 O O . GLU B 1 288 ? 29.346 -39.089 -24.448 1.00 32.65 294 GLU B O 1
ATOM 5264 N N . ARG B 1 289 ? 28.394 -37.090 -24.054 1.00 31.26 295 ARG B N 1
ATOM 5265 C CA . ARG B 1 289 ? 27.283 -37.701 -23.335 1.00 34.47 295 ARG B CA 1
ATOM 5266 C C . ARG B 1 289 ? 26.371 -38.478 -24.273 1.00 34.12 295 ARG B C 1
ATOM 5267 O O . ARG B 1 289 ? 25.796 -39.498 -23.874 1.00 29.24 295 ARG B O 1
ATOM 5275 N N . SER B 1 290 ? 26.227 -38.010 -25.515 1.00 31.25 296 SER B N 1
ATOM 5276 C CA . SER B 1 290 ? 25.489 -38.765 -26.520 1.00 31.81 296 SER B CA 1
ATOM 5277 C C . SER B 1 290 ? 26.116 -40.134 -26.755 1.00 33.81 296 SER B C 1
ATOM 5278 O O . SER B 1 290 ? 25.407 -41.136 -26.906 1.00 30.71 296 SER B O 1
ATOM 5281 N N . LEU B 1 291 ? 27.448 -40.195 -26.791 1.00 33.36 297 LEU B N 1
ATOM 5282 C CA . LEU B 1 291 ? 28.125 -41.461 -27.040 1.00 33.83 297 LEU B CA 1
ATOM 5283 C C . LEU B 1 291 ? 27.954 -42.428 -25.876 1.00 35.92 297 LEU B C 1
ATOM 5284 O O . LEU B 1 291 ? 27.914 -43.645 -26.086 1.00 36.58 297 LEU B O 1
ATOM 5289 N N . LYS B 1 292 ? 27.851 -41.915 -24.648 1.00 31.93 298 LYS B N 1
ATOM 5290 C CA . LYS B 1 292 ? 27.578 -42.793 -23.514 1.00 33.62 298 LYS B CA 1
ATOM 5291 C C . LYS B 1 292 ? 26.177 -43.384 -23.607 1.00 36.11 298 LYS B C 1
ATOM 5292 O O . LYS B 1 292 ? 25.980 -44.576 -23.342 1.00 33.90 298 LYS B O 1
ATOM 5298 N N . TRP B 1 293 ? 25.189 -42.569 -23.989 1.00 31.27 299 TRP B N 1
ATOM 5299 C CA . TRP B 1 293 ? 23.827 -43.075 -24.114 1.00 33.11 299 TRP B CA 1
ATOM 5300 C C . TRP B 1 293 ? 23.687 -44.034 -25.288 1.00 32.29 299 TRP B C 1
ATOM 5301 O O . TRP B 1 293 ? 22.894 -44.979 -25.219 1.00 32.12 299 TRP B O 1
ATOM 5312 N N . ARG B 1 294 ? 24.430 -43.802 -26.372 1.00 30.15 300 ARG B N 1
ATOM 5313 C CA . ARG B 1 294 ? 24.404 -44.732 -27.496 1.00 33.91 300 ARG B CA 1
ATOM 5314 C C . ARG B 1 294 ? 24.793 -46.138 -27.056 1.00 33.84 300 ARG B C 1
ATOM 5315 O O . ARG B 1 294 ? 24.233 -47.127 -27.544 1.00 31.72 300 ARG B O 1
ATOM 5323 N N . GLU B 1 295 ? 25.743 -46.248 -26.124 1.00 33.34 301 GLU B N 1
ATOM 5324 C CA . GLU B 1 295 ? 26.130 -47.559 -25.614 1.00 36.95 301 GLU B CA 1
ATOM 5325 C C . GLU B 1 295 ? 25.042 -48.165 -24.732 1.00 37.86 301 GLU B C 1
ATOM 5326 O O . GLU B 1 295 ? 24.922 -49.394 -24.650 1.00 37.17 301 GLU B O 1
ATOM 5332 N N . ILE B 1 296 ? 24.238 -47.329 -24.077 1.00 32.63 302 ILE B N 1
ATOM 5333 C CA . ILE B 1 296 ? 23.210 -47.837 -23.175 1.00 33.72 302 ILE B CA 1
ATOM 5334 C C . ILE B 1 296 ? 21.998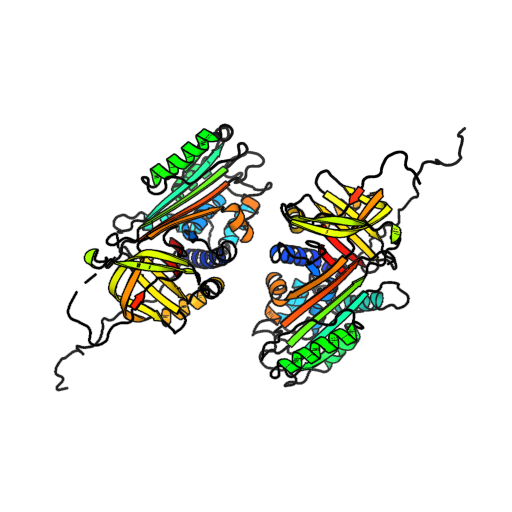 -48.342 -23.951 1.00 35.31 302 ILE B C 1
ATOM 5335 O O . ILE B 1 296 ? 21.391 -49.354 -23.580 1.00 37.34 302 ILE B O 1
ATOM 5340 N N . MET B 1 297 ? 21.625 -47.662 -25.035 1.00 28.99 303 MET B N 1
ATOM 5341 C CA . MET B 1 297 ? 20.451 -48.076 -25.792 1.00 34.33 303 MET B CA 1
ATOM 5342 C C . MET B 1 297 ? 20.637 -49.470 -26.380 1.00 35.39 303 MET B C 1
ATOM 5343 O O . MET B 1 297 ? 21.737 -49.866 -26.772 1.00 34.53 303 MET B O 1
ATOM 5348 N N . GLN B 1 298 ? 19.536 -50.216 -26.427 1.00 35.18 304 GLN B N 1
ATOM 5349 C CA . GLN B 1 298 ? 19.505 -51.556 -26.988 1.00 36.66 304 GLN B CA 1
ATOM 5350 C C . GLN B 1 298 ? 18.222 -51.718 -27.787 1.00 36.29 304 GLN B C 1
ATOM 5351 O O . GLN B 1 298 ? 17.234 -51.021 -27.546 1.00 33.15 304 GLN B O 1
ATOM 5357 N N . TYR B 1 299 ? 18.246 -52.640 -28.745 1.00 35.87 305 TYR B N 1
ATOM 5358 C CA . TYR B 1 299 ? 17.049 -52.944 -29.519 1.00 39.78 305 TYR B CA 1
ATOM 5359 C C . TYR B 1 299 ? 16.073 -53.724 -28.647 1.00 39.53 305 TYR B C 1
ATOM 5360 O O . TYR B 1 299 ? 16.427 -54.769 -28.091 1.00 37.69 305 TYR B O 1
ATOM 5369 N N . GLN B 1 300 ? 14.858 -53.201 -28.498 1.00 35.04 306 GLN B N 1
ATOM 5370 C CA . GLN B 1 300 ? 13.855 -53.816 -27.643 1.00 35.92 306 GLN B CA 1
ATOM 5371 C C . GLN B 1 300 ? 12.499 -53.755 -28.327 1.00 38.12 306 GLN B C 1
ATOM 5372 O O . GLN B 1 300 ? 12.245 -52.904 -29.184 1.00 36.40 306 GLN B O 1
ATOM 5378 N N . LEU B 1 301 ? 11.622 -54.673 -27.930 1.00 35.63 307 LEU B N 1
ATOM 5379 C CA . LEU B 1 301 ? 10.234 -54.650 -28.370 1.00 37.11 307 LEU B CA 1
ATOM 5380 C C . LEU B 1 301 ? 9.480 -53.591 -27.574 1.00 38.10 307 LEU B C 1
ATOM 5381 O O . LEU B 1 301 ? 9.363 -53.695 -26.348 1.00 35.32 307 LEU B O 1
ATOM 5386 N N . ILE B 1 302 ? 8.977 -52.566 -28.264 1.00 36.90 308 ILE B N 1
ATOM 5387 C CA . ILE B 1 302 ? 8.246 -51.484 -27.619 1.00 35.30 308 ILE B CA 1
ATOM 5388 C C . ILE B 1 302 ? 6.992 -51.172 -28.421 1.00 36.69 308 ILE B C 1
ATOM 5389 O O . ILE B 1 302 ? 6.846 -51.567 -29.580 1.00 36.43 308 ILE B O 1
ATOM 5394 N N . ASP B 1 303 ? 6.080 -50.452 -27.777 1.00 35.77 309 ASP B N 1
ATOM 5395 C CA . ASP B 1 303 ? 5.008 -49.745 -28.461 1.00 36.22 309 ASP B CA 1
ATOM 5396 C C . ASP B 1 303 ? 5.433 -48.293 -28.614 1.00 36.60 309 ASP B C 1
ATOM 5397 O O . ASP B 1 303 ? 5.859 -47.663 -27.641 1.00 36.61 309 ASP B O 1
ATOM 5402 N N . LEU B 1 304 ? 5.340 -47.772 -29.832 1.00 36.99 310 LEU B N 1
ATOM 5403 C CA . LEU B 1 304 ? 5.782 -46.421 -30.142 1.00 35.36 310 LEU B CA 1
ATOM 5404 C C . LEU B 1 304 ? 4.589 -45.598 -30.600 1.00 38.75 310 LEU B C 1
ATOM 5405 O O . LEU B 1 304 ? 3.887 -45.990 -31.538 1.00 39.81 310 LEU B O 1
ATOM 5410 N N . SER B 1 305 ? 4.359 -44.467 -29.937 1.00 35.85 311 SER B N 1
ATOM 5411 C CA . SER B 1 305 ? 3.294 -43.539 -30.304 1.00 37.96 311 SER B CA 1
ATOM 5412 C C . SER B 1 305 ? 3.898 -42.170 -30.578 1.00 38.40 311 SER B C 1
ATOM 5413 O O . SER B 1 305 ? 4.503 -41.565 -29.686 1.00 34.68 311 SER B O 1
ATOM 5416 N N . LEU B 1 306 ? 3.727 -41.682 -31.808 1.00 37.47 312 LEU B N 1
ATOM 5417 C CA . LEU B 1 306 ? 4.190 -40.363 -32.194 1.00 38.81 312 LEU B CA 1
ATOM 5418 C C . LEU B 1 306 ? 3.013 -39.494 -32.613 1.00 39.80 312 LEU B C 1
ATOM 5419 O O . LEU B 1 306 ? 2.084 -39.983 -33.265 1.00 41.40 312 LEU B O 1
ATOM 5424 N N . PRO B 1 307 ? 3.019 -38.213 -32.264 1.00 37.62 313 PRO B N 1
ATOM 5425 C CA . PRO B 1 307 ? 1.963 -37.326 -32.759 1.00 44.17 313 PRO B CA 1
ATOM 5426 C C . PRO B 1 307 ? 2.159 -37.042 -34.239 1.00 42.12 313 PRO B C 1
ATOM 5427 O O . PRO B 1 307 ? 3.285 -36.865 -34.710 1.00 38.12 313 PRO B O 1
ATOM 5431 N N . LYS B 1 308 ? 1.053 -37.037 -34.980 1.00 41.94 314 LYS B N 1
ATOM 5432 C CA . LYS B 1 308 ? 1.079 -36.498 -36.332 1.00 43.18 314 LYS B CA 1
ATOM 5433 C C . LYS B 1 308 ? 1.496 -35.036 -36.265 1.00 46.79 314 LYS B C 1
ATOM 5434 O O . LYS B 1 308 ? 1.058 -34.289 -35.384 1.00 46.79 314 LYS B O 1
ATOM 5440 N N . LEU B 1 309 ? 2.353 -34.627 -37.198 1.00 44.71 315 LEU B N 1
ATOM 5441 C CA . LEU B 1 309 ? 3.130 -33.411 -37.016 1.00 45.95 315 LEU B CA 1
ATOM 5442 C C . LEU B 1 309 ? 3.366 -32.702 -38.340 1.00 46.13 315 LEU B C 1
ATOM 5443 O O . LEU B 1 309 ? 3.559 -33.342 -39.375 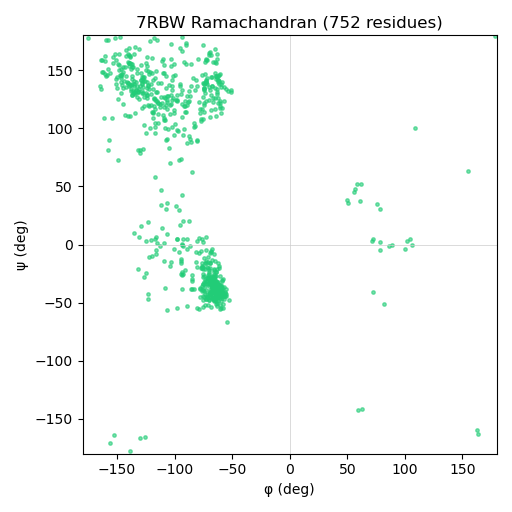1.00 45.04 315 LEU B O 1
ATOM 5448 N N . SER B 1 310 ? 3.340 -31.366 -38.292 1.00 45.02 316 SER B N 1
ATOM 5449 C CA . SER B 1 310 ? 3.756 -30.503 -39.399 1.00 47.21 316 SER B CA 1
ATOM 5450 C C . SER B 1 310 ? 4.099 -29.149 -38.771 1.00 45.27 316 SER B C 1
ATOM 5451 O O . SER B 1 310 ? 3.304 -28.209 -38.759 1.00 46.30 316 SER B O 1
ATOM 5454 N N . VAL B 1 311 ? 5.312 -29.056 -38.230 1.00 42.17 317 VAL B N 1
ATOM 5455 C CA . VAL B 1 311 ? 5.738 -27.896 -37.458 1.00 44.36 317 VAL B CA 1
ATOM 5456 C C . VAL B 1 311 ? 6.787 -27.131 -38.246 1.00 44.74 317 VAL B C 1
ATOM 5457 O O . VAL B 1 311 ? 7.570 -27.707 -39.011 1.00 43.25 317 VAL B O 1
ATOM 5461 N N . SER B 1 312 ? 6.789 -25.816 -38.057 1.00 40.86 318 SER B N 1
ATOM 5462 C CA . SER B 1 312 ? 7.741 -24.917 -38.684 1.00 42.75 318 SER B CA 1
ATOM 5463 C C . SER B 1 312 ? 8.482 -24.136 -37.611 1.00 43.57 318 SER B C 1
ATOM 5464 O O . SER B 1 312 ? 7.942 -23.860 -36.536 1.00 44.05 318 SER B O 1
ATOM 5467 N N . GLY B 1 313 ? 9.730 -23.792 -37.910 1.00 40.55 319 GLY B N 1
ATOM 5468 C CA . GLY B 1 313 ? 10.489 -22.889 -37.072 1.00 41.71 319 GLY B CA 1
ATOM 5469 C C . GLY B 1 313 ? 11.139 -21.811 -37.911 1.00 41.66 319 GLY B C 1
ATOM 5470 O O . GLY B 1 313 ? 11.759 -22.114 -38.933 1.00 40.54 319 GLY B O 1
ATOM 5471 N N . ILE B 1 314 ? 10.994 -20.551 -37.511 1.00 43.91 320 ILE B N 1
ATOM 5472 C CA . ILE B 1 314 ? 11.600 -19.424 -38.214 1.00 42.82 320 ILE B CA 1
ATOM 5473 C C . ILE B 1 314 ? 12.563 -18.746 -37.256 1.00 43.98 320 ILE B C 1
ATOM 5474 O O . ILE B 1 314 ? 12.174 -18.351 -36.149 1.00 42.96 320 ILE B O 1
ATOM 5479 N N . LEU B 1 315 ? 13.813 -18.606 -37.681 1.00 41.99 321 LEU B N 1
ATOM 5480 C CA . LEU B 1 315 ? 14.887 -18.148 -36.815 1.00 42.86 321 LEU B CA 1
ATOM 5481 C C . LEU B 1 315 ? 15.580 -16.938 -37.421 1.00 48.48 321 LEU B C 1
ATOM 5482 O O . LEU B 1 315 ? 15.952 -16.953 -38.600 1.00 44.51 321 LEU B O 1
ATOM 5487 N N . ASN B 1 316 ? 15.747 -15.894 -36.612 1.00 48.23 322 ASN B N 1
ATOM 5488 C CA . ASN B 1 316 ? 16.632 -14.782 -36.947 1.00 49.36 322 ASN B CA 1
ATOM 5489 C C . ASN B 1 316 ? 18.049 -15.202 -36.580 1.00 50.42 322 ASN B C 1
ATOM 5490 O O . ASN B 1 316 ? 18.434 -15.181 -35.410 1.00 53.26 322 ASN B O 1
ATOM 5495 N N . LEU B 1 317 ? 18.829 -15.594 -37.591 1.00 47.66 323 LEU B N 1
ATOM 5496 C CA . LEU B 1 317 ? 20.167 -16.123 -37.343 1.00 51.43 323 LEU B CA 1
ATOM 5497 C C . LEU B 1 317 ? 21.100 -15.072 -36.755 1.00 51.80 323 LEU B C 1
ATOM 5498 O O . LEU B 1 317 ? 22.030 -15.420 -36.018 1.00 52.19 323 LEU B O 1
ATOM 5503 N N . LYS B 1 318 ? 20.874 -13.794 -37.069 1.00 50.67 324 LYS B N 1
ATOM 5504 C CA . LYS B 1 318 ? 21.781 -12.740 -36.623 1.00 52.63 324 LYS B CA 1
ATOM 5505 C C . LYS B 1 318 ? 21.927 -12.738 -35.106 1.00 53.41 324 LYS B C 1
ATOM 5506 O O . LYS B 1 318 ? 23.044 -12.672 -34.578 1.00 53.88 324 LYS B O 1
ATOM 5512 N N . GLU B 1 319 ? 20.806 -12.817 -34.387 1.00 55.84 325 GLU B N 1
ATOM 5513 C CA . GLU B 1 319 ? 20.859 -12.824 -32.929 1.00 53.32 325 GLU B CA 1
ATOM 5514 C C . GLU B 1 319 ? 21.598 -14.052 -32.411 1.00 52.19 325 GLU B C 1
ATOM 5515 O O . GLU B 1 319 ? 22.519 -13.937 -31.593 1.00 52.02 325 GLU B O 1
ATOM 5517 N N . THR B 1 320 ? 21.215 -15.238 -32.888 1.00 54.88 326 THR B N 1
ATOM 5518 C CA . THR B 1 320 ? 21.802 -16.475 -32.378 1.00 51.27 326 THR B CA 1
ATOM 5519 C C . THR B 1 320 ? 23.284 -16.574 -32.719 1.00 48.93 326 THR B C 1
ATOM 5520 O O . THR B 1 320 ? 24.107 -16.923 -31.866 1.00 48.25 326 THR B O 1
ATOM 5524 N N . LEU B 1 321 ? 23.641 -16.282 -33.971 1.00 50.21 327 LEU B N 1
ATOM 5525 C CA . LEU B 1 321 ? 25.028 -16.448 -34.393 1.00 50.43 327 LEU B CA 1
ATOM 5526 C C . LEU B 1 321 ? 25.952 -15.455 -33.702 1.00 53.67 327 LEU B C 1
ATOM 5527 O O . LEU B 1 321 ? 27.119 -15.775 -33.442 1.00 52.42 327 LEU B O 1
ATOM 5532 N N . SER B 1 322 ? 25.457 -14.251 -33.396 1.00 52.21 328 SER B N 1
ATOM 5533 C CA . SER B 1 322 ? 26.265 -13.290 -32.653 1.00 51.58 328 SER B CA 1
ATOM 5534 C C . SER B 1 322 ? 26.635 -13.835 -31.281 1.00 52.04 328 SER B C 1
ATOM 5535 O O . SER B 1 322 ? 27.789 -13.726 -30.850 1.00 51.42 328 SER B O 1
ATOM 5538 N N . LYS B 1 323 ? 25.668 -14.438 -30.584 1.00 51.51 329 LYS B N 1
ATOM 5539 C CA . LYS B 1 323 ? 25.944 -15.023 -29.277 1.00 50.38 329 LYS B CA 1
ATOM 5540 C C . LYS B 1 323 ? 26.933 -16.176 -29.360 1.00 49.48 329 LYS B C 1
ATOM 5541 O O . LYS B 1 323 ? 27.596 -16.481 -28.362 1.00 51.71 329 LYS B O 1
ATOM 5547 N N . LEU B 1 324 ? 27.054 -16.818 -30.518 1.00 49.80 330 LEU B N 1
ATOM 5548 C CA . LEU B 1 324 ? 28.016 -17.894 -30.711 1.00 50.39 330 LEU B CA 1
ATOM 5549 C C . LEU B 1 324 ? 29.392 -17.390 -31.131 1.00 50.60 330 LEU B C 1
ATOM 5550 O O . LEU B 1 324 ? 30.307 -18.201 -31.306 1.00 51.78 330 LEU B O 1
ATOM 5555 N N . GLY B 1 325 ? 29.564 -16.080 -31.296 1.00 50.91 331 GLY B N 1
ATOM 5556 C CA . GLY B 1 325 ? 30.857 -15.511 -31.620 1.00 50.96 331 GLY B CA 1
ATOM 5557 C C . GLY B 1 325 ? 31.016 -15.031 -33.046 1.00 53.82 331 GLY B C 1
ATOM 5558 O O . GLY B 1 325 ? 32.095 -14.537 -33.392 1.00 55.51 331 GLY B O 1
ATOM 5559 N N . ILE B 1 326 ? 29.992 -15.158 -33.886 1.00 54.45 332 ILE B N 1
ATOM 5560 C CA . ILE B 1 326 ? 30.031 -14.680 -35.264 1.00 51.48 332 ILE B CA 1
ATOM 5561 C C . ILE B 1 326 ? 29.335 -13.323 -35.275 1.00 54.00 332 ILE B C 1
ATOM 5562 O O . ILE B 1 326 ? 28.104 -13.243 -35.315 1.00 53.48 332 ILE B O 1
ATOM 5567 N N . VAL B 1 327 ? 30.121 -12.247 -35.241 1.00 54.40 333 VAL B N 1
ATOM 5568 C CA . VAL B 1 327 ? 29.563 -10.907 -35.091 1.00 57.58 333 VAL B CA 1
ATOM 5569 C C . VAL B 1 327 ? 30.042 -9.978 -36.199 1.00 59.14 333 VAL B C 1
ATOM 5570 O O . VAL B 1 327 ? 29.345 -9.020 -36.554 1.00 62.77 333 VAL B O 1
ATOM 5574 N N . ASP B 1 328 ? 31.231 -10.247 -36.749 1.00 62.71 334 ASP B N 1
ATOM 5575 C CA . ASP B 1 328 ? 31.822 -9.342 -37.736 1.00 64.80 334 ASP B CA 1
ATOM 5576 C C . ASP B 1 328 ? 30.907 -9.143 -38.934 1.00 64.18 334 ASP B C 1
ATOM 5577 O O . ASP B 1 328 ? 30.575 -8.008 -39.296 1.00 64.64 334 ASP B O 1
ATOM 5582 N N . VAL B 1 329 ? 30.496 -10.244 -39.567 1.00 61.65 335 VAL B N 1
ATOM 5583 C CA . VAL B 1 329 ? 29.791 -10.179 -40.840 1.00 58.59 335 VAL B CA 1
ATOM 5584 C C . VAL B 1 329 ? 28.479 -9.414 -40.724 1.00 58.59 335 VAL B C 1
ATOM 5585 O O . VAL B 1 329 ? 27.953 -8.930 -41.732 1.00 57.23 335 VAL B O 1
ATOM 5589 N N . PHE B 1 330 ? 27.945 -9.271 -39.511 1.00 59.42 336 PHE B N 1
ATOM 5590 C CA . PHE B 1 330 ? 26.721 -8.513 -39.291 1.00 61.57 336 PHE B CA 1
ATOM 5591 C C . PHE B 1 330 ? 26.973 -7.062 -38.904 1.00 65.36 336 PHE B C 1
ATOM 5592 O O . PHE B 1 330 ? 26.030 -6.265 -38.916 1.00 67.61 336 PHE B O 1
ATOM 5600 N N . SER B 1 331 ? 28.209 -6.702 -38.566 1.00 63.50 337 SER B N 1
ATOM 5601 C CA . SER B 1 331 ? 28.513 -5.377 -38.052 1.00 70.94 337 SER B CA 1
ATOM 5602 C C . SER B 1 331 ? 28.947 -4.439 -39.176 1.00 73.81 337 SER B C 1
ATOM 5603 O O . SER B 1 331 ? 29.052 -4.821 -40.344 1.00 72.55 337 SER B O 1
ATOM 5606 N N . ASN B 1 332 ? 29.227 -3.188 -38.805 1.00 80.86 338 ASN B N 1
ATOM 5607 C CA . ASN B 1 332 ? 29.621 -2.172 -39.772 1.00 85.15 338 ASN B CA 1
ATOM 5608 C C . ASN B 1 332 ? 31.050 -2.343 -40.264 1.00 85.59 338 ASN B C 1
ATOM 5609 O O . ASN B 1 332 ? 31.368 -1.883 -41.366 1.00 85.85 338 ASN B O 1
ATOM 5614 N N . HIS B 1 333 ? 31.921 -2.979 -39.478 1.00 78.41 339 HIS B N 1
ATOM 5615 C CA . HIS B 1 333 ? 33.306 -3.193 -39.875 1.00 76.50 339 HIS B CA 1
ATOM 5616 C C . HIS B 1 333 ? 33.529 -4.573 -40.489 1.00 73.93 339 HIS B C 1
ATOM 5617 O O . HIS B 1 333 ? 34.625 -5.133 -40.380 1.00 71.08 339 HIS B O 1
ATOM 5624 N N . ALA B 1 334 ? 32.508 -5.130 -41.136 1.00 76.78 340 ALA B N 1
ATOM 5625 C CA . ALA B 1 334 ? 32.662 -6.401 -41.828 1.00 72.32 340 ALA B CA 1
ATOM 5626 C C . ALA B 1 334 ? 33.441 -6.210 -43.121 1.00 69.98 340 ALA B C 1
ATOM 5627 O O . ALA B 1 334 ? 33.239 -5.235 -43.849 1.00 72.00 340 ALA B O 1
ATOM 5629 N N . ASP B 1 335 ? 34.336 -7.150 -43.408 1.00 63.40 341 ASP B N 1
ATOM 5630 C CA . ASP B 1 335 ? 35.112 -7.144 -44.646 1.00 64.25 341 ASP B CA 1
ATOM 5631 C C . ASP B 1 335 ? 34.565 -8.269 -45.521 1.00 59.93 341 ASP B C 1
ATOM 5632 O O . ASP B 1 335 ? 35.017 -9.413 -45.447 1.00 56.62 341 ASP B O 1
ATOM 5637 N N . LEU B 1 336 ? 33.575 -7.934 -46.344 1.00 63.16 342 LEU B N 1
ATOM 5638 C CA . LEU B 1 336 ? 33.014 -8.848 -47.332 1.00 61.55 342 LEU B CA 1
ATOM 5639 C C . LEU B 1 336 ? 33.460 -8.458 -48.737 1.00 61.43 342 LEU B C 1
ATOM 5640 O O . LEU B 1 336 ? 32.711 -8.592 -49.707 1.00 60.88 342 LEU B O 1
ATOM 5645 N N . SER B 1 337 ? 34.697 -7.967 -48.853 1.00 59.21 343 SER B N 1
ATOM 5646 C CA . SER B 1 337 ? 35.230 -7.531 -50.137 1.00 63.63 343 SER B CA 1
ATOM 5647 C C . SER B 1 337 ? 35.381 -8.674 -51.131 1.00 63.84 343 SER B C 1
ATOM 5648 O O . SER B 1 337 ? 35.580 -8.412 -52.322 1.00 64.71 343 SER B O 1
ATOM 5651 N N . GLY B 1 338 ? 35.304 -9.927 -50.677 1.00 58.34 344 GLY B N 1
ATOM 5652 C CA . GLY B 1 338 ? 35.248 -11.042 -51.604 1.00 58.32 344 GLY B CA 1
ATOM 5653 C C . GLY B 1 338 ? 33.928 -11.151 -52.335 1.00 57.82 344 GLY B C 1
ATOM 5654 O O . GLY B 1 338 ? 33.858 -11.809 -53.379 1.00 56.26 344 GLY B O 1
ATOM 5655 N N . ILE B 1 339 ? 32.881 -10.522 -51.808 1.00 60.91 345 ILE B N 1
ATOM 5656 C CA . ILE B 1 339 ? 31.593 -10.462 -52.489 1.00 60.94 345 ILE B CA 1
ATOM 5657 C C . ILE B 1 339 ? 31.513 -9.250 -53.404 1.00 66.99 345 ILE B C 1
ATOM 5658 O O . ILE B 1 339 ? 31.200 -9.372 -54.590 1.00 66.66 345 ILE B O 1
ATOM 5663 N N . THR B 1 340 ? 31.798 -8.065 -52.867 1.00 69.46 346 THR B N 1
ATOM 5664 C CA . THR B 1 340 ? 31.712 -6.826 -53.626 1.00 74.89 346 THR B CA 1
ATOM 5665 C C . THR B 1 340 ? 32.546 -5.764 -52.924 1.00 78.32 346 THR B C 1
ATOM 5666 O O . THR B 1 340 ? 32.658 -5.757 -51.696 1.00 79.14 346 THR B O 1
ATOM 5670 N N . ASP B 1 341 ? 33.135 -4.870 -53.720 1.00 83.92 347 ASP B N 1
ATOM 5671 C CA . ASP B 1 341 ? 33.850 -3.710 -53.192 1.00 89.15 347 ASP B CA 1
ATOM 5672 C C . ASP B 1 341 ? 32.872 -2.564 -52.917 1.00 92.59 347 ASP B C 1
ATOM 5673 O O . ASP B 1 341 ? 32.939 -1.484 -53.502 1.00 97.81 347 ASP B O 1
ATOM 5678 N N . GLU B 1 342 ? 31.939 -2.829 -52.005 1.00 95.12 348 GLU B N 1
ATOM 5679 C CA . GLU B 1 342 ? 30.964 -1.845 -51.556 1.00 96.96 348 GLU B CA 1
ATOM 5680 C C . GLU B 1 342 ? 31.317 -1.395 -50.145 1.00 96.13 348 GLU B C 1
ATOM 5681 O O . GLU B 1 342 ? 31.803 -2.189 -49.334 1.00 93.02 348 GLU B O 1
ATOM 5687 N N . SER B 1 343 ? 31.073 -0.117 -49.859 1.00 99.52 349 SER B N 1
ATOM 5688 C CA . SER B 1 343 ? 31.427 0.456 -48.566 1.00 99.06 349 SER B CA 1
ATOM 5689 C C . SER B 1 343 ? 30.586 -0.166 -47.456 1.00 98.85 349 SER B C 1
ATOM 5690 O O . SER B 1 343 ? 29.352 -0.122 -47.503 1.00 97.52 349 SER B O 1
ATOM 5693 N N . HIS B 1 344 ? 31.262 -0.750 -46.464 1.00 96.05 350 HIS B N 1
ATOM 5694 C CA . HIS B 1 344 ? 30.622 -1.273 -45.254 1.00 94.52 350 HIS B CA 1
ATOM 5695 C C . HIS B 1 344 ? 29.622 -2.383 -45.573 1.00 90.06 350 HIS B C 1
ATOM 5696 O O . HIS B 1 344 ? 28.566 -2.484 -44.946 1.00 92.86 350 HIS B O 1
ATOM 5703 N N . LEU B 1 345 ? 29.958 -3.227 -46.547 1.00 87.60 351 LEU B N 1
ATOM 5704 C CA . LEU B 1 345 ? 29.106 -4.363 -46.882 1.00 81.15 351 LEU B CA 1
ATOM 5705 C C . LEU B 1 345 ? 28.992 -5.311 -45.697 1.00 71.74 351 LEU B C 1
ATOM 5706 O O . LEU B 1 345 ? 29.999 -5.826 -45.203 1.00 71.62 351 LEU B O 1
ATOM 5711 N N . LYS B 1 346 ? 27.762 -5.538 -45.242 1.00 68.39 352 LYS B N 1
ATOM 5712 C CA . LYS B 1 346 ? 27.499 -6.428 -44.123 1.00 63.59 352 LYS B CA 1
ATOM 5713 C C . LYS B 1 346 ? 26.247 -7.240 -44.414 1.00 60.42 352 LYS B C 1
ATOM 5714 O O . LYS B 1 346 ? 25.506 -6.964 -45.362 1.00 61.28 352 LYS B O 1
ATOM 5720 N N . VAL B 1 347 ? 26.013 -8.251 -43.583 1.00 60.55 353 VAL B N 1
ATOM 5721 C CA . VAL B 1 347 ? 24.788 -9.039 -43.643 1.00 61.53 353 VAL B CA 1
ATOM 5722 C C . VAL B 1 347 ? 23.770 -8.372 -42.725 1.00 62.00 353 VAL B C 1
ATOM 5723 O O . VAL B 1 347 ? 23.958 -8.318 -41.508 1.00 63.69 353 VAL B O 1
ATOM 5727 N N . SER B 1 348 ? 22.696 -7.850 -43.313 1.00 57.71 354 SER B N 1
ATOM 5728 C CA . SER B 1 348 ? 21.674 -7.144 -42.551 1.00 59.32 354 SER B CA 1
ATOM 5729 C C . SER B 1 348 ? 20.632 -8.090 -41.972 1.00 60.95 354 SER B C 1
ATOM 5730 O O . SER B 1 348 ? 20.172 -7.892 -40.842 1.00 63.89 354 SER B O 1
ATOM 5733 N N . LYS B 1 349 ? 20.260 -9.123 -42.725 1.00 60.09 355 LYS B N 1
ATOM 5734 C CA . LYS B 1 349 ? 19.210 -10.047 -42.323 1.00 58.20 355 LYS B CA 1
ATOM 5735 C C . LYS B 1 349 ? 19.651 -11.465 -42.648 1.00 55.95 355 LYS B C 1
ATOM 5736 O O . LYS B 1 349 ? 20.125 -11.730 -43.757 1.00 56.56 355 LYS B O 1
ATOM 5742 N N . ALA B 1 350 ? 19.501 -12.367 -41.681 1.00 52.44 356 ALA B N 1
ATOM 5743 C CA . ALA B 1 350 ? 19.786 -13.786 -41.869 1.00 49.85 356 ALA B CA 1
ATOM 5744 C C . ALA B 1 350 ? 18.634 -14.578 -41.265 1.00 50.35 356 ALA B C 1
ATOM 5745 O O . ALA B 1 350 ? 18.440 -14.564 -40.044 1.00 50.01 356 ALA B O 1
ATOM 5747 N N . ILE B 1 351 ? 17.871 -15.263 -42.114 1.00 45.57 357 ILE B N 1
ATOM 5748 C CA . ILE B 1 351 ? 16.670 -15.975 -41.697 1.00 46.37 357 ILE B CA 1
ATOM 5749 C C . ILE B 1 351 ? 16.829 -17.449 -42.038 1.00 43.30 357 ILE B C 1
ATOM 5750 O O . ILE B 1 351 ? 17.331 -17.800 -43.112 1.00 37.05 357 ILE B O 1
ATOM 5755 N N . HIS B 1 352 ? 16.405 -18.309 -41.116 1.00 39.30 358 HIS B N 1
ATOM 5756 C CA . HIS B 1 352 ? 16.443 -19.755 -41.300 1.00 40.21 358 HIS B CA 1
ATOM 5757 C C . HIS B 1 352 ? 15.063 -20.308 -40.987 1.00 40.63 358 HIS B C 1
ATOM 5758 O O . HIS B 1 352 ? 14.582 -20.174 -39.858 1.00 41.58 358 HIS B O 1
ATOM 5765 N N . LYS B 1 353 ? 14.422 -20.913 -41.984 1.00 37.32 359 LYS B N 1
ATOM 5766 C CA . LYS B 1 353 ? 13.127 -21.554 -41.802 1.00 38.00 359 LYS B CA 1
ATOM 5767 C C . LYS B 1 353 ? 13.260 -23.039 -42.095 1.00 40.16 359 LYS B C 1
ATOM 5768 O O . LYS B 1 353 ? 13.740 -23.422 -43.166 1.00 38.37 359 LYS B O 1
ATOM 5774 N N . ALA B 1 354 ? 12.839 -23.870 -41.148 1.00 34.74 360 ALA B N 1
ATOM 5775 C CA . ALA B 1 354 ? 12.868 -25.315 -41.314 1.00 38.39 360 ALA B CA 1
ATOM 5776 C C . ALA B 1 354 ? 11.497 -25.880 -40.977 1.00 39.24 360 ALA B C 1
ATOM 5777 O O . ALA B 1 354 ? 10.836 -25.411 -40.045 1.00 35.82 360 ALA B O 1
ATOM 5779 N N . MET B 1 355 ? 11.073 -26.885 -41.740 1.00 38.06 361 MET B N 1
ATOM 5780 C CA . MET B 1 355 ? 9.774 -27.514 -41.559 1.00 42.86 361 MET B CA 1
ATOM 5781 C C . MET B 1 355 ? 9.949 -29.027 -41.507 1.00 43.00 361 MET B C 1
ATOM 5782 O O . MET B 1 355 ? 10.711 -29.600 -42.295 1.00 40.45 361 MET B O 1
ATOM 5787 N N . MET B 1 356 ? 9.256 -29.669 -40.563 1.00 40.69 362 MET B N 1
ATOM 5788 C CA . MET B 1 356 ? 9.241 -31.121 -40.435 1.00 42.26 362 MET B CA 1
ATOM 5789 C C . MET B 1 356 ? 7.810 -31.629 -40.398 1.00 43.04 362 MET B C 1
ATOM 5790 O O . MET B 1 356 ? 6.940 -31.012 -39.778 1.00 44.53 362 MET B O 1
ATOM 5795 N N . SER B 1 357 ? 7.582 -32.776 -41.035 1.00 44.24 363 SER B N 1
ATOM 5796 C CA . SER B 1 357 ? 6.265 -33.392 -41.100 1.00 48.10 363 SER B CA 1
ATOM 5797 C C . SER B 1 357 ? 6.341 -34.841 -40.646 1.00 45.74 363 SER B C 1
ATOM 5798 O O . SER B 1 357 ? 7.248 -35.577 -41.045 1.00 41.62 363 SER B O 1
ATOM 5801 N N . PHE B 1 358 ? 5.383 -35.244 -39.811 1.00 46.89 364 PHE B N 1
ATOM 5802 C CA . PHE B 1 358 ? 5.210 -36.633 -39.391 1.00 48.05 364 PHE B CA 1
ATOM 5803 C C . PHE B 1 358 ? 3.883 -37.137 -39.942 1.00 47.91 364 PHE B C 1
ATOM 5804 O O . PHE B 1 358 ? 2.819 -36.673 -39.519 1.00 47.05 364 PHE B O 1
ATOM 5812 N N . ASP B 1 359 ? 3.939 -38.079 -40.880 1.00 49.13 365 ASP B N 1
ATOM 5813 C CA A ASP B 1 359 ? 2.733 -3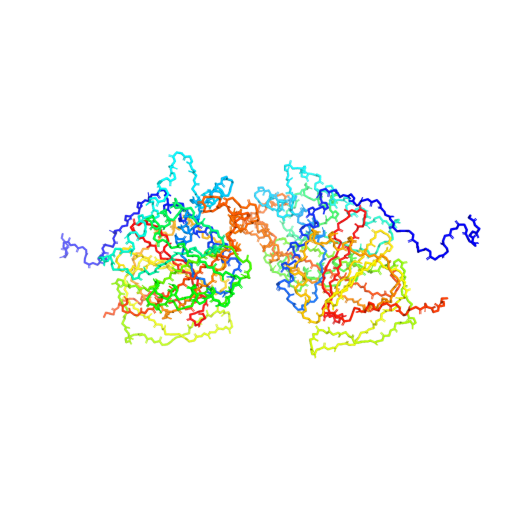8.783 -41.296 0.59 54.86 365 ASP B CA 1
ATOM 5814 C CA B ASP B 1 359 ? 2.766 -38.784 -41.390 0.41 54.89 365 ASP B CA 1
ATOM 5815 C C . ASP B 1 359 ? 2.961 -40.286 -41.191 1.00 53.12 365 ASP B C 1
ATOM 5816 O O . ASP B 1 359 ? 3.991 -40.733 -40.683 1.00 49.35 365 ASP B O 1
ATOM 5825 N N . GLU B 1 360 ? 1.981 -41.075 -41.637 1.00 57.99 366 GLU B N 1
ATOM 5826 C CA . GLU B 1 360 ? 2.018 -42.512 -41.378 1.00 60.20 366 GLU B CA 1
ATOM 5827 C C . GLU B 1 360 ? 2.930 -43.266 -42.342 1.00 62.36 366 GLU B C 1
ATOM 5828 O O . GLU B 1 360 ? 3.822 -44.002 -41.909 1.00 57.78 366 GLU B O 1
ATOM 5834 N N . HIS B 1 361 ? 2.717 -43.116 -43.646 1.00 75.09 367 HIS B N 1
ATOM 5835 C CA . HIS B 1 361 ? 3.274 -44.041 -44.626 1.00 74.63 367 HIS B CA 1
ATOM 5836 C C . HIS B 1 361 ? 4.657 -43.645 -45.126 1.00 77.49 367 HIS B C 1
ATOM 5837 O O . HIS B 1 361 ? 5.189 -44.311 -46.020 1.00 77.52 367 HIS B O 1
ATOM 5844 N N . GLY B 1 362 ? 5.252 -42.594 -44.572 1.00 62.66 368 GLY B N 1
ATOM 5845 C CA . GLY B 1 362 ? 6.595 -42.197 -44.954 1.00 62.09 368 GLY B CA 1
ATOM 5846 C C . GLY B 1 362 ? 6.666 -41.365 -46.222 1.00 63.74 368 GLY B C 1
ATOM 5847 O O . GLY B 1 362 ? 7.552 -41.555 -47.057 1.00 64.63 368 GLY B O 1
ATOM 5848 N N . ALA B 1 373 ? -0.348 -60.729 -33.202 1.00 95.84 379 ALA B N 1
ATOM 5849 C CA . ALA B 1 373 ? 0.833 -60.765 -32.346 1.00 96.88 379 ALA B CA 1
ATOM 5850 C C . ALA B 1 373 ? 0.495 -60.326 -30.924 1.00 88.86 379 ALA B C 1
ATOM 5851 O O . ALA B 1 373 ? 0.386 -59.132 -30.642 1.00 85.87 379 ALA B O 1
ATOM 5853 N N . ASP B 1 374 ? 0.328 -61.301 -30.034 1.00 77.51 380 ASP B N 1
ATOM 5854 C CA . ASP B 1 374 ? 0.037 -61.035 -28.629 1.00 71.09 380 ASP B CA 1
ATOM 5855 C C . ASP B 1 374 ? 1.256 -61.386 -27.788 1.00 63.89 380 ASP B C 1
ATOM 5856 O O . ASP B 1 374 ? 1.546 -62.578 -27.598 1.00 56.87 380 ASP B O 1
ATOM 5861 N N . PRO B 1 375 ? 1.991 -60.408 -27.267 1.00 59.49 381 PRO B N 1
ATOM 5862 C CA . PRO B 1 375 ? 3.207 -60.721 -26.510 1.00 52.48 381 PRO B CA 1
ATOM 5863 C C . PRO B 1 375 ? 2.891 -61.298 -25.138 1.00 52.95 381 PRO B C 1
ATOM 5864 O O . PRO B 1 375 ? 1.809 -61.108 -24.578 1.00 53.91 381 PRO B O 1
ATOM 5868 N N . LEU B 1 376 ? 3.873 -62.031 -24.604 1.00 48.91 382 LEU B N 1
ATOM 5869 C CA . LEU B 1 376 ? 3.744 -62.592 -23.263 1.00 48.68 382 LEU B CA 1
ATOM 5870 C C . LEU B 1 376 ? 3.577 -61.493 -22.223 1.00 45.63 382 LEU B C 1
ATOM 5871 O O . LEU B 1 376 ? 2.793 -61.631 -21.276 1.00 47.01 382 LEU B O 1
ATOM 5876 N N . MET B 1 377 ? 4.303 -60.395 -22.387 1.00 44.07 383 MET B N 1
ATOM 5877 C CA . MET B 1 377 ? 4.246 -59.257 -21.486 1.00 44.31 383 MET B CA 1
ATOM 5878 C C . MET B 1 377 ? 4.018 -57.999 -22.308 1.00 41.83 383 MET B C 1
ATOM 5879 O O . MET B 1 377 ? 4.608 -57.836 -23.380 1.00 43.41 383 MET B O 1
ATOM 5884 N N . LEU B 1 378 ? 3.152 -57.124 -21.815 1.00 43.18 384 LEU B N 1
ATOM 5885 C CA . LEU B 1 378 ? 2.859 -55.883 -22.518 1.00 42.37 384 LEU B CA 1
ATOM 5886 C C . LEU B 1 378 ? 4.132 -55.056 -22.662 1.00 39.62 384 LEU B C 1
ATOM 5887 O O . LEU B 1 378 ? 4.783 -54.754 -21.650 1.00 39.42 384 LEU B O 1
ATOM 5892 N N . PRO B 1 379 ? 4.530 -54.691 -23.876 1.00 38.43 385 PRO B N 1
ATOM 5893 C CA . PRO B 1 379 ? 5.768 -53.929 -24.062 1.00 41.06 385 PRO B CA 1
ATOM 5894 C C . PRO B 1 379 ? 5.663 -52.552 -23.435 1.00 37.78 385 PRO B C 1
ATOM 5895 O O . PRO B 1 379 ? 4.554 -52.029 -23.244 1.00 36.51 385 PRO B O 1
ATOM 5899 N N . PRO B 1 380 ? 6.791 -51.931 -23.097 1.00 37.02 386 PRO B N 1
ATOM 5900 C CA . PRO B 1 380 ? 6.749 -50.536 -22.652 1.00 38.40 386 PRO B CA 1
ATOM 5901 C C . PRO B 1 380 ? 6.215 -49.644 -23.761 1.00 36.56 386 PRO B C 1
ATOM 5902 O O . PRO B 1 380 ? 6.528 -49.832 -24.938 1.00 35.69 386 PRO B O 1
ATOM 5906 N N . HIS B 1 381 ? 5.391 -48.675 -23.377 1.00 35.58 387 HIS B N 1
ATOM 5907 C CA . HIS B 1 381 ? 4.732 -47.780 -24.327 1.00 35.40 387 HIS B CA 1
ATOM 5908 C C . HIS B 1 381 ? 5.508 -46.469 -24.379 1.00 35.66 387 HIS B C 1
ATOM 5909 O O . HIS B 1 381 ? 5.413 -45.641 -23.471 1.00 35.02 387 HIS B O 1
ATOM 5916 N N . PHE B 1 382 ? 6.280 -46.286 -25.449 1.00 33.89 388 PHE B N 1
ATOM 5917 C CA . PHE B 1 382 ? 7.020 -45.047 -25.688 1.00 33.84 388 PHE B CA 1
ATOM 5918 C C . PHE B 1 382 ? 6.083 -44.071 -26.389 1.00 35.60 388 PHE B C 1
ATOM 5919 O O . PHE B 1 382 ? 6.021 -44.012 -27.617 1.00 37.10 388 PHE B O 1
ATOM 5927 N N . LYS B 1 383 ? 5.340 -43.300 -25.599 1.00 34.43 389 LYS B N 1
ATOM 5928 C CA . LYS B 1 383 ? 4.367 -42.341 -26.110 1.00 35.96 389 LYS B CA 1
ATOM 5929 C C . LYS B 1 383 ? 4.917 -40.935 -25.921 1.00 31.98 389 LYS B C 1
ATOM 5930 O O . LYS B 1 383 ? 5.133 -40.496 -24.787 1.00 30.62 389 LYS B O 1
ATOM 5936 N N . PHE B 1 384 ? 5.139 -40.229 -27.027 1.00 33.92 390 PHE B N 1
ATOM 5937 C CA . PHE B 1 384 ? 5.739 -38.897 -26.973 1.00 32.79 390 PHE B CA 1
ATOM 5938 C C . PHE B 1 384 ? 4.633 -37.842 -26.947 1.00 35.62 390 PHE B C 1
ATOM 5939 O O . PHE B 1 384 ? 4.366 -37.132 -27.916 1.00 34.57 390 PHE B O 1
ATOM 5947 N N . ASP B 1 385 ? 3.981 -37.759 -25.785 1.00 35.44 391 ASP B N 1
ATOM 5948 C CA . ASP B 1 385 ? 2.866 -36.848 -25.555 1.00 39.05 391 ASP B CA 1
ATOM 5949 C C . ASP B 1 385 ? 3.227 -35.728 -24.582 1.00 38.38 391 ASP B C 1
ATOM 5950 O O . ASP B 1 385 ? 2.338 -35.041 -24.071 1.00 39.47 391 ASP B O 1
ATOM 5955 N N . TYR B 1 386 ? 4.510 -35.549 -24.308 1.00 36.70 392 TYR B N 1
ATOM 5956 C CA . TYR B 1 386 ? 5.064 -34.439 -23.550 1.00 35.38 392 TYR B CA 1
ATOM 5957 C C . TYR B 1 386 ? 6.105 -33.772 -24.428 1.00 33.07 392 TYR B C 1
ATOM 5958 O O . TYR B 1 386 ? 6.571 -34.371 -25.405 1.00 33.16 392 TYR B O 1
ATOM 5967 N N . PRO B 1 387 ? 6.486 -32.529 -24.128 1.00 32.80 393 PRO B N 1
ATOM 5968 C CA . PRO B 1 387 ? 7.528 -31.869 -24.923 1.00 32.00 393 PRO B CA 1
ATOM 5969 C C . PRO B 1 387 ? 8.760 -32.748 -25.053 1.00 31.66 393 PRO B C 1
ATOM 5970 O O . PRO B 1 387 ? 9.232 -33.338 -24.076 1.00 26.85 393 PRO B O 1
ATOM 5974 N N . PHE B 1 388 ? 9.259 -32.867 -26.280 1.00 27.62 394 PHE B N 1
ATOM 5975 C CA . PHE B 1 388 ? 10.391 -33.737 -26.553 1.00 28.36 394 PHE B CA 1
ATOM 5976 C C . PHE B 1 388 ? 11.294 -33.084 -27.588 1.00 29.38 394 PHE B C 1
ATOM 5977 O O . PHE B 1 388 ? 10.895 -32.161 -28.302 1.00 27.27 394 PHE B O 1
ATOM 5985 N N . ILE B 1 389 ? 12.526 -33.577 -27.657 1.00 27.99 395 ILE B N 1
ATOM 5986 C CA . ILE B 1 389 ? 13.504 -33.096 -28.619 1.00 25.73 395 ILE B CA 1
ATOM 5987 C C . ILE B 1 389 ? 13.764 -34.186 -29.648 1.00 28.27 395 ILE B C 1
ATOM 5988 O O . ILE B 1 389 ? 13.539 -35.378 -29.410 1.00 27.06 395 ILE B O 1
ATOM 5993 N N . PHE B 1 390 ? 14.252 -33.763 -30.813 1.00 27.93 396 PHE B N 1
ATOM 5994 C CA . PHE B 1 390 ? 14.497 -34.672 -31.921 1.00 27.77 396 PHE B CA 1
ATOM 5995 C C . PHE B 1 390 ? 15.804 -34.307 -32.609 1.00 28.60 396 PHE B C 1
ATOM 5996 O O . PHE B 1 390 ? 16.276 -33.168 -32.542 1.00 27.47 396 PHE B O 1
ATOM 6004 N N . ARG B 1 391 ? 16.380 -35.297 -33.286 1.00 26.64 397 ARG B N 1
ATOM 6005 C CA . ARG B 1 391 ? 17.573 -35.093 -34.093 1.00 28.94 397 ARG B CA 1
ATOM 6006 C C . ARG B 1 391 ? 17.567 -36.061 -35.263 1.00 30.86 397 ARG B C 1
ATOM 6007 O O . ARG B 1 391 ? 17.484 -37.279 -35.068 1.00 29.14 397 ARG B O 1
ATOM 6015 N N . VAL B 1 392 ? 17.687 -35.517 -36.469 1.00 26.80 398 VAL B N 1
ATOM 6016 C CA . VAL B 1 392 ? 17.773 -36.302 -37.693 1.00 30.30 398 VAL B CA 1
ATOM 6017 C C . VAL B 1 392 ? 19.215 -36.233 -38.178 1.00 32.43 398 VAL B C 1
ATOM 6018 O O . VAL B 1 392 ? 19.749 -35.140 -38.403 1.00 28.40 398 VAL B O 1
ATOM 6022 N N . GLN B 1 393 ? 19.850 -37.393 -38.324 1.00 31.36 399 GLN B N 1
ATOM 6023 C CA . GLN B 1 393 ? 21.254 -37.474 -38.703 1.00 33.37 399 GLN B CA 1
ATOM 6024 C C . GLN B 1 393 ? 21.399 -38.218 -40.021 1.00 37.26 399 GLN B C 1
ATOM 6025 O O . GLN B 1 393 ? 20.794 -39.278 -40.211 1.00 33.48 399 GLN B O 1
ATOM 6031 N N . ASP B 1 394 ? 22.205 -37.663 -40.924 1.00 32.61 400 ASP B N 1
ATOM 6032 C CA . ASP B 1 394 ? 22.587 -38.364 -42.146 1.00 38.06 400 ASP B CA 1
ATOM 6033 C C . ASP B 1 394 ? 23.603 -39.440 -41.789 1.00 39.32 400 ASP B C 1
ATOM 6034 O O . ASP B 1 394 ? 24.723 -39.128 -41.378 1.00 37.68 400 ASP B O 1
ATOM 6039 N N . LEU B 1 395 ? 23.227 -40.708 -41.949 1.00 39.35 401 LEU B N 1
ATOM 6040 C CA . LEU B 1 395 ? 24.124 -41.783 -41.541 1.00 42.32 401 LEU B CA 1
ATOM 6041 C C . LEU B 1 395 ? 25.318 -41.933 -42.475 1.00 44.50 401 LEU B C 1
ATOM 6042 O O . LEU B 1 395 ? 26.299 -42.584 -42.102 1.00 47.49 401 LEU B O 1
ATOM 6047 N N . LYS B 1 396 ? 25.266 -41.346 -43.672 1.00 44.39 402 LYS B N 1
ATOM 6048 C CA . LYS B 1 396 ? 26.405 -41.444 -44.579 1.00 44.69 402 LYS B CA 1
ATOM 6049 C C . LYS B 1 396 ? 27.467 -40.400 -44.263 1.00 44.45 402 LYS B C 1
ATOM 6050 O O . LYS B 1 396 ? 28.666 -40.691 -44.335 1.00 46.76 402 LYS B O 1
ATOM 6056 N N . THR B 1 397 ? 27.050 -39.188 -43.904 1.00 42.04 403 THR B N 1
ATOM 6057 C CA . THR B 1 397 ? 27.987 -38.118 -43.599 1.00 40.76 403 THR B CA 1
ATOM 6058 C C . THR B 1 397 ? 28.142 -37.855 -42.109 1.00 39.56 403 THR B C 1
ATOM 6059 O O . THR B 1 397 ? 29.098 -37.177 -41.718 1.00 39.82 403 THR B O 1
ATOM 6063 N N . LYS B 1 398 ? 27.232 -38.372 -41.281 1.00 36.18 404 LYS B N 1
ATOM 6064 C CA . LYS B 1 398 ? 27.131 -38.146 -39.839 1.00 38.81 404 LYS B CA 1
ATOM 6065 C C . LYS B 1 398 ? 26.658 -36.740 -39.496 1.00 36.60 404 LYS B C 1
ATOM 6066 O O . LYS B 1 398 ? 26.563 -36.410 -38.307 1.00 29.27 404 LYS B O 1
ATOM 6072 N N . ASN B 1 399 ? 26.334 -35.907 -40.485 1.00 35.70 405 ASN B N 1
ATOM 6073 C CA . ASN B 1 399 ? 25.929 -34.541 -40.191 1.00 34.44 405 ASN B CA 1
ATOM 6074 C C . ASN B 1 399 ? 24.496 -34.491 -39.666 1.00 33.83 405 ASN B C 1
ATOM 6075 O O . ASN B 1 399 ? 23.644 -35.286 -40.077 1.00 34.48 405 ASN B O 1
ATOM 6080 N N . PRO B 1 400 ? 24.205 -33.564 -38.762 1.00 33.31 406 PRO B N 1
ATOM 6081 C CA . PRO B 1 400 ? 22.836 -33.370 -38.279 1.00 34.01 406 PRO B CA 1
ATOM 6082 C C . PRO B 1 400 ? 21.992 -32.610 -39.303 1.00 30.72 406 PRO B C 1
ATOM 6083 O O . PRO B 1 400 ? 22.157 -31.401 -39.489 1.00 30.51 406 PRO B O 1
ATOM 6087 N N . LEU B 1 401 ? 21.089 -33.331 -39.967 1.00 31.04 407 LEU B N 1
ATOM 6088 C CA . LEU B 1 401 ? 20.204 -32.708 -40.947 1.00 32.95 407 LEU B CA 1
ATOM 6089 C C . LEU B 1 401 ? 19.189 -31.782 -40.292 1.00 33.40 407 LEU B C 1
ATOM 6090 O O . LEU B 1 401 ? 18.811 -30.763 -40.881 1.00 31.89 407 LEU B O 1
ATOM 6095 N N . LEU B 1 402 ? 18.732 -32.118 -39.088 1.00 28.64 408 LEU B N 1
ATOM 6096 C CA . LEU B 1 402 ? 17.647 -31.383 -38.453 1.00 30.80 408 LEU B CA 1
ATOM 6097 C C . LEU B 1 402 ? 17.629 -31.723 -36.973 1.00 31.36 408 LEU B C 1
ATOM 6098 O O . LEU B 1 402 ? 17.744 -32.896 -36.607 1.00 29.05 408 LEU B O 1
ATOM 6103 N N . VAL B 1 403 ? 17.504 -30.697 -36.129 1.00 28.53 409 VAL B N 1
ATOM 6104 C CA . VAL B 1 403 ? 17.330 -30.870 -34.693 1.00 28.31 409 VAL B CA 1
ATOM 6105 C C . VAL B 1 403 ? 16.288 -29.867 -34.224 1.00 30.63 409 VAL B C 1
ATOM 6106 O O . VAL B 1 403 ? 15.988 -28.883 -34.905 1.00 28.74 409 VAL B O 1
ATOM 6110 N N . GLY B 1 404 ? 15.737 -30.119 -33.041 1.00 27.55 410 GLY B N 1
ATOM 6111 C CA . GLY B 1 404 ? 14.835 -29.144 -32.457 1.00 31.74 410 GLY B CA 1
ATOM 6112 C C . GLY B 1 404 ? 14.001 -29.730 -31.336 1.00 30.57 410 GLY B C 1
ATOM 6113 O O . GLY B 1 404 ? 14.315 -30.787 -30.783 1.00 25.25 410 GLY B O 1
ATOM 6114 N N . ARG B 1 405 ? 12.929 -29.012 -31.017 1.00 32.08 411 ARG B N 1
ATOM 6115 C CA . ARG B 1 405 ? 12.062 -29.326 -29.892 1.00 32.66 411 ARG B CA 1
ATOM 6116 C C . ARG B 1 405 ? 10.615 -29.235 -30.343 1.00 33.93 411 ARG B C 1
ATOM 6117 O O . ARG B 1 405 ? 10.217 -28.246 -30.968 1.00 30.46 411 ARG B O 1
ATOM 6125 N N . ILE B 1 406 ? 9.833 -30.261 -30.031 1.00 28.16 412 ILE B N 1
ATOM 6126 C CA . ILE B 1 406 ? 8.395 -30.243 -30.261 1.00 33.94 412 ILE B CA 1
ATOM 6127 C C . ILE B 1 406 ? 7.753 -29.843 -28.938 1.00 35.99 412 ILE B C 1
ATOM 6128 O O . ILE B 1 406 ? 7.572 -30.673 -28.044 1.00 33.27 412 ILE B O 1
ATOM 6133 N N . ALA B 1 407 ? 7.431 -28.557 -28.800 1.00 33.43 413 ALA B N 1
ATOM 6134 C CA . ALA B 1 407 ? 6.771 -28.062 -27.598 1.00 37.50 413 ALA B CA 1
ATOM 6135 C C . ALA B 1 407 ? 5.258 -28.042 -27.738 1.00 41.68 413 ALA B C 1
ATOM 6136 O O . ALA B 1 407 ? 4.545 -28.172 -26.736 1.00 38.23 413 ALA B O 1
ATOM 6138 N N . ASN B 1 408 ? 4.761 -27.924 -28.971 1.00 43.35 414 ASN B N 1
ATOM 6139 C CA . ASN B 1 408 ? 3.303 -27.913 -29.248 1.00 47.86 414 ASN B CA 1
ATOM 6140 C C . ASN B 1 408 ? 3.089 -28.402 -30.674 1.00 50.67 414 ASN B C 1
ATOM 6141 O O . ASN B 1 408 ? 3.388 -27.655 -31.608 1.00 49.02 414 ASN B O 1
ATOM 6146 N N . PRO B 1 409 ? 2.540 -29.613 -30.866 1.00 48.27 415 PRO B N 1
ATOM 6147 C CA . PRO B 1 409 ? 2.269 -30.148 -32.190 1.00 53.53 415 PRO B CA 1
ATOM 6148 C C . PRO B 1 409 ? 1.167 -29.410 -32.965 1.00 61.05 415 PRO B C 1
ATOM 6149 O O . PRO B 1 409 ? 0.957 -29.747 -34.102 1.00 64.43 415 PRO B O 1
ATOM 6153 N N . GLN B 1 410 ? 0.521 -28.423 -32.348 1.00 70.30 416 GLN B N 1
ATOM 6154 C CA . GLN B 1 410 ? -0.507 -27.610 -33.046 1.00 70.67 416 GLN B CA 1
ATOM 6155 C C . GLN B 1 410 ? 0.001 -26.182 -33.301 1.00 71.67 416 GLN B C 1
ATOM 6156 O O . GLN B 1 410 ? -0.639 -25.490 -34.102 1.00 75.35 416 GLN B O 1
ATOM 6162 N N . LYS B 1 411 ? 1.094 -25.760 -32.657 1.00 68.69 417 LYS B N 1
ATOM 6163 C CA . LYS B 1 411 ? 1.682 -24.417 -32.912 1.00 69.85 417 LYS B CA 1
ATOM 6164 C C . LYS B 1 411 ? 2.971 -24.549 -33.726 1.00 72.96 417 LYS B C 1
ATOM 6165 O O . LYS B 1 411 ? 2.941 -25.247 -34.756 1.00 73.33 417 LYS B O 1
#

Sequence (760 aa):
EDLKDDHDPFLPEDHKKALFVYQKPALNNINFAFKMYRQQLARDHPTENIVISPVSISSALALLSLGAKGHTHSQIVERLGYNTSEIPEQQIHESFHKQLDVVDDKDRDLEFEHGNALFTCKEHKIHQTFLDDAKKFYHSEVIPTDFKNTEEAKNQINSYVEKSTHGKITNILDSVDQDAMIALINFIYLRANWQHPFDEKLTKEGDFHVDKDTTVKVPFMRRRGIYKMAYTDDIIMVTIPYNGSVEMFLAMTKMGKLSELEQNLNRERSLKWREIMQYQLIDLSLPKLSVSGILNLKETLSKLGIVDVFSNHADLSGITDESHLKVSKAIHKAMMSFDEHGEADPLMLPPHFKFDYPFIFRVQDLKTKNPLLVGRIANPQKDLKDDHHDPFLPEDHKKALFVYQKPALNNINFAFKMYRQLARDHPTENIVISPVSISSALALLSLGAKGHTHSQIVERLGYNTSEIPEQQIHESFHKQLDVVDDKDRDLEFEHGNALFTCKEHKIHQTFLDDAKKFYHSEVIPTDFKNTEEAKNQINSYVEKSTHGKITNILDSVDQDAMIALINFIYLRANNWQHPFDEKLTKEGDFHVDKDTTVKVPFMRRRGIYKMAYTDDIIMVTIPYNGSVEMFLAMTKMGKLSELEQNLNRERSLKWREIMQYQLIDLSLPKLSVSGILNLKETLSKLGIVDVFSNHADLSGITDESHLKVSKAIHKAMMSFDDEHGADPLMLPPHFKFDYPFIFRVQDLKTKNPLLVGRIANPQK

Secondary structure (DSSP, 8-state):
---SSSS-TTPPPP---PPPP--HHHHHHHHHHHHHHHHHHHHSSSS-EEE-HHHHHHHHHHHHHT--HHHHHHHHHHTT--TTTS-HHHHHHHHHHHHHHHH-SSS---EEEEEEEEEETTSPPPHHHHHHHHHHH--EEEEE-SSSHHHHHHHHHHHHHHHTTTSS----S---TT--EEEEEEEEEE--BSSPPPGGG-EEEEEEEETTEEEEEEEEEEEEEEEEEE-SSEEEEEEEETTTEEEEEEEESTT-HHHHHTT--HHHHHHHHHH-EEEEEEEEEE-EEEEEEEEHHHHHHHTT--GGGSTT---TTT---TT--EEEEEEEEEEEE-S---PPPSSPPPEEE--S-EEEEEEETTT--EEEEEEES-TT-/--SSSS-TTPPP----------HHHHHHHHHHHHHHHHHHHHSSSS-EEE-HHHHHHHHHHHHHT--HHHHHHHHHHTT--TTTS-HHHHHHHHHHHHHHHH-SSS---EEEEEEEEEETTSPPPHHHHHHHHHTT--EEEEE-SSSHHHHHHHHHHHHHHHHTTS---S-S---TT--EEEEEEEEEE--BSSPPPGGG-EEEEEEEETTEEEEEEEEEEEEEEEEEE-SSEEEEEEEBSSSEEEEEEEESTT-HHHHHTT--HHHHHHHHHH-EEEEEEEEEE-EEEEEEEEHHHHHHHTT--GGGSTT---TTT---TT----EEEEEEEEEE-S-----SSPPPEEE--S-EEEEEEETTT--EEEEEEES-TT-

Radius of gyration: 31.28 Å; Cα contacts (8 Å, |Δi|>4): 1518; chains: 2; bounding box: 54×135×74 Å

Nearest PDB structures (foldseek):
  7rbw-assembly1_A  TM=1.003E+00  e=1.929E-88  Boana punctata
  7rbw-assembly2_B  TM=9.960E-01  e=4.895E-83  Boana punctata
  8qz5-assembly1_A  TM=9.425E-01  e=1.020E-49  Homo sapiens
  3dru-assembly3_C  TM=9.393E-01  e=1.954E-47  Homo sapiens
  2ol2-assembly1_A  TM=9.489E-01  e=2.046E-45  Homo sapiens

Solvent-accessible surface area: 37672 Å² total; per-residue (Å²): 176,145,126,200,62,125,139,82,92,183,133,102,128,102,72,162,154,92,172,64,109,40,120,98,22,5,38,12,3,16,75,4,9,39,89,0,11,62,9,2,7,139,62,70,97,106,112,23,10,1,4,0,1,8,13,0,0,14,1,0,3,1,0,2,40,0,9,98,54,124,4,33,57,32,0,11,59,112,2,41,7,76,78,102,118,10,60,72,113,88,5,5,83,29,3,50,81,10,21,61,32,9,66,60,188,143,11,76,28,59,21,52,49,14,21,0,2,0,6,33,126,129,58,175,15,62,107,99,4,54,77,43,0,136,128,30,8,92,3,86,16,37,55,1,60,2,134,75,50,101,81,0,51,84,59,0,15,58,50,0,78,157,38,0,142,31,102,0,81,59,7,2,117,75,10,96,91,95,5,46,0,0,1,0,3,0,1,18,0,70,0,1,4,85,84,67,3,53,116,167,94,24,130,124,12,55,0,50,32,59,162,131,56,71,28,119,1,56,8,0,95,59,96,9,92,6,44,9,6,135,63,116,76,23,34,4,0,17,4,31,3,54,22,50,1,36,0,40,0,2,21,12,116,32,50,121,14,68,79,33,2,62,74,37,54,58,73,125,45,57,127,82,73,133,77,10,100,86,83,75,0,3,0,3,0,0,66,11,66,0,42,10,98,10,81,0,72,54,7,0,40,132,11,18,0,64,12,0,18,18,111,121,14,52,4,36,9,0,8,108,42,95,122,11,46,0,25,54,1,16,0,21,0,24,0,13,3,32,8,101,34,225,100,130,40,191,142,144,10,54,79,4,64,0,21,68,17,0,11,5,56,0,14,0,34,110,27,24,10,9,1,0,16,1,8,0,8,32,10,93,177,193,161,206,63,141,153,80,97,184,128,111,124,106,59,167,183,80,142,51,99,50,128,108,10,5,41,13,3,16,74,5,8,39,62,0,11,63,20,0,6,123,52,50,93,110,90,20,9,2,2,0,0,7,14,1,1,14,3,4,2,0,1,1,56,0,7,103,55,120,3,36,57,25,0,10,38,98,2,32,7,122,82,88,169,58,72,54,101,61,8,13,86,29,3,57,124,9,20,67,26,11,65,57,192,129,31,72,18,57,18,47,40,11,16,0,2,0,5,19,126,148,80,150,18,62,103,100,2,29,55,39,0,67,130,54,7,93,1,68,10,29,72,1,61,4,120,74,52,111,87,1,44,60,66,0,12,64,28,0,71,122,28,0,148,32,96,1,90,55,6,15,105,80,13,85,93,91,7,32,0,1,4,0,4,0,2,17,0,72,0,12,2,82,85,67,7,84,110,172,106,25,144,126,16,60,0,53,32,67,156,138,64,54,32,113,0,46,8,0,96,56,87,10,77,6,29,12,7,134,63,112,74,24,33,4,0,12,4,30,6,53,26,41,1,30,0,46,0,3,21,13,112,30,64,106,15,68,100,33,2,62,70,38,54,53,63,124,48,67,151,79,69,138,98,12,98,93,82,74,0,3,0,2,0,0,70,10,79,0,45,10,112,12,65,3,78,61,3,2,33,134,14,26,0,64,7,0,6,32,101,136,12,61,2,31,13,0,5,101,35,85,126,8,49,0,28,62,1,13,0,24,0,28,0,16,2,28,5,116,8,140,143,36,192,142,137,6,51,74,4,59,0,18,70,18,0,9,5,60,0,10,0,40,131,21,8,8,8,0,0,14,1,8,0,8,21,7,101,173